Protein AF-0000000072579290 (afdb_homodimer)

pLDDT: mean 77.8, std 18.29, range [28.56, 98.0]

InterPro domains:
  IPR003959 ATPase, AAA-type, core [PF13304] (2-322)
  IPR027417 P-loop containing nucleoside triphosphate hydrolase [G3DSA:3.40.50.300] (199-332)
  IPR027417 P-loop containing nucleoside triphosphate hydrolase [SSF52540] (2-327)
  IPR051396 Bacterial Antiviral Defense Nuclease [PTHR43581] (2-392)

Structure (mmCIF, N/CA/C/O backbone):
data_AF-0000000072579290-model_v1
#
loop_
_entity.id
_entity.type
_entity.pdbx_description
1 polymer 'ATP-binding protein'
#
loop_
_atom_site.group_PDB
_atom_site.id
_atom_site.type_symbol
_atom_site.label_atom_id
_atom_site.label_alt_id
_atom_site.label_comp_id
_atom_site.label_asym_id
_atom_site.label_entity_id
_atom_site.label_seq_id
_atom_site.pdbx_PDB_ins_code
_atom_site.Cartn_x
_atom_site.Cartn_y
_atom_site.Cartn_z
_atom_site.occupancy
_atom_site.B_iso_or_equiv
_atom_site.auth_seq_id
_atom_site.auth_comp_id
_atom_site.auth_asym_id
_atom_site.auth_atom_id
_atom_site.pdbx_PDB_model_num
ATOM 1 N N . MET A 1 1 ? 4.832 -7.879 -15.5 1 94.94 1 MET A N 1
ATOM 2 C CA . MET A 1 1 ? 4.758 -6.855 -14.461 1 94.94 1 MET A CA 1
ATOM 3 C C . MET A 1 1 ? 4.617 -5.465 -15.078 1 94.94 1 MET A C 1
ATOM 5 O O . MET A 1 1 ? 5.371 -5.102 -15.984 1 94.94 1 MET A O 1
ATOM 9 N N . VAL A 1 2 ? 3.645 -4.816 -14.609 1 93.12 2 VAL A N 1
ATOM 10 C CA . VAL A 1 2 ? 3.342 -3.477 -15.102 1 93.12 2 VAL A CA 1
ATOM 11 C C . VAL A 1 2 ? 3.758 -2.439 -14.062 1 93.12 2 VAL A C 1
ATOM 13 O O . VAL A 1 2 ? 3.34 -2.508 -12.906 1 93.12 2 VAL A O 1
ATOM 16 N N . ALA A 1 3 ? 4.648 -1.594 -14.461 1 89.5 3 ALA A N 1
ATOM 17 C CA . ALA A 1 3 ? 5.07 -0.499 -13.586 1 89.5 3 ALA A CA 1
ATOM 18 C C . ALA A 1 3 ? 4.918 0.849 -14.289 1 89.5 3 ALA A C 1
ATOM 20 O O . ALA A 1 3 ? 4.805 0.909 -15.516 1 89.5 3 ALA A O 1
ATOM 21 N N . GLY A 1 4 ? 4.809 1.896 -13.492 1 82.69 4 GLY A N 1
ATOM 22 C CA . GLY A 1 4 ? 4.625 3.248 -13.992 1 82.69 4 GLY A CA 1
ATOM 23 C C . GLY A 1 4 ? 4.168 4.227 -12.93 1 82.69 4 GLY A C 1
ATOM 24 O O . GLY A 1 4 ? 3.879 3.828 -11.797 1 82.69 4 GLY A O 1
ATOM 25 N N . ARG A 1 5 ? 4.09 5.414 -13.336 1 83.12 5 ARG A N 1
ATOM 26 C CA . ARG A 1 5 ? 3.725 6.492 -12.43 1 83.12 5 ARG A CA 1
ATOM 27 C C . ARG A 1 5 ? 2.254 6.398 -12.031 1 83.12 5 ARG A C 1
ATOM 29 O O . ARG A 1 5 ? 1.493 5.633 -12.625 1 83.12 5 ARG A O 1
ATOM 36 N N . ASN A 1 6 ? 1.978 7.137 -10.984 1 84 6 ASN A N 1
ATOM 37 C CA . ASN A 1 6 ? 0.564 7.203 -10.625 1 84 6 ASN A CA 1
ATOM 38 C C . ASN A 1 6 ? -0.271 7.805 -11.75 1 84 6 ASN A C 1
ATOM 40 O O . ASN A 1 6 ? 0.139 8.781 -12.375 1 84 6 ASN A O 1
ATOM 44 N N . GLY A 1 7 ? -1.366 7.207 -12.008 1 83.31 7 GLY A N 1
ATOM 45 C CA . GLY A 1 7 ? -2.254 7.715 -13.039 1 83.31 7 GLY A CA 1
ATOM 46 C C . GLY A 1 7 ? -1.873 7.25 -14.43 1 83.31 7 GLY A C 1
ATOM 47 O O . GLY A 1 7 ? -2.494 7.648 -15.422 1 83.31 7 GLY A O 1
ATOM 48 N N . ALA A 1 8 ? -0.886 6.395 -14.539 1 85.12 8 ALA A N 1
ATOM 49 C CA . ALA A 1 8 ? -0.413 5.938 -15.844 1 85.12 8 ALA A CA 1
ATOM 50 C C . ALA A 1 8 ? -1.378 4.926 -16.453 1 85.12 8 ALA A C 1
ATOM 52 O O . ALA A 1 8 ? -1.303 4.629 -17.641 1 85.12 8 ALA A O 1
ATOM 53 N N . GLY A 1 9 ? -2.26 4.348 -15.617 1 88.06 9 GLY A N 1
ATOM 54 C CA . GLY A 1 9 ? -3.252 3.42 -16.141 1 88.06 9 GLY A CA 1
ATOM 55 C C . GLY A 1 9 ? -2.959 1.973 -15.789 1 88.06 9 GLY A C 1
ATOM 56 O O . GLY A 1 9 ? -3.422 1.057 -16.469 1 88.06 9 GLY A O 1
ATOM 57 N N . LYS A 1 10 ? -2.146 1.7 -14.773 1 92.44 10 LYS A N 1
ATOM 58 C CA . LYS A 1 10 ? -1.792 0.339 -14.383 1 92.44 10 LYS A CA 1
ATOM 59 C C . LYS A 1 10 ? -3.037 -0.478 -14.039 1 92.44 10 LYS A C 1
ATOM 61 O O . LYS A 1 10 ? -3.248 -1.556 -14.602 1 92.44 10 LYS A O 1
ATOM 66 N N . THR A 1 11 ? -3.885 0.073 -13.18 1 91.38 11 THR A N 1
ATOM 67 C CA . THR A 1 11 ? -5.109 -0.598 -12.758 1 91.38 11 THR A CA 1
ATOM 68 C C . THR A 1 11 ? -6.066 -0.767 -13.938 1 91.38 11 THR A C 1
ATOM 70 O O . THR A 1 11 ? -6.652 -1.835 -14.117 1 91.38 11 THR A O 1
ATOM 73 N N . SER A 1 12 ? -6.18 0.289 -14.773 1 88.69 12 SER A N 1
ATOM 74 C CA . SER A 1 12 ? -7.055 0.234 -15.938 1 88.69 12 SER A CA 1
ATOM 75 C C . SER A 1 12 ? -6.637 -0.886 -16.891 1 88.69 12 SER A C 1
ATOM 77 O O . SER A 1 12 ? -7.488 -1.59 -17.438 1 88.69 12 SER A O 1
ATOM 79 N N . LEU A 1 13 ? -5.379 -0.993 -17.078 1 91.31 13 LEU A N 1
ATOM 80 C CA . LEU A 1 13 ? -4.883 -2.049 -17.953 1 91.31 13 LEU A CA 1
ATOM 81 C C . LEU A 1 13 ? -5.246 -3.426 -17.406 1 91.31 13 LEU A C 1
ATOM 83 O O . LEU A 1 13 ? -5.715 -4.289 -18.141 1 91.31 13 LEU A O 1
ATOM 87 N N . LEU A 1 14 ? -5.02 -3.686 -16.125 1 94 14 LEU A N 1
ATOM 88 C CA . LEU A 1 14 ? -5.359 -4.969 -15.523 1 94 14 LEU A CA 1
ATOM 89 C C . LEU A 1 14 ? -6.855 -5.246 -15.633 1 94 14 LEU A C 1
ATOM 91 O O . LEU A 1 14 ? -7.262 -6.379 -15.898 1 94 14 LEU A O 1
ATOM 95 N N . ARG A 1 15 ? -7.645 -4.23 -15.461 1 90.44 15 ARG A N 1
ATOM 96 C CA . ARG A 1 15 ? -9.086 -4.391 -15.57 1 90.44 15 ARG A CA 1
ATOM 97 C C . ARG A 1 15 ? -9.492 -4.742 -17 1 90.44 15 ARG A C 1
ATOM 99 O O . ARG A 1 15 ? -10.391 -5.555 -17.219 1 90.44 15 ARG A O 1
ATOM 106 N N . CYS A 1 16 ? -8.875 -4.148 -18 1 88.94 16 CYS A N 1
ATOM 107 C CA . CYS A 1 16 ? -9.133 -4.496 -19.391 1 88.94 16 CYS A CA 1
ATOM 108 C C . CYS A 1 16 ? -8.773 -5.957 -19.656 1 88.94 16 CYS A C 1
ATOM 110 O O . CYS A 1 16 ? -9.531 -6.668 -20.328 1 88.94 16 CYS A O 1
ATOM 112 N N . ILE A 1 17 ? -7.656 -6.367 -19.141 1 91.25 17 ILE A N 1
ATOM 113 C CA . ILE A 1 17 ? -7.25 -7.758 -19.312 1 91.25 17 ILE A CA 1
ATOM 114 C C . ILE A 1 17 ? -8.273 -8.672 -18.641 1 91.25 17 ILE A C 1
ATOM 116 O O . ILE A 1 17 ? -8.648 -9.703 -19.203 1 91.25 17 ILE A O 1
ATOM 120 N N . ALA A 1 18 ? -8.703 -8.266 -17.469 1 90.88 18 ALA A N 1
ATOM 121 C CA . ALA A 1 18 ? -9.688 -9.055 -16.734 1 90.88 18 ALA A CA 1
ATOM 122 C C . ALA A 1 18 ? -10.977 -9.219 -17.547 1 90.88 18 ALA A C 1
ATOM 124 O O . ALA A 1 18 ? -11.57 -10.297 -17.562 1 90.88 18 ALA A O 1
ATOM 125 N N . LEU A 1 19 ? -11.367 -8.219 -18.203 1 85.12 19 LEU A N 1
ATOM 126 C CA . LEU A 1 19 ? -12.578 -8.273 -19.016 1 85.12 19 LEU A CA 1
ATOM 127 C C . LEU A 1 19 ? -12.414 -9.25 -20.188 1 85.12 19 LEU A C 1
ATOM 129 O O . LEU A 1 19 ? -13.344 -9.984 -20.516 1 85.12 19 LEU A O 1
ATOM 133 N N . ALA A 1 20 ? -11.273 -9.211 -20.734 1 84.12 20 ALA A N 1
ATOM 134 C CA . ALA A 1 20 ? -11 -10.141 -21.828 1 84.12 20 ALA A CA 1
ATOM 135 C C . ALA A 1 20 ? -10.961 -11.586 -21.328 1 84.12 20 ALA A C 1
ATOM 137 O O . ALA A 1 20 ? -11.406 -12.5 -22.016 1 84.12 20 ALA A O 1
ATOM 138 N N . LEU A 1 21 ? -10.445 -11.742 -20.172 1 84.38 21 LEU A N 1
ATOM 139 C CA . LEU A 1 21 ? -10.312 -13.078 -19.594 1 84.38 21 LEU A CA 1
ATOM 140 C C . LEU A 1 21 ? -11.664 -13.602 -19.109 1 84.38 21 LEU A C 1
ATOM 142 O O . LEU A 1 21 ? -11.938 -14.797 -19.188 1 84.38 21 LEU A O 1
ATOM 146 N N . ALA A 1 22 ? -12.453 -12.758 -18.516 1 77.12 22 ALA A N 1
ATOM 147 C CA . ALA A 1 22 ? -13.766 -13.148 -18.016 1 77.12 22 ALA A CA 1
ATOM 148 C C . ALA A 1 22 ? -14.688 -13.555 -19.156 1 77.12 22 ALA A C 1
ATOM 150 O O . ALA A 1 22 ? -15.586 -14.383 -18.984 1 77.12 22 ALA A O 1
ATOM 151 N N . ALA A 1 23 ? -14.391 -13.195 -20.344 1 63.19 23 ALA A N 1
ATOM 152 C CA . ALA A 1 23 ? -14.891 -13.578 -21.656 1 63.19 23 ALA A CA 1
ATOM 153 C C . ALA A 1 23 ? -16.391 -13.844 -21.625 1 63.19 23 ALA A C 1
ATOM 155 O O . ALA A 1 23 ? -16.875 -14.828 -22.203 1 63.19 23 ALA A O 1
ATOM 156 N N . ASN A 1 24 ? -17.156 -13.297 -20.812 1 66.38 24 ASN A N 1
ATOM 157 C CA . ASN A 1 24 ? -18.609 -13.375 -20.797 1 66.38 24 ASN A CA 1
ATOM 158 C C . ASN A 1 24 ? -19.25 -12 -20.625 1 66.38 24 ASN A C 1
ATOM 160 O O . ASN A 1 24 ? -18.906 -11.258 -19.703 1 66.38 24 ASN A O 1
ATOM 164 N N . PRO A 1 25 ? -20.125 -11.719 -21.594 1 64.81 25 PRO A N 1
ATOM 165 C CA . PRO A 1 25 ? -20.75 -10.398 -21.547 1 64.81 25 PRO A CA 1
ATOM 166 C C . PRO A 1 25 ? -21.516 -10.156 -20.25 1 64.81 25 PRO A C 1
ATOM 168 O O . PRO A 1 25 ? -21.516 -9.039 -19.719 1 64.81 25 PRO A O 1
ATOM 171 N N . GLU A 1 26 ? -22.094 -11.188 -19.797 1 67.56 26 GLU A N 1
ATOM 172 C CA . GLU A 1 26 ? -22.859 -11.023 -18.562 1 67.56 26 GLU A CA 1
ATOM 173 C C . GLU A 1 26 ? -21.938 -10.688 -17.391 1 67.56 26 GLU A C 1
ATOM 175 O O . GLU A 1 26 ? -22.234 -9.789 -16.594 1 67.56 26 GLU A O 1
ATOM 180 N N . THR A 1 27 ? -20.859 -11.344 -17.375 1 72.44 27 THR A N 1
ATOM 181 C CA . THR A 1 27 ? -19.891 -11.109 -16.312 1 72.44 27 THR A CA 1
ATOM 182 C C . THR A 1 27 ? -19.219 -9.742 -16.484 1 72.44 27 THR A C 1
ATOM 184 O O . THR A 1 27 ? -19.031 -9.023 -15.5 1 72.44 27 THR A O 1
ATOM 187 N N . GLY A 1 28 ? -18.953 -9.445 -17.688 1 70.94 28 GLY A N 1
ATOM 188 C CA . GLY A 1 28 ? -18.344 -8.148 -17.938 1 70.94 28 GLY A CA 1
ATOM 189 C C . GLY A 1 28 ? -19.219 -6.984 -17.516 1 70.94 28 GLY A C 1
ATOM 190 O O . GLY A 1 28 ? -18.734 -6.035 -16.891 1 70.94 28 GLY A O 1
ATOM 191 N N . ARG A 1 29 ? -20.484 -7.145 -17.734 1 67.44 29 ARG A N 1
ATOM 192 C CA . ARG A 1 29 ? -21.422 -6.09 -17.375 1 67.44 29 ARG A CA 1
ATOM 193 C C . ARG A 1 29 ? -21.594 -6 -15.859 1 67.44 29 ARG A C 1
ATOM 195 O O . ARG A 1 29 ? -21.797 -4.91 -15.312 1 67.44 29 ARG A O 1
ATOM 202 N N . ALA A 1 30 ? -21.422 -7.121 -15.336 1 69.56 30 ALA A N 1
ATOM 203 C CA . ALA A 1 30 ? -21.578 -7.164 -13.883 1 69.56 30 ALA A CA 1
ATOM 204 C C . ALA A 1 30 ? -20.359 -6.555 -13.188 1 69.56 30 ALA A C 1
ATOM 206 O O . ALA A 1 30 ? -20.484 -5.93 -12.133 1 69.56 30 ALA A O 1
ATOM 207 N N . LEU A 1 31 ? -19.281 -6.723 -13.828 1 74.12 31 LEU A N 1
ATOM 208 C CA . LEU A 1 31 ? -18.047 -6.211 -13.258 1 74.12 31 LEU A CA 1
ATOM 209 C C . LEU A 1 31 ? -17.938 -4.703 -13.461 1 74.12 31 LEU A C 1
ATOM 211 O O . LEU A 1 31 ? -17.453 -3.986 -12.586 1 74.12 31 LEU A O 1
ATOM 215 N N . VAL A 1 32 ? -18.297 -4.301 -14.609 1 67 32 VAL A N 1
ATOM 216 C CA . VAL A 1 32 ? -18.219 -2.877 -14.93 1 67 32 VAL A CA 1
ATOM 217 C C . VAL A 1 32 ? -19.609 -2.363 -15.328 1 67 32 VAL A C 1
ATOM 219 O O . VAL A 1 32 ? -19.953 -2.344 -16.516 1 67 32 VAL A O 1
ATOM 222 N N . PRO A 1 33 ? -20.312 -1.944 -14.281 1 55.06 33 PRO A N 1
ATOM 223 C CA . PRO A 1 33 ? -21.672 -1.536 -14.633 1 55.06 33 PRO A CA 1
ATOM 224 C C . PRO A 1 33 ? -21.703 -0.37 -15.625 1 55.06 33 PRO A C 1
ATOM 226 O O . PRO A 1 33 ? -22.609 -0.287 -16.453 1 55.06 33 PRO A O 1
ATOM 229 N N . SER A 1 34 ? -20.844 0.607 -15.398 1 55.88 34 SER A N 1
ATOM 230 C CA . SER A 1 34 ? -20.828 1.736 -16.312 1 55.88 34 SER A CA 1
ATOM 231 C C . SER A 1 34 ? -19.438 1.956 -16.906 1 55.88 34 SER A C 1
ATOM 233 O O . SER A 1 34 ? -18.484 2.266 -16.172 1 55.88 34 SER A O 1
ATOM 235 N N . TYR A 1 35 ? -19.422 1.561 -18.156 1 54.06 35 TYR A N 1
ATOM 236 C CA . TYR A 1 35 ? -18.156 1.712 -18.859 1 54.06 35 TYR A CA 1
ATOM 237 C C . TYR A 1 35 ? -17.922 3.166 -19.25 1 54.06 35 TYR A C 1
ATOM 239 O O . TYR A 1 35 ? -16.859 3.502 -19.812 1 54.06 35 TYR A O 1
ATOM 247 N N . VAL A 1 36 ? -18.922 3.943 -18.969 1 49.25 36 VAL A N 1
ATOM 248 C CA . VAL A 1 36 ? -18.828 5.348 -19.359 1 49.25 36 VAL A CA 1
ATOM 249 C C . VAL A 1 36 ? -17.531 5.949 -18.828 1 49.25 36 VAL A C 1
ATOM 251 O O . VAL A 1 36 ? -16.906 6.77 -19.484 1 49.25 36 VAL A O 1
ATOM 254 N N . MET A 1 37 ? -17.141 5.359 -17.812 1 53.34 37 MET A N 1
ATOM 255 C CA . MET A 1 37 ? -16.031 6.055 -17.172 1 53.34 37 MET A CA 1
ATOM 256 C C . MET A 1 37 ? -14.688 5.629 -17.781 1 53.34 37 MET A C 1
ATOM 258 O O . MET A 1 37 ? -13.664 6.266 -17.531 1 53.34 37 MET A O 1
ATOM 262 N N . TRP A 1 38 ? -14.758 4.562 -18.547 1 62.41 38 TRP A N 1
ATOM 263 C CA . TRP A 1 38 ? -13.5 4.117 -19.156 1 62.41 38 TRP A CA 1
ATOM 264 C C . TRP A 1 38 ? -13.188 4.918 -20.422 1 62.41 38 TRP A C 1
ATOM 266 O O . TRP A 1 38 ? -12.047 4.953 -20.875 1 62.41 38 TRP A O 1
ATOM 276 N N . ARG A 1 39 ? -14.297 5.496 -20.812 1 60.47 39 ARG A N 1
ATOM 277 C CA . ARG A 1 39 ? -14.148 6.332 -22 1 60.47 39 ARG A CA 1
ATOM 278 C C . ARG A 1 39 ? -14.023 7.805 -21.625 1 60.47 39 ARG A C 1
ATOM 280 O O . ARG A 1 39 ? -14.633 8.258 -20.656 1 60.47 39 ARG A O 1
ATOM 287 N N . SER A 1 40 ? -13.031 8.328 -22.188 1 56.75 40 SER A N 1
ATOM 288 C CA . SER A 1 40 ? -13.016 9.766 -21.984 1 56.75 40 SER A CA 1
ATOM 289 C C . SER A 1 40 ? -14.391 10.383 -22.234 1 56.75 40 SER A C 1
ATOM 291 O O . SER A 1 40 ? -15.047 10.07 -23.234 1 56.75 40 SER A O 1
ATOM 293 N N . PRO A 1 41 ? -15.133 10.711 -21.109 1 51.06 41 PRO A N 1
ATOM 294 C CA . PRO A 1 41 ? -16.469 11.273 -21.25 1 51.06 41 PRO A CA 1
ATOM 295 C C . PRO A 1 41 ? -16.609 12.164 -22.484 1 51.06 41 PRO A C 1
ATOM 297 O O . PRO A 1 41 ? -17.719 12.383 -22.969 1 51.06 41 PRO A O 1
ATOM 300 N N . PHE A 1 42 ? -15.422 12.602 -23.016 1 50.94 42 PHE A N 1
ATOM 301 C CA . PHE A 1 42 ? -15.492 13.633 -24.047 1 50.94 42 PHE A CA 1
ATOM 302 C C . PHE A 1 42 ? -15.477 13.008 -25.438 1 50.94 42 PHE A C 1
ATOM 304 O O . PHE A 1 42 ? -15.727 13.695 -26.422 1 50.94 42 PHE A O 1
ATOM 311 N N . ASP A 1 43 ? -15.141 11.695 -25.375 1 56.28 43 ASP A N 1
ATOM 312 C CA . ASP A 1 43 ? -15.078 11.141 -26.734 1 56.28 43 ASP A CA 1
ATOM 313 C C . ASP A 1 43 ? -16.297 10.266 -27.016 1 56.28 43 ASP A C 1
ATOM 315 O O . ASP A 1 43 ? -16.328 9.086 -26.656 1 56.28 43 ASP A O 1
ATOM 319 N N . THR A 1 44 ? -17.406 10.93 -27.406 1 58.91 44 THR A N 1
ATOM 320 C CA . THR A 1 44 ? -18.641 10.234 -27.703 1 58.91 44 THR A CA 1
ATOM 321 C C . THR A 1 44 ? -18.547 9.461 -29.016 1 58.91 44 THR A C 1
ATOM 323 O O . THR A 1 44 ? -19.453 8.719 -29.391 1 58.91 44 THR A O 1
ATOM 326 N N . ARG A 1 45 ? -17.484 9.633 -29.641 1 63.41 45 ARG A N 1
ATOM 327 C CA . ARG A 1 45 ? -17.438 9.039 -30.984 1 63.41 45 ARG A CA 1
ATOM 328 C C . ARG A 1 45 ? -16.438 7.887 -31.047 1 63.41 45 ARG A C 1
ATOM 330 O O . ARG A 1 45 ? -16.469 7.082 -31.969 1 63.41 45 ARG A O 1
ATOM 337 N N . THR A 1 46 ? -15.648 7.809 -30.016 1 71.31 46 THR A N 1
ATOM 338 C CA . THR A 1 46 ? -14.562 6.848 -30.156 1 71.31 46 THR A CA 1
ATOM 339 C C . THR A 1 46 ? -14.992 5.465 -29.688 1 71.31 46 THR A C 1
ATOM 341 O O . THR A 1 46 ? -15.656 5.336 -28.656 1 71.31 46 THR A O 1
ATOM 344 N N . VAL A 1 47 ? -14.828 4.539 -30.656 1 74.88 47 VAL A N 1
ATOM 345 C CA . VAL A 1 47 ? -15.078 3.141 -30.328 1 74.88 47 VAL A CA 1
ATOM 346 C C . VAL A 1 47 ? -13.859 2.539 -29.641 1 74.88 47 VAL A C 1
ATOM 348 O O . VAL A 1 47 ? -12.727 2.691 -30.125 1 74.88 47 VAL A O 1
ATOM 351 N N . GLY A 1 48 ? -14.117 1.988 -28.406 1 78.44 48 GLY A N 1
ATOM 352 C CA . GLY A 1 48 ? -13.047 1.273 -27.719 1 78.44 48 GLY A CA 1
ATOM 353 C C . GLY A 1 48 ? -12.977 -0.194 -28.109 1 78.44 48 GLY A C 1
ATOM 354 O O . GLY A 1 48 ? -14.008 -0.836 -28.328 1 78.44 48 GLY A O 1
ATOM 355 N N . LYS A 1 49 ? -11.734 -0.717 -28.234 1 81.88 49 LYS A N 1
ATOM 356 C CA . LYS A 1 49 ? -11.555 -2.127 -28.562 1 81.88 49 LYS A CA 1
ATOM 357 C C . LYS A 1 49 ? -10.547 -2.789 -27.625 1 81.88 49 LYS A C 1
ATOM 359 O O . LYS A 1 49 ? -9.531 -2.188 -27.281 1 81.88 49 LYS A O 1
ATOM 364 N N . ILE A 1 50 ? -10.938 -3.947 -27.172 1 84.56 50 ILE A N 1
ATOM 365 C CA . ILE A 1 50 ? -10.047 -4.816 -26.406 1 84.56 50 ILE A CA 1
ATOM 366 C C . ILE A 1 50 ? -9.898 -6.156 -27.125 1 84.56 50 ILE A C 1
ATOM 368 O O . ILE A 1 50 ? -10.891 -6.773 -27.516 1 84.56 50 ILE A O 1
ATOM 372 N N . SER A 1 51 ? -8.648 -6.527 -27.359 1 85.94 51 SER A N 1
ATOM 373 C CA . SER A 1 51 ? -8.398 -7.828 -27.969 1 85.94 51 SER A CA 1
ATOM 374 C C . SER A 1 51 ? -7.328 -8.602 -27.203 1 85.94 51 SER A C 1
ATOM 376 O O . SER A 1 51 ? -6.371 -8.016 -26.703 1 85.94 51 SER A O 1
ATOM 378 N N . ALA A 1 52 ? -7.523 -9.867 -27.109 1 85.44 52 ALA A N 1
ATOM 379 C CA . ALA A 1 52 ? -6.559 -10.742 -26.438 1 85.44 52 ALA A CA 1
ATOM 380 C C . ALA A 1 52 ? -6.465 -12.086 -27.156 1 85.44 52 ALA A C 1
ATOM 382 O O . ALA A 1 52 ? -7.473 -12.625 -27.609 1 85.44 52 ALA A O 1
ATOM 383 N N . ASP A 1 53 ? -5.215 -12.555 -27.266 1 84.44 53 ASP A N 1
ATOM 384 C CA . ASP A 1 53 ? -4.945 -13.906 -27.734 1 84.44 53 ASP A CA 1
ATOM 385 C C . ASP A 1 53 ? -4.555 -14.82 -26.578 1 84.44 53 ASP A C 1
ATOM 387 O O . ASP A 1 53 ? -3.578 -14.555 -25.875 1 84.44 53 ASP A O 1
ATOM 391 N N . LEU A 1 54 ? -5.34 -15.828 -26.406 1 79.06 54 LEU A N 1
ATOM 392 C CA . LEU A 1 54 ? -5.125 -16.766 -25.312 1 79.06 54 LEU A CA 1
ATOM 393 C C . LEU A 1 54 ? -4.605 -18.109 -25.828 1 79.06 54 LEU A C 1
ATOM 395 O O . LEU A 1 54 ? -5.152 -18.656 -26.797 1 79.06 54 LEU A O 1
ATOM 399 N N . PHE A 1 55 ? -3.469 -18.469 -25.281 1 78.25 55 PHE A N 1
ATOM 400 C CA . PHE A 1 55 ? -2.855 -19.734 -25.688 1 78.25 55 PHE A CA 1
ATOM 401 C C . PHE A 1 55 ? -2.799 -20.703 -24.516 1 78.25 55 PHE A C 1
ATOM 403 O O . PHE A 1 55 ? -2.459 -20.312 -23.391 1 78.25 55 PHE A O 1
ATOM 410 N N . LEU A 1 56 ? -3.354 -21.906 -24.734 1 69.75 56 LEU A N 1
ATOM 411 C CA . LEU A 1 56 ? -3.221 -22.969 -23.766 1 69.75 56 LEU A CA 1
ATOM 412 C C . LEU A 1 56 ? -2.205 -24.016 -24.219 1 69.75 56 LEU A C 1
ATOM 414 O O . LEU A 1 56 ? -2.264 -24.484 -25.359 1 69.75 56 LEU A O 1
ATOM 418 N N . ASP A 1 57 ? -1.19 -24.141 -23.359 1 64.69 57 ASP A N 1
ATOM 419 C CA . ASP A 1 57 ? -0.234 -25.188 -23.688 1 64.69 57 ASP A CA 1
ATOM 420 C C . ASP A 1 57 ? -0.855 -26.578 -23.516 1 64.69 57 ASP A C 1
ATOM 422 O O . ASP A 1 57 ? -1.516 -26.844 -22.5 1 64.69 57 ASP A O 1
ATOM 426 N N . SER A 1 58 ? -0.915 -27.312 -24.562 1 57.31 58 SER A N 1
ATOM 427 C CA . SER A 1 58 ? -1.481 -28.656 -24.578 1 57.31 58 SER A CA 1
ATOM 428 C C . SER A 1 58 ? -0.998 -29.484 -23.391 1 57.31 58 SER A C 1
ATOM 430 O O . SER A 1 58 ? -1.725 -30.344 -22.891 1 57.31 58 SER A O 1
ATOM 432 N N . GLY A 1 59 ? 0.194 -29.312 -22.969 1 56.59 59 GLY A N 1
ATOM 433 C CA . GLY A 1 59 ? 0.724 -30.062 -21.844 1 56.59 59 GLY A CA 1
ATOM 434 C C . GLY A 1 59 ? 0.074 -29.703 -20.531 1 56.59 59 GLY A C 1
ATOM 435 O O . GLY A 1 59 ? 0.191 -30.438 -19.547 1 56.59 59 GLY A O 1
ATOM 436 N N . ASP A 1 60 ? -0.584 -28.641 -20.609 1 57.5 60 ASP A N 1
ATOM 437 C CA . ASP A 1 60 ? -1.123 -28.125 -19.359 1 57.5 60 ASP A CA 1
ATOM 438 C C . ASP A 1 60 ? -2.387 -28.875 -18.953 1 57.5 60 ASP A C 1
ATOM 440 O O . ASP A 1 60 ? -2.678 -29.016 -17.766 1 57.5 60 ASP A O 1
ATOM 444 N N . LEU A 1 61 ? -3.143 -29.375 -19.984 1 54.59 61 LEU A N 1
ATOM 445 C CA . LEU A 1 61 ? -4.441 -29.969 -19.688 1 54.59 61 LEU A CA 1
ATOM 446 C C . LEU A 1 61 ? -4.367 -31.484 -19.719 1 54.59 61 LEU A C 1
ATOM 448 O O . LEU A 1 61 ? -5.316 -32.156 -19.328 1 54.59 61 LEU A O 1
ATOM 452 N N . SER A 1 62 ? -3.295 -31.984 -20.328 1 51.62 62 SER A N 1
ATOM 453 C CA . SER A 1 62 ? -3.281 -33.438 -20.516 1 51.62 62 SER A CA 1
ATOM 454 C C . SER A 1 62 ? -3.551 -34.156 -19.203 1 51.62 62 SER A C 1
ATOM 456 O O . SER A 1 62 ? -4.188 -35.219 -19.203 1 51.62 62 SER A O 1
ATOM 458 N N . ASP A 1 63 ? -3.023 -33.562 -18.234 1 51.03 63 ASP A N 1
ATOM 459 C CA . ASP A 1 63 ? -3.146 -34.312 -17 1 51.03 63 ASP A CA 1
ATOM 460 C C . ASP A 1 63 ? -4.414 -33.938 -16.234 1 51.03 63 ASP A C 1
ATOM 462 O O . ASP A 1 63 ? -4.668 -34.438 -15.141 1 51.03 63 ASP A O 1
ATOM 466 N N . LEU A 1 64 ? -5.094 -33 -16.875 1 51.16 64 LEU A N 1
ATOM 467 C CA . LEU A 1 64 ? -6.285 -32.562 -16.156 1 51.16 64 LEU A CA 1
ATOM 468 C C . LEU A 1 64 ? -7.508 -33.375 -16.594 1 51.16 64 LEU A C 1
ATOM 470 O O . LEU A 1 64 ? -7.824 -33.406 -17.781 1 51.16 64 LEU A O 1
ATOM 474 N N . ASN A 1 65 ? -7.676 -34.562 -16.203 1 46.16 65 ASN A N 1
ATOM 475 C CA . ASN A 1 65 ? -8.891 -35.344 -16.469 1 46.16 65 ASN A CA 1
ATOM 476 C C . ASN A 1 65 ? -10.133 -34.594 -15.961 1 46.16 65 ASN A C 1
ATOM 478 O O . ASN A 1 65 ? -10.625 -34.875 -14.867 1 46.16 65 ASN A O 1
ATOM 482 N N . LEU A 1 66 ? -10.289 -33.406 -16.375 1 47.16 66 LEU A N 1
ATOM 483 C CA 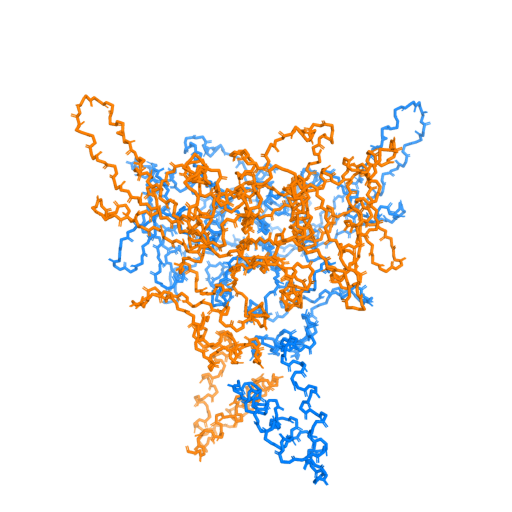. LEU A 1 66 ? -11.477 -32.75 -15.875 1 47.16 66 LEU A CA 1
ATOM 484 C C . LEU A 1 66 ? -12.742 -33.375 -16.453 1 47.16 66 LEU A C 1
ATOM 486 O O . LEU A 1 66 ? -12.867 -33.531 -17.656 1 47.16 66 LEU A O 1
ATOM 490 N N . GLU A 1 67 ? -13.414 -34 -15.672 1 44.31 67 GLU A N 1
ATOM 491 C CA . GLU A 1 67 ? -14.719 -34.531 -16.062 1 44.31 67 GLU A CA 1
ATOM 492 C C . GLU A 1 67 ? -15.609 -33.406 -16.625 1 44.31 67 GLU A C 1
ATOM 494 O O . GLU A 1 67 ? -15.75 -32.375 -16 1 44.31 67 GLU A O 1
ATOM 499 N N . GLY A 1 68 ? -16.094 -33.562 -17.891 1 45.03 68 GLY A N 1
ATOM 500 C CA . GLY A 1 68 ? -17.016 -32.656 -18.562 1 45.03 68 GLY A CA 1
ATOM 501 C C . GLY A 1 68 ? -16.312 -31.641 -19.422 1 45.03 68 GLY A C 1
ATOM 502 O O . GLY A 1 68 ? -16.953 -30.766 -20.016 1 45.03 68 GLY A O 1
ATOM 503 N N . LEU A 1 69 ? -15.102 -31.406 -19.062 1 47.34 69 LEU A N 1
ATOM 504 C CA . LEU A 1 69 ? -14.375 -30.516 -19.953 1 47.34 69 LEU A CA 1
ATOM 505 C C . LEU A 1 69 ? -14.141 -31.188 -21.312 1 47.34 69 LEU A C 1
ATOM 507 O O . LEU A 1 69 ? -14.016 -32.406 -21.391 1 47.34 69 LEU A O 1
ATOM 511 N N . PRO A 1 70 ? -14.438 -30.406 -22.281 1 46.06 70 PRO A N 1
ATOM 512 C CA . PRO A 1 70 ? -14.219 -31.016 -23.594 1 46.06 70 PRO A CA 1
ATOM 513 C C . PRO A 1 70 ? -12.836 -31.641 -23.734 1 46.06 70 PRO A C 1
ATOM 515 O O . PRO A 1 70 ? -11.898 -31.25 -23.031 1 46.06 70 PRO A O 1
ATOM 518 N N . GLU A 1 71 ? -12.75 -32.812 -24.266 1 47.47 71 GLU A N 1
ATOM 519 C CA . GLU A 1 71 ? -11.617 -33.688 -24.5 1 47.47 71 GLU A CA 1
ATOM 520 C C . GLU A 1 71 ? -10.383 -32.906 -24.938 1 47.47 71 GLU A C 1
ATOM 522 O O . GLU A 1 71 ? -9.258 -33.25 -24.562 1 47.47 71 GLU A O 1
ATOM 527 N N . LYS A 1 72 ? -10.484 -31.938 -25.984 1 48.75 72 LYS A N 1
ATOM 528 C CA . LYS A 1 72 ? -9.305 -31.234 -26.484 1 48.75 72 LYS A CA 1
ATOM 529 C C . LYS A 1 72 ? -9.469 -29.734 -26.375 1 48.75 72 LYS A C 1
ATOM 531 O O . LYS A 1 72 ? -10.07 -29.109 -27.25 1 48.75 72 LYS A O 1
ATOM 536 N N . PRO A 1 73 ? -9.477 -29.219 -25.219 1 50.81 73 PRO A N 1
ATOM 537 C CA . PRO A 1 73 ? -9.688 -27.766 -25.203 1 50.81 73 PRO A CA 1
ATOM 538 C C . PRO A 1 73 ? -8.82 -27.031 -26.234 1 50.81 73 PRO A C 1
ATOM 540 O O . PRO A 1 73 ? -7.73 -27.5 -26.562 1 50.81 73 PRO A O 1
ATOM 543 N N . GLY A 1 74 ? -9.5 -26.312 -27.141 1 56.09 74 GLY A N 1
ATOM 544 C CA . GLY A 1 74 ? -8.734 -25.484 -28.062 1 56.09 74 GLY A CA 1
ATOM 545 C C . GLY A 1 74 ? -7.574 -24.781 -27.391 1 56.09 74 GLY A C 1
ATOM 546 O O . GLY A 1 74 ? -7.617 -24.5 -26.188 1 56.09 74 GLY A O 1
ATOM 547 N N . THR A 1 75 ? -6.309 -24.891 -28.062 1 63.91 75 THR A N 1
ATOM 548 C CA . THR A 1 75 ? -5.031 -24.406 -27.547 1 63.91 75 THR A CA 1
ATOM 549 C C . THR A 1 75 ? -4.898 -22.906 -27.75 1 63.91 75 THR A C 1
ATOM 551 O O . THR A 1 75 ? -4.004 -22.266 -27.188 1 63.91 75 THR A O 1
ATOM 554 N N . HIS A 1 76 ? -5.973 -22.422 -28.641 1 72.25 76 HIS A N 1
ATOM 555 C CA . HIS A 1 76 ? -5.852 -21 -28.922 1 72.25 76 HIS A CA 1
ATOM 556 C C . HIS A 1 76 ? -7.223 -20.344 -29.016 1 72.25 76 HIS A C 1
ATOM 558 O O . HIS A 1 76 ? -8.156 -20.906 -29.578 1 72.25 76 HIS A O 1
ATOM 564 N N . ALA A 1 77 ? -7.414 -19.234 -28.281 1 74.06 77 ALA A N 1
ATOM 565 C CA . ALA A 1 77 ? -8.648 -18.453 -28.375 1 74.06 77 ALA A CA 1
ATOM 566 C C . ALA A 1 77 ? -8.344 -16.969 -28.531 1 74.06 77 ALA A C 1
ATOM 568 O O . ALA A 1 77 ? -7.418 -16.438 -27.891 1 74.06 77 ALA A O 1
ATOM 569 N N . ARG A 1 78 ? -9.102 -16.391 -29.5 1 78.81 78 ARG A N 1
ATOM 570 C CA . ARG A 1 78 ? -9.039 -14.938 -29.656 1 78.81 78 ARG A CA 1
ATOM 571 C C . ARG A 1 78 ? -10.32 -14.281 -29.141 1 78.81 78 ARG A C 1
ATOM 573 O O . ARG A 1 78 ? -11.422 -14.688 -29.516 1 78.81 78 ARG A O 1
ATOM 580 N N . VAL A 1 79 ? -10.062 -13.352 -28.203 1 78.38 79 VAL A N 1
ATOM 581 C CA . VAL A 1 79 ? -11.188 -12.617 -27.641 1 78.38 79 VAL A CA 1
ATOM 582 C C . VAL A 1 79 ? -11.133 -11.156 -28.109 1 78.38 79 VAL A C 1
ATOM 584 O O . VAL A 1 79 ? -10.07 -10.539 -28.094 1 78.38 79 VAL A O 1
ATOM 587 N N . GLY A 1 80 ? -12.258 -10.688 -28.625 1 78.44 80 GLY A N 1
ATOM 588 C CA . GLY A 1 80 ? -12.414 -9.289 -28.984 1 78.44 80 GLY A CA 1
ATOM 589 C C . GLY A 1 80 ? -13.633 -8.641 -28.359 1 78.44 80 GLY A C 1
ATOM 590 O O . GLY A 1 80 ? -14.719 -9.219 -28.375 1 78.44 80 GLY A O 1
ATOM 591 N N . ILE A 1 81 ? -13.383 -7.527 -27.688 1 78.31 81 ILE A N 1
ATOM 592 C CA . ILE A 1 81 ? -14.461 -6.754 -27.078 1 78.31 81 ILE A CA 1
ATOM 593 C C . ILE A 1 81 ? -14.508 -5.363 -27.703 1 78.31 81 ILE A C 1
ATOM 595 O O . ILE A 1 81 ? -13.484 -4.68 -27.797 1 78.31 81 ILE A O 1
ATOM 599 N N . THR A 1 82 ? -15.664 -5.039 -28.203 1 78.12 82 THR A N 1
ATOM 600 C CA . THR A 1 82 ? -15.883 -3.699 -28.75 1 78.12 82 THR A CA 1
ATOM 601 C C . THR A 1 82 ? -16.844 -2.906 -27.859 1 78.12 82 THR A C 1
ATOM 603 O O . THR A 1 82 ? -17.922 -3.391 -27.516 1 78.12 82 THR A O 1
ATOM 606 N N . LEU A 1 83 ? -16.344 -1.749 -27.422 1 74.19 83 LEU A N 1
ATOM 607 C CA . LEU A 1 83 ? -17.141 -0.83 -26.609 1 74.19 83 LEU A CA 1
ATOM 608 C C . LEU A 1 83 ? -17.641 0.332 -27.469 1 74.19 83 LEU A C 1
ATOM 610 O O . LEU A 1 83 ? -16.875 1.229 -27.812 1 74.19 83 LEU A O 1
ATOM 614 N N . THR A 1 84 ? -18.906 0.274 -27.844 1 71.69 84 THR A N 1
ATOM 615 C CA . THR A 1 84 ? -19.5 1.308 -28.688 1 71.69 84 THR A CA 1
ATOM 616 C C . THR A 1 84 ? -20.25 2.334 -27.828 1 71.69 84 THR A C 1
ATOM 618 O O . THR A 1 84 ? -20.906 1.976 -26.859 1 71.69 84 THR A O 1
ATOM 621 N N . PRO A 1 85 ? -20.016 3.598 -28.156 1 67.19 85 PRO A N 1
ATOM 622 C CA . PRO A 1 85 ? -20.766 4.617 -27.422 1 67.19 85 PRO A CA 1
ATOM 623 C C . PRO A 1 85 ? -22.281 4.41 -27.5 1 67.19 85 PRO A C 1
ATOM 625 O O . PRO A 1 85 ? -22.781 3.85 -28.469 1 67.19 85 PRO A O 1
ATOM 628 N N . PRO A 1 86 ? -22.922 4.719 -26.328 1 58.59 86 PRO A N 1
ATOM 629 C CA . PRO A 1 86 ? -24.391 4.578 -26.375 1 58.59 86 PRO A CA 1
ATOM 630 C C . PRO A 1 86 ? -25.016 5.461 -27.453 1 58.59 86 PRO A C 1
ATOM 632 O O . PRO A 1 86 ? -24.531 6.562 -27.719 1 58.59 86 PRO A O 1
ATOM 635 N N . GLU A 1 87 ? -25.641 4.789 -28.344 1 54.28 87 GLU A N 1
ATOM 636 C CA . GLU A 1 87 ? -26.406 5.586 -29.297 1 54.28 87 GLU A CA 1
ATOM 637 C C . GLU A 1 87 ? -27.328 6.559 -28.578 1 54.28 87 GLU A C 1
ATOM 639 O O . GLU A 1 87 ? -27.891 6.227 -27.531 1 54.28 87 GLU A O 1
ATOM 644 N N . GLU A 1 88 ? -26.969 7.77 -28.734 1 47.53 88 GLU A N 1
ATOM 645 C CA . GLU A 1 88 ? -27.922 8.742 -28.219 1 47.53 88 GLU A CA 1
ATOM 646 C C . GLU A 1 88 ? -29.359 8.312 -28.516 1 47.53 88 GLU A C 1
ATOM 648 O O . GLU A 1 88 ? -29.688 7.98 -29.656 1 47.53 88 GLU A O 1
ATOM 653 N N . ILE A 1 89 ? -30 7.684 -27.594 1 44 89 ILE A N 1
ATOM 654 C CA . ILE A 1 89 ? -31.438 7.59 -27.859 1 44 89 ILE A CA 1
ATOM 655 C C . ILE A 1 89 ? -32 8.984 -28.094 1 44 89 ILE A C 1
ATOM 657 O O . ILE A 1 89 ? -31.734 9.906 -27.312 1 44 89 ILE A O 1
ATOM 661 N N . PRO A 1 90 ? -32.594 9.227 -29.234 1 41.19 90 PRO A N 1
ATOM 662 C CA . PRO A 1 90 ? -33.281 10.5 -29.469 1 41.19 90 PRO A CA 1
ATOM 663 C C . PRO A 1 90 ? -34.156 10.922 -28.266 1 41.19 90 PRO A C 1
ATOM 665 O O . PRO A 1 90 ? -34.656 10.07 -27.547 1 41.19 90 PRO A O 1
ATOM 668 N N . LYS A 1 91 ? -33.906 12.234 -27.922 1 41.41 91 LYS A N 1
ATOM 669 C CA . LYS A 1 91 ? -34.688 12.977 -26.953 1 41.41 91 LYS A CA 1
ATOM 670 C C . LYS A 1 91 ? -36.188 12.719 -27.156 1 41.41 91 LYS A C 1
ATOM 672 O O . LYS A 1 91 ? -36.812 13.328 -28.016 1 41.41 91 LYS A O 1
ATOM 677 N N . THR A 1 92 ? -36.719 11.594 -27.062 1 35.75 92 THR A N 1
ATOM 678 C CA . THR A 1 92 ? -38.125 11.883 -26.922 1 35.75 92 THR A CA 1
ATOM 679 C C . THR A 1 92 ? -38.406 12.672 -25.641 1 35.75 92 THR A C 1
ATOM 681 O O . THR A 1 92 ? -38.625 13.883 -25.688 1 35.75 92 THR A O 1
ATOM 684 N N . GLY A 1 93 ? -39.594 12.391 -24.75 1 31.47 93 GLY A N 1
ATOM 685 C CA . GLY A 1 93 ? -40.094 13.141 -23.609 1 31.47 93 GLY A CA 1
ATOM 686 C C . GLY A 1 93 ? -39.031 13.383 -22.547 1 31.47 93 GLY A C 1
ATOM 687 O O . GLY A 1 93 ? -37.844 13.141 -22.781 1 31.47 93 GLY A O 1
ATOM 688 N N . ARG A 1 94 ? -39.531 13.844 -21.188 1 31.53 94 ARG A N 1
ATOM 689 C CA . ARG A 1 94 ? -38.875 14.383 -20 1 31.53 94 ARG A CA 1
ATOM 690 C C . ARG A 1 94 ? -37.75 13.445 -19.547 1 31.53 94 ARG A C 1
ATOM 692 O O . ARG A 1 94 ? -37.031 13.758 -18.594 1 31.53 94 ARG A O 1
ATOM 699 N N . LYS A 1 95 ? -37.969 12.18 -19.594 1 32.56 95 LYS A N 1
ATOM 700 C CA . LYS A 1 95 ? -37.062 11.297 -18.844 1 32.56 95 LYS A CA 1
ATOM 701 C C . LYS A 1 95 ? -35.844 10.922 -19.672 1 32.56 95 LYS A C 1
ATOM 703 O O . LYS A 1 95 ? -35.969 10.305 -20.734 1 32.56 95 LYS A O 1
ATOM 708 N N . ARG A 1 96 ? -34.906 11.805 -19.875 1 34.53 96 ARG A N 1
ATOM 709 C CA . ARG A 1 96 ? -33.625 11.445 -20.469 1 34.53 96 ARG A CA 1
ATOM 710 C C . ARG A 1 96 ? -33.094 10.164 -19.844 1 34.53 96 ARG A C 1
ATOM 712 O O . ARG A 1 96 ? -32.781 10.125 -18.656 1 34.53 96 ARG A O 1
ATOM 719 N N . SER A 1 97 ? -33.688 9.055 -20.219 1 32.81 97 SER A N 1
ATOM 720 C CA . SER A 1 97 ? -32.969 7.863 -19.75 1 32.81 97 SER A CA 1
ATOM 721 C C . SER A 1 97 ? -31.562 7.793 -20.328 1 32.81 97 SER A C 1
ATOM 723 O O . SER A 1 97 ? -31.375 7.891 -21.547 1 32.81 97 SER A O 1
ATOM 725 N N . LEU A 1 98 ? -30.672 8.523 -19.938 1 34.84 98 LEU A N 1
ATOM 726 C CA . LEU A 1 98 ? -29.281 8.312 -20.297 1 34.84 98 LEU A CA 1
ATOM 727 C C . LEU A 1 98 ? -28.922 6.832 -20.234 1 34.84 98 LEU A C 1
ATOM 729 O O . LEU A 1 98 ? -29 6.219 -19.172 1 34.84 98 LEU A O 1
ATOM 733 N N . ASN A 1 99 ? -29.328 6.125 -21.266 1 38.91 99 ASN A N 1
ATOM 734 C CA . ASN A 1 99 ? -28.719 4.805 -21.328 1 38.91 99 ASN A CA 1
ATOM 735 C C . ASN A 1 99 ? -27.188 4.898 -21.328 1 38.91 99 ASN A C 1
ATOM 737 O O . ASN A 1 99 ? -26.594 5.34 -22.312 1 38.91 99 ASN A O 1
ATOM 741 N N . LEU A 1 100 ? -26.609 5.223 -20.422 1 42.31 100 LEU A N 1
ATOM 742 C CA . LEU A 1 100 ? -25.172 5.387 -20.141 1 42.31 100 LEU A CA 1
ATOM 743 C C . LEU A 1 100 ? -24.406 4.109 -20.469 1 42.31 100 LEU A C 1
ATOM 745 O O . LEU A 1 100 ? -23.219 4.016 -20.203 1 42.31 100 LEU A O 1
ATOM 749 N N . GLY A 1 101 ? -25.094 2.984 -21.047 1 49 101 GLY A N 1
ATOM 750 C CA . GLY A 1 101 ? -24.297 1.769 -21.109 1 49 101 GLY A CA 1
ATOM 751 C C . GLY A 1 101 ? -23.734 1.498 -22.484 1 49 101 GLY A C 1
ATOM 752 O O . GLY A 1 101 ? -24.297 1.931 -23.5 1 49 101 GLY A O 1
ATOM 753 N N . SER A 1 102 ? -22.422 1.407 -22.812 1 54.22 102 SER A N 1
ATOM 754 C CA . SER A 1 102 ? -21.734 0.918 -24 1 54.22 102 SER A CA 1
ATOM 755 C C . SER A 1 102 ? -22.203 -0.483 -24.375 1 54.22 102 SER A C 1
ATOM 757 O O . SER A 1 102 ? -22.641 -1.245 -23.516 1 54.22 102 SER A O 1
ATOM 759 N N . GLU A 1 103 ? -22.625 -0.662 -25.703 1 59.97 103 GLU A N 1
ATOM 760 C CA . GLU A 1 103 ? -22.891 -2.014 -26.188 1 59.97 103 GLU A CA 1
ATOM 761 C C . GLU A 1 103 ? -21.609 -2.85 -26.203 1 59.97 103 GLU A C 1
ATOM 763 O O . GLU A 1 103 ? -20.562 -2.385 -26.656 1 59.97 103 GLU A O 1
ATOM 768 N N . TRP A 1 104 ? -21.562 -3.93 -25.438 1 64.5 104 TRP A N 1
ATOM 769 C CA . TRP A 1 104 ? -20.5 -4.91 -25.328 1 64.5 104 TRP A CA 1
ATOM 770 C C . TRP A 1 104 ? -20.703 -6.066 -26.297 1 64.5 104 TRP A C 1
ATOM 772 O O . TRP A 1 104 ? -21.75 -6.711 -26.281 1 64.5 104 TRP A O 1
ATOM 782 N N . THR A 1 105 ? -19.828 -6.074 -27.406 1 64.81 105 THR A N 1
ATOM 783 C CA . THR A 1 105 ? -19.812 -7.242 -28.281 1 64.81 105 THR A CA 1
ATOM 784 C C . THR A 1 105 ? -18.531 -8.047 -28.109 1 64.81 105 THR A C 1
ATOM 786 O O . THR A 1 105 ? -17.453 -7.477 -27.953 1 64.81 105 THR A O 1
ATOM 789 N N . GLN A 1 106 ? -18.672 -9.312 -27.891 1 65.94 106 GLN A N 1
ATOM 790 C CA . GLN A 1 106 ? -17.531 -10.203 -27.719 1 65.94 106 GLN A CA 1
ATOM 791 C C . GLN A 1 106 ? -17.5 -11.289 -28.781 1 65.94 106 GLN A C 1
ATOM 793 O O . GLN A 1 106 ? -18.531 -11.867 -29.109 1 65.94 106 GLN A O 1
ATOM 798 N N . VAL A 1 107 ? -16.359 -11.312 -29.453 1 66.56 107 VAL A N 1
ATOM 799 C CA . VAL A 1 107 ? -16.125 -12.367 -30.438 1 66.56 107 VAL A CA 1
ATOM 800 C C . VAL A 1 107 ? -15 -13.281 -29.953 1 66.56 107 VAL A C 1
ATOM 802 O O . VAL A 1 107 ? -13.922 -12.805 -29.578 1 66.56 107 VAL A O 1
ATOM 805 N N . ILE A 1 108 ? -15.289 -14.562 -29.859 1 66.06 108 ILE A N 1
ATOM 806 C CA . ILE A 1 108 ? -14.289 -15.555 -29.484 1 66.06 108 ILE A CA 1
ATOM 807 C C . ILE A 1 108 ? -14.062 -16.531 -30.641 1 66.06 108 ILE A C 1
ATOM 809 O O . ILE A 1 108 ? -15.008 -17.156 -31.125 1 66.06 108 ILE A O 1
ATOM 813 N N . GLU A 1 109 ? -12.828 -16.406 -31.234 1 66.81 109 GLU A N 1
ATOM 814 C CA . GLU A 1 109 ? -12.438 -17.328 -32.312 1 66.81 109 GLU A CA 1
ATOM 815 C C . GLU A 1 109 ? -11.508 -18.406 -31.766 1 66.81 109 GLU A C 1
ATOM 817 O O . GLU A 1 109 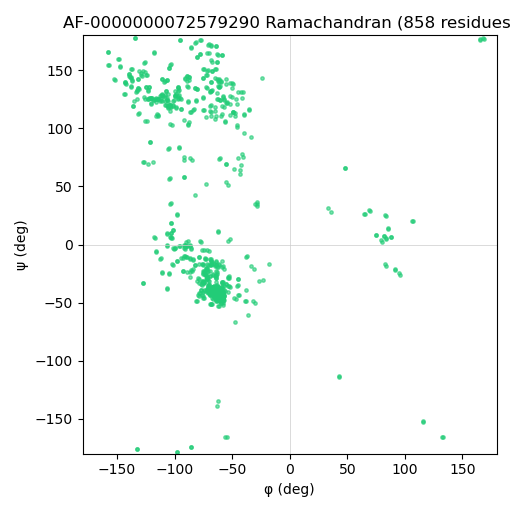? -10.516 -18.109 -31.109 1 66.81 109 GLU A O 1
ATOM 822 N N . CYS A 1 110 ? -11.961 -19.688 -31.891 1 61.97 110 CYS A N 1
ATOM 823 C CA . CYS A 1 110 ? -11.133 -20.797 -31.438 1 61.97 110 CYS A CA 1
ATOM 824 C C . CYS A 1 110 ? -10.648 -21.641 -32.625 1 61.97 110 CYS A C 1
ATOM 826 O O . CYS A 1 110 ? -11.328 -21.734 -33.625 1 61.97 110 CYS A O 1
ATOM 828 N N . ASP A 1 111 ? -9.25 -21.922 -32.844 1 58.62 111 ASP A N 1
ATOM 829 C CA . ASP A 1 111 ? -8.672 -22.672 -33.938 1 58.62 111 ASP A CA 1
ATOM 830 C C . ASP A 1 111 ? -9.234 -24.094 -33.969 1 58.62 111 ASP A C 1
ATOM 832 O O . ASP A 1 111 ? -8.805 -24.922 -34.781 1 58.62 111 ASP A O 1
ATOM 836 N N . ASP A 1 112 ? -9.828 -24.625 -33.125 1 51.34 112 ASP A N 1
ATOM 837 C CA . ASP A 1 112 ? -10.203 -26.016 -33.344 1 51.34 112 ASP A CA 1
ATOM 838 C C . ASP A 1 112 ? -11.25 -26.141 -34.438 1 51.34 112 ASP A C 1
ATOM 840 O O . ASP A 1 112 ? -12.117 -25.281 -34.594 1 51.34 112 ASP A O 1
ATOM 844 N N . ASP A 1 113 ? -10.758 -26.844 -35.625 1 44.72 113 ASP A N 1
ATOM 845 C CA . ASP A 1 113 ? -11.516 -27.188 -36.844 1 44.72 113 ASP A CA 1
ATOM 846 C C . ASP A 1 113 ? -12.938 -27.609 -36.5 1 44.72 113 ASP A C 1
ATOM 848 O O . ASP A 1 113 ? -13.766 -27.844 -37.375 1 44.72 113 ASP A O 1
ATOM 852 N N . ASP A 1 114 ? -13.094 -28.531 -35.5 1 41.91 114 ASP A N 1
ATOM 853 C CA . ASP A 1 114 ? -14.43 -29.094 -35.438 1 41.91 114 ASP A CA 1
ATOM 854 C C . ASP A 1 114 ? -15.469 -28.016 -35.094 1 41.91 114 ASP A C 1
ATOM 856 O O . ASP A 1 114 ? -15.242 -27.172 -34.219 1 41.91 114 ASP A O 1
ATOM 860 N N . GLU A 1 115 ? -16.25 -27.734 -36.094 1 42.19 115 GLU A N 1
ATOM 861 C CA . GLU A 1 115 ? -17.375 -26.812 -36.125 1 42.19 115 GLU A CA 1
ATOM 862 C C . GLU A 1 115 ? -18.062 -26.703 -34.781 1 42.19 115 GLU A C 1
ATOM 864 O O . GLU A 1 115 ? -18.688 -25.688 -34.469 1 42.19 115 GLU A O 1
ATOM 869 N N . GLU A 1 116 ? -18.359 -27.922 -34.25 1 36.28 116 GLU A N 1
ATOM 870 C CA . GLU A 1 116 ? -19.219 -27.984 -33.062 1 36.28 116 GLU A CA 1
ATOM 871 C C . GLU A 1 116 ? -18.531 -27.406 -31.844 1 36.28 116 GLU A C 1
ATOM 873 O O . GLU A 1 116 ? -18.984 -27.594 -30.719 1 36.28 116 GLU A O 1
ATOM 878 N N . VAL A 1 117 ? -17.344 -27.25 -31.953 1 39.47 117 VAL A N 1
ATOM 879 C CA . VAL A 1 117 ? -16.75 -26.656 -30.766 1 39.47 117 VAL A CA 1
ATOM 880 C C . VAL A 1 117 ? -17.578 -25.438 -30.344 1 39.47 117 VAL A C 1
ATOM 882 O O . VAL A 1 117 ? -17.609 -24.422 -31.047 1 39.47 117 VAL A O 1
ATOM 885 N N . ASP A 1 118 ? -18.734 -25.703 -29.969 1 35.25 118 ASP A N 1
ATOM 886 C CA . ASP A 1 118 ? -19.812 -24.922 -29.359 1 35.25 118 ASP A CA 1
ATOM 887 C C . ASP A 1 118 ? -19.281 -23.703 -28.625 1 35.25 118 ASP A C 1
ATOM 889 O O . ASP A 1 118 ? -18.125 -23.688 -28.203 1 35.25 118 ASP A O 1
ATOM 893 N N . GLN A 1 119 ? -20.062 -22.594 -28.719 1 39.81 119 GLN A N 1
ATOM 894 C CA . GLN A 1 119 ? -20.266 -21.375 -27.938 1 39.81 119 GLN A CA 1
ATOM 895 C C . GLN A 1 119 ? -19.734 -21.531 -26.516 1 39.81 119 GLN A C 1
ATOM 897 O O . GLN A 1 119 ? -19.656 -20.562 -25.766 1 39.81 119 GLN A O 1
ATOM 902 N N . ALA A 1 120 ? -19.531 -22.828 -26.156 1 39.81 120 ALA A N 1
ATOM 903 C CA . ALA A 1 120 ? -19.359 -23.125 -24.734 1 39.81 120 ALA A CA 1
ATOM 904 C C . ALA A 1 120 ? -17.906 -22.906 -24.312 1 39.81 120 ALA A C 1
ATOM 906 O O . ALA A 1 120 ? -17.547 -23.109 -23.141 1 39.81 120 ALA A O 1
ATOM 907 N N . ILE A 1 121 ? -16.969 -22.922 -25.203 1 42.16 121 ILE A N 1
ATOM 908 C CA . ILE A 1 121 ? -15.578 -22.766 -24.75 1 42.16 121 ILE A CA 1
ATOM 909 C C . ILE A 1 121 ? -15.328 -21.328 -24.328 1 42.16 121 ILE A C 1
ATOM 911 O O . ILE A 1 121 ? -14.945 -20.484 -25.141 1 42.16 121 ILE A O 1
ATOM 915 N N . PHE A 1 122 ? -16.094 -20.906 -23.562 1 48.81 122 PHE A N 1
ATOM 916 C CA . PHE A 1 122 ? -15.766 -19.625 -22.938 1 48.81 122 PHE A CA 1
ATOM 917 C C . PHE A 1 122 ? -14.453 -19.734 -22.172 1 48.81 122 PHE A C 1
ATOM 919 O O . PHE A 1 122 ? -14.219 -20.703 -21.438 1 48.81 122 PHE A O 1
ATOM 926 N N . PRO A 1 123 ? -13.367 -19.031 -22.703 1 48.06 123 PRO A N 1
ATOM 927 C CA . PRO A 1 123 ? -12.117 -19.016 -21.938 1 48.06 123 PRO A CA 1
ATOM 928 C C . PRO A 1 123 ? -12.336 -19.281 -20.453 1 48.06 123 PRO A C 1
ATOM 930 O O . PRO A 1 123 ? -11.5 -19.906 -19.797 1 48.06 123 PRO A O 1
ATOM 933 N N . THR A 1 124 ? -13.523 -18.844 -20 1 51.81 124 THR A N 1
ATOM 934 C CA . THR A 1 124 ? -13.766 -19.016 -18.562 1 51.81 124 THR A CA 1
ATOM 935 C C . THR A 1 124 ? -14.086 -20.469 -18.234 1 51.81 124 THR A C 1
ATOM 937 O O . THR A 1 124 ? -13.992 -20.875 -17.078 1 51.81 124 THR A O 1
ATOM 940 N N . ARG A 1 125 ? -14.438 -21.234 -19.297 1 55.72 125 ARG A N 1
ATOM 941 C CA . ARG A 1 125 ? -14.789 -22.609 -18.969 1 55.72 125 ARG A CA 1
ATOM 942 C C . ARG A 1 125 ? -13.555 -23.5 -18.938 1 55.72 125 ARG A C 1
ATOM 944 O O . ARG A 1 125 ? -13.508 -24.484 -18.203 1 55.72 125 ARG A O 1
ATOM 951 N N . ASN A 1 126 ? -12.617 -22.938 -19.688 1 60.72 126 ASN A N 1
ATOM 952 C CA . ASN A 1 126 ? -11.516 -23.891 -19.844 1 60.72 126 ASN A CA 1
ATOM 953 C C . ASN A 1 126 ? -10.234 -23.359 -19.203 1 60.72 126 ASN A C 1
ATOM 955 O O . ASN A 1 126 ? -9.25 -24.094 -19.078 1 60.72 126 ASN A O 1
ATOM 959 N N . TRP A 1 127 ? -10.461 -22.109 -18.781 1 73.38 127 TRP A N 1
ATOM 960 C CA . TRP A 1 127 ? -9.227 -21.547 -18.25 1 73.38 127 TRP A CA 1
ATOM 961 C C . TRP A 1 127 ? -9.477 -20.859 -16.906 1 73.38 127 TRP A C 1
ATOM 963 O O . TRP A 1 127 ? -10.438 -20.109 -16.766 1 73.38 127 TRP A O 1
ATOM 973 N N . PHE A 1 128 ? -8.578 -21.281 -16.062 1 86.81 128 PHE A N 1
ATOM 974 C CA . PHE A 1 128 ? -8.688 -20.609 -14.773 1 86.81 128 PHE A CA 1
ATOM 975 C C . PHE A 1 128 ? -8.141 -19.188 -14.859 1 86.81 128 PHE A C 1
ATOM 977 O O . PHE A 1 128 ? -7.039 -18.969 -15.359 1 86.81 128 PHE A O 1
ATOM 984 N N . THR A 1 129 ? -8.914 -18.234 -14.477 1 90.94 129 THR A N 1
ATOM 985 C CA . THR A 1 129 ? -8.477 -16.844 -14.383 1 90.94 129 THR A CA 1
ATOM 986 C C . THR A 1 129 ? -9 -16.188 -13.102 1 90.94 129 THR A C 1
ATOM 988 O O . THR A 1 129 ? -10.086 -16.531 -12.625 1 90.94 129 THR A O 1
ATOM 991 N N . ALA A 1 130 ? -8.188 -15.391 -12.508 1 93.88 130 ALA A N 1
ATOM 992 C CA . ALA A 1 130 ? -8.578 -14.633 -11.312 1 93.88 130 ALA A CA 1
ATOM 993 C C . ALA A 1 130 ? -7.875 -13.281 -11.273 1 93.88 130 ALA A C 1
ATOM 995 O O . ALA A 1 130 ? -6.859 -13.078 -11.945 1 93.88 130 ALA A O 1
ATOM 996 N N . GLY A 1 131 ? -8.492 -12.367 -10.633 1 95.81 131 GLY A N 1
ATOM 997 C CA . GLY A 1 131 ? -7.938 -11.031 -10.469 1 95.81 131 GLY A CA 1
ATOM 998 C C . GLY A 1 131 ? -8.125 -10.469 -9.078 1 95.81 131 GLY A C 1
ATOM 999 O O . GLY A 1 131 ? -9.203 -10.594 -8.492 1 95.81 131 GLY A O 1
ATOM 1000 N N . TYR A 1 132 ? -7.094 -9.875 -8.547 1 96.25 132 TYR A N 1
ATOM 1001 C CA . TYR A 1 132 ? -7.109 -9.336 -7.188 1 96.25 132 TYR A CA 1
ATOM 1002 C C . TYR A 1 132 ? -6.734 -7.859 -7.188 1 96.25 132 TYR A C 1
ATOM 1004 O O . TYR A 1 132 ? -5.762 -7.457 -7.828 1 96.25 132 TYR A O 1
ATOM 1012 N N . GLY A 1 133 ? -7.484 -7.055 -6.426 1 93.88 133 GLY A N 1
ATOM 1013 C CA . GLY A 1 133 ? -7.277 -5.617 -6.359 1 93.88 133 GLY A CA 1
ATOM 1014 C C . GLY A 1 133 ? -6.402 -5.191 -5.199 1 93.88 133 GLY A C 1
ATOM 1015 O O . GLY A 1 133 ? -5.992 -6.023 -4.383 1 93.88 133 GLY A O 1
ATOM 1016 N N . PRO A 1 134 ? -6.125 -3.896 -5.152 1 90.06 134 PRO A N 1
ATOM 1017 C CA . PRO A 1 134 ? -5.172 -3.379 -4.164 1 90.06 134 PRO A CA 1
ATOM 1018 C C . PRO A 1 134 ? -5.758 -3.324 -2.754 1 90.06 134 PRO A C 1
ATOM 1020 O O . PRO A 1 134 ? -5.008 -3.281 -1.774 1 90.06 134 PRO A O 1
ATOM 1023 N N . PHE A 1 135 ? -7.031 -3.271 -2.59 1 83.44 135 PHE A N 1
ATOM 1024 C CA . PHE A 1 135 ? -7.645 -3.111 -1.275 1 83.44 135 PHE A CA 1
ATOM 1025 C C . PHE A 1 135 ? -8.086 -4.457 -0.718 1 83.44 135 PHE A C 1
ATOM 1027 O O . PHE A 1 135 ? -9.055 -4.531 0.045 1 83.44 135 PHE A O 1
ATOM 1034 N N . ARG A 1 136 ? -7.402 -5.41 -1.178 1 80.44 136 ARG A N 1
ATOM 1035 C CA . ARG A 1 136 ? -7.703 -6.746 -0.67 1 80.44 136 ARG A CA 1
ATOM 1036 C C . ARG A 1 136 ? -7.426 -6.84 0.826 1 80.44 136 ARG A C 1
ATOM 1038 O O . ARG A 1 136 ? -6.43 -6.301 1.312 1 80.44 136 ARG A O 1
ATOM 1045 N N . ARG A 1 137 ? -8.398 -7.242 1.553 1 79.88 137 ARG A N 1
ATOM 1046 C CA . ARG A 1 137 ? -8.266 -7.363 3.002 1 79.88 137 ARG A CA 1
ATOM 1047 C C . ARG A 1 137 ? -8.914 -8.648 3.5 1 79.88 137 ARG A C 1
ATOM 1049 O O . ARG A 1 137 ? -9.781 -9.219 2.828 1 79.88 137 ARG A O 1
ATOM 1056 N N . LEU A 1 138 ? -8.297 -9.055 4.602 1 75.69 138 LEU A N 1
ATOM 1057 C CA . LEU A 1 138 ? -8.914 -10.195 5.273 1 75.69 138 LEU A CA 1
ATOM 1058 C C . LEU A 1 138 ? -10.18 -9.766 6.012 1 75.69 138 LEU A C 1
ATOM 1060 O O . LEU A 1 138 ? -10.172 -8.773 6.742 1 75.69 138 LEU A O 1
ATOM 1064 N N . SER A 1 139 ? -11.266 -10.273 5.582 1 68.44 139 SER A N 1
ATOM 1065 C CA . SER A 1 139 ? -12.492 -9.945 6.305 1 68.44 139 SER A CA 1
ATOM 1066 C C . SER A 1 139 ? -12.406 -10.391 7.762 1 68.44 139 SER A C 1
ATOM 1068 O O . SER A 1 139 ? -11.797 -11.414 8.07 1 68.44 139 SER A O 1
ATOM 1070 N N . SER A 1 140 ? -12.906 -9.57 8.586 1 62.41 140 SER A N 1
ATOM 1071 C CA . SER A 1 140 ? -12.906 -9.883 10.016 1 62.41 140 SER A CA 1
ATOM 1072 C C . SER A 1 140 ? -13.938 -10.961 10.344 1 62.41 140 SER A C 1
ATOM 1074 O O . SER A 1 140 ? -13.812 -11.664 11.344 1 62.41 140 SER A O 1
ATOM 1076 N N . GLU A 1 141 ? -14.867 -11.047 9.516 1 64.69 141 GLU A N 1
ATOM 1077 C CA . GLU A 1 141 ? -15.953 -11.961 9.836 1 64.69 141 GLU A CA 1
ATOM 1078 C C . GLU A 1 141 ? -15.812 -13.273 9.07 1 64.69 141 GLU A C 1
ATOM 1080 O O . GLU A 1 141 ? -15.492 -13.273 7.883 1 64.69 141 GLU A O 1
ATOM 1085 N N . ILE A 1 142 ? -15.781 -14.305 9.914 1 63.84 142 ILE A N 1
ATOM 1086 C CA . ILE A 1 142 ? -15.812 -15.633 9.32 1 63.84 142 ILE A CA 1
ATOM 1087 C C . ILE A 1 142 ? -17.266 -16.047 9.07 1 63.84 142 ILE A C 1
ATOM 1089 O O . ILE A 1 142 ? -18.078 -16.062 9.984 1 63.84 142 ILE A O 1
ATOM 1093 N N . ALA A 1 143 ? -17.531 -16.156 7.824 1 62.72 143 ALA A N 1
ATOM 1094 C CA . ALA A 1 143 ? -18.891 -16.578 7.465 1 62.72 143 ALA A CA 1
ATOM 1095 C C . ALA A 1 143 ? -19.156 -18 7.945 1 62.72 143 ALA A C 1
ATOM 1097 O O . ALA A 1 143 ? -18.219 -18.766 8.211 1 62.72 143 ALA A O 1
ATOM 1098 N N . ASP A 1 144 ? -20.406 -18.219 8.211 1 60.25 144 ASP A N 1
ATOM 1099 C CA . ASP A 1 144 ? -20.828 -19.562 8.602 1 60.25 144 ASP A CA 1
ATOM 1100 C C . ASP A 1 144 ? -20.297 -20.609 7.629 1 60.25 144 ASP A C 1
ATOM 1102 O O . ASP A 1 144 ? -20.578 -20.562 6.434 1 60.25 144 ASP A O 1
ATOM 1106 N N . PRO A 1 145 ? -19.453 -21.391 8.195 1 56.69 145 PRO A N 1
ATOM 1107 C CA . PRO A 1 145 ? -18.844 -22.422 7.332 1 56.69 145 PRO A CA 1
ATOM 1108 C C . PRO A 1 145 ? -19.875 -23.25 6.582 1 56.69 145 PRO A C 1
ATOM 1110 O O . PRO A 1 145 ? -19.547 -23.859 5.559 1 56.69 145 PRO A O 1
ATOM 1113 N N . ARG A 1 146 ? -21.125 -23.406 7.203 1 52.94 146 ARG A N 1
ATOM 1114 C CA . ARG A 1 146 ? -22.172 -24.219 6.582 1 52.94 146 ARG A CA 1
ATOM 1115 C C . ARG A 1 146 ? -22.75 -23.516 5.363 1 52.94 146 ARG A C 1
ATOM 1117 O O . ARG A 1 146 ? -23.406 -24.141 4.531 1 52.94 146 ARG A O 1
ATOM 1124 N N . SER A 1 147 ? -22.641 -22.25 5.445 1 51.31 147 SER A N 1
ATOM 1125 C CA . SER A 1 147 ? -23.25 -21.453 4.383 1 51.31 147 SER A CA 1
ATOM 1126 C C . SER A 1 147 ? -22.391 -21.484 3.121 1 51.31 147 SER A C 1
ATOM 1128 O O . SER A 1 147 ? -22.828 -21.047 2.055 1 51.31 147 SER A O 1
ATOM 1130 N N . THR A 1 148 ? -21.219 -21.438 3.428 1 47.78 148 THR A N 1
ATOM 1131 C CA . THR A 1 148 ? -20.344 -21.469 2.254 1 47.78 148 THR A CA 1
ATOM 1132 C C . THR A 1 148 ? -20.531 -22.781 1.488 1 47.78 148 THR A C 1
ATOM 1134 O O . THR A 1 148 ? -19.562 -23.5 1.262 1 47.78 148 THR A O 1
ATOM 1137 N N . ARG A 1 149 ? -21.688 -23.469 1.989 1 39.84 149 ARG A N 1
ATOM 1138 C CA . ARG A 1 149 ? -21.938 -24.672 1.218 1 39.84 149 ARG A CA 1
ATOM 1139 C C . ARG A 1 149 ? -21.688 -24.438 -0.268 1 39.84 149 ARG A C 1
ATOM 1141 O O . ARG A 1 149 ? -22.078 -23.406 -0.815 1 39.84 149 ARG A O 1
ATOM 1148 N N . SER A 1 150 ? -20.641 -25.125 -0.643 1 41.81 150 SER A N 1
ATOM 1149 C CA . SER A 1 150 ? -20.266 -25.391 -2.031 1 41.81 150 SER A CA 1
ATOM 1150 C C . SER A 1 150 ? -21.5 -25.422 -2.93 1 41.81 150 SER A C 1
ATOM 1152 O O . SER A 1 150 ? -22.156 -26.469 -3.053 1 41.81 150 SER A O 1
ATOM 1154 N N . GLN A 1 151 ? -22.406 -24.672 -2.623 1 39.91 151 GLN A N 1
ATOM 1155 C CA . GLN A 1 151 ? -23.297 -24.891 -3.756 1 39.91 151 GLN A CA 1
ATOM 1156 C C . GLN A 1 151 ? -22.5 -25.125 -5.043 1 39.91 151 GLN A C 1
ATOM 1158 O O . GLN A 1 151 ? -21.453 -24.516 -5.238 1 39.91 151 GLN A O 1
ATOM 1163 N N . LEU A 1 152 ? -22.625 -26.219 -5.586 1 41.69 152 LEU A N 1
ATOM 1164 C CA . LEU A 1 152 ? -22.141 -26.625 -6.902 1 41.69 152 LEU A CA 1
ATOM 1165 C C . LEU A 1 152 ? -22.109 -25.422 -7.852 1 41.69 152 LEU A C 1
ATOM 1167 O O . LEU A 1 152 ? -23.031 -25.219 -8.641 1 41.69 152 LEU A O 1
ATOM 1171 N N . VAL A 1 153 ? -21.797 -24.328 -7.285 1 48 153 VAL A N 1
ATOM 1172 C CA . VAL A 1 153 ? -21.656 -23.297 -8.312 1 48 153 VAL A CA 1
ATOM 1173 C C . VAL A 1 153 ? -20.625 -23.75 -9.352 1 48 153 VAL A C 1
ATOM 1175 O O . VAL A 1 153 ? -19.5 -24.125 -9.008 1 48 153 VAL A O 1
ATOM 1178 N N . THR A 1 154 ? -21.125 -24.094 -10.422 1 56.69 154 THR A N 1
ATOM 1179 C CA . THR A 1 154 ? -20.281 -24.422 -11.562 1 56.69 154 THR A CA 1
ATOM 1180 C C . THR A 1 154 ? -19.234 -23.344 -11.797 1 56.69 154 THR A C 1
ATOM 1182 O O . THR A 1 154 ? -19.531 -22.156 -11.75 1 56.69 154 THR A O 1
ATOM 1185 N N . PRO A 1 155 ? -18.062 -23.719 -11.602 1 54.72 155 PRO A N 1
ATOM 1186 C CA . PRO A 1 155 ? -16.953 -22.781 -11.805 1 54.72 155 PRO A CA 1
ATOM 1187 C C . PRO A 1 155 ? -17.172 -21.859 -13.008 1 54.72 155 PRO A C 1
ATOM 1189 O O . PRO A 1 155 ? -16.562 -20.797 -13.094 1 54.72 155 PRO A O 1
ATOM 1192 N N . ILE A 1 156 ? -18.234 -22.297 -13.727 1 60.12 156 ILE A N 1
ATOM 1193 C CA . ILE A 1 156 ? -18.453 -21.578 -14.977 1 60.12 156 ILE A CA 1
ATOM 1194 C C . ILE A 1 156 ? -19.578 -20.562 -14.812 1 60.12 156 ILE A C 1
ATOM 1196 O O . ILE A 1 156 ? -19.797 -19.703 -15.664 1 60.12 156 ILE A O 1
ATOM 1200 N N . ASP A 1 157 ? -20.094 -20.672 -13.633 1 69.31 157 ASP A N 1
ATOM 1201 C CA . ASP A 1 157 ? -21.203 -19.734 -13.398 1 69.31 157 ASP A CA 1
ATOM 1202 C C . ASP A 1 157 ? -20.688 -18.297 -13.312 1 69.31 157 ASP A C 1
ATOM 1204 O O . ASP A 1 157 ? -19.625 -18.047 -12.75 1 69.31 157 ASP A O 1
ATOM 1208 N N . PRO A 1 158 ? -21.375 -17.453 -14.047 1 69.31 158 PRO A N 1
ATOM 1209 C CA . PRO A 1 158 ? -21 -16.031 -14.016 1 69.31 158 PRO A CA 1
ATOM 1210 C C . PRO A 1 158 ? -20.75 -15.516 -12.602 1 69.31 158 PRO A C 1
ATOM 1212 O O . PRO A 1 158 ? -19.875 -14.68 -12.398 1 69.31 158 PRO A O 1
ATOM 1215 N N . SER A 1 159 ? -21.422 -16.094 -11.695 1 73.06 159 SER A N 1
ATOM 1216 C CA . SER A 1 159 ? -21.25 -15.656 -10.312 1 73.06 159 SER A CA 1
ATOM 1217 C C . SER A 1 159 ? -19.875 -16.047 -9.773 1 73.06 159 SER A C 1
ATOM 1219 O O . SER A 1 159 ? -19.266 -15.297 -9.023 1 73.06 159 SER A O 1
ATOM 1221 N N . SER A 1 160 ? -19.438 -17.203 -10.258 1 76.88 160 SER A N 1
ATOM 1222 C CA . SER A 1 160 ? -18.125 -17.656 -9.828 1 76.88 160 SER A CA 1
ATOM 1223 C C . SER A 1 160 ? -17.016 -16.797 -10.43 1 76.88 160 SER A C 1
ATOM 1225 O O . SER A 1 160 ? -16.031 -16.469 -9.758 1 76.88 160 SER A O 1
ATOM 1227 N N . VAL A 1 161 ? -17.281 -16.484 -11.688 1 79.19 161 VAL A N 1
ATOM 1228 C CA . VAL A 1 161 ? -16.297 -15.656 -12.359 1 79.19 161 VAL A CA 1
ATOM 1229 C C . VAL A 1 161 ? -16.266 -14.266 -11.719 1 79.19 161 VAL A C 1
ATOM 1231 O O . VAL A 1 161 ? -15.18 -13.703 -11.5 1 79.19 161 VAL A O 1
ATOM 1234 N N . MET A 1 162 ? -17.359 -13.805 -11.336 1 81.81 162 MET A N 1
ATOM 1235 C CA . MET A 1 162 ? -17.453 -12.516 -10.664 1 81.81 162 MET A CA 1
ATOM 1236 C C . MET A 1 162 ? -16.703 -12.539 -9.328 1 81.81 162 MET A C 1
ATOM 1238 O O . MET A 1 162 ? -16.016 -11.578 -8.977 1 81.81 162 MET A O 1
ATOM 1242 N N . ASP A 1 163 ? -16.844 -13.562 -8.758 1 83.75 163 ASP A N 1
ATOM 1243 C CA . ASP A 1 163 ? -16.203 -13.703 -7.453 1 83.75 163 ASP A CA 1
ATOM 1244 C C . ASP A 1 163 ? -14.68 -13.68 -7.586 1 83.75 163 ASP A C 1
ATOM 1246 O O . ASP A 1 163 ? -13.984 -13.102 -6.75 1 83.75 163 ASP A O 1
ATOM 1250 N N . ARG A 1 164 ? -14.211 -14.258 -8.656 1 89.94 164 ARG A N 1
ATOM 1251 C CA . ARG A 1 164 ? -12.773 -14.367 -8.867 1 89.94 164 ARG A CA 1
ATOM 1252 C C . ARG A 1 164 ? -12.164 -13.016 -9.219 1 89.94 164 ARG A C 1
ATOM 1254 O O . ARG A 1 164 ? -10.961 -12.812 -9.062 1 89.94 164 ARG A O 1
ATOM 1261 N N . PHE A 1 165 ? -13.008 -12.086 -9.68 1 90.62 165 PHE A N 1
ATOM 1262 C CA . PHE A 1 165 ? -12.484 -10.797 -10.102 1 90.62 165 PHE A CA 1
ATOM 1263 C C . PHE A 1 165 ? -13.039 -9.672 -9.242 1 90.62 165 PHE A C 1
ATOM 1265 O O . PHE A 1 165 ? -12.75 -8.492 -9.477 1 90.62 165 PHE A O 1
ATOM 1272 N N . SER A 1 166 ? -13.766 -9.922 -8.234 1 87.94 166 SER A N 1
ATOM 1273 C CA . SER A 1 166 ? -14.531 -8.93 -7.488 1 87.94 166 SER A CA 1
ATOM 1274 C C . SER A 1 166 ? -13.625 -7.883 -6.863 1 87.94 166 SER A C 1
ATOM 1276 O O . SER A 1 166 ? -13.891 -6.684 -6.957 1 87.94 166 SER A O 1
ATOM 1278 N N . THR A 1 167 ? -12.516 -8.281 -6.277 1 89.81 167 THR A N 1
ATOM 1279 C CA . THR A 1 167 ? -11.656 -7.34 -5.559 1 89.81 167 THR A CA 1
ATOM 1280 C C . THR A 1 167 ? -10.938 -6.414 -6.535 1 89.81 167 THR A C 1
ATOM 1282 O O . THR A 1 167 ? -10.484 -5.332 -6.148 1 89.81 167 THR A O 1
ATOM 1285 N N . LEU A 1 168 ? -10.797 -6.844 -7.754 1 91.88 168 LEU A N 1
ATOM 1286 C CA . LEU A 1 168 ? -10.117 -6.023 -8.75 1 91.88 168 LEU A CA 1
ATOM 1287 C C . LEU A 1 168 ? -11 -4.855 -9.18 1 91.88 168 LEU A C 1
ATOM 1289 O O . LEU A 1 168 ? -10.5 -3.811 -9.594 1 91.88 168 LEU A O 1
ATOM 1293 N N . PHE A 1 169 ? -12.305 -5.035 -9.062 1 87.5 169 PHE A N 1
ATOM 1294 C CA . PHE A 1 169 ? -13.219 -4.031 -9.594 1 87.5 169 PHE A CA 1
ATOM 1295 C C . PHE A 1 169 ? -13.945 -3.307 -8.469 1 87.5 169 PHE A C 1
ATOM 1297 O O . PHE A 1 169 ? -14.438 -2.191 -8.656 1 87.5 169 PHE A O 1
ATOM 1304 N N . HIS A 1 170 ? -14.039 -3.971 -7.324 1 84.19 170 HIS A N 1
ATOM 1305 C CA . HIS A 1 170 ? -14.773 -3.4 -6.203 1 84.19 170 HIS A CA 1
ATOM 1306 C C . HIS A 1 170 ? -13.883 -3.232 -4.98 1 84.19 170 HIS A C 1
ATOM 1308 O O . HIS A 1 170 ? -13.484 -4.219 -4.355 1 84.19 170 HIS A O 1
ATOM 1314 N N . GLU A 1 171 ? -13.797 -2.039 -4.566 1 81.12 171 GLU A N 1
ATOM 1315 C CA . GLU A 1 171 ? -12.883 -1.716 -3.477 1 81.12 171 GLU A CA 1
ATOM 1316 C C . GLU A 1 171 ? -13.391 -2.25 -2.145 1 81.12 171 GLU A C 1
ATOM 1318 O O . GLU A 1 171 ? -12.617 -2.443 -1.205 1 81.12 171 GLU A O 1
ATOM 1323 N N . ASP A 1 172 ? -14.594 -2.494 -2.057 1 78.56 172 ASP A N 1
ATOM 1324 C CA . ASP A 1 172 ? -15.188 -2.938 -0.8 1 78.56 172 ASP A CA 1
ATOM 1325 C C . ASP A 1 172 ? -15.156 -4.457 -0.682 1 78.56 172 ASP A C 1
ATOM 1327 O O . ASP A 1 172 ? -15.438 -5.008 0.386 1 78.56 172 ASP A O 1
ATOM 1331 N N . ALA A 1 173 ? -14.812 -5.129 -1.809 1 82.31 173 ALA A N 1
ATOM 1332 C CA . ALA A 1 173 ? -14.734 -6.59 -1.774 1 82.31 173 ALA A CA 1
ATOM 1333 C C . ALA A 1 173 ? -13.57 -7.059 -0.905 1 82.31 173 ALA A C 1
ATOM 1335 O O . ALA A 1 173 ? -12.5 -6.453 -0.913 1 82.31 173 ALA A O 1
ATOM 1336 N N . THR A 1 174 ? -13.82 -8.148 -0.12 1 83.12 174 THR A N 1
ATOM 1337 C CA . THR A 1 174 ? -12.812 -8.695 0.781 1 83.12 174 THR A CA 1
ATOM 1338 C C . THR A 1 174 ? -12.461 -10.125 0.395 1 83.12 174 THR A C 1
ATOM 1340 O O . THR A 1 174 ? -13.125 -10.734 -0.446 1 83.12 174 THR A O 1
ATOM 1343 N N . LEU A 1 175 ? -11.344 -10.648 0.92 1 84.81 175 LEU A N 1
ATOM 1344 C CA . LEU A 1 175 ? -10.898 -12.016 0.715 1 84.81 175 LEU A CA 1
ATOM 1345 C C . LEU A 1 175 ? -11.188 -12.875 1.944 1 84.81 175 LEU A C 1
ATOM 1347 O O . LEU A 1 175 ? -10.375 -13.719 2.322 1 84.81 175 LEU A O 1
ATOM 1351 N N . GLY A 1 176 ? -12.258 -12.625 2.582 1 76.75 176 GLY A N 1
ATOM 1352 C CA . GLY A 1 176 ? -12.609 -13.359 3.787 1 76.75 176 GLY A CA 1
ATOM 1353 C C . GLY A 1 176 ? -13.086 -14.773 3.506 1 76.75 176 GLY A C 1
ATOM 1354 O O . GLY A 1 176 ? -13.062 -15.633 4.395 1 76.75 176 GLY A O 1
ATOM 1355 N N . GLU A 1 177 ? -13.352 -15.102 2.336 1 79.5 177 GLU A N 1
ATOM 1356 C CA . GLU A 1 177 ? -13.914 -16.391 1.955 1 79.5 177 GLU A CA 1
ATOM 1357 C C . GLU A 1 177 ? -12.875 -17.5 2.086 1 79.5 177 GLU A C 1
ATOM 1359 O O . GLU A 1 177 ? -13.219 -18.656 2.355 1 79.5 177 GLU A O 1
ATOM 1364 N N . GLY A 1 178 ? -11.633 -17.047 1.911 1 85.75 178 GLY A N 1
ATOM 1365 C CA . GLY A 1 178 ? -10.586 -18.047 2.012 1 85.75 178 GLY A CA 1
ATOM 1366 C C . GLY A 1 178 ? -10.484 -18.672 3.391 1 85.75 178 GLY A C 1
ATOM 1367 O O . GLY A 1 178 ? -10.453 -19.906 3.525 1 85.75 178 GLY A O 1
ATOM 1368 N N . VAL A 1 179 ? -10.57 -17.859 4.375 1 87.62 179 VAL A N 1
ATOM 1369 C CA . VAL A 1 179 ? -10.461 -18.359 5.746 1 87.62 179 VAL A CA 1
ATOM 1370 C C . VAL A 1 179 ? -11.711 -19.141 6.117 1 87.62 179 VAL A C 1
ATOM 1372 O O . VAL A 1 179 ? -11.617 -20.188 6.762 1 87.62 179 VAL A O 1
ATOM 1375 N N . SER A 1 180 ? -12.836 -18.688 5.676 1 87.62 180 SER A N 1
ATOM 1376 C CA . SER A 1 180 ? -14.078 -19.406 5.918 1 87.62 180 SER A CA 1
ATOM 1377 C C . SER A 1 180 ? -14.047 -20.781 5.273 1 87.62 180 SER A C 1
ATOM 1379 O O . SER A 1 180 ? -14.5 -21.766 5.871 1 87.62 180 SER A O 1
ATOM 1381 N N . TRP A 1 181 ? -13.609 -20.844 4.113 1 90.31 181 TRP A N 1
ATOM 1382 C CA . TRP A 1 181 ? -13.445 -22.094 3.395 1 90.31 181 TRP A CA 1
ATOM 1383 C C . TRP A 1 181 ? -12.531 -23.047 4.16 1 90.31 181 TRP A C 1
ATOM 1385 O O . TRP A 1 181 ? -12.82 -24.234 4.281 1 90.31 181 TRP A O 1
ATOM 1395 N N . LEU A 1 182 ? -11.461 -22.516 4.668 1 92 182 LEU A N 1
ATOM 1396 C CA . LEU A 1 182 ? -10.5 -23.312 5.426 1 92 182 LEU A CA 1
ATOM 1397 C C . LEU A 1 182 ? -11.133 -23.844 6.707 1 92 182 LEU A C 1
ATOM 1399 O O . LEU A 1 182 ? -10.914 -25 7.082 1 92 182 LEU A O 1
ATOM 1403 N N . VAL A 1 183 ? -11.859 -23.047 7.363 1 91.38 183 VAL A N 1
ATOM 1404 C CA . VAL A 1 183 ? -12.562 -23.453 8.578 1 91.38 183 VAL A CA 1
ATOM 1405 C C . VAL A 1 183 ? -13.578 -24.547 8.234 1 91.38 183 VAL A C 1
ATOM 1407 O O . VAL A 1 183 ? -13.727 -25.516 8.977 1 91.38 183 VAL A O 1
ATOM 1410 N N . GLY A 1 184 ? -14.273 -24.359 7.172 1 90.06 184 GLY A N 1
ATOM 1411 C CA . GLY A 1 184 ? -15.188 -25.391 6.703 1 90.06 184 GLY A CA 1
ATOM 1412 C C . GLY A 1 184 ? -14.508 -26.703 6.418 1 90.06 184 GLY A C 1
ATOM 1413 O O . GLY A 1 184 ? -15.031 -27.766 6.758 1 90.06 184 GLY A O 1
ATOM 1414 N N . LEU A 1 185 ? -13.422 -26.625 5.793 1 91.81 185 LEU A N 1
ATOM 1415 C CA . LEU A 1 185 ? -12.633 -27.812 5.516 1 91.81 185 LEU A CA 1
ATOM 1416 C C . LEU A 1 185 ? -12.203 -28.5 6.812 1 91.81 185 LEU A C 1
ATOM 1418 O O . LEU A 1 185 ? -12.188 -29.734 6.895 1 91.81 185 LEU A O 1
ATOM 1422 N N . HIS A 1 186 ? -11.828 -27.672 7.746 1 93.69 186 HIS A N 1
ATOM 1423 C CA . HIS A 1 186 ? -11.453 -28.203 9.055 1 93.69 186 HIS A CA 1
ATOM 1424 C C . HIS A 1 186 ? -12.617 -28.938 9.711 1 93.69 186 HIS A C 1
ATOM 1426 O O . HIS A 1 186 ? -12.438 -30.031 10.25 1 93.69 186 HIS A O 1
ATOM 1432 N N . LEU A 1 187 ? -13.734 -28.359 9.648 1 92 187 LEU A N 1
ATOM 1433 C CA . LEU A 1 187 ? -14.93 -28.984 10.211 1 92 187 LEU A CA 1
ATOM 1434 C C . LEU A 1 187 ? -15.219 -30.312 9.523 1 92 187 LEU A C 1
ATOM 1436 O O . LEU A 1 187 ? -15.484 -31.312 10.195 1 92 187 LEU A O 1
ATOM 1440 N N . ARG A 1 188 ? -15.148 -30.328 8.289 1 93 188 ARG A N 1
ATOM 1441 C CA . ARG A 1 188 ? -15.398 -31.547 7.527 1 93 188 ARG A CA 1
ATOM 1442 C C . ARG A 1 188 ? -14.359 -32.625 7.844 1 93 188 ARG A C 1
ATOM 1444 O O . ARG A 1 188 ? -14.672 -33.812 7.844 1 93 188 ARG A O 1
ATOM 1451 N N . SER A 1 189 ? -13.195 -32.156 8.016 1 93.75 189 SER A N 1
ATOM 1452 C CA . SER A 1 1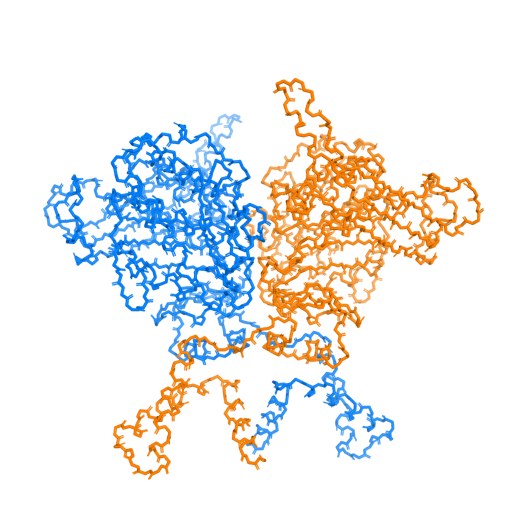89 ? -12.148 -33.094 8.406 1 93.75 189 SER A CA 1
ATOM 1453 C C . SER A 1 189 ? -12.445 -33.719 9.758 1 93.75 189 SER A C 1
ATOM 1455 O O . SER A 1 189 ? -12.242 -34.906 9.945 1 93.75 189 SER A O 1
ATOM 1457 N N . LEU A 1 190 ? -12.891 -32.938 10.703 1 93.25 190 LEU A N 1
ATOM 1458 C CA . LEU A 1 190 ? -13.258 -33.469 12.023 1 93.25 190 LEU A CA 1
ATOM 1459 C C . LEU A 1 190 ? -14.422 -34.438 11.93 1 93.25 190 LEU A C 1
ATOM 1461 O O . LEU A 1 190 ? -14.523 -35.375 12.742 1 93.25 190 LEU A O 1
ATOM 1465 N N . GLU A 1 191 ? -15.227 -34.25 10.883 1 93.56 191 GLU A N 1
ATOM 1466 C CA . GLU A 1 191 ? -16.359 -35.125 10.641 1 93.56 191 GLU A CA 1
ATOM 1467 C C . GLU A 1 191 ? -15.945 -36.344 9.828 1 93.56 191 GLU A C 1
ATOM 1469 O O . GLU A 1 191 ? -16.797 -37.156 9.445 1 93.56 191 GLU A O 1
ATOM 1474 N N . ASN A 1 192 ? -14.711 -36.438 9.453 1 92.62 192 ASN A N 1
ATOM 1475 C CA . ASN A 1 192 ? -14.102 -37.562 8.742 1 92.62 192 ASN A CA 1
ATOM 1476 C C . ASN A 1 192 ? -14.617 -37.688 7.316 1 92.62 192 ASN A C 1
ATOM 1478 O O . ASN A 1 192 ? -14.852 -38.781 6.82 1 92.62 192 ASN A O 1
ATOM 1482 N N . GLU A 1 193 ? -14.969 -36.594 6.793 1 91.81 193 GLU A N 1
ATOM 1483 C CA . GLU A 1 193 ? -15.312 -36.594 5.371 1 91.81 193 GLU A CA 1
ATOM 1484 C C . GLU A 1 193 ? -14.109 -37 4.52 1 91.81 193 GLU A C 1
ATOM 1486 O O . GLU A 1 193 ? -13 -36.5 4.738 1 91.81 193 GLU A O 1
ATOM 1491 N N . LYS A 1 194 ? -14.359 -37.812 3.6 1 90.75 194 LYS A N 1
ATOM 1492 C CA . LYS A 1 194 ? -13.281 -38.344 2.777 1 90.75 194 LYS A CA 1
ATOM 1493 C C . LYS A 1 194 ? -12.547 -37.219 2.037 1 90.75 194 LYS A C 1
ATOM 1495 O O . LYS A 1 194 ? -13.172 -36.375 1.388 1 90.75 194 LYS A O 1
ATOM 1500 N N . GLY A 1 195 ? -11.258 -37.125 2.205 1 92.44 195 GLY A N 1
ATOM 1501 C CA . GLY A 1 195 ? -10.422 -36.219 1.431 1 92.44 195 GLY A CA 1
ATOM 1502 C C . GLY A 1 195 ? -10.25 -34.875 2.076 1 92.44 195 GLY A C 1
ATOM 1503 O O . GLY A 1 195 ? -9.328 -34.125 1.729 1 92.44 195 GLY A O 1
ATOM 1504 N N . ALA A 1 196 ? -11.164 -34.5 2.971 1 92.31 196 ALA A N 1
ATOM 1505 C CA . ALA A 1 196 ? -11.133 -33.188 3.584 1 92.31 196 ALA A CA 1
ATOM 1506 C C . ALA A 1 196 ? -9.859 -32.969 4.387 1 92.31 196 ALA A C 1
ATOM 1508 O O . ALA A 1 196 ? -9.234 -31.906 4.316 1 92.31 196 ALA A O 1
ATOM 1509 N N . GLY A 1 197 ? -9.508 -33.938 5.094 1 94 197 GLY A N 1
ATOM 1510 C CA . GLY A 1 197 ? -8.297 -33.875 5.887 1 94 197 GLY A CA 1
ATOM 1511 C C . GLY A 1 197 ? -7.043 -33.719 5.043 1 94 197 GLY A C 1
ATOM 1512 O O . GLY A 1 197 ? -6.164 -32.906 5.363 1 94 197 GLY A O 1
ATOM 1513 N N . ARG A 1 198 ? -6.996 -34.5 4.047 1 94.31 198 ARG A N 1
ATOM 1514 C CA . ARG A 1 198 ? -5.848 -34.438 3.15 1 94.31 198 ARG A CA 1
ATOM 1515 C C . ARG A 1 198 ? -5.754 -33.094 2.465 1 94.31 198 ARG A C 1
ATOM 1517 O O . ARG A 1 198 ? -4.664 -32.531 2.318 1 94.31 198 ARG A O 1
ATOM 1524 N N . LEU A 1 199 ? -6.863 -32.594 1.979 1 94.94 199 LEU A N 1
ATOM 1525 C CA . LEU A 1 199 ? -6.895 -31.281 1.343 1 94.94 199 LEU A CA 1
ATOM 1526 C C . LEU A 1 199 ? -6.43 -30.203 2.311 1 94.94 199 LEU A C 1
ATOM 1528 O O . LEU A 1 199 ? -5.625 -29.344 1.943 1 94.94 199 LEU A O 1
ATOM 1532 N N . LEU A 1 200 ? -6.91 -30.234 3.465 1 95.44 200 LEU A N 1
ATOM 1533 C CA . LEU A 1 200 ? -6.52 -29.281 4.492 1 95.44 200 LEU A CA 1
ATOM 1534 C C . LEU A 1 200 ? -5.012 -29.328 4.73 1 95.44 200 LEU A C 1
ATOM 1536 O O . LEU A 1 200 ? -4.359 -28.281 4.809 1 95.44 200 LEU A O 1
ATOM 1540 N N . GLN A 1 201 ? -4.508 -30.484 4.82 1 94.88 201 GLN A N 1
ATOM 1541 C CA . GLN A 1 201 ? -3.074 -30.656 5.043 1 94.88 201 GLN A CA 1
ATOM 1542 C C . GLN A 1 201 ? -2.266 -30.125 3.871 1 94.88 201 GLN A C 1
ATOM 1544 O O . GLN A 1 201 ? -1.216 -29.5 4.066 1 94.88 201 GLN A O 1
ATOM 1549 N N . ASN A 1 202 ? -2.734 -30.391 2.703 1 95.44 202 ASN A N 1
ATOM 1550 C CA . ASN A 1 202 ? -2.066 -29.891 1.506 1 95.44 202 ASN A CA 1
ATOM 1551 C C . ASN A 1 202 ? -2.02 -28.375 1.49 1 95.44 202 ASN A C 1
ATOM 1553 O O . ASN A 1 202 ? -0.985 -27.781 1.173 1 95.44 202 ASN A O 1
ATOM 1557 N N . VAL A 1 203 ? -3.088 -27.766 1.837 1 96.31 203 VAL A N 1
ATOM 1558 C CA . VAL A 1 203 ? -3.18 -26.312 1.851 1 96.31 203 VAL A CA 1
ATOM 1559 C C . VAL A 1 203 ? -2.211 -25.734 2.887 1 96.31 203 VAL A C 1
ATOM 1561 O O . VAL A 1 203 ? -1.454 -24.812 2.592 1 96.31 203 VAL A O 1
ATOM 1564 N N . LEU A 1 204 ? -2.229 -26.297 4.051 1 95.94 204 LEU A N 1
ATOM 1565 C CA . LEU A 1 204 ? -1.352 -25.828 5.117 1 95.94 204 LEU A CA 1
ATOM 1566 C C . LEU A 1 204 ? 0.114 -26.031 4.742 1 95.94 204 LEU A C 1
ATOM 1568 O O . LEU A 1 204 ? 0.966 -25.219 5.098 1 95.94 204 LEU A O 1
ATOM 1572 N N . GLU A 1 205 ? 0.375 -27.062 4.066 1 95.88 205 GLU A N 1
ATOM 1573 C CA . GLU A 1 205 ? 1.739 -27.344 3.633 1 95.88 205 GLU A CA 1
ATOM 1574 C C . GLU A 1 205 ? 2.242 -26.281 2.664 1 95.88 205 GLU A C 1
ATOM 1576 O O . GLU A 1 205 ? 3.381 -25.812 2.773 1 95.88 205 GLU A O 1
ATOM 1581 N N . VAL A 1 206 ? 1.422 -25.891 1.762 1 96.56 206 VAL A N 1
ATOM 1582 C CA . VAL A 1 206 ? 1.795 -24.859 0.799 1 96.56 206 VAL A CA 1
ATOM 1583 C C . VAL A 1 206 ? 2.012 -23.531 1.521 1 96.56 206 VAL A C 1
ATOM 1585 O O . VAL A 1 206 ? 3.01 -22.844 1.287 1 96.56 206 VAL A O 1
ATOM 1588 N N . LEU A 1 207 ? 1.129 -23.203 2.393 1 96.44 207 LEU A N 1
ATOM 1589 C CA . LEU A 1 207 ? 1.207 -21.938 3.119 1 96.44 207 LEU A CA 1
ATOM 1590 C C . LEU A 1 207 ? 2.438 -21.906 4.02 1 96.44 207 LEU A C 1
ATOM 1592 O O . LEU A 1 207 ? 2.979 -20.828 4.301 1 96.44 207 LEU A O 1
ATOM 1596 N N . SER A 1 208 ? 2.873 -23.062 4.438 1 95.44 208 SER A N 1
ATOM 1597 C CA . SER A 1 208 ? 3.982 -23.141 5.383 1 95.44 208 SER A CA 1
ATOM 1598 C C . SER A 1 208 ? 5.32 -23.234 4.66 1 95.44 208 SER A C 1
ATOM 1600 O O . SER A 1 208 ? 6.375 -23.312 5.297 1 95.44 208 SER A O 1
ATOM 1602 N N . ASP A 1 209 ? 5.289 -23.266 3.422 1 96.06 209 ASP A N 1
ATOM 1603 C CA . ASP A 1 209 ? 6.508 -23.469 2.639 1 96.06 209 ASP A CA 1
ATOM 1604 C C . ASP A 1 209 ? 7.141 -22.125 2.266 1 96.06 209 ASP A C 1
ATOM 1606 O O . ASP A 1 209 ? 7.328 -21.828 1.083 1 96.06 209 ASP A O 1
ATOM 1610 N N . GLY A 1 210 ? 7.48 -21.297 3.25 1 94.69 210 GLY A N 1
ATOM 1611 C CA . GLY A 1 210 ? 8.289 -20.094 3.061 1 94.69 210 GLY A CA 1
ATOM 1612 C C . GLY A 1 210 ? 7.484 -18.891 2.65 1 94.69 210 GLY A C 1
ATOM 1613 O O . GLY A 1 210 ? 8.039 -17.891 2.164 1 94.69 210 GLY A O 1
ATOM 1614 N N . LEU A 1 211 ? 6.16 -18.938 2.779 1 96.06 211 LEU A N 1
ATOM 1615 C CA . LEU A 1 211 ? 5.32 -17.812 2.365 1 96.06 211 LEU A CA 1
ATOM 1616 C C . LEU A 1 211 ? 5.543 -16.609 3.266 1 96.06 211 LEU A C 1
ATOM 1618 O O . LEU A 1 211 ? 5.789 -15.5 2.779 1 96.06 211 LEU A O 1
ATOM 1622 N N . LEU A 1 212 ? 5.457 -16.828 4.578 1 95.44 212 LEU A N 1
ATOM 1623 C CA . LEU A 1 212 ? 5.555 -15.742 5.547 1 95.44 212 LEU A CA 1
ATOM 1624 C C . LEU A 1 212 ? 7.004 -15.508 5.957 1 95.44 212 LEU A C 1
ATOM 1626 O O . LEU A 1 212 ? 7.785 -16.453 6.074 1 95.44 212 LEU A O 1
ATOM 1630 N N . PRO A 1 213 ? 7.336 -14.25 6.191 1 91.75 213 PRO A N 1
ATOM 1631 C CA . PRO A 1 213 ? 8.719 -13.922 6.547 1 91.75 213 PRO A CA 1
ATOM 1632 C C . PRO A 1 213 ? 9.047 -14.234 8.008 1 91.75 213 PRO A C 1
ATOM 1634 O O . PRO A 1 213 ? 8.141 -14.531 8.789 1 91.75 213 PRO A O 1
ATOM 1637 N N . ASP A 1 214 ? 10.328 -14.281 8.281 1 88.56 214 ASP A N 1
ATOM 1638 C CA . ASP A 1 214 ? 10.898 -14.289 9.625 1 88.56 214 ASP A CA 1
ATOM 1639 C C . ASP A 1 214 ? 10.516 -15.562 10.375 1 88.56 214 ASP A C 1
ATOM 1641 O O . ASP A 1 214 ? 10.305 -15.531 11.586 1 88.56 214 ASP A O 1
ATOM 1645 N N . GLY A 1 215 ? 10.25 -16.609 9.656 1 89.38 215 GLY A N 1
ATOM 1646 C CA . GLY A 1 215 ? 10.047 -17.906 10.273 1 89.38 215 GLY A CA 1
ATOM 1647 C C . GLY A 1 215 ? 8.617 -18.156 10.695 1 89.38 215 GLY A C 1
ATOM 1648 O O . GLY A 1 215 ? 8.312 -19.172 11.336 1 89.38 215 GLY A O 1
ATOM 1649 N N . TYR A 1 216 ? 7.734 -17.266 10.344 1 92.75 216 TYR A N 1
ATOM 1650 C CA . TYR A 1 216 ? 6.32 -17.5 10.625 1 92.75 216 TYR A CA 1
ATOM 1651 C C . TYR A 1 216 ? 5.738 -18.531 9.664 1 92.75 216 TYR A C 1
ATOM 1653 O O . TYR A 1 216 ? 6.129 -18.594 8.492 1 92.75 216 TYR A O 1
ATOM 1661 N N . SER A 1 217 ? 4.863 -19.328 10.203 1 94.56 217 SER A N 1
ATOM 1662 C CA . SER A 1 217 ? 4.168 -20.312 9.375 1 94.56 217 SER A CA 1
ATOM 1663 C C . SER A 1 217 ? 2.795 -20.641 9.953 1 94.56 217 SER A C 1
ATOM 1665 O O . SER A 1 217 ? 2.609 -20.641 11.172 1 94.56 217 SER A O 1
ATOM 1667 N N . PRO A 1 218 ? 1.831 -20.812 9.07 1 94.44 218 PRO A N 1
ATOM 1668 C CA . PRO A 1 218 ? 0.554 -21.328 9.562 1 94.44 218 PRO A CA 1
ATOM 1669 C C . PRO A 1 218 ? 0.682 -22.719 10.195 1 94.44 218 PRO A C 1
ATOM 1671 O O . PRO A 1 218 ? 1.394 -23.578 9.664 1 94.44 218 PRO A O 1
ATOM 1674 N N . VAL A 1 219 ? -0.07 -22.953 11.289 1 91.12 219 VAL A N 1
ATOM 1675 C CA . VAL A 1 219 ? 0.166 -24.203 12 1 91.12 219 VAL A CA 1
ATOM 1676 C C . VAL A 1 219 ? -1.154 -24.953 12.195 1 91.12 219 VAL A C 1
ATOM 1678 O O . VAL A 1 219 ? -1.178 -26.172 12.242 1 91.12 219 VAL A O 1
ATOM 1681 N N . ARG A 1 220 ? -2.215 -24.234 12.359 1 92.19 220 ARG A N 1
ATOM 1682 C CA . ARG A 1 220 ? -3.475 -24.922 12.594 1 92.19 220 ARG A CA 1
ATOM 1683 C C . ARG A 1 220 ? -4.664 -24.047 12.227 1 92.19 220 ARG A C 1
ATOM 1685 O O . ARG A 1 220 ? -4.516 -22.844 12.039 1 92.19 220 ARG A O 1
ATOM 1692 N N . VAL A 1 221 ? -5.773 -24.75 12.148 1 93.88 221 VAL A N 1
ATOM 1693 C CA . VAL A 1 221 ? -7.051 -24.109 11.875 1 93.88 221 VAL A CA 1
ATOM 1694 C C . VAL A 1 221 ? -8.039 -24.422 13 1 93.88 221 VAL A C 1
ATOM 1696 O O . VAL A 1 221 ? -8.055 -25.531 13.531 1 93.88 221 VAL A O 1
ATOM 1699 N N . SER A 1 222 ? -8.742 -23.422 13.438 1 91.19 222 SER A N 1
ATOM 1700 C CA . SER A 1 222 ? -9.797 -23.578 14.422 1 91.19 222 SER A CA 1
ATOM 1701 C C . SER A 1 222 ? -11.07 -22.844 14 1 91.19 222 SER A C 1
ATOM 1703 O O . SER A 1 222 ? -11.156 -22.359 12.867 1 91.19 222 SER A O 1
ATOM 1705 N N . SER A 1 223 ? -12.039 -22.859 14.852 1 85.38 223 SER A N 1
ATOM 1706 C CA . SER A 1 223 ? -13.266 -22.125 14.57 1 85.38 223 SER A CA 1
ATOM 1707 C C . SER A 1 223 ? -13 -20.625 14.43 1 85.38 223 SER A C 1
ATOM 1709 O O . SER A 1 223 ? -13.789 -19.906 13.805 1 85.38 223 SER A O 1
ATOM 1711 N N . SER A 1 224 ? -11.836 -20.25 14.93 1 82.75 224 SER A N 1
ATOM 1712 C CA . SER A 1 224 ? -11.492 -18.828 14.883 1 82.75 224 SER A CA 1
ATOM 1713 C C . SER A 1 224 ? -10.633 -18.516 13.664 1 82.75 224 SER A C 1
ATOM 1715 O O . SER A 1 224 ? -10.219 -17.359 13.477 1 82.75 224 SER A O 1
ATOM 1717 N N . GLY A 1 225 ? -10.352 -19.516 12.945 1 89.56 225 GLY A N 1
ATOM 1718 C CA . GLY A 1 225 ? -9.633 -19.266 11.711 1 89.56 225 GLY A CA 1
ATOM 1719 C C . GLY A 1 225 ? -8.25 -19.891 11.68 1 89.56 225 GLY A C 1
ATOM 1720 O O . GLY A 1 225 ? -8.031 -20.953 12.258 1 89.56 225 GLY A O 1
ATOM 1721 N N . LEU A 1 226 ? -7.41 -19.266 10.93 1 93 226 LEU A N 1
ATOM 1722 C CA . LEU A 1 226 ? -6.055 -19.766 10.727 1 93 226 LEU A CA 1
ATOM 1723 C C . LEU A 1 226 ? -5.113 -19.219 11.797 1 93 226 LEU A C 1
ATOM 1725 O O . LEU A 1 226 ? -5.176 -18.047 12.141 1 93 226 LEU A O 1
ATOM 1729 N N . TRP A 1 227 ? -4.289 -20.094 12.312 1 93.44 227 TRP A N 1
ATOM 1730 C CA . TRP A 1 227 ? -3.324 -19.703 13.336 1 93.44 227 TRP A CA 1
ATOM 1731 C C . TRP A 1 227 ? -1.901 -19.766 12.789 1 93.44 227 TRP A C 1
ATOM 1733 O O . TRP A 1 227 ? -1.552 -20.688 12.047 1 93.44 227 TRP A O 1
ATOM 1743 N N . VAL A 1 228 ? -1.072 -18.797 13.211 1 94 228 VAL A N 1
ATOM 1744 C CA . VAL A 1 228 ? 0.311 -18.703 12.75 1 94 228 VAL A CA 1
ATOM 1745 C C . VAL A 1 228 ? 1.254 -18.703 13.953 1 94 228 VAL A C 1
ATOM 1747 O O . VAL A 1 228 ? 0.89 -18.25 15.039 1 94 228 VAL A O 1
ATOM 1750 N N . ARG A 1 229 ? 2.41 -19.312 13.711 1 92.19 229 ARG A N 1
ATOM 1751 C CA . ARG A 1 229 ? 3.424 -19.375 14.766 1 9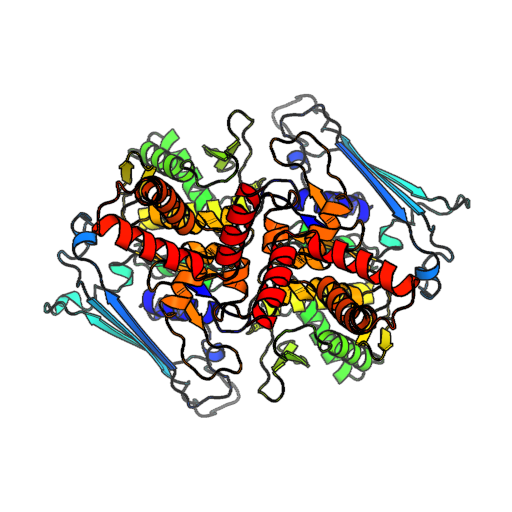2.19 229 ARG A CA 1
ATOM 1752 C C . ARG A 1 229 ? 4.816 -19.109 14.195 1 92.19 229 ARG A C 1
ATOM 1754 O O . ARG A 1 229 ? 5.098 -19.453 13.047 1 92.19 229 ARG A O 1
ATOM 1761 N N . ARG A 1 230 ? 5.543 -18.453 15.023 1 89.5 230 ARG A N 1
ATOM 1762 C CA . ARG A 1 230 ? 6.949 -18.281 14.664 1 89.5 230 ARG A CA 1
ATOM 1763 C C . ARG A 1 230 ? 7.812 -19.359 15.305 1 89.5 230 ARG A C 1
ATOM 1765 O O . ARG A 1 230 ? 8.016 -19.359 16.516 1 89.5 230 ARG A O 1
ATOM 1772 N N . GLN A 1 231 ? 8.398 -20.125 14.492 1 83.31 231 GLN A N 1
ATOM 1773 C CA . GLN A 1 231 ? 9.273 -21.172 14.984 1 83.31 231 GLN A CA 1
ATOM 1774 C C . GLN A 1 231 ? 8.656 -21.891 16.188 1 83.31 231 GLN A C 1
ATOM 1776 O O . GLN A 1 231 ? 7.562 -22.453 16.078 1 83.31 231 GLN A O 1
ATOM 1781 N N . THR A 1 232 ? 9.289 -21.734 17.375 1 74.75 232 THR A N 1
ATOM 1782 C CA . THR A 1 232 ? 8.805 -22.484 18.531 1 74.75 232 THR A CA 1
ATOM 1783 C C . THR A 1 232 ? 8 -21.578 19.453 1 74.75 232 THR A C 1
ATOM 1785 O O . THR A 1 232 ? 7.727 -21.938 20.609 1 74.75 232 THR A O 1
ATOM 1788 N N . GLY A 1 233 ? 7.594 -20.547 18.938 1 79.25 233 GLY A N 1
ATOM 1789 C CA . GLY A 1 233 ? 6.848 -19.625 19.781 1 79.25 233 GLY A CA 1
ATOM 1790 C C . GLY A 1 233 ? 5.367 -19.953 19.859 1 79.25 233 GLY A C 1
ATOM 1791 O O . GLY A 1 233 ? 4.941 -21.031 19.422 1 79.25 233 GLY A O 1
ATOM 1792 N N . LYS A 1 234 ? 4.664 -19.125 20.484 1 82.19 234 LYS A N 1
ATOM 1793 C CA . LYS A 1 234 ? 3.221 -19.297 20.625 1 82.19 234 LYS A CA 1
ATOM 1794 C C . LYS A 1 234 ? 2.494 -18.969 19.312 1 82.19 234 LYS A C 1
ATOM 1796 O O . LYS A 1 234 ? 2.963 -18.156 18.531 1 82.19 234 LYS A O 1
ATOM 1801 N N . ALA A 1 235 ? 1.37 -19.656 19.188 1 88.5 235 ALA A N 1
ATOM 1802 C CA . ALA A 1 235 ? 0.564 -19.438 18 1 88.5 235 ALA A CA 1
ATOM 1803 C C . ALA A 1 235 ? -0.406 -18.281 18.203 1 88.5 235 ALA A C 1
ATOM 1805 O O . ALA A 1 235 ? -0.948 -18.094 19.297 1 88.5 235 ALA A O 1
ATOM 1806 N N . PHE A 1 236 ? -0.636 -17.5 17.109 1 85 236 PHE A N 1
ATOM 1807 C CA . PHE A 1 236 ? -1.566 -16.391 17.094 1 85 236 PHE A CA 1
ATOM 1808 C C . PHE A 1 236 ? -2.523 -16.5 15.914 1 85 236 PHE A C 1
ATOM 1810 O O . PHE A 1 236 ? -2.162 -17.031 14.859 1 85 236 PHE A O 1
ATOM 1817 N N . PRO A 1 237 ? -3.777 -16.031 16.188 1 87.38 237 PRO A N 1
ATOM 1818 C CA . PRO A 1 237 ? -4.672 -15.984 15.023 1 87.38 237 PRO A CA 1
ATOM 1819 C C . PRO A 1 237 ? -4.168 -15.047 13.938 1 87.38 237 PRO A C 1
ATOM 1821 O O . PRO A 1 237 ? -3.637 -13.969 14.234 1 87.38 237 PRO A O 1
ATOM 1824 N N . LEU A 1 238 ? -4.305 -15.414 12.719 1 90.19 238 LEU A N 1
ATOM 1825 C CA . LEU A 1 238 ? -3.869 -14.617 11.578 1 90.19 238 LEU A CA 1
ATOM 1826 C C . LEU A 1 238 ? -4.492 -13.227 11.617 1 90.19 238 LEU A C 1
ATOM 1828 O O . LEU A 1 238 ? -3.857 -12.25 11.227 1 90.19 238 LEU A O 1
ATOM 1832 N N . LYS A 1 239 ? -5.703 -13.133 12.109 1 85.19 239 LYS A N 1
ATOM 1833 C CA . LYS A 1 239 ? -6.434 -11.867 12.133 1 85.19 239 LYS A CA 1
ATOM 1834 C C . LYS A 1 239 ? -5.734 -10.844 13.016 1 85.19 239 LYS A C 1
ATOM 1836 O O . LYS A 1 239 ? -6 -9.641 12.906 1 85.19 239 LYS A O 1
ATOM 1841 N N . GLU A 1 240 ? -4.797 -11.297 13.844 1 82.62 240 GLU A N 1
ATOM 1842 C CA . GLU A 1 240 ? -4.098 -10.406 14.766 1 82.62 240 GLU A CA 1
ATOM 1843 C C . GLU A 1 240 ? -2.73 -10.008 14.219 1 82.62 240 GLU A C 1
ATOM 1845 O O . GLU A 1 240 ? -2.027 -9.188 14.812 1 82.62 240 GLU A O 1
ATOM 1850 N N . MET A 1 241 ? -2.428 -10.539 13.141 1 88.81 241 MET A N 1
ATOM 1851 C CA . MET A 1 241 ? -1.12 -10.266 12.555 1 88.81 241 MET A CA 1
ATOM 1852 C C . MET A 1 241 ? -1.159 -8.984 11.719 1 88.81 241 MET A C 1
ATOM 1854 O O . MET A 1 241 ? -2.219 -8.375 11.562 1 88.81 241 MET A O 1
ATOM 1858 N N . SER A 1 242 ? 0.008 -8.5 11.305 1 89.5 242 SER A N 1
ATOM 1859 C CA . SER A 1 242 ? 0.12 -7.273 10.516 1 89.5 242 SER A CA 1
ATOM 1860 C C . SER A 1 242 ? -0.666 -7.379 9.211 1 89.5 242 SER A C 1
ATOM 1862 O O . SER A 1 242 ? -1.029 -8.477 8.789 1 89.5 242 SER A O 1
ATOM 1864 N N . ASP A 1 243 ? -0.927 -6.262 8.602 1 89.62 243 ASP A N 1
ATOM 1865 C CA . ASP A 1 243 ? -1.669 -6.199 7.348 1 89.62 243 ASP A CA 1
ATOM 1866 C C . ASP A 1 243 ? -0.976 -7.012 6.254 1 89.62 243 ASP A C 1
ATOM 1868 O O . ASP A 1 243 ? -1.637 -7.672 5.453 1 89.62 243 ASP A O 1
ATOM 1872 N N . GLY A 1 244 ? 0.325 -6.941 6.191 1 92.56 244 GLY A N 1
ATOM 1873 C CA . GLY A 1 244 ? 1.047 -7.738 5.215 1 92.56 244 GLY A CA 1
ATOM 1874 C C . GLY A 1 244 ? 0.793 -9.227 5.355 1 92.56 244 GLY A C 1
ATOM 1875 O O . GLY A 1 244 ? 0.519 -9.914 4.367 1 92.56 244 GLY A O 1
ATOM 1876 N N . PHE A 1 245 ? 0.828 -9.734 6.578 1 92.88 245 PHE A N 1
ATOM 1877 C CA . PHE A 1 245 ? 0.585 -11.141 6.844 1 92.88 245 PHE A CA 1
ATOM 1878 C C . PHE A 1 245 ? -0.829 -11.539 6.434 1 92.88 245 PHE A C 1
ATOM 1880 O O . PHE A 1 245 ? -1.027 -12.562 5.777 1 92.88 245 PHE A O 1
ATOM 1887 N N . ARG A 1 246 ? -1.688 -10.727 6.801 1 91.88 246 ARG A N 1
ATOM 1888 C CA . ARG A 1 246 ? -3.092 -11.016 6.531 1 91.88 246 ARG A CA 1
ATOM 1889 C C . ARG A 1 246 ? -3.381 -10.977 5.031 1 91.88 246 ARG A C 1
ATOM 1891 O O . ARG A 1 246 ? -4.004 -11.891 4.492 1 91.88 246 ARG A O 1
ATOM 1898 N N . THR A 1 247 ? -2.912 -9.992 4.383 1 91.62 247 THR A N 1
ATOM 1899 C CA . THR A 1 247 ? -3.236 -9.781 2.977 1 91.62 247 THR A CA 1
ATOM 1900 C C . THR A 1 247 ? -2.584 -10.844 2.102 1 91.62 247 THR A C 1
ATOM 1902 O O . THR A 1 247 ? -3.225 -11.398 1.205 1 91.62 247 THR A O 1
ATOM 1905 N N . VAL A 1 248 ? -1.364 -11.156 2.371 1 95.38 248 VAL A N 1
ATOM 1906 C CA . VAL A 1 248 ? -0.651 -12.133 1.559 1 95.38 248 VAL A CA 1
ATOM 1907 C C . VAL A 1 248 ? -1.247 -13.523 1.783 1 95.38 248 VAL A C 1
ATOM 1909 O O . VAL A 1 248 ? -1.478 -14.266 0.828 1 95.38 248 VAL A O 1
ATOM 1912 N N . THR A 1 249 ? -1.521 -13.844 3.027 1 95.06 249 THR A N 1
ATOM 1913 C CA . THR A 1 249 ? -2.109 -15.141 3.326 1 95.06 249 THR A CA 1
ATOM 1914 C C . THR A 1 249 ? -3.498 -15.266 2.705 1 95.06 249 THR A C 1
ATOM 1916 O O . THR A 1 249 ? -3.834 -16.297 2.115 1 95.06 249 THR A O 1
ATOM 1919 N N . ALA A 1 250 ? -4.258 -14.211 2.859 1 93.12 250 ALA A N 1
ATOM 1920 C CA . ALA A 1 250 ? -5.594 -14.211 2.27 1 93.12 250 ALA A CA 1
ATOM 1921 C C . ALA A 1 250 ? -5.527 -14.383 0.756 1 93.12 250 ALA A C 1
ATOM 1923 O O . ALA A 1 250 ? -6.328 -15.117 0.173 1 93.12 250 ALA A O 1
ATOM 1924 N N . LEU A 1 251 ? -4.609 -13.742 0.123 1 95.81 251 LEU A N 1
ATOM 1925 C CA . LEU A 1 251 ? -4.434 -13.812 -1.323 1 95.81 251 LEU A CA 1
ATOM 1926 C C . LEU A 1 251 ? -4.109 -15.242 -1.757 1 95.81 251 LEU A C 1
ATOM 1928 O O . LEU A 1 251 ? -4.793 -15.805 -2.617 1 95.81 251 LEU A O 1
ATOM 1932 N N . VAL A 1 252 ? -3.098 -15.812 -1.137 1 97.06 252 VAL A N 1
ATOM 1933 C CA . VAL A 1 252 ? -2.637 -17.141 -1.537 1 97.06 252 VAL A CA 1
ATOM 1934 C C . VAL A 1 252 ? -3.705 -18.188 -1.213 1 97.06 252 VAL A C 1
ATOM 1936 O O . VAL A 1 252 ? -3.959 -19.094 -2.008 1 97.06 252 VAL A O 1
ATOM 1939 N N . LEU A 1 253 ? -4.309 -18.016 -0.102 1 95.19 253 LEU A N 1
ATOM 1940 C CA . LEU A 1 253 ? -5.383 -18.922 0.271 1 95.19 253 LEU A CA 1
ATOM 1941 C C . LEU A 1 253 ? -6.52 -18.875 -0.745 1 95.19 253 LEU A C 1
ATOM 1943 O O . LEU A 1 253 ? -7.066 -19.906 -1.128 1 95.19 253 LEU A O 1
ATOM 1947 N N . ASP A 1 254 ? -6.883 -17.719 -1.134 1 94.88 254 ASP A N 1
ATOM 1948 C CA . ASP A 1 254 ? -7.957 -17.578 -2.115 1 94.88 254 ASP A CA 1
ATOM 1949 C C . ASP A 1 254 ? -7.559 -18.203 -3.455 1 94.88 254 ASP A C 1
ATOM 1951 O O . ASP A 1 254 ? -8.383 -18.812 -4.133 1 94.88 254 ASP A O 1
ATOM 1955 N N . ILE A 1 255 ? -6.344 -18.016 -3.855 1 96.44 255 ILE A N 1
ATOM 1956 C CA . ILE A 1 255 ? -5.855 -18.625 -5.086 1 96.44 255 ILE A CA 1
ATOM 1957 C C . ILE A 1 255 ? -6.02 -20.141 -5.008 1 96.44 255 ILE A C 1
ATOM 1959 O O . ILE A 1 255 ? -6.57 -20.766 -5.922 1 96.44 255 ILE A O 1
ATOM 1963 N N . ILE A 1 256 ? -5.605 -20.703 -3.902 1 96.5 256 ILE A N 1
ATOM 1964 C CA . ILE A 1 256 ? -5.668 -22.156 -3.73 1 96.5 256 ILE A CA 1
ATOM 1965 C C . ILE A 1 256 ? -7.125 -22.609 -3.74 1 96.5 256 ILE A C 1
ATOM 1967 O O . ILE A 1 256 ? -7.469 -23.594 -4.402 1 96.5 256 ILE A O 1
ATOM 1971 N N . ARG A 1 257 ? -7.941 -21.891 -3.037 1 93.62 257 ARG A N 1
ATOM 1972 C CA . ARG A 1 257 ? -9.367 -22.219 -2.977 1 93.62 257 ARG A CA 1
ATOM 1973 C C . ARG A 1 257 ? -9.992 -22.203 -4.367 1 93.62 257 ARG A C 1
ATOM 1975 O O . ARG A 1 257 ? -10.719 -23.125 -4.742 1 93.62 257 ARG A O 1
ATOM 1982 N N . GLN A 1 258 ? -9.688 -21.156 -5.078 1 92.19 258 GLN A N 1
ATOM 1983 C CA . GLN A 1 258 ? -10.273 -20.984 -6.406 1 92.19 258 GLN A CA 1
ATOM 1984 C C . GLN A 1 258 ? -9.758 -22.062 -7.371 1 92.19 258 GLN A C 1
ATOM 1986 O O . GLN A 1 258 ? -10.516 -22.562 -8.211 1 92.19 258 GLN A O 1
ATOM 1991 N N . LEU A 1 259 ? -8.531 -22.422 -7.262 1 91.75 259 LEU A N 1
ATOM 1992 C CA . LEU A 1 259 ? -7.969 -23.484 -8.094 1 91.75 259 LEU A CA 1
ATOM 1993 C C . LEU A 1 259 ? -8.633 -24.812 -7.789 1 91.75 259 LEU A C 1
ATOM 1995 O O . LEU A 1 259 ? -8.977 -25.562 -8.703 1 91.75 259 LEU A O 1
ATOM 1999 N N . HIS A 1 260 ? -8.797 -25.078 -6.547 1 91.06 260 HIS A N 1
ATOM 2000 C CA . HIS A 1 260 ? -9.453 -26.328 -6.148 1 91.06 260 HIS A CA 1
ATOM 2001 C C . HIS A 1 260 ? -10.891 -26.375 -6.652 1 91.06 260 HIS A C 1
ATOM 2003 O O . HIS A 1 260 ? -11.352 -27.406 -7.133 1 91.06 260 HIS A O 1
ATOM 2009 N N . THR A 1 261 ? -11.562 -25.266 -6.465 1 85.62 261 THR A N 1
ATOM 2010 C CA . THR A 1 261 ? -12.953 -25.188 -6.895 1 85.62 261 THR A CA 1
ATOM 2011 C C . THR A 1 261 ? -13.062 -25.359 -8.406 1 85.62 261 THR A C 1
ATOM 2013 O O . THR A 1 261 ? -13.953 -26.047 -8.891 1 85.62 261 THR A O 1
ATOM 2016 N N . PHE A 1 262 ? -12.195 -24.828 -9.164 1 85.56 262 PHE A N 1
ATOM 2017 C CA . PHE A 1 262 ? -12.258 -24.828 -10.625 1 85.56 262 PHE A CA 1
ATOM 2018 C C . PHE A 1 262 ? -11.883 -26.203 -11.172 1 85.56 262 PHE A C 1
ATOM 2020 O O . PHE A 1 262 ? -12.578 -26.734 -12.039 1 85.56 262 PHE A O 1
ATOM 2027 N N . TYR A 1 263 ? -10.82 -26.781 -10.617 1 84.38 263 TYR A N 1
ATOM 2028 C CA . TYR A 1 263 ? -10.289 -28.016 -11.188 1 84.38 263 TYR A CA 1
ATOM 2029 C C . TYR A 1 263 ? -10.805 -29.234 -10.43 1 84.38 263 TYR A C 1
ATOM 2031 O O . TYR A 1 263 ? -10.656 -30.375 -10.891 1 84.38 263 TYR A O 1
ATOM 2039 N N . GLY A 1 264 ? -11.367 -29 -9.281 1 82.81 264 GLY A N 1
ATOM 2040 C CA . GLY A 1 264 ? -11.906 -30.094 -8.484 1 82.81 264 GLY A CA 1
ATOM 2041 C C . GLY A 1 264 ? -10.852 -30.781 -7.645 1 82.81 264 GLY A C 1
ATOM 2042 O O . GLY A 1 264 ? -11.18 -31.5 -6.691 1 82.81 264 GLY A O 1
ATOM 2043 N N . THR A 1 265 ? -9.609 -30.609 -7.977 1 85.19 265 THR A N 1
ATOM 2044 C CA . THR A 1 265 ? -8.5 -31.203 -7.246 1 85.19 265 THR A CA 1
ATOM 2045 C C . THR A 1 265 ? -7.266 -30.297 -7.309 1 85.19 265 THR A C 1
ATOM 2047 O O . THR A 1 265 ? -7.191 -29.406 -8.156 1 85.19 265 THR A O 1
ATOM 2050 N N . LEU A 1 266 ? -6.371 -30.5 -6.375 1 89.25 266 LEU A N 1
ATOM 2051 C CA . LEU A 1 266 ? -5.086 -29.812 -6.387 1 89.25 266 LEU A CA 1
ATOM 2052 C C . LEU A 1 266 ? -3.965 -30.766 -6.801 1 89.25 266 LEU A C 1
ATOM 2054 O O . LEU A 1 266 ? -3.73 -31.781 -6.141 1 89.25 266 LEU A O 1
ATOM 2058 N N . ARG A 1 267 ? -3.32 -30.547 -7.82 1 88.62 267 ARG A N 1
ATOM 2059 C CA . ARG A 1 267 ? -2.174 -31.328 -8.266 1 88.62 267 ARG A CA 1
ATOM 2060 C C . ARG A 1 267 ? -0.878 -30.797 -7.668 1 88.62 267 ARG A C 1
ATOM 2062 O O . ARG A 1 267 ? -0.317 -29.812 -8.164 1 88.62 267 ARG A O 1
ATOM 2069 N N . MET A 1 268 ? -0.448 -31.5 -6.742 1 92.31 268 MET A N 1
ATOM 2070 C CA . MET A 1 268 ? 0.723 -31.016 -6.012 1 92.31 268 MET A CA 1
ATOM 2071 C C . MET A 1 268 ? 1.946 -31.875 -6.328 1 92.31 268 MET A C 1
ATOM 2073 O O . MET A 1 268 ? 1.83 -33.094 -6.52 1 92.31 268 MET A O 1
ATOM 2077 N N . ARG A 1 269 ? 3.029 -31.266 -6.469 1 91.81 269 ARG A N 1
ATOM 2078 C CA . ARG A 1 269 ? 4.32 -31.938 -6.605 1 91.81 269 ARG A CA 1
ATOM 2079 C C . ARG A 1 269 ? 5.297 -31.469 -5.535 1 91.81 269 ARG A C 1
ATOM 2081 O O . ARG A 1 269 ? 5.363 -30.266 -5.23 1 91.81 269 ARG A O 1
ATOM 2088 N N . ARG A 1 270 ? 5.926 -32.438 -4.949 1 92.75 270 ARG A N 1
ATOM 2089 C CA . ARG A 1 270 ? 6.914 -32.188 -3.912 1 92.75 270 ARG A CA 1
ATOM 2090 C C . ARG A 1 270 ? 8.328 -32.438 -4.414 1 92.75 270 ARG A C 1
ATOM 2092 O O . ARG A 1 270 ? 8.562 -33.438 -5.117 1 92.75 270 ARG A O 1
ATOM 2099 N N . SER A 1 271 ? 9.211 -31.5 -4.297 1 88.62 271 SER A N 1
ATOM 2100 C CA . SER A 1 271 ? 10.617 -31.641 -4.66 1 88.62 271 SER A CA 1
ATOM 2101 C C . SER A 1 271 ? 11.523 -31.078 -3.57 1 88.62 271 SER A C 1
ATOM 2103 O O . SER A 1 271 ? 11.047 -30.625 -2.523 1 88.62 271 SER A O 1
ATOM 2105 N N . LYS A 1 272 ? 12.836 -31.172 -3.746 1 85.62 272 LYS A N 1
ATOM 2106 C CA . LYS A 1 272 ? 13.812 -30.609 -2.822 1 85.62 272 LYS A CA 1
ATOM 2107 C C . LYS A 1 272 ? 13.688 -29.078 -2.752 1 85.62 272 LYS A C 1
ATOM 2109 O O . LYS A 1 272 ? 14.039 -28.469 -1.741 1 85.62 272 LYS A O 1
ATOM 2114 N N . LYS A 1 273 ? 13.07 -28.562 -3.766 1 83.88 273 LYS A N 1
ATOM 2115 C CA . LYS A 1 273 ? 12.969 -27.109 -3.85 1 83.88 273 LYS A CA 1
ATOM 2116 C C . LYS A 1 273 ? 11.688 -26.609 -3.184 1 83.88 273 LYS A C 1
ATOM 2118 O O . LYS A 1 273 ? 11.523 -25.422 -2.967 1 83.88 273 LYS A O 1
ATOM 2123 N N . GLY A 1 274 ? 10.898 -27.531 -2.887 1 90.06 274 GLY A N 1
ATOM 2124 C CA . GLY A 1 274 ? 9.672 -27.141 -2.209 1 90.06 274 GLY A CA 1
ATOM 2125 C C . GLY A 1 274 ? 8.43 -27.797 -2.801 1 90.06 274 GLY A C 1
ATOM 2126 O O . GLY A 1 274 ? 8.523 -28.828 -3.457 1 90.06 274 GLY A O 1
ATOM 2127 N N . ILE A 1 275 ? 7.273 -27.297 -2.469 1 95.19 275 ILE A N 1
ATOM 2128 C CA . ILE A 1 275 ? 5.992 -27.812 -2.926 1 95.19 275 ILE A CA 1
ATOM 2129 C C . ILE A 1 275 ? 5.391 -26.875 -3.963 1 95.19 275 ILE A C 1
ATOM 2131 O O . ILE A 1 275 ? 5.531 -25.641 -3.857 1 95.19 275 ILE A O 1
ATOM 2135 N N . ALA A 1 276 ? 4.77 -27.438 -4.977 1 95.44 276 ALA A N 1
ATOM 2136 C CA . ALA A 1 276 ? 4.176 -26.625 -6.035 1 95.44 276 ALA A CA 1
ATOM 2137 C C . ALA A 1 276 ? 2.822 -27.172 -6.461 1 95.44 276 ALA A C 1
ATOM 2139 O O . ALA A 1 276 ? 2.594 -28.391 -6.391 1 95.44 276 ALA A O 1
ATOM 2140 N N . ILE A 1 277 ? 1.901 -26.328 -6.797 1 94.81 277 ILE A N 1
ATOM 2141 C CA . ILE A 1 277 ? 0.609 -26.688 -7.371 1 94.81 277 ILE A CA 1
ATOM 2142 C C . ILE A 1 277 ? 0.65 -26.516 -8.891 1 94.81 277 ILE A C 1
ATOM 2144 O O . ILE A 1 277 ? 0.847 -25.406 -9.383 1 94.81 277 ILE A O 1
ATOM 2148 N N . TYR A 1 278 ? 0.468 -27.578 -9.57 1 89.81 278 TYR A N 1
ATOM 2149 C CA . TYR A 1 278 ? 0.539 -27.562 -11.031 1 89.81 278 TYR A CA 1
ATOM 2150 C C . TYR A 1 278 ? -0.85 -27.422 -11.641 1 89.81 278 TYR A C 1
ATOM 2152 O O . TYR A 1 278 ? -1.469 -28.422 -12.031 1 89.81 278 TYR A O 1
ATOM 2160 N N . ALA A 1 279 ? -1.318 -26.266 -11.75 1 87.56 279 ALA A N 1
ATOM 2161 C CA . ALA A 1 279 ? -2.604 -25.906 -12.336 1 87.56 279 ALA A CA 1
ATOM 2162 C C . ALA A 1 279 ? -2.463 -24.688 -13.25 1 87.56 279 ALA A C 1
ATOM 2164 O O . ALA A 1 279 ? -1.99 -23.625 -12.812 1 87.56 279 ALA A O 1
ATOM 2165 N N . PRO A 1 280 ? -2.775 -24.844 -14.523 1 87.81 280 PRO A N 1
ATOM 2166 C CA . PRO A 1 280 ? -2.613 -23.719 -15.453 1 87.81 280 PRO A CA 1
ATOM 2167 C C . PRO A 1 280 ? -3.65 -22.625 -15.234 1 87.81 280 PRO A C 1
ATOM 2169 O O . PRO A 1 280 ? -4.777 -22.906 -14.828 1 87.81 280 PRO A O 1
ATOM 2172 N N . GLY A 1 281 ? -3.285 -21.422 -15.508 1 90.31 281 GLY A N 1
ATOM 2173 C CA . GLY A 1 281 ? -4.195 -20.281 -15.414 1 90.31 281 GLY A CA 1
ATOM 2174 C C . GLY A 1 281 ? -3.492 -18.953 -15.508 1 90.31 281 GLY A C 1
ATOM 2175 O O . GLY A 1 281 ? -2.279 -18.891 -15.719 1 90.31 281 GLY A O 1
ATOM 2176 N N . VAL A 1 282 ? -4.305 -17.859 -15.5 1 93.75 282 VAL A N 1
ATOM 2177 C CA . VAL A 1 282 ? -3.803 -16.484 -15.484 1 93.75 282 VAL A CA 1
ATOM 2178 C C . VAL A 1 282 ? -4.336 -15.75 -14.258 1 93.75 282 VAL A C 1
ATOM 2180 O O . VAL A 1 282 ? -5.539 -15.766 -13.992 1 93.75 282 VAL A O 1
ATOM 2183 N N . ILE A 1 283 ? -3.471 -15.195 -13.516 1 97.12 283 ILE A N 1
ATOM 2184 C CA . ILE A 1 283 ? -3.871 -14.453 -12.328 1 97.12 283 ILE A CA 1
ATOM 2185 C C . ILE A 1 283 ? -3.354 -13.023 -12.406 1 97.12 283 ILE A C 1
ATOM 2187 O O . ILE A 1 283 ? -2.17 -12.797 -12.672 1 97.12 283 ILE A O 1
ATOM 2191 N N . LEU A 1 284 ? -4.258 -12.094 -12.266 1 97.75 284 LEU A N 1
ATOM 2192 C CA . LEU A 1 284 ? -3.936 -10.672 -12.188 1 97.75 284 LEU A CA 1
ATOM 2193 C C . LEU A 1 284 ? -3.865 -10.211 -10.742 1 97.75 284 LEU A C 1
ATOM 2195 O O . LEU A 1 284 ? -4.723 -10.57 -9.93 1 97.75 284 LEU A O 1
ATOM 2199 N N . ILE A 1 285 ? -2.822 -9.484 -10.359 1 97.94 285 ILE A N 1
ATOM 2200 C CA . ILE A 1 285 ? -2.721 -8.906 -9.023 1 97.94 285 ILE A CA 1
ATOM 2201 C C . ILE A 1 285 ? -2.348 -7.43 -9.125 1 97.94 285 ILE A C 1
ATOM 2203 O O . ILE A 1 285 ? -1.248 -7.094 -9.562 1 97.94 285 ILE A O 1
ATOM 2207 N N . ASP A 1 286 ? -3.266 -6.578 -8.734 1 96.94 286 ASP A N 1
ATOM 2208 C CA . ASP A 1 286 ? -2.973 -5.148 -8.688 1 96.94 286 ASP A CA 1
ATOM 2209 C C . ASP A 1 286 ? -2.209 -4.793 -7.41 1 96.94 286 ASP A C 1
ATOM 2211 O O . ASP A 1 286 ? -2.572 -5.234 -6.32 1 96.94 286 ASP A O 1
ATOM 2215 N N . GLU A 1 287 ? -1.19 -4.035 -7.543 1 95.69 287 GLU A N 1
ATOM 2216 C CA . GLU A 1 287 ? -0.34 -3.602 -6.438 1 95.69 287 GLU A CA 1
ATOM 2217 C C . GLU A 1 287 ? 0.058 -4.777 -5.551 1 95.69 287 GLU A C 1
ATOM 2219 O O . GLU A 1 287 ? -0.227 -4.781 -4.352 1 95.69 287 GLU A O 1
ATOM 2224 N N . VAL A 1 288 ? 0.829 -5.672 -6.109 1 96.81 288 VAL A N 1
ATOM 2225 C CA . VAL A 1 288 ? 1.249 -6.902 -5.449 1 96.81 288 VAL A CA 1
ATOM 2226 C C . VAL A 1 288 ? 2.117 -6.566 -4.238 1 96.81 288 VAL A C 1
ATOM 2228 O O . VAL A 1 288 ? 2.238 -7.375 -3.312 1 96.81 288 VAL A O 1
ATOM 2231 N N . ASP A 1 289 ? 2.639 -5.363 -4.18 1 95.19 289 ASP A N 1
ATOM 2232 C CA . ASP A 1 289 ? 3.559 -4.918 -3.135 1 95.19 289 ASP A CA 1
ATOM 2233 C C . ASP A 1 289 ? 2.799 -4.332 -1.947 1 95.19 289 ASP A C 1
ATOM 2235 O O . ASP A 1 289 ? 3.398 -4.004 -0.92 1 95.19 289 ASP A O 1
ATOM 2239 N N . ALA A 1 290 ? 1.534 -4.277 -2.002 1 92.38 290 ALA A N 1
ATOM 2240 C CA . ALA A 1 290 ? 0.767 -3.584 -0.971 1 92.38 290 ALA A CA 1
ATOM 2241 C C . ALA A 1 290 ? 1.062 -4.156 0.412 1 92.38 290 ALA A C 1
ATOM 2243 O O . ALA A 1 290 ? 1.055 -5.375 0.601 1 92.38 290 ALA A O 1
ATOM 2244 N N . HIS A 1 291 ? 1.476 -3.309 1.36 1 92.56 291 HIS A N 1
ATOM 2245 C CA . HIS A 1 291 ? 1.637 -3.564 2.787 1 92.56 291 HIS A CA 1
ATOM 2246 C C . HIS A 1 291 ? 2.879 -4.406 3.061 1 92.56 291 HIS A C 1
ATOM 2248 O O . HIS A 1 291 ? 3.08 -4.879 4.18 1 92.56 291 HIS A O 1
ATOM 2254 N N . LEU A 1 292 ? 3.697 -4.625 2.049 1 95.44 292 LEU A N 1
ATOM 2255 C CA . LEU A 1 292 ? 4.84 -5.512 2.242 1 95.44 292 LEU A CA 1
ATOM 2256 C C . LEU A 1 292 ? 6.102 -4.715 2.547 1 95.44 292 LEU A C 1
ATOM 2258 O O . LEU A 1 292 ? 6.344 -3.672 1.935 1 95.44 292 LEU A O 1
ATOM 2262 N N . HIS A 1 293 ? 6.781 -5.184 3.484 1 93.31 293 HIS A N 1
ATOM 2263 C CA . HIS A 1 293 ? 8.141 -4.691 3.697 1 93.31 293 HIS A CA 1
ATOM 2264 C C . HIS A 1 293 ? 9.031 -5 2.498 1 93.31 293 HIS A C 1
ATOM 2266 O O . HIS A 1 293 ? 8.781 -5.957 1.761 1 93.31 293 HIS A O 1
ATOM 2272 N N . VAL A 1 294 ? 10.086 -4.289 2.303 1 92.81 294 VAL A N 1
ATOM 2273 C CA . VAL A 1 294 ? 10.961 -4.352 1.137 1 92.81 294 VAL A CA 1
ATOM 2274 C C . VAL A 1 294 ? 11.531 -5.762 0.995 1 92.81 294 VAL A C 1
ATOM 2276 O O . VAL A 1 294 ? 11.641 -6.285 -0.116 1 92.81 294 VAL A O 1
ATOM 2279 N N . GLY A 1 295 ? 11.922 -6.344 2.08 1 91.75 295 GLY A N 1
ATOM 2280 C CA . GLY A 1 295 ? 12.43 -7.703 2.021 1 91.75 295 GLY A CA 1
ATOM 2281 C C . GLY A 1 295 ? 11.438 -8.695 1.456 1 91.75 295 GLY A C 1
ATOM 2282 O O . GLY A 1 295 ? 11.805 -9.586 0.682 1 91.75 295 GLY A O 1
ATOM 2283 N N . TRP A 1 296 ? 10.266 -8.578 1.85 1 94.5 296 TRP A N 1
ATOM 2284 C CA . TRP A 1 296 ? 9.195 -9.453 1.373 1 94.5 296 TRP A CA 1
ATOM 2285 C C . TRP A 1 296 ? 8.852 -9.141 -0.08 1 94.5 296 TRP A C 1
ATOM 2287 O O . TRP A 1 296 ? 8.547 -10.055 -0.855 1 94.5 296 TRP A O 1
ATOM 2297 N N . GLN A 1 297 ? 8.93 -7.863 -0.457 1 95.19 297 GLN A N 1
ATOM 2298 C CA . GLN A 1 297 ? 8.695 -7.457 -1.84 1 95.19 297 GLN A CA 1
ATOM 2299 C C . GLN A 1 297 ? 9.68 -8.148 -2.783 1 95.19 297 GLN A C 1
ATOM 2301 O O . GLN A 1 297 ? 9.305 -8.586 -3.869 1 95.19 297 GLN A O 1
ATOM 2306 N N . GLN A 1 298 ? 10.852 -8.312 -2.357 1 92.81 298 GLN A N 1
ATOM 2307 C CA . GLN A 1 298 ? 11.891 -8.922 -3.182 1 92.81 298 GLN A CA 1
ATOM 2308 C C . GLN A 1 298 ? 11.617 -10.406 -3.402 1 92.81 298 GLN A C 1
ATOM 2310 O O . GLN A 1 298 ? 11.984 -10.961 -4.438 1 92.81 298 GLN A O 1
ATOM 2315 N N . ARG A 1 299 ? 10.945 -10.992 -2.508 1 93.12 299 ARG A N 1
ATOM 2316 C CA . ARG A 1 299 ? 10.883 -12.453 -2.51 1 93.12 299 ARG A CA 1
ATOM 2317 C C . ARG A 1 299 ? 9.531 -12.945 -3.016 1 93.12 299 ARG A C 1
ATOM 2319 O O . ARG A 1 299 ? 9.422 -14.062 -3.527 1 93.12 299 ARG A O 1
ATOM 2326 N N . ILE A 1 300 ? 8.523 -12.18 -2.9 1 96.44 300 ILE A N 1
ATOM 2327 C CA . ILE A 1 300 ? 7.156 -12.641 -3.102 1 96.44 300 ILE A CA 1
ATOM 2328 C C . ILE A 1 300 ? 6.965 -13.086 -4.551 1 96.44 300 ILE A C 1
ATOM 2330 O O . ILE A 1 300 ? 6.262 -14.062 -4.824 1 96.44 300 ILE A O 1
ATOM 2334 N N . GLY A 1 301 ? 7.562 -12.375 -5.516 1 96.12 301 GLY A N 1
ATOM 2335 C CA . GLY A 1 301 ? 7.449 -12.773 -6.91 1 96.12 301 GLY A CA 1
ATOM 2336 C C . GLY A 1 301 ? 7.996 -14.156 -7.184 1 96.12 301 GLY A C 1
ATOM 2337 O O . GLY A 1 301 ? 7.332 -14.977 -7.82 1 96.12 301 GLY A O 1
ATOM 2338 N N . GLY A 1 302 ? 9.234 -14.391 -6.715 1 94.44 302 GLY A N 1
ATOM 2339 C CA . GLY A 1 302 ? 9.828 -15.711 -6.863 1 94.44 302 GLY A CA 1
ATOM 2340 C C . GLY A 1 302 ? 9.031 -16.812 -6.188 1 94.44 302 GLY A C 1
ATOM 2341 O O . GLY A 1 302 ? 8.891 -17.906 -6.727 1 94.44 302 GLY A O 1
ATOM 2342 N N . TRP A 1 303 ? 8.508 -16.5 -5.062 1 96.44 303 TRP A N 1
ATOM 2343 C CA . TRP A 1 303 ? 7.715 -17.484 -4.328 1 96.44 303 TRP A CA 1
ATOM 2344 C C . TRP A 1 303 ? 6.465 -17.875 -5.113 1 96.44 303 TRP A C 1
ATOM 2346 O O . TRP A 1 303 ? 6.16 -19.062 -5.254 1 96.44 303 TRP A O 1
ATOM 2356 N N . LEU A 1 304 ? 5.711 -16.906 -5.617 1 97.56 304 LEU A N 1
ATOM 2357 C CA . LEU A 1 304 ? 4.504 -17.172 -6.391 1 97.56 304 LEU A CA 1
ATOM 2358 C C . LEU A 1 304 ? 4.816 -18.031 -7.609 1 97.56 304 LEU A C 1
ATOM 2360 O O . LEU A 1 304 ? 4.109 -19 -7.883 1 97.56 304 LEU A O 1
ATOM 2364 N N . LYS A 1 305 ? 5.895 -17.75 -8.273 1 95.31 305 LYS A N 1
ATOM 2365 C CA . LYS A 1 305 ? 6.258 -18.484 -9.484 1 95.31 305 LYS A CA 1
ATOM 2366 C C . LYS A 1 305 ? 6.66 -19.922 -9.164 1 95.31 305 LYS A C 1
ATOM 2368 O O . LYS A 1 305 ? 6.344 -20.844 -9.922 1 95.31 305 LYS A O 1
ATOM 2373 N N . SER A 1 306 ? 7.328 -20.094 -8.078 1 95.31 306 SER A N 1
ATOM 2374 C CA . SER A 1 306 ? 7.809 -21.422 -7.715 1 95.31 306 SER A CA 1
ATOM 2375 C C . SER A 1 306 ? 6.672 -22.312 -7.223 1 95.31 306 SER A C 1
ATOM 2377 O O . SER A 1 306 ? 6.676 -23.531 -7.449 1 95.31 306 SER A O 1
ATOM 2379 N N . HIS A 1 307 ? 5.699 -21.766 -6.605 1 97.44 307 HIS A N 1
ATOM 2380 C CA . HIS A 1 307 ? 4.625 -22.547 -6.008 1 97.44 307 HIS A CA 1
ATOM 2381 C C . HIS A 1 307 ? 3.459 -22.719 -6.977 1 97.44 307 HIS A C 1
ATOM 2383 O O . HIS A 1 307 ? 2.633 -23.625 -6.809 1 97.44 307 HIS A O 1
ATOM 2389 N N . PHE A 1 308 ? 3.344 -21.844 -7.926 1 96.44 308 PHE A N 1
ATOM 2390 C CA . PHE A 1 308 ? 2.354 -21.938 -8.992 1 96.44 308 PHE A CA 1
ATOM 2391 C C . PHE A 1 308 ? 3.018 -21.828 -10.359 1 96.44 308 PHE A C 1
ATOM 2393 O O . PHE A 1 308 ? 2.732 -20.906 -11.125 1 96.44 308 PHE A O 1
ATOM 2400 N N . PRO A 1 309 ? 3.74 -22.828 -10.75 1 93.06 309 PRO A N 1
ATOM 2401 C CA . PRO A 1 309 ? 4.621 -22.719 -11.922 1 93.06 309 PRO A CA 1
ATOM 2402 C C . PRO A 1 309 ? 3.85 -22.656 -13.234 1 93.06 309 PRO A C 1
ATOM 2404 O O . PRO A 1 309 ? 4.395 -22.234 -14.258 1 93.06 309 PRO A O 1
ATOM 2407 N N . ARG A 1 310 ? 2.648 -23.031 -13.273 1 90.88 310 ARG A N 1
ATOM 2408 C CA . ARG A 1 310 ? 1.898 -23.062 -14.523 1 90.88 310 ARG A CA 1
ATOM 2409 C C . ARG A 1 310 ? 0.936 -21.875 -14.602 1 90.88 310 ARG A C 1
ATOM 2411 O O . ARG A 1 310 ? 0.109 -21.797 -15.516 1 90.88 310 ARG A O 1
ATOM 2418 N N . ILE A 1 311 ? 1.029 -21.016 -13.656 1 94 311 ILE A N 1
ATOM 2419 C CA . ILE A 1 311 ? 0.21 -19.812 -13.648 1 94 311 ILE A CA 1
ATOM 2420 C C . ILE A 1 311 ? 1.004 -18.641 -14.234 1 94 311 ILE A C 1
ATOM 2422 O O . ILE A 1 311 ? 2.178 -18.453 -13.906 1 94 311 ILE A O 1
ATOM 2426 N N . GLN A 1 312 ? 0.439 -17.953 -15.188 1 94.81 312 GLN A N 1
ATOM 2427 C CA . GLN A 1 312 ? 0.976 -16.672 -15.625 1 94.81 312 GLN A CA 1
ATOM 2428 C C . GLN A 1 312 ? 0.482 -15.539 -14.727 1 94.81 312 GLN A C 1
ATOM 2430 O O . GLN A 1 312 ? -0.718 -15.266 -14.664 1 94.81 312 GLN A O 1
ATOM 2435 N N . PHE A 1 313 ? 1.386 -14.938 -14.055 1 97.44 313 PHE A N 1
ATOM 2436 C CA . PHE A 1 313 ? 1.048 -13.805 -13.203 1 97.44 313 PHE A CA 1
ATOM 2437 C C . PHE A 1 313 ? 1.254 -12.492 -13.945 1 97.44 313 PHE A C 1
ATOM 2439 O O . PHE A 1 313 ? 2.316 -12.258 -14.523 1 97.44 313 PHE A O 1
ATOM 2446 N N . ILE A 1 314 ? 0.261 -11.68 -14 1 97.31 314 ILE A N 1
ATOM 2447 C CA . ILE A 1 314 ? 0.345 -10.305 -14.469 1 97.31 314 ILE A CA 1
ATOM 2448 C C . ILE A 1 314 ? 0.062 -9.344 -13.32 1 97.31 314 ILE A C 1
ATOM 2450 O O . ILE A 1 314 ? -1.07 -9.266 -12.836 1 97.31 314 ILE A O 1
ATOM 2454 N N . VAL A 1 315 ? 1.076 -8.641 -12.891 1 97.88 315 VAL A N 1
ATOM 2455 C CA . VAL A 1 315 ? 0.94 -7.855 -11.664 1 97.88 315 VAL A CA 1
ATOM 2456 C C . VAL A 1 315 ? 1.322 -6.402 -11.93 1 97.88 315 VAL A C 1
ATOM 2458 O O . VAL A 1 315 ? 2.096 -6.117 -12.844 1 97.88 315 VAL A O 1
ATOM 2461 N N . SER A 1 316 ? 0.697 -5.496 -11.219 1 96.75 316 SER A N 1
ATOM 2462 C CA . SER A 1 316 ? 1.169 -4.113 -11.164 1 96.75 316 SER A CA 1
ATOM 2463 C C . SER A 1 316 ? 1.889 -3.828 -9.852 1 96.75 316 SER A C 1
ATOM 2465 O O . SER A 1 316 ? 1.674 -4.52 -8.859 1 96.75 316 SER A O 1
ATOM 2467 N N . THR A 1 317 ? 2.766 -2.854 -9.867 1 95.69 317 THR A N 1
ATOM 2468 C CA . THR A 1 317 ? 3.523 -2.541 -8.664 1 95.69 317 THR A CA 1
ATOM 2469 C C . THR A 1 317 ? 4.047 -1.109 -8.711 1 95.69 317 THR A C 1
ATOM 2471 O O . THR A 1 317 ? 4.203 -0.534 -9.789 1 95.69 317 THR A O 1
ATOM 2474 N N . HIS A 1 318 ? 4.262 -0.558 -7.562 1 92.75 318 HIS A N 1
ATOM 2475 C CA . HIS A 1 318 ? 4.9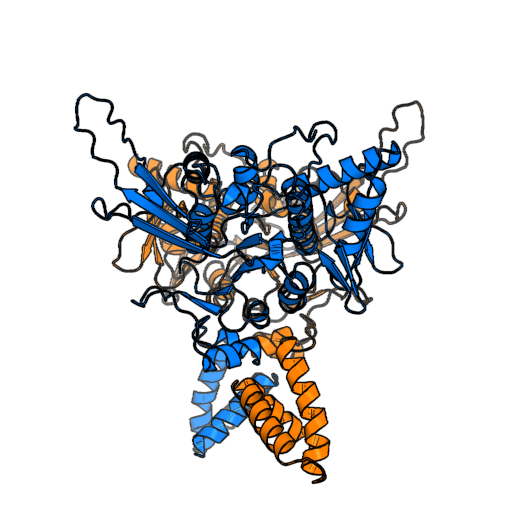77 0.704 -7.395 1 92.75 318 HIS A CA 1
ATOM 2476 C C . HIS A 1 318 ? 6.367 0.478 -6.816 1 92.75 318 HIS A C 1
ATOM 2478 O O . HIS A 1 318 ? 7.086 1.437 -6.527 1 92.75 318 HIS A O 1
ATOM 2484 N N . SER A 1 319 ? 6.766 -0.728 -6.758 1 93.38 319 SER A N 1
ATOM 2485 C CA . SER A 1 319 ? 8.008 -1.039 -6.066 1 93.38 319 SER A CA 1
ATOM 2486 C C . SER A 1 319 ? 9.086 -1.514 -7.039 1 93.38 319 SER A C 1
ATOM 2488 O O . SER A 1 319 ? 8.891 -2.5 -7.754 1 93.38 319 SER A O 1
ATOM 2490 N N . PRO A 1 320 ? 10.211 -0.905 -6.965 1 93 320 PRO A N 1
ATOM 2491 C CA . PRO A 1 320 ? 11.32 -1.38 -7.793 1 93 320 PRO A CA 1
ATOM 2492 C C . PRO A 1 320 ? 11.812 -2.77 -7.383 1 93 320 PRO A C 1
ATOM 2494 O O . PRO A 1 320 ? 12.328 -3.514 -8.219 1 93 320 PRO A O 1
ATOM 2497 N N . TYR A 1 321 ? 11.633 -3.135 -6.195 1 92.94 321 TYR A N 1
ATOM 2498 C CA . TYR A 1 321 ? 12.172 -4.391 -5.684 1 92.94 321 TYR A CA 1
ATOM 2499 C C . TYR A 1 321 ? 11.367 -5.578 -6.191 1 92.94 321 TYR A C 1
ATOM 2501 O O . TYR A 1 321 ? 11.922 -6.656 -6.426 1 92.94 321 TYR A O 1
ATOM 2509 N N . ILE A 1 322 ? 10.133 -5.402 -6.379 1 94.62 322 ILE A N 1
ATOM 2510 C CA . ILE A 1 322 ? 9.281 -6.461 -6.914 1 94.62 322 ILE A CA 1
ATOM 2511 C C . ILE A 1 322 ? 9.703 -6.785 -8.344 1 94.62 322 ILE A C 1
ATOM 2513 O O . ILE A 1 322 ? 9.664 -7.945 -8.758 1 94.62 322 ILE A O 1
ATOM 2517 N N . CYS A 1 323 ? 10.086 -5.816 -9.062 1 94.44 323 CYS A N 1
ATOM 2518 C CA . CYS A 1 323 ? 10.391 -5.953 -10.484 1 94.44 323 CYS A CA 1
ATOM 2519 C C . CYS A 1 323 ? 11.633 -6.812 -10.695 1 94.44 323 CYS A C 1
ATOM 2521 O O . CYS A 1 323 ? 11.867 -7.312 -11.797 1 94.44 323 CYS A O 1
ATOM 2523 N N . GLN A 1 324 ? 12.367 -6.984 -9.68 1 91.62 324 GLN A N 1
ATOM 2524 C CA . GLN A 1 324 ? 13.609 -7.75 -9.781 1 91.62 324 GLN A CA 1
ATOM 2525 C C . GLN A 1 324 ? 13.32 -9.227 -10.031 1 91.62 324 GLN A C 1
ATOM 2527 O O . GLN A 1 324 ? 14.219 -9.984 -10.398 1 91.62 324 GLN A O 1
ATOM 2532 N N . SER A 1 325 ? 12.07 -9.617 -9.859 1 91.94 325 SER A N 1
ATOM 2533 C CA . SER A 1 325 ? 11.695 -11.016 -10.062 1 91.94 325 SER A CA 1
ATOM 2534 C C . SER A 1 325 ? 11.023 -11.219 -11.422 1 91.94 325 SER A C 1
ATOM 2536 O O . SER A 1 325 ? 10.5 -12.297 -11.703 1 91.94 325 SER A O 1
ATOM 2538 N N . ALA A 1 326 ? 11.094 -10.273 -12.242 1 93.81 326 ALA A N 1
ATOM 2539 C CA . ALA A 1 326 ? 10.398 -10.328 -13.523 1 93.81 326 ALA A CA 1
ATOM 2540 C C . ALA A 1 326 ? 11.078 -11.312 -14.469 1 93.81 326 ALA A C 1
ATOM 2542 O O . ALA A 1 326 ? 12.297 -11.461 -14.453 1 93.81 326 ALA A O 1
ATOM 2543 N N . ASP A 1 327 ? 10.297 -11.984 -15.305 1 93.25 327 ASP A N 1
ATOM 2544 C CA . ASP A 1 327 ? 10.805 -12.836 -16.375 1 93.25 327 ASP A CA 1
ATOM 2545 C C . ASP A 1 327 ? 11.211 -12 -17.594 1 93.25 327 ASP A C 1
ATOM 2547 O O . ASP A 1 327 ? 10.805 -10.844 -17.719 1 93.25 327 ASP A O 1
ATOM 2551 N N . ILE A 1 328 ? 12.008 -12.656 -18.391 1 90.62 328 ILE A N 1
ATOM 2552 C CA . ILE A 1 328 ? 12.344 -12.008 -19.656 1 90.62 328 ILE A CA 1
ATOM 2553 C C . ILE A 1 328 ? 11.062 -11.703 -20.438 1 90.62 328 ILE A C 1
ATOM 2555 O O . ILE A 1 328 ? 10.188 -12.562 -20.562 1 90.62 328 ILE A O 1
ATOM 2559 N N . GLY A 1 329 ? 10.953 -10.508 -20.812 1 91.81 329 GLY A N 1
ATOM 2560 C CA . GLY A 1 329 ? 9.758 -10.086 -21.516 1 91.81 329 GLY A CA 1
ATOM 2561 C C . GLY A 1 329 ? 8.594 -9.781 -20.578 1 91.81 329 GLY A C 1
ATOM 2562 O O . GLY A 1 329 ? 7.488 -9.484 -21.031 1 91.81 329 GLY A O 1
ATOM 2563 N N . GLY A 1 330 ? 8.883 -9.789 -19.312 1 93.88 330 GLY A N 1
ATOM 2564 C CA . GLY A 1 330 ? 7.797 -9.688 -18.344 1 93.88 330 GLY A CA 1
ATOM 2565 C C . GLY A 1 330 ? 7.672 -8.305 -17.734 1 93.88 330 GLY A C 1
ATOM 2566 O O . GLY A 1 330 ? 6.867 -8.094 -16.828 1 93.88 330 GLY A O 1
ATOM 2567 N N . LEU A 1 331 ? 8.438 -7.34 -18.219 1 94.62 331 LEU A N 1
ATOM 2568 C CA . LEU A 1 331 ? 8.352 -5.965 -17.734 1 94.62 331 LEU A CA 1
ATOM 2569 C C . LEU A 1 331 ? 7.703 -5.066 -18.781 1 94.62 331 LEU A C 1
ATOM 2571 O O . LEU A 1 331 ? 8.203 -4.949 -19.906 1 94.62 331 LEU A O 1
ATOM 2575 N N . ILE A 1 332 ? 6.613 -4.48 -18.391 1 94.38 332 ILE A N 1
ATOM 2576 C CA . ILE A 1 332 ? 5.863 -3.613 -19.297 1 94.38 332 ILE A CA 1
ATOM 2577 C C . ILE A 1 332 ? 5.895 -2.178 -18.781 1 94.38 332 ILE A C 1
ATOM 2579 O O . ILE A 1 332 ? 5.508 -1.914 -17.641 1 94.38 332 ILE A O 1
ATOM 2583 N N . ARG A 1 333 ? 6.332 -1.33 -19.625 1 90.75 333 ARG A N 1
ATOM 2584 C CA . ARG A 1 333 ? 6.371 0.093 -19.297 1 90.75 333 ARG A CA 1
ATOM 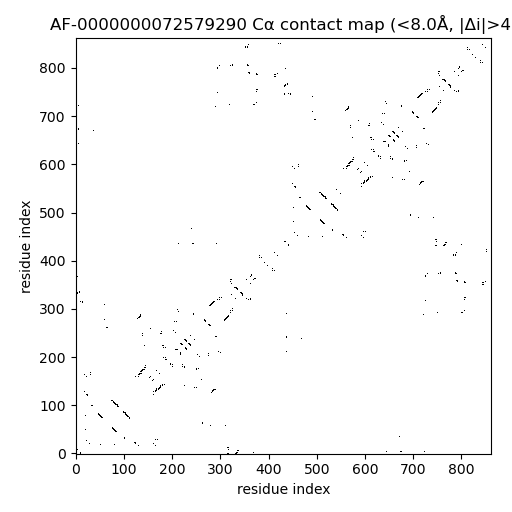2585 C C . ARG A 1 333 ? 5.152 0.815 -19.859 1 90.75 333 ARG A C 1
ATOM 2587 O O . ARG A 1 333 ? 4.84 0.68 -21.047 1 90.75 333 ARG A O 1
ATOM 2594 N N . LEU A 1 334 ? 4.477 1.478 -19.031 1 89.75 334 LEU A N 1
ATOM 2595 C CA . LEU A 1 334 ? 3.383 2.338 -19.469 1 89.75 334 LEU A CA 1
ATOM 2596 C C . LEU A 1 334 ? 3.881 3.752 -19.75 1 89.75 334 LEU A C 1
ATOM 2598 O O . LEU A 1 334 ? 4.777 4.246 -19.062 1 89.75 334 LEU A O 1
ATOM 2602 N N . PRO A 1 335 ? 3.334 4.305 -20.75 1 81.25 335 PRO A N 1
ATOM 2603 C CA . PRO A 1 335 ? 3.781 5.66 -21.078 1 81.25 335 PRO A CA 1
ATOM 2604 C C . PRO A 1 335 ? 3.465 6.668 -19.969 1 81.25 335 PRO A C 1
ATOM 2606 O O . PRO A 1 335 ? 2.455 6.531 -19.281 1 81.25 335 PRO A O 1
ATOM 2609 N N . GLY A 1 336 ? 4.473 7.559 -19.859 1 73.06 336 GLY A N 1
ATOM 2610 C CA . GLY A 1 336 ? 4.168 8.68 -18.984 1 73.06 336 GLY A CA 1
ATOM 2611 C C . GLY A 1 336 ? 3.033 9.539 -19.5 1 73.06 336 GLY A C 1
ATOM 2612 O O . GLY A 1 336 ? 2.553 9.352 -20.609 1 73.06 336 GLY A O 1
ATOM 2613 N N . LEU A 1 337 ? 2.557 10.445 -18.734 1 69.56 337 LEU A N 1
ATOM 2614 C CA . LEU A 1 337 ? 1.407 11.289 -19.047 1 69.56 337 LEU A CA 1
ATOM 2615 C C . LEU A 1 337 ? 1.699 12.18 -20.25 1 69.56 337 LEU A C 1
ATOM 2617 O O . LEU A 1 337 ? 0.785 12.547 -21 1 69.56 337 LEU A O 1
ATOM 2621 N N . ASN A 1 338 ? 2.986 12.477 -20.391 1 71.19 338 ASN A N 1
ATOM 2622 C CA . ASN A 1 338 ? 3.35 13.352 -21.5 1 71.19 338 ASN A CA 1
ATOM 2623 C C . ASN A 1 338 ? 3.975 12.578 -22.656 1 71.19 338 ASN A C 1
ATOM 2625 O O . ASN A 1 338 ? 4.516 13.172 -23.594 1 71.19 338 ASN A O 1
ATOM 2629 N N . GLU A 1 339 ? 3.873 11.297 -22.516 1 75.38 339 GLU A N 1
ATOM 2630 C CA . GLU A 1 339 ? 4.488 10.461 -23.547 1 75.38 339 GLU A CA 1
ATOM 2631 C C . GLU A 1 339 ? 3.43 9.812 -24.438 1 75.38 339 GLU A C 1
ATOM 2633 O O . GLU A 1 339 ? 2.367 9.414 -23.953 1 75.38 339 GLU A O 1
ATOM 2638 N N . ASN A 1 340 ? 3.707 9.953 -25.703 1 77.75 340 ASN A N 1
ATOM 2639 C CA . ASN A 1 340 ? 2.75 9.43 -26.672 1 77.75 340 ASN A CA 1
ATOM 2640 C C . ASN A 1 340 ? 3.24 8.125 -27.297 1 77.75 340 ASN A C 1
ATOM 2642 O O . ASN A 1 340 ? 3.479 8.062 -28.5 1 77.75 340 ASN A O 1
ATOM 2646 N N . TYR A 1 341 ? 3.518 7.133 -26.547 1 79.19 341 TYR A N 1
ATOM 2647 C CA . TYR A 1 341 ? 3.816 5.805 -27.078 1 79.19 341 TYR A CA 1
ATOM 2648 C C . TYR A 1 341 ? 3 4.742 -26.344 1 79.19 341 TYR A C 1
ATOM 2650 O O . TYR A 1 341 ? 2.559 4.953 -25.219 1 79.19 341 TYR A O 1
ATOM 2658 N N . PRO A 1 342 ? 2.684 3.727 -27.031 1 83.88 342 PRO A N 1
ATOM 2659 C CA . PRO A 1 342 ? 1.917 2.646 -26.406 1 83.88 342 PRO A CA 1
ATOM 2660 C C . PRO A 1 342 ? 2.723 1.884 -25.359 1 83.88 342 PRO A C 1
ATOM 2662 O O . PRO A 1 342 ? 3.951 1.989 -25.328 1 83.88 342 PRO A O 1
ATOM 2665 N N . PRO A 1 343 ? 2 1.259 -24.516 1 87.44 343 PRO A N 1
ATOM 2666 C CA . PRO A 1 343 ? 2.717 0.368 -23.594 1 87.44 343 PRO A CA 1
ATOM 2667 C C . PRO A 1 343 ? 3.645 -0.604 -24.328 1 87.44 343 PRO A C 1
ATOM 2669 O O . PRO A 1 343 ? 3.301 -1.104 -25.391 1 87.44 343 PRO A O 1
ATOM 2672 N N . GLN A 1 344 ? 4.828 -0.77 -23.734 1 88.75 344 GLN A N 1
ATOM 2673 C CA . GLN A 1 344 ? 5.805 -1.605 -24.406 1 88.75 344 GLN A CA 1
ATOM 2674 C C . GLN A 1 344 ? 6.562 -2.49 -23.422 1 88.75 344 GLN A C 1
ATOM 2676 O O . GLN A 1 344 ? 6.824 -2.082 -22.297 1 88.75 344 GLN A O 1
ATOM 2681 N N . VAL A 1 345 ? 6.875 -3.635 -23.953 1 92.75 345 VAL A N 1
ATOM 2682 C CA . VAL A 1 345 ? 7.816 -4.48 -23.219 1 92.75 345 VAL A CA 1
ATOM 2683 C C . VAL A 1 345 ? 9.203 -3.836 -23.219 1 92.75 345 VAL A C 1
ATOM 2685 O O . VAL A 1 345 ? 9.672 -3.371 -24.266 1 92.75 345 VAL A O 1
ATOM 2688 N N . VAL A 1 346 ? 9.781 -3.793 -22.078 1 91.06 346 VAL A N 1
ATOM 2689 C CA . VAL A 1 346 ? 11.055 -3.1 -21.953 1 91.06 346 VAL A CA 1
ATOM 2690 C C . VAL A 1 346 ? 12.133 -3.861 -22.734 1 91.06 346 VAL A C 1
ATOM 2692 O O . VAL A 1 346 ? 12.055 -5.086 -22.859 1 91.06 346 VAL A O 1
ATOM 2695 N N . GLY A 1 347 ? 13.117 -3.1 -23.25 1 88.5 347 GLY A N 1
ATOM 2696 C CA . GLY A 1 347 ? 14.219 -3.713 -23.969 1 88.5 347 GLY A CA 1
ATOM 2697 C C . GLY A 1 347 ? 15.133 -4.535 -23.062 1 88.5 347 GLY A C 1
ATOM 2698 O O . GLY A 1 347 ? 15 -4.5 -21.844 1 88.5 347 GLY A O 1
ATOM 2699 N N . GLU A 1 348 ? 16 -5.227 -23.703 1 87.31 348 GLU A N 1
ATOM 2700 C CA . GLU A 1 348 ? 16.891 -6.148 -23 1 87.31 348 GLU A CA 1
ATOM 2701 C C . GLU A 1 348 ? 17.781 -5.41 -22.016 1 87.31 348 GLU A C 1
ATOM 2703 O O . GLU A 1 348 ? 17.984 -5.867 -20.875 1 87.31 348 GLU A O 1
ATOM 2708 N N . GLN A 1 349 ? 18.297 -4.336 -22.406 1 83.19 349 GLN A N 1
ATOM 2709 C CA . GLN A 1 349 ? 19.219 -3.584 -21.562 1 83.19 349 GLN A CA 1
ATOM 2710 C C . GLN A 1 349 ? 18.516 -3.076 -20.297 1 83.19 349 GLN A C 1
ATOM 2712 O O . GLN A 1 349 ? 19.062 -3.18 -19.188 1 83.19 349 GLN A O 1
ATOM 2717 N N . LEU A 1 350 ? 17.391 -2.529 -20.547 1 86.06 350 LEU A N 1
ATOM 2718 C CA . LEU A 1 350 ? 16.641 -2.029 -19.406 1 86.06 350 LEU A CA 1
ATOM 2719 C C . LEU A 1 350 ? 16.188 -3.178 -18.516 1 86.06 350 LEU A C 1
ATOM 2721 O O . LEU A 1 350 ? 16.188 -3.049 -17.281 1 86.06 350 LEU A O 1
ATOM 2725 N N . TYR A 1 351 ? 15.836 -4.273 -19.125 1 90.19 351 TYR A N 1
ATOM 2726 C CA . TYR A 1 351 ? 15.477 -5.461 -18.359 1 90.19 351 TYR A CA 1
ATOM 2727 C C . TYR A 1 351 ? 16.625 -5.887 -17.453 1 90.19 351 TYR A C 1
ATOM 2729 O O . TYR A 1 351 ? 16.406 -6.129 -16.25 1 90.19 351 TYR A O 1
ATOM 2737 N N . LYS A 1 352 ? 17.781 -5.961 -17.984 1 87.06 352 LYS A N 1
ATOM 2738 C CA . LYS A 1 352 ? 18.953 -6.387 -17.219 1 87.06 352 LYS A CA 1
ATOM 2739 C C . LYS A 1 352 ? 19.25 -5.414 -16.078 1 87.06 352 LYS A C 1
ATOM 2741 O O . LYS A 1 352 ? 19.594 -5.832 -14.977 1 87.06 352 LYS A O 1
ATOM 2746 N N . ARG A 1 353 ? 19.078 -4.164 -16.344 1 84.38 353 ARG A N 1
ATOM 2747 C CA . ARG A 1 353 ? 19.312 -3.135 -15.336 1 84.38 353 ARG A CA 1
ATOM 2748 C C . ARG A 1 353 ? 18.375 -3.295 -14.141 1 84.38 353 ARG A C 1
ATOM 2750 O O . ARG A 1 353 ? 18.766 -3.057 -13 1 84.38 353 ARG A O 1
ATOM 2757 N N . ILE A 1 354 ? 17.219 -3.668 -14.469 1 88.38 354 ILE A N 1
ATOM 2758 C CA . ILE A 1 354 ? 16.188 -3.754 -13.438 1 88.38 354 ILE A CA 1
ATOM 2759 C C . ILE A 1 354 ? 16.328 -5.066 -12.672 1 88.38 354 ILE A C 1
ATOM 2761 O O . ILE A 1 354 ? 16.391 -5.074 -11.438 1 88.38 354 ILE A O 1
ATOM 2765 N N . VAL A 1 355 ? 16.453 -6.172 -13.359 1 89.5 355 VAL A N 1
ATOM 2766 C CA . VAL A 1 355 ? 16.438 -7.496 -12.742 1 89.5 355 VAL A CA 1
ATOM 2767 C C . VAL A 1 355 ? 17.781 -7.77 -12.07 1 89.5 355 VAL A C 1
ATOM 2769 O O . VAL A 1 355 ? 17.828 -8.383 -11 1 89.5 355 VAL A O 1
ATOM 2772 N N . TYR A 1 356 ? 18.828 -7.281 -12.641 1 87 356 TYR A N 1
ATOM 2773 C CA . TYR A 1 356 ? 20.141 -7.602 -12.102 1 87 356 TYR A CA 1
ATOM 2774 C C . TYR A 1 356 ? 20.75 -6.398 -11.383 1 87 356 TYR A C 1
ATOM 2776 O O . TYR A 1 356 ? 21.828 -6.492 -10.812 1 87 356 TYR A O 1
ATOM 2784 N N . GLY A 1 357 ? 20.031 -5.289 -11.375 1 84.62 357 GLY A N 1
ATOM 2785 C CA . GLY A 1 357 ? 20.469 -4.098 -10.672 1 84.62 357 GLY A CA 1
ATOM 2786 C C . GLY A 1 357 ? 19.844 -3.945 -9.297 1 84.62 357 GLY A C 1
ATOM 2787 O O . GLY A 1 357 ? 19.109 -4.828 -8.844 1 84.62 357 GLY A O 1
ATOM 2788 N N . SER A 1 358 ? 20.219 -2.82 -8.625 1 87.12 358 SER A N 1
ATOM 2789 C CA . SER A 1 358 ? 19.688 -2.531 -7.293 1 87.12 358 SER A CA 1
ATOM 2790 C C . SER A 1 358 ? 18.297 -1.893 -7.371 1 87.12 358 SER A C 1
ATOM 2792 O O . SER A 1 358 ? 17.766 -1.682 -8.469 1 87.12 358 SER A O 1
ATOM 2794 N N . GLY A 1 359 ? 17.75 -1.738 -6.191 1 88.38 359 GLY A N 1
ATOM 2795 C CA . GLY A 1 359 ? 16.484 -1.036 -6.137 1 88.38 359 GLY A CA 1
ATOM 2796 C C . GLY A 1 359 ? 16.547 0.362 -6.723 1 88.38 359 GLY A C 1
ATOM 2797 O O . GLY A 1 359 ? 15.648 0.776 -7.457 1 88.38 359 GLY A O 1
ATOM 2798 N N . ASP A 1 360 ? 17.562 1.09 -6.395 1 88.31 360 ASP A N 1
ATOM 2799 C CA . ASP A 1 360 ? 17.75 2.438 -6.926 1 88.31 360 ASP A CA 1
ATOM 2800 C C . ASP A 1 360 ? 17.938 2.414 -8.438 1 88.31 360 ASP A C 1
ATOM 2802 O O . ASP A 1 360 ? 17.453 3.307 -9.141 1 88.31 360 ASP A O 1
ATOM 2806 N N . ASP A 1 361 ? 18.609 1.375 -8.953 1 86.44 361 ASP A N 1
ATOM 2807 C CA . ASP A 1 361 ? 18.766 1.235 -10.398 1 86.44 361 ASP A CA 1
ATOM 2808 C C . ASP A 1 361 ? 17.406 1.135 -11.086 1 86.44 361 ASP A C 1
ATOM 2810 O O . ASP A 1 361 ? 17.188 1.771 -12.117 1 86.44 361 ASP A O 1
ATOM 2814 N N . ALA A 1 362 ? 16.672 0.359 -10.492 1 89.06 362 ALA A N 1
ATOM 2815 C CA . ALA A 1 362 ? 15.328 0.193 -11.039 1 89.06 362 ALA A CA 1
ATOM 2816 C C . ALA A 1 362 ? 14.523 1.485 -10.922 1 89.06 362 ALA A C 1
ATOM 2818 O O . ALA A 1 362 ? 13.875 1.913 -11.883 1 89.06 362 ALA A O 1
ATOM 2819 N N . ALA A 1 363 ? 14.586 2.133 -9.789 1 89.94 363 ALA A N 1
ATOM 2820 C CA . ALA A 1 363 ? 13.82 3.35 -9.523 1 89.94 363 ALA A CA 1
ATOM 2821 C C . ALA A 1 363 ? 14.219 4.465 -10.492 1 89.94 363 ALA A C 1
ATOM 2823 O O . ALA A 1 363 ? 13.367 5.238 -10.938 1 89.94 363 ALA A O 1
ATOM 2824 N N . LEU A 1 364 ? 15.422 4.539 -10.82 1 87.62 364 LEU A N 1
ATOM 2825 C CA . LEU A 1 364 ? 15.969 5.609 -11.648 1 87.62 364 LEU A CA 1
ATOM 2826 C C . LEU A 1 364 ? 15.766 5.305 -13.133 1 87.62 364 LEU A C 1
ATOM 2828 O O . LEU A 1 364 ? 15.977 6.172 -13.977 1 87.62 364 LEU A O 1
ATOM 2832 N N . SER A 1 365 ? 15.414 4.066 -13.398 1 84.88 365 SER A N 1
ATOM 2833 C CA . SER A 1 365 ? 15.219 3.676 -14.797 1 84.88 365 SER A CA 1
ATOM 2834 C C . SER A 1 365 ? 13.969 4.32 -15.383 1 84.88 365 SER A C 1
ATOM 2836 O O . SER A 1 365 ? 13.164 4.902 -14.648 1 84.88 365 SER A O 1
ATOM 2838 N N . ASP A 1 366 ? 13.805 4.156 -16.656 1 82.38 366 ASP A N 1
ATOM 2839 C CA . ASP A 1 366 ? 12.656 4.711 -17.359 1 82.38 366 ASP A CA 1
ATOM 2840 C C . ASP A 1 366 ? 11.367 4 -16.953 1 82.38 366 ASP A C 1
ATOM 2842 O O . ASP A 1 366 ? 10.273 4.504 -17.203 1 82.38 366 ASP A O 1
ATOM 2846 N N . LEU A 1 367 ? 11.555 2.889 -16.391 1 87 367 LEU A N 1
ATOM 2847 C CA . LEU A 1 367 ? 10.367 2.162 -15.953 1 87 367 LEU A CA 1
ATOM 2848 C C . LEU A 1 367 ? 9.641 2.914 -14.844 1 87 367 LEU A C 1
ATOM 2850 O O . LEU A 1 367 ? 8.414 3.006 -14.844 1 87 367 LEU A O 1
ATOM 2854 N N . PHE A 1 368 ? 10.391 3.498 -13.93 1 88.62 368 PHE A N 1
ATOM 2855 C CA . PHE A 1 368 ? 9.781 4.199 -12.805 1 88.62 368 PHE A CA 1
ATOM 2856 C C . PHE A 1 368 ? 9.914 5.707 -12.969 1 88.62 368 PHE A C 1
ATOM 2858 O O . PHE A 1 368 ? 9.062 6.469 -12.508 1 88.62 368 PHE A O 1
ATOM 2865 N N . GLY A 1 369 ? 11 6.117 -13.469 1 82.81 369 GLY A N 1
ATOM 2866 C CA . GLY A 1 369 ? 11.148 7.52 -13.828 1 82.81 369 GLY A CA 1
ATOM 2867 C C . GLY A 1 369 ? 11.539 8.398 -12.656 1 82.81 369 GLY A C 1
ATOM 2868 O O . GLY A 1 369 ? 11.242 9.594 -12.641 1 82.81 369 GLY A O 1
ATOM 2869 N N . LEU A 1 370 ? 12.148 7.906 -11.656 1 87.25 370 LEU A N 1
ATOM 2870 C CA . LEU A 1 370 ? 12.656 8.719 -10.555 1 87.25 370 LEU A CA 1
ATOM 2871 C C . LEU A 1 370 ? 13.875 9.523 -10.992 1 87.25 370 LEU A C 1
ATOM 2873 O O . LEU A 1 370 ? 14.766 8.992 -11.664 1 87.25 370 LEU A O 1
ATOM 2877 N N . ASP A 1 371 ? 13.914 10.766 -10.641 1 82.56 371 ASP A N 1
ATOM 2878 C CA . ASP A 1 371 ? 15 11.641 -11.086 1 82.56 371 ASP A CA 1
ATOM 2879 C C . ASP A 1 371 ? 16.266 11.414 -10.258 1 82.56 371 ASP A C 1
ATOM 2881 O O . ASP A 1 371 ? 17.375 11.398 -10.789 1 82.56 371 ASP A O 1
ATOM 2885 N N . THR A 1 372 ? 16.062 11.312 -8.953 1 85.06 372 THR A N 1
ATOM 2886 C CA . THR A 1 372 ? 17.172 11.141 -8.023 1 85.06 372 THR A CA 1
ATOM 2887 C C . THR A 1 372 ? 16.781 10.203 -6.879 1 85.06 372 THR A C 1
ATOM 2889 O O . THR A 1 372 ? 15.633 10.203 -6.441 1 85.06 372 THR A O 1
ATOM 2892 N N . PRO A 1 373 ? 17.703 9.398 -6.539 1 86 373 PRO A N 1
ATOM 2893 C CA . PRO A 1 373 ? 17.391 8.516 -5.41 1 86 373 PRO A CA 1
ATOM 2894 C C . PRO A 1 373 ? 17.5 9.227 -4.062 1 86 373 PRO A C 1
ATOM 2896 O O . PRO A 1 373 ? 17.297 8.602 -3.016 1 86 373 PRO A O 1
ATOM 2899 N N . TYR A 1 374 ? 17.797 10.562 -4.094 1 85.12 374 TYR A N 1
ATOM 2900 C CA . TYR A 1 374 ? 18.016 11.305 -2.861 1 85.12 374 TYR A CA 1
ATOM 2901 C C . TYR A 1 374 ? 16.828 12.195 -2.535 1 85.12 374 TYR A C 1
ATOM 2903 O O . TYR A 1 374 ? 16.109 12.633 -3.436 1 85.12 374 TYR A O 1
ATOM 2911 N N . GLY A 1 375 ? 16.688 12.406 -1.232 1 83.94 375 GLY A N 1
ATOM 2912 C CA . GLY A 1 375 ? 15.617 13.281 -0.771 1 83.94 375 GLY A CA 1
ATOM 2913 C C . GLY A 1 375 ? 15.938 14.758 -0.944 1 83.94 375 GLY A C 1
ATOM 2914 O O . GLY A 1 375 ? 17.031 15.117 -1.377 1 83.94 375 GLY A O 1
ATOM 2915 N N . SER A 1 376 ? 14.977 15.539 -0.612 1 86.44 376 SER A N 1
ATOM 2916 C CA . SER A 1 376 ? 15.102 16.984 -0.789 1 86.44 376 SER A CA 1
ATOM 2917 C C . SER A 1 376 ? 16.219 17.562 0.076 1 86.44 376 SER A C 1
ATOM 2919 O O . SER A 1 376 ? 16.953 18.438 -0.359 1 86.44 376 SER A O 1
ATOM 2921 N N . GLU A 1 377 ? 16.328 17.094 1.267 1 84.25 377 GLU A N 1
ATOM 2922 C CA . GLU A 1 377 ? 17.359 17.594 2.17 1 84.25 377 GLU A CA 1
ATOM 2923 C C . GLU A 1 377 ? 18.75 17.312 1.619 1 84.25 377 GLU A C 1
ATOM 2925 O O . GLU A 1 377 ? 19.641 18.156 1.711 1 84.25 377 GLU A O 1
ATOM 2930 N N . ALA A 1 378 ? 18.906 16.156 1.151 1 83.44 378 ALA A N 1
ATOM 2931 C CA . ALA A 1 378 ? 20.188 15.789 0.546 1 83.44 378 ALA A CA 1
ATOM 2932 C C . ALA A 1 378 ? 20.484 16.656 -0.669 1 83.44 378 ALA A C 1
ATOM 2934 O O . ALA A 1 378 ? 21.625 17.094 -0.854 1 83.44 378 ALA A O 1
ATOM 2935 N N . GLU A 1 379 ? 19.484 16.859 -1.438 1 81.62 379 GLU A N 1
ATOM 2936 C CA . GLU A 1 379 ? 19.656 17.672 -2.643 1 81.62 379 GLU A CA 1
ATOM 2937 C C . GLU A 1 379 ? 20.016 19.109 -2.295 1 81.62 379 GLU A C 1
ATOM 2939 O O . GLU A 1 379 ? 20.844 19.734 -2.969 1 81.62 379 GLU A O 1
ATOM 2944 N N . LYS A 1 380 ? 19.391 19.625 -1.32 1 84.62 380 LYS A N 1
ATOM 2945 C CA . LYS A 1 380 ? 19.719 20.969 -0.854 1 84.62 380 LYS A CA 1
ATOM 2946 C C . LYS A 1 380 ? 21.156 21.047 -0.374 1 84.62 380 LYS A C 1
ATOM 2948 O O . LYS A 1 380 ? 21.875 21.984 -0.715 1 84.62 380 LYS A O 1
ATOM 2953 N N . LEU A 1 381 ? 21.5 20.125 0.423 1 83.19 381 LEU A N 1
ATOM 2954 C CA . LEU A 1 381 ? 22.859 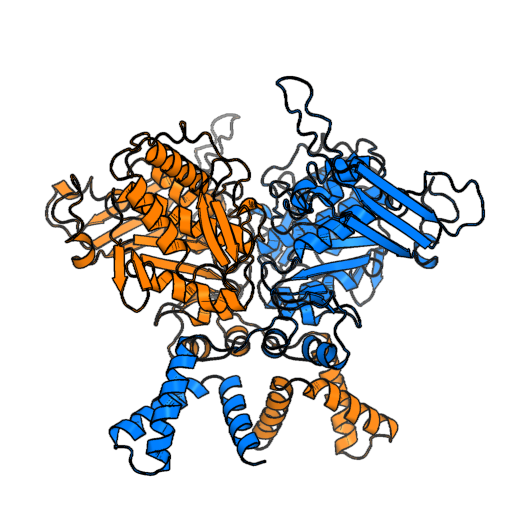20.094 0.944 1 83.19 381 LEU A CA 1
ATOM 2955 C C . LEU A 1 381 ? 23.875 19.969 -0.188 1 83.19 381 LEU A C 1
ATOM 2957 O O . LEU A 1 381 ? 24.938 20.594 -0.154 1 83.19 381 LEU A O 1
ATOM 2961 N N . ARG A 1 382 ? 23.531 19.188 -1.12 1 78.44 382 ARG A N 1
ATOM 2962 C CA . ARG A 1 382 ? 24.422 19 -2.264 1 78.44 382 ARG A CA 1
ATOM 2963 C C . ARG A 1 382 ? 24.562 20.281 -3.064 1 78.44 382 ARG A C 1
ATOM 2965 O O . ARG A 1 382 ? 25.656 20.609 -3.527 1 78.44 382 ARG A O 1
ATOM 2972 N N . SER A 1 383 ? 23.547 20.922 -3.295 1 81.25 383 SER A N 1
ATOM 2973 C CA . SER A 1 383 ? 23.578 22.188 -4.004 1 81.25 383 SER A CA 1
ATOM 2974 C C . SER A 1 383 ? 24.438 23.203 -3.271 1 81.25 383 SER A C 1
ATOM 2976 O O . SER A 1 383 ? 25.234 23.922 -3.895 1 81.25 383 SER A O 1
ATOM 2978 N N . LYS A 1 384 ? 24.281 23.25 -1.997 1 84.44 384 LYS A N 1
ATOM 2979 C CA . LYS A 1 384 ? 25.094 24.156 -1.183 1 84.44 384 LYS A CA 1
ATOM 2980 C C . LYS A 1 384 ? 26.578 23.766 -1.26 1 84.44 384 LYS A C 1
ATOM 2982 O O . LYS A 1 384 ? 27.453 24.641 -1.3 1 84.44 384 LYS A O 1
ATOM 2987 N N . LEU A 1 385 ? 26.781 22.531 -1.258 1 80.75 385 LEU A N 1
ATOM 2988 C CA . LEU A 1 385 ? 28.156 22.031 -1.332 1 80.75 385 LEU A CA 1
ATOM 2989 C C . LEU A 1 385 ? 28.812 22.422 -2.648 1 80.75 385 LEU A C 1
ATOM 2991 O O . LEU A 1 385 ? 29.969 22.828 -2.67 1 80.75 385 LEU A O 1
ATOM 2995 N N . ILE A 1 386 ? 28.047 22.312 -3.691 1 74.94 386 ILE A N 1
ATOM 2996 C CA . ILE A 1 386 ? 28.547 22.656 -5.016 1 74.94 386 ILE A CA 1
ATOM 2997 C C . ILE A 1 386 ? 28.875 24.141 -5.082 1 74.94 386 ILE A C 1
ATOM 2999 O O . ILE A 1 386 ? 29.875 24.547 -5.676 1 74.94 386 ILE A O 1
ATOM 3003 N N . GLU A 1 387 ? 28.078 24.875 -4.422 1 81.12 387 GLU A N 1
ATOM 3004 C CA . GLU A 1 387 ? 28.297 26.312 -4.387 1 81.12 387 GLU A CA 1
ATOM 3005 C C . GLU A 1 387 ? 29.594 26.656 -3.662 1 81.12 387 GLU A C 1
ATOM 3007 O O . GLU A 1 387 ? 30.359 27.531 -4.102 1 81.12 387 GLU A O 1
ATOM 3012 N N . ILE A 1 388 ? 29.844 25.969 -2.564 1 85.69 388 ILE A N 1
ATOM 3013 C CA . ILE A 1 388 ? 31 26.266 -1.732 1 85.69 388 ILE A CA 1
ATOM 3014 C C . ILE A 1 388 ? 32.25 25.625 -2.352 1 85.69 388 ILE A C 1
ATOM 3016 O O . ILE A 1 388 ? 33.344 26.156 -2.209 1 85.69 388 ILE A O 1
ATOM 3020 N N . GLU A 1 389 ? 31.984 24.484 -3.021 1 81.19 389 GLU A N 1
ATOM 3021 C CA . GLU A 1 389 ? 33.094 23.734 -3.611 1 81.19 389 GLU A CA 1
ATOM 3022 C C . GLU A 1 389 ? 33.875 24.578 -4.609 1 81.19 389 GLU A C 1
ATOM 3024 O O . GLU A 1 389 ? 35.094 24.516 -4.66 1 81.19 389 GLU A O 1
ATOM 3029 N N . GLY A 1 390 ? 33.125 25.328 -5.406 1 76.19 390 GLY A N 1
ATOM 3030 C CA . GLY A 1 390 ? 33.812 26.219 -6.332 1 76.19 390 GLY A CA 1
ATOM 3031 C C . GLY A 1 390 ? 34.75 27.188 -5.645 1 76.19 390 GLY A C 1
ATOM 3032 O O . GLY A 1 390 ? 35.906 27.344 -6.074 1 76.19 390 GLY A O 1
ATOM 3033 N N . ARG A 1 391 ? 34.312 27.688 -4.508 1 84.69 391 ARG A N 1
ATOM 3034 C CA . ARG A 1 391 ? 35.156 28.641 -3.762 1 84.69 391 ARG A CA 1
ATOM 3035 C C . ARG A 1 391 ? 36.312 27.938 -3.064 1 84.69 391 ARG A C 1
ATOM 3037 O O . ARG A 1 391 ? 37.406 28.5 -2.943 1 84.69 391 ARG A O 1
ATOM 3044 N N . VAL A 1 392 ? 36.094 26.797 -2.664 1 84.62 392 VAL A N 1
ATOM 3045 C CA . VAL A 1 392 ? 37.156 26.016 -1.985 1 84.62 392 VAL A CA 1
ATOM 3046 C C . VAL A 1 392 ? 38.219 25.609 -2.984 1 84.62 392 VAL A C 1
ATOM 3048 O O . VAL A 1 392 ? 39.406 25.688 -2.682 1 84.62 392 VAL A O 1
ATOM 3051 N N . LEU A 1 393 ? 37.781 25.203 -4.164 1 83 393 LEU A N 1
ATOM 3052 C CA . LEU A 1 393 ? 38.719 24.75 -5.184 1 83 393 LEU A CA 1
ATOM 3053 C C . LEU A 1 393 ? 39.531 25.922 -5.734 1 83 393 LEU A C 1
ATOM 3055 O O . LEU A 1 393 ? 40.688 25.766 -6.066 1 83 393 LEU A O 1
ATOM 3059 N N . ASP A 1 394 ? 38.938 27.078 -5.762 1 83.62 394 ASP A N 1
ATOM 3060 C CA . ASP A 1 394 ? 39.625 28.25 -6.277 1 83.62 394 ASP A CA 1
ATOM 3061 C C . ASP A 1 394 ? 40.469 28.922 -5.184 1 83.62 394 ASP A C 1
ATOM 3063 O O . ASP A 1 394 ? 41.188 29.859 -5.449 1 83.62 394 ASP A O 1
ATOM 3067 N N . GLY A 1 395 ? 40.375 28.375 -3.953 1 83.19 395 GLY A N 1
ATOM 3068 C CA . GLY A 1 395 ? 41.156 28.891 -2.848 1 83.19 395 GLY A CA 1
ATOM 3069 C C . GLY A 1 395 ? 40.562 30.156 -2.238 1 83.19 395 GLY A C 1
ATOM 3070 O O . GLY A 1 395 ? 41.188 30.797 -1.389 1 83.19 395 GLY A O 1
ATOM 3071 N N . SER A 1 396 ? 39.438 30.578 -2.684 1 88.25 396 SER A N 1
ATOM 3072 C CA . SER A 1 396 ? 38.812 31.828 -2.221 1 88.25 396 SER A CA 1
ATOM 3073 C C . SER A 1 396 ? 37.906 31.594 -1.021 1 88.25 396 SER A C 1
ATOM 3075 O O . SER A 1 396 ? 37.375 32.531 -0.447 1 88.25 396 SER A O 1
ATOM 3077 N N . ALA A 1 397 ? 37.812 30.375 -0.516 1 86.5 397 ALA A N 1
ATOM 3078 C CA . ALA A 1 397 ? 36.875 30.062 0.571 1 86.5 397 ALA A CA 1
ATOM 3079 C C . ALA A 1 397 ? 37.469 30.438 1.924 1 86.5 397 ALA A C 1
ATOM 3081 O O . ALA A 1 397 ? 38.688 30.328 2.127 1 86.5 397 ALA A O 1
ATOM 3082 N N . SER A 1 398 ? 36.688 31.078 2.75 1 91.25 398 SER A N 1
ATOM 3083 C CA . SER A 1 398 ? 37.094 31.344 4.125 1 91.25 398 SER A CA 1
ATOM 3084 C C . SER A 1 398 ? 37.312 30.062 4.898 1 91.25 398 SER A C 1
ATOM 3086 O O . SER A 1 398 ? 36.969 28.969 4.434 1 91.25 398 SER A O 1
ATOM 3088 N N . LYS A 1 399 ? 38.031 30.156 6.062 1 89.12 399 LYS A N 1
ATOM 3089 C CA . LYS A 1 399 ? 38.281 28.984 6.914 1 89.12 399 LYS A CA 1
ATOM 3090 C C . LYS A 1 399 ? 36.969 28.359 7.363 1 89.12 399 LYS A C 1
ATOM 3092 O O . LYS A 1 399 ? 36.844 27.141 7.457 1 89.12 399 LYS A O 1
ATOM 3097 N N . ALA A 1 400 ? 36.031 29.25 7.523 1 90.19 400 ALA A N 1
ATOM 3098 C CA . ALA A 1 400 ? 34.719 28.781 7.953 1 90.19 400 ALA A CA 1
ATOM 3099 C C . ALA A 1 400 ? 34.031 28 6.84 1 90.19 400 ALA A C 1
ATOM 3101 O O . ALA A 1 400 ? 33.375 26.969 7.098 1 90.19 400 ALA A O 1
ATOM 3102 N N . GLU A 1 401 ? 34.219 28.422 5.648 1 88.56 401 GLU A N 1
ATOM 3103 C CA . GLU A 1 401 ? 33.625 27.766 4.496 1 88.56 401 GLU A CA 1
ATOM 3104 C C . GLU A 1 401 ? 34.25 26.422 4.223 1 88.56 401 GLU A C 1
ATOM 3106 O O . GLU A 1 401 ? 33.594 25.469 3.818 1 88.56 401 GLU A O 1
ATOM 3111 N N . VAL A 1 402 ? 35.531 26.406 4.449 1 87.69 402 VAL A N 1
ATOM 3112 C CA . VAL A 1 402 ? 36.25 25.156 4.246 1 87.69 402 VAL A CA 1
ATOM 3113 C C . VAL A 1 402 ? 35.781 24.125 5.27 1 87.69 402 VAL A C 1
ATOM 3115 O O . VAL A 1 402 ? 35.594 22.953 4.934 1 87.69 402 VAL A O 1
ATOM 3118 N N . ARG A 1 403 ? 35.594 24.578 6.488 1 88 403 ARG A N 1
ATOM 3119 C CA . ARG A 1 403 ? 35.062 23.688 7.52 1 88 403 ARG A CA 1
ATOM 3120 C C . ARG A 1 403 ? 33.656 23.203 7.176 1 88 403 ARG A C 1
ATOM 3122 O O . ARG A 1 403 ? 33.344 22.031 7.348 1 88 403 ARG A O 1
ATOM 3129 N N . GLN A 1 404 ? 32.906 24.109 6.711 1 87.06 404 GLN A N 1
ATOM 3130 C CA . GLN A 1 404 ? 31.547 23.781 6.316 1 87.06 404 GLN A CA 1
ATOM 3131 C C . GLN A 1 404 ? 31.531 22.781 5.164 1 87.06 404 GLN A C 1
ATOM 3133 O O . GLN A 1 404 ? 30.719 21.859 5.141 1 87.06 404 GLN A O 1
ATOM 3138 N N . TYR A 1 405 ? 32.406 23 4.281 1 83.94 405 TYR A N 1
ATOM 3139 C CA . TYR A 1 405 ? 32.531 22.109 3.131 1 83.94 405 TYR A CA 1
ATOM 3140 C C . TYR A 1 405 ? 32.906 20.703 3.568 1 83.94 405 TYR A C 1
ATOM 3142 O O . TYR A 1 405 ? 32.344 19.719 3.082 1 83.94 405 TYR A O 1
ATOM 3150 N N . ARG A 1 406 ? 33.781 20.594 4.465 1 81.94 406 ARG A N 1
ATOM 3151 C CA . ARG A 1 406 ? 34.188 19.297 4.957 1 81.94 406 ARG A CA 1
ATOM 3152 C C . ARG A 1 406 ? 33.062 18.594 5.691 1 81.94 406 ARG A C 1
ATOM 3154 O O . ARG A 1 406 ? 32.844 17.391 5.508 1 81.94 406 ARG A O 1
ATOM 3161 N N . GLU A 1 407 ? 32.312 19.344 6.441 1 82.75 407 GLU A N 1
ATOM 3162 C CA . GLU A 1 407 ? 31.219 18.781 7.207 1 82.75 407 GLU A CA 1
ATOM 3163 C C . GLU A 1 407 ? 30.094 18.312 6.289 1 82.75 407 GLU A C 1
ATOM 3165 O O . GLU A 1 407 ? 29.531 17.234 6.492 1 82.75 407 GLU A O 1
ATOM 3170 N N . MET A 1 408 ? 29.875 19.109 5.332 1 80.44 408 MET A N 1
ATOM 3171 C CA . MET A 1 408 ? 28.812 18.781 4.387 1 80.44 408 MET A CA 1
ATOM 3172 C C . MET A 1 408 ? 29.188 17.562 3.543 1 80.44 408 MET A C 1
ATOM 3174 O O . MET A 1 408 ? 28.359 16.703 3.271 1 80.44 408 MET A O 1
ATOM 3178 N N . SER A 1 409 ? 30.422 17.547 3.211 1 77.31 409 SER A N 1
ATOM 3179 C CA . SER A 1 409 ? 30.922 16.422 2.426 1 77.31 409 SER A CA 1
ATOM 3180 C C . SER A 1 409 ? 30.875 15.125 3.225 1 77.31 409 SER A C 1
ATOM 3182 O O . SER A 1 409 ? 30.5 14.07 2.689 1 77.31 409 SER A O 1
ATOM 3184 N N . GLU A 1 410 ? 31.172 15.234 4.453 1 78.06 410 GLU A N 1
ATOM 3185 C CA . GLU A 1 410 ? 31.125 14.062 5.324 1 78.06 410 GLU A CA 1
ATOM 3186 C C . GLU A 1 410 ? 29.688 13.57 5.512 1 78.06 410 GLU A C 1
ATOM 3188 O O . GLU A 1 410 ? 29.438 12.367 5.551 1 78.06 410 GLU A O 1
ATOM 3193 N N . THR A 1 411 ? 28.875 14.461 5.613 1 77.5 411 THR A N 1
ATOM 3194 C CA . THR A 1 411 ? 27.469 14.125 5.797 1 77.5 411 THR A CA 1
ATOM 3195 C C . THR A 1 411 ? 26.906 13.414 4.562 1 77.5 411 THR A C 1
ATOM 3197 O O . THR A 1 411 ? 26.203 12.414 4.684 1 77.5 411 THR A O 1
ATOM 3200 N N . LEU A 1 412 ? 27.25 13.883 3.447 1 74.81 412 LEU A N 1
ATOM 3201 C CA . LEU A 1 412 ? 26.734 13.336 2.201 1 74.81 412 LEU A CA 1
ATOM 3202 C C . LEU A 1 412 ? 27.391 12 1.873 1 74.81 412 LEU A C 1
ATOM 3204 O O . LEU A 1 412 ? 26.812 11.188 1.149 1 74.81 412 LEU A O 1
ATOM 3208 N N . THR A 1 413 ? 28.562 11.766 2.359 1 62.72 413 THR A N 1
ATOM 3209 C CA . THR A 1 413 ? 29.297 10.539 2.053 1 62.72 413 THR A CA 1
ATOM 3210 C C . THR A 1 413 ? 29 9.469 3.094 1 62.72 413 THR A C 1
ATOM 3212 O O . THR A 1 413 ? 29.609 8.391 3.064 1 62.72 413 THR A O 1
ATOM 3215 N N . SER A 1 414 ? 28.297 9.812 3.986 1 57.75 414 SER A N 1
ATOM 3216 C CA . SER A 1 414 ? 27.984 8.812 4.996 1 57.75 414 SER A CA 1
ATOM 3217 C C . SER A 1 414 ? 27.297 7.598 4.367 1 57.75 414 SER A C 1
ATOM 3219 O O . SER A 1 414 ? 27.234 6.531 4.984 1 57.75 414 SER A O 1
ATOM 3221 N N . SER A 1 415 ? 26.75 7.715 3.223 1 54.56 415 SER A N 1
ATOM 3222 C CA . SER A 1 415 ? 26.094 6.582 2.574 1 54.56 415 SER A CA 1
ATOM 3223 C C . SER A 1 415 ? 27 5.941 1.533 1 54.56 415 SER A C 1
ATOM 3225 O O . SER A 1 415 ? 27.828 6.617 0.921 1 54.56 415 SER A O 1
ATOM 3227 N N . LEU A 1 416 ? 27.203 4.668 1.593 1 49.75 416 LEU A N 1
ATOM 3228 C CA . LEU A 1 416 ? 28.016 3.93 0.629 1 49.75 416 LEU A CA 1
ATOM 3229 C C . LEU A 1 416 ? 27.688 4.367 -0.796 1 49.75 416 LEU A C 1
ATOM 3231 O O . LEU A 1 416 ? 28.594 4.547 -1.612 1 49.75 416 LEU A O 1
ATOM 3235 N N . SER A 1 417 ? 26.453 4.531 -1.116 1 49.81 417 SER A N 1
ATOM 3236 C CA . SER A 1 417 ? 26.016 4.902 -2.459 1 49.81 417 SER A CA 1
ATOM 3237 C C . SER A 1 417 ? 26.469 6.309 -2.822 1 49.81 417 SER A C 1
ATOM 3239 O O . SER A 1 417 ? 26.859 6.566 -3.963 1 49.81 417 SER A O 1
ATOM 3241 N N . ALA A 1 418 ? 26.406 7.223 -1.821 1 49 418 ALA A N 1
ATOM 3242 C CA . ALA A 1 418 ? 26.922 8.57 -2.055 1 49 418 ALA A CA 1
ATOM 3243 C C . ALA A 1 418 ? 28.422 8.539 -2.359 1 49 418 ALA A C 1
ATOM 3245 O O . ALA A 1 418 ? 28.906 9.289 -3.213 1 49 418 ALA A O 1
ATOM 3246 N N . ARG A 1 419 ? 29.031 7.762 -1.609 1 48.19 419 ARG A N 1
ATOM 3247 C CA . ARG A 1 419 ? 30.469 7.637 -1.858 1 48.19 419 ARG A CA 1
ATOM 3248 C C . ARG A 1 419 ? 30.734 7.156 -3.281 1 48.19 419 ARG A C 1
ATOM 3250 O O . ARG A 1 419 ? 31.656 7.629 -3.936 1 48.19 419 ARG A O 1
ATOM 3257 N N . VAL A 1 420 ? 29.812 6.395 -3.678 1 46.28 420 VAL A N 1
ATOM 3258 C CA . VAL A 1 420 ? 29.984 5.832 -5.012 1 46.28 420 VAL A CA 1
ATOM 3259 C C . VAL A 1 420 ? 29.688 6.898 -6.066 1 46.28 420 VAL A C 1
ATOM 3261 O O . VAL A 1 420 ? 30.422 7.035 -7.043 1 46.28 420 VAL A O 1
ATOM 3264 N N . ASP A 1 421 ? 28.656 7.621 -5.934 1 45.25 421 ASP A N 1
ATOM 3265 C CA . ASP A 1 421 ? 28.344 8.711 -6.855 1 45.25 421 ASP A CA 1
ATOM 3266 C C . ASP A 1 421 ? 29.484 9.734 -6.906 1 45.25 421 ASP A C 1
ATOM 3268 O O . ASP A 1 421 ? 29.812 10.242 -7.977 1 45.25 421 ASP A O 1
ATOM 3272 N N . GLU A 1 422 ? 29.938 10.078 -5.84 1 44 422 GLU A N 1
ATOM 3273 C CA . GLU A 1 422 ? 31.094 10.977 -5.82 1 44 422 GLU A CA 1
ATOM 3274 C C . GLU A 1 422 ? 32.281 10.383 -6.582 1 44 422 GLU A C 1
ATOM 3276 O O . GLU A 1 422 ? 32.938 11.078 -7.352 1 44 422 GLU A O 1
ATOM 3281 N N . VAL A 1 423 ? 32.406 9.195 -6.312 1 38.5 423 VAL A N 1
ATOM 3282 C CA . VAL A 1 423 ? 33.531 8.555 -7.004 1 38.5 423 VAL A CA 1
ATOM 3283 C C . VAL A 1 423 ? 33.219 8.477 -8.5 1 38.5 423 VAL A C 1
ATOM 3285 O O . VAL A 1 423 ? 34.094 8.742 -9.328 1 38.5 423 VAL A O 1
ATOM 3288 N N . SER A 1 424 ? 32.031 8.203 -8.852 1 40.97 424 SER A N 1
ATOM 3289 C CA . SER A 1 424 ? 31.688 8.164 -10.266 1 40.97 424 SER A CA 1
ATOM 3290 C C . SER A 1 424 ? 31.734 9.562 -10.883 1 40.97 424 SER A C 1
ATOM 3292 O O . SER A 1 424 ? 32.125 9.719 -12.039 1 40.97 424 SER A O 1
ATOM 3294 N N . GLY A 1 425 ? 31.094 10.484 -10.281 1 39.12 425 GLY A N 1
ATOM 3295 C CA . GLY A 1 425 ? 31.281 11.852 -10.758 1 39.12 425 GLY A CA 1
ATOM 3296 C C . GLY A 1 425 ? 32.75 12.211 -10.945 1 39.12 425 GLY A C 1
ATOM 3297 O O . GLY A 1 425 ? 33.094 12.875 -11.914 1 39.12 425 GLY A O 1
ATOM 3298 N N . ARG A 1 426 ? 33.5 11.906 -10.047 1 36.72 426 ARG A N 1
ATOM 3299 C CA . ARG A 1 426 ? 34.906 12.164 -10.211 1 36.72 426 ARG A CA 1
ATOM 3300 C C . ARG A 1 426 ? 35.5 11.352 -11.367 1 36.72 426 ARG A C 1
ATOM 3302 O O . ARG A 1 426 ? 36.375 11.828 -12.094 1 36.72 426 ARG A O 1
ATOM 3309 N N . LEU A 1 427 ? 35.031 10.234 -11.469 1 35.03 427 LEU A N 1
ATOM 3310 C CA . LEU A 1 427 ? 35.531 9.438 -12.586 1 35.03 427 LEU A CA 1
ATOM 3311 C C . LEU A 1 427 ? 35 9.945 -13.914 1 35.03 427 LEU A C 1
ATOM 3313 O O . LEU A 1 427 ? 35.656 9.836 -14.945 1 35.03 427 LEU A O 1
ATOM 3317 N N . GLY A 1 428 ? 33.781 10.336 -14.062 1 33.91 428 GLY A N 1
ATOM 3318 C CA . GLY A 1 428 ? 33.312 10.984 -15.273 1 33.91 428 GLY A CA 1
ATOM 3319 C C . GLY A 1 428 ? 34 12.297 -15.555 1 33.91 428 GLY A C 1
ATOM 3320 O O . GLY A 1 428 ? 33.969 12.805 -16.688 1 33.91 428 GLY A O 1
ATOM 3321 N N . ARG A 1 429 ? 34.344 13.156 -14.672 1 33.59 429 ARG A N 1
ATOM 3322 C CA . ARG A 1 429 ? 35.125 14.328 -15.031 1 33.59 429 ARG A CA 1
ATOM 3323 C C . ARG A 1 429 ? 36.5 13.922 -15.539 1 33.59 429 ARG A C 1
ATOM 3325 O O . ARG A 1 429 ? 37.219 14.75 -16.078 1 33.59 429 ARG A O 1
ATOM 3332 N N . ARG A 1 430 ? 36.938 12.859 -15.219 1 31.34 430 ARG A N 1
ATOM 3333 C CA . ARG A 1 430 ? 38.25 12.562 -15.758 1 31.34 430 ARG A CA 1
ATOM 3334 C C . ARG A 1 430 ? 38.156 11.953 -17.156 1 31.34 430 ARG A C 1
ATOM 3336 O O . ARG A 1 430 ? 39.156 11.695 -17.797 1 31.34 430 ARG A O 1
ATOM 3343 N N . ASN A 1 431 ? 37 11.336 -17.562 1 28.8 431 ASN A N 1
ATOM 3344 C CA . ASN A 1 431 ? 37.062 11.133 -19 1 28.8 431 ASN A CA 1
ATOM 3345 C C . ASN A 1 431 ? 36.531 12.352 -19.75 1 28.8 431 ASN A C 1
ATOM 3347 O O . ASN A 1 431 ? 35.5 12.922 -19.391 1 28.8 431 ASN A O 1
ATOM 3351 N N . MET B 1 1 ? 8.781 9.125 12.375 1 94.94 1 MET B N 1
ATOM 3352 C CA . MET B 1 1 ? 8.523 8.062 11.406 1 94.94 1 MET B CA 1
ATOM 3353 C C . MET B 1 1 ? 8.953 6.707 11.961 1 94.94 1 MET B C 1
ATOM 3355 O O . MET B 1 1 ? 10.07 6.566 12.469 1 94.94 1 MET B O 1
ATOM 3359 N N . VAL B 1 2 ? 8.055 5.836 11.891 1 93.25 2 VAL B N 1
ATOM 3360 C CA . VAL B 1 2 ? 8.281 4.488 12.398 1 93.25 2 VAL B CA 1
ATOM 3361 C C . VAL B 1 2 ? 8.469 3.521 11.227 1 93.25 2 VAL B C 1
ATOM 3363 O O . VAL B 1 2 ? 7.621 3.439 10.336 1 93.25 2 VAL B O 1
ATOM 3366 N N . ALA B 1 3 ? 9.602 2.902 11.203 1 89.62 3 ALA B N 1
ATOM 3367 C CA . ALA B 1 3 ? 9.875 1.893 10.18 1 89.62 3 ALA B CA 1
ATOM 3368 C C . ALA B 1 3 ? 10.328 0.58 10.812 1 89.62 3 ALA B C 1
ATOM 3370 O O . ALA B 1 3 ? 10.742 0.556 11.969 1 89.62 3 ALA B O 1
ATOM 3371 N N . GLY B 1 4 ? 10.141 -0.497 10.078 1 82.88 4 GLY B N 1
ATOM 3372 C CA . GLY B 1 4 ? 10.484 -1.83 10.539 1 82.88 4 GLY B CA 1
ATOM 3373 C C . GLY B 1 4 ? 9.867 -2.934 9.703 1 82.88 4 GLY B C 1
ATOM 3374 O O . GLY B 1 4 ? 9.07 -2.666 8.805 1 82.88 4 GLY B O 1
ATOM 3375 N N . ARG B 1 5 ? 10.219 -4.098 10.062 1 83.44 5 ARG B N 1
ATOM 3376 C CA . ARG B 1 5 ? 9.766 -5.273 9.32 1 83.44 5 ARG B CA 1
ATOM 3377 C C . ARG B 1 5 ? 8.281 -5.531 9.562 1 83.44 5 ARG B C 1
ATOM 3379 O O . ARG B 1 5 ? 7.68 -4.926 10.445 1 83.44 5 ARG B O 1
ATOM 3386 N N . ASN B 1 6 ? 7.785 -6.352 8.68 1 84.31 6 ASN B N 1
ATOM 3387 C CA . ASN B 1 6 ? 6.402 -6.746 8.914 1 84.31 6 ASN B CA 1
ATOM 3388 C C . ASN B 1 6 ? 6.25 -7.469 10.25 1 84.31 6 ASN B C 1
ATOM 3390 O O . ASN B 1 6 ? 7.086 -8.297 10.617 1 84.31 6 ASN B O 1
ATOM 3394 N N . GLY B 1 7 ? 5.25 -7.125 10.961 1 83.56 7 GLY B N 1
ATOM 3395 C CA . GLY B 1 7 ? 4.988 -7.766 12.242 1 83.56 7 GLY B CA 1
ATOM 3396 C C . GLY B 1 7 ? 5.785 -7.164 13.383 1 83.56 7 GLY B C 1
ATOM 3397 O O . GLY B 1 7 ? 5.719 -7.648 14.516 1 83.56 7 GLY B O 1
ATOM 3398 N N . ALA B 1 8 ? 6.508 -6.105 13.125 1 85.38 8 ALA B N 1
ATOM 3399 C CA . ALA B 1 8 ? 7.352 -5.492 14.148 1 85.38 8 ALA B CA 1
ATOM 3400 C C . ALA B 1 8 ? 6.516 -4.691 15.141 1 85.38 8 ALA B C 1
ATOM 3402 O O . ALA B 1 8 ? 6.996 -4.324 16.219 1 85.38 8 ALA B O 1
ATOM 3403 N N . GLY B 1 9 ? 5.266 -4.371 14.758 1 88.19 9 GLY B N 1
ATOM 3404 C CA . GLY B 1 9 ? 4.387 -3.664 15.68 1 88.19 9 GLY B CA 1
ATOM 3405 C C . GLY B 1 9 ? 4.188 -2.207 15.312 1 88.19 9 GLY B C 1
ATOM 3406 O O . GLY B 1 9 ? 3.848 -1.387 16.172 1 88.19 9 GLY B O 1
ATOM 3407 N N . LYS B 1 10 ? 4.434 -1.812 14.07 1 92.56 10 LYS B N 1
ATOM 3408 C CA . LYS B 1 10 ? 4.285 -0.426 13.633 1 92.56 10 LYS B CA 1
ATOM 3409 C C . LYS B 1 10 ? 2.863 0.073 13.867 1 92.56 10 LYS B C 1
ATOM 3411 O O . LYS B 1 10 ? 2.656 1.1 14.516 1 92.56 10 LYS B O 1
ATOM 3416 N N . THR B 1 11 ? 1.886 -0.691 13.383 1 91.56 11 THR B N 1
ATOM 3417 C CA . THR B 1 11 ? 0.479 -0.335 13.523 1 91.56 11 THR B CA 1
ATOM 3418 C C . THR B 1 11 ? 0.067 -0.333 14.992 1 91.56 11 THR B C 1
ATOM 3420 O O . THR B 1 11 ? -0.626 0.579 15.453 1 91.56 11 THR B O 1
ATOM 3423 N N . SER B 1 12 ? 0.541 -1.34 15.758 1 88.75 12 SER B N 1
ATOM 3424 C CA . SER B 1 12 ? 0.224 -1.431 17.188 1 88.75 12 SER B CA 1
ATOM 3425 C C . SER B 1 12 ? 0.72 -0.203 17.938 1 88.75 12 SER B C 1
ATOM 3427 O O . SER B 1 12 ? 0.026 0.313 18.812 1 88.75 12 SER B O 1
ATOM 3429 N N . LEU B 1 13 ? 1.886 0.194 17.594 1 91.38 13 LEU B N 1
ATOM 3430 C CA . LEU B 1 13 ? 2.439 1.376 18.25 1 91.38 13 LEU B CA 1
ATOM 3431 C C . LEU B 1 13 ? 1.586 2.605 17.969 1 91.38 13 LEU B C 1
ATOM 3433 O O . LEU B 1 13 ? 1.272 3.375 18.875 1 91.38 13 LEU B O 1
ATOM 3437 N N . LEU B 1 14 ? 1.219 2.846 16.734 1 94.06 14 LEU B N 1
ATOM 3438 C CA . LEU B 1 14 ? 0.386 3.988 16.375 1 94.06 14 LEU B CA 1
ATOM 3439 C C . LEU B 1 14 ? -0.958 3.928 17.094 1 94.06 14 LEU B C 1
ATOM 3441 O O . LEU B 1 14 ? -1.47 4.953 17.547 1 94.06 14 LEU B O 1
ATOM 3445 N N . ARG B 1 15 ? -1.501 2.758 17.203 1 90.5 15 ARG B N 1
ATOM 3446 C CA . ARG B 1 15 ? -2.775 2.596 17.891 1 90.5 15 ARG B CA 1
ATOM 3447 C C . ARG B 1 15 ? -2.635 2.914 19.375 1 90.5 15 ARG B C 1
ATOM 3449 O O . ARG B 1 15 ? -3.529 3.514 19.969 1 90.5 15 ARG B O 1
ATOM 3456 N N . CYS B 1 16 ? -1.56 2.521 20 1 88.94 16 CYS B N 1
ATOM 3457 C CA . CYS B 1 16 ? -1.303 2.869 21.406 1 88.94 16 CYS B CA 1
ATOM 3458 C C . CYS B 1 16 ? -1.206 4.379 21.578 1 88.94 16 CYS B C 1
ATOM 3460 O O . CYS B 1 16 ? -1.771 4.934 22.516 1 88.94 16 CYS B O 1
ATOM 3462 N N . ILE B 1 17 ? -0.507 5 20.672 1 91.19 17 ILE B N 1
ATOM 3463 C CA . ILE B 1 17 ? -0.393 6.453 20.719 1 91.19 17 ILE B CA 1
ATOM 3464 C C . ILE B 1 17 ? -1.774 7.086 20.578 1 91.19 17 ILE B C 1
ATOM 3466 O O . ILE B 1 17 ? -2.113 8.031 21.297 1 91.19 17 ILE B O 1
ATOM 3470 N N . ALA B 1 18 ? -2.533 6.535 19.656 1 90.75 18 ALA B N 1
ATOM 3471 C CA . ALA B 1 18 ? -3.881 7.047 19.422 1 90.75 18 ALA B CA 1
ATOM 3472 C C . ALA B 1 18 ? -4.73 6.957 20.688 1 90.75 18 ALA B C 1
ATOM 3474 O O . ALA B 1 18 ? -5.496 7.875 20.984 1 90.75 18 ALA B O 1
ATOM 3475 N N . LEU B 1 19 ? -4.594 5.93 21.406 1 85.38 19 LEU B N 1
ATOM 3476 C CA . LEU B 1 19 ? -5.352 5.746 22.641 1 85.38 19 LEU B CA 1
ATOM 3477 C C . LEU B 1 19 ? -4.949 6.785 23.688 1 85.38 19 LEU B C 1
ATOM 3479 O O . LEU B 1 19 ? -5.801 7.305 24.406 1 85.38 19 LEU B O 1
ATOM 3483 N N . ALA B 1 20 ? -3.715 7.039 23.719 1 84.25 20 ALA B N 1
ATOM 3484 C CA . ALA B 1 20 ? -3.236 8.055 24.656 1 84.25 20 ALA B CA 1
ATOM 3485 C C . ALA B 1 20 ? -3.73 9.445 24.25 1 84.25 20 ALA B C 1
ATOM 3487 O O . ALA B 1 20 ? -4.051 10.266 25.125 1 84.25 20 ALA B O 1
ATOM 3488 N N . LEU B 1 21 ? -3.777 9.664 23 1 84.25 21 LEU B N 1
ATOM 3489 C CA . LEU B 1 21 ? -4.188 10.969 22.484 1 84.25 21 LEU B CA 1
ATOM 3490 C C . LEU B 1 21 ? -5.695 11.148 22.609 1 84.25 21 LEU B C 1
ATOM 3492 O O . LEU B 1 21 ? -6.176 12.25 22.859 1 84.25 21 LEU B O 1
ATOM 3496 N N . ALA B 1 22 ? -6.449 10.117 22.328 1 76.88 22 ALA B N 1
ATOM 3497 C CA . ALA B 1 22 ? -7.906 10.18 22.406 1 76.88 22 ALA B CA 1
ATOM 3498 C C . ALA B 1 22 ? -8.359 10.398 23.859 1 76.88 22 ALA B C 1
ATOM 3500 O O . ALA B 1 22 ? -9.43 10.969 24.094 1 76.88 22 ALA B O 1
ATOM 3501 N N . ALA B 1 23 ? -7.539 10.172 24.797 1 63.38 23 ALA B N 1
ATOM 3502 C CA . ALA B 1 23 ? -7.551 10.445 26.234 1 63.38 23 ALA B CA 1
ATOM 3503 C C . ALA B 1 23 ? -8.969 10.359 26.797 1 63.38 23 ALA B C 1
ATOM 3505 O O . ALA B 1 23 ? -9.391 11.227 27.578 1 63.38 23 ALA B O 1
ATOM 3506 N N . ASN B 1 24 ? -9.828 9.594 26.344 1 66.38 24 ASN B N 1
ATOM 3507 C CA . ASN B 1 24 ? -11.156 9.352 26.906 1 66.38 24 ASN B CA 1
ATOM 3508 C C . ASN B 1 24 ? -11.484 7.859 26.922 1 66.38 24 ASN B C 1
ATOM 3510 O O . ASN B 1 24 ? -11.391 7.18 25.906 1 66.38 24 ASN B O 1
ATOM 3514 N N . PRO B 1 25 ? -11.781 7.434 28.156 1 64.69 25 PRO B N 1
ATOM 3515 C CA . PRO B 1 25 ? -12.07 6.004 28.281 1 64.69 25 PRO B CA 1
ATOM 3516 C C . PRO B 1 25 ? -13.211 5.547 27.391 1 64.69 25 PRO B C 1
ATOM 3518 O O . PRO B 1 25 ? -13.18 4.438 26.844 1 64.69 25 PRO B O 1
ATOM 3521 N N . GLU B 1 26 ? -14.156 6.402 27.25 1 67 26 GLU B N 1
ATOM 3522 C CA . GLU B 1 26 ? -15.289 6.023 26.422 1 67 26 GLU B CA 1
ATOM 3523 C C . GLU B 1 26 ? -14.875 5.859 24.953 1 67 26 GLU B C 1
ATOM 3525 O O . GLU B 1 26 ? -15.258 4.887 24.297 1 67 26 GLU B O 1
ATOM 3530 N N . THR B 1 27 ? -14.047 6.742 24.562 1 72.25 27 THR B N 1
ATOM 3531 C CA . THR B 1 27 ? -13.555 6.68 23.188 1 72.25 27 THR B CA 1
ATOM 3532 C C . THR B 1 27 ? -12.609 5.496 23.016 1 72.25 27 THR B C 1
ATOM 3534 O O . THR B 1 27 ? -12.672 4.801 21.984 1 72.25 27 THR B O 1
ATOM 3537 N N . GLY B 1 28 ? -11.828 5.305 23.984 1 71 28 GLY B N 1
ATOM 3538 C CA . GLY B 1 28 ? -10.906 4.184 23.906 1 71 28 GLY B CA 1
ATOM 3539 C C . GLY B 1 28 ? -11.609 2.844 23.797 1 71 28 GLY B C 1
ATOM 3540 O O . GLY B 1 28 ? -11.219 1.999 22.984 1 71 28 GLY B O 1
ATOM 3541 N N . ARG B 1 29 ? -12.68 2.744 24.516 1 67.12 29 ARG B N 1
ATOM 3542 C CA . ARG B 1 29 ? -13.445 1.501 24.5 1 67.12 29 ARG B CA 1
ATOM 3543 C C . ARG B 1 29 ? -14.172 1.321 23.172 1 67.12 29 ARG B C 1
ATOM 3545 O O . ARG B 1 29 ? -14.344 0.196 22.703 1 67.12 29 ARG B O 1
ATOM 3552 N N . ALA B 1 30 ? -14.461 2.43 22.672 1 69.62 30 ALA B N 1
ATOM 3553 C CA . ALA B 1 30 ? -15.172 2.381 21.406 1 69.62 30 ALA B CA 1
ATOM 3554 C C . ALA B 1 30 ? -14.219 2.029 20.266 1 69.62 30 ALA B C 1
ATOM 3556 O O . ALA B 1 30 ? -14.609 1.344 19.312 1 69.62 30 ALA B O 1
ATOM 3557 N N . LEU B 1 31 ? -13.055 2.451 20.453 1 74.12 31 LEU B N 1
ATOM 3558 C CA . LEU B 1 31 ? -12.062 2.207 19.406 1 74.12 31 LEU B CA 1
ATOM 3559 C C . LEU B 1 31 ? -11.539 0.774 19.484 1 74.12 31 LEU B C 1
ATOM 3561 O O . LEU B 1 31 ? -11.297 0.146 18.453 1 74.12 31 LEU B O 1
ATOM 3565 N N . VAL B 1 32 ? -11.312 0.364 20.656 1 66.62 32 VAL B N 1
ATOM 3566 C CA . VAL B 1 32 ? -10.797 -0.986 20.859 1 66.62 32 VAL B CA 1
ATOM 3567 C C . VAL B 1 32 ? -11.75 -1.787 21.734 1 66.62 32 VAL B C 1
ATOM 3569 O O . VAL B 1 32 ? -11.617 -1.808 22.953 1 66.62 32 VAL B O 1
ATOM 3572 N N . PRO B 1 33 ? -12.695 -2.396 21.031 1 54.62 33 PRO B N 1
ATOM 3573 C CA . PRO B 1 33 ? -13.672 -3.098 21.875 1 54.62 33 PRO B CA 1
ATOM 3574 C C . PRO B 1 33 ? -13.047 -4.191 22.734 1 54.62 33 PRO B C 1
ATOM 3576 O O . PRO B 1 33 ? -13.516 -4.461 23.828 1 54.62 33 PRO B O 1
ATOM 3579 N N . SER B 1 34 ? -12.133 -4.922 22.156 1 55.34 34 SER B N 1
ATOM 3580 C CA . SER B 1 34 ? -11.5 -5.969 22.953 1 55.34 34 SER B CA 1
ATOM 3581 C C . SER B 1 34 ? -9.977 -5.836 22.938 1 55.34 34 SER B C 1
ATOM 3583 O O . SER B 1 34 ? -9.359 -5.938 21.875 1 55.34 34 SER B O 1
ATOM 3585 N N . TYR B 1 35 ? -9.578 -5.375 24.125 1 53.62 35 TYR B N 1
ATOM 3586 C CA . TYR B 1 35 ? -8.133 -5.215 24.281 1 53.62 35 TYR B CA 1
ATOM 3587 C C . TYR B 1 35 ? -7.449 -6.562 24.453 1 53.62 35 TYR B C 1
ATOM 3589 O O . TYR B 1 35 ? -6.223 -6.641 24.531 1 53.62 35 TYR B O 1
ATOM 3597 N N . VAL B 1 36 ? -8.281 -7.547 24.516 1 48.94 36 VAL B N 1
ATOM 3598 C CA . VAL B 1 36 ? -7.746 -8.883 24.766 1 48.94 36 VAL B CA 1
ATOM 3599 C C . VAL B 1 36 ? -6.66 -9.203 23.75 1 48.94 36 VAL B C 1
ATOM 3601 O O . VAL B 1 36 ? -5.652 -9.828 24.078 1 48.94 36 VAL B O 1
ATOM 3604 N N . MET B 1 37 ? -6.836 -8.602 22.688 1 53.47 37 MET B N 1
ATOM 3605 C CA . MET B 1 37 ? -5.941 -9.055 21.641 1 53.47 37 MET B CA 1
ATOM 3606 C C . MET B 1 37 ? -4.617 -8.305 21.688 1 53.47 37 MET B C 1
ATOM 3608 O O . MET B 1 37 ? -3.652 -8.703 21.016 1 53.47 37 MET B O 1
ATOM 3612 N N . TRP B 1 38 ? -4.621 -7.254 22.469 1 62.16 38 TRP B N 1
ATOM 3613 C CA . TRP B 1 38 ? -3.369 -6.508 22.547 1 62.16 38 TRP B CA 1
ATOM 3614 C C . TRP B 1 38 ? -2.41 -7.152 23.547 1 62.16 38 TRP B C 1
ATOM 3616 O O . TRP B 1 38 ? -1.205 -6.891 23.516 1 62.16 38 TRP B O 1
ATOM 3626 N N . ARG B 1 39 ? -3.117 -7.969 24.328 1 60.16 39 ARG B N 1
ATOM 3627 C CA . ARG B 1 39 ? -2.32 -8.688 25.312 1 60.16 39 ARG B CA 1
ATOM 3628 C C . ARG B 1 39 ? -2.029 -10.109 24.844 1 60.16 39 ARG B C 1
ATOM 3630 O O . ARG B 1 39 ? -2.857 -10.734 24.188 1 60.16 39 ARG B O 1
ATOM 3637 N N . SER B 1 40 ? -0.788 -10.359 24.922 1 56.22 40 SER B N 1
ATOM 3638 C CA . SER B 1 40 ? -0.529 -11.766 24.656 1 56.22 40 SER B CA 1
ATOM 3639 C C . SER B 1 40 ? -1.507 -12.656 25.406 1 56.22 40 SER B C 1
ATOM 3641 O O . SER B 1 40 ? -1.752 -12.453 26.609 1 56.22 40 SER B O 1
ATOM 3643 N N . PRO B 1 41 ? -2.568 -13.172 24.688 1 50.59 41 PRO B N 1
ATOM 3644 C CA . PRO B 1 41 ? -3.57 -14.008 25.344 1 50.59 41 PRO B CA 1
ATOM 3645 C C . PRO B 1 41 ? -2.996 -14.812 26.5 1 50.59 41 PRO B C 1
ATOM 3647 O O . PRO B 1 41 ? -3.734 -15.219 27.406 1 50.59 41 PRO B O 1
ATOM 3650 N N . PHE B 1 42 ? -1.66 -15 26.484 1 50 42 PHE B N 1
ATOM 3651 C CA . PHE B 1 42 ? -1.088 -15.961 27.422 1 50 42 PHE B CA 1
ATOM 3652 C C . PHE B 1 42 ? -0.65 -15.281 28.703 1 50 42 PHE B C 1
ATOM 3654 O O . PHE B 1 42 ? -0.319 -15.945 29.688 1 5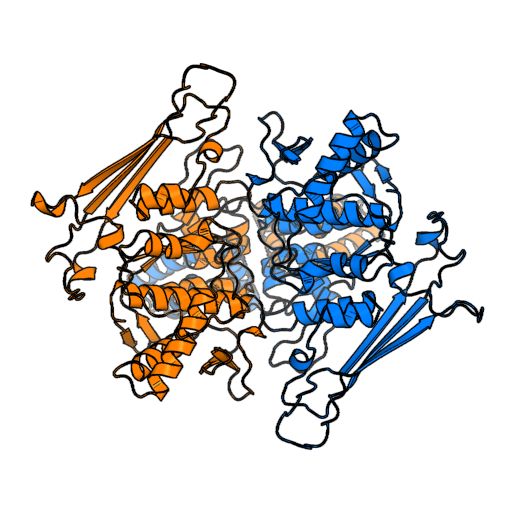0 42 PHE B O 1
ATOM 3661 N N . ASP B 1 43 ? -0.668 -13.922 28.562 1 55.72 43 ASP B N 1
ATOM 3662 C CA . ASP B 1 43 ? -0.186 -13.32 29.797 1 55.72 43 ASP B CA 1
ATOM 3663 C C . ASP B 1 43 ? -1.337 -12.711 30.594 1 55.72 43 ASP B C 1
ATOM 3665 O O . ASP B 1 43 ? -1.742 -11.57 30.344 1 55.72 43 ASP B O 1
ATOM 3669 N N . THR B 1 44 ? -2.035 -13.586 31.344 1 58.28 44 THR B N 1
ATOM 3670 C CA . THR B 1 44 ? -3.172 -13.164 32.156 1 58.28 44 THR B CA 1
ATOM 3671 C C . THR B 1 44 ? -2.707 -12.328 33.344 1 58.28 44 THR B C 1
ATOM 3673 O O . THR B 1 44 ? -3.527 -11.789 34.094 1 58.28 44 THR B O 1
ATOM 3676 N N . ARG B 1 45 ? -1.468 -12.234 33.5 1 62.91 45 ARG B N 1
ATOM 3677 C CA . ARG B 1 45 ? -1.018 -11.586 34.719 1 62.91 45 ARG B CA 1
ATOM 3678 C C . ARG B 1 45 ? -0.352 -10.25 34.438 1 62.91 45 ARG B C 1
ATOM 3680 O O . ARG B 1 45 ? -0.158 -9.43 35.312 1 62.91 45 ARG B O 1
ATOM 3687 N N . THR B 1 46 ? -0.092 -10.055 33.156 1 70.94 46 THR B N 1
ATOM 3688 C CA . THR B 1 46 ? 0.729 -8.883 32.875 1 70.94 46 THR B CA 1
ATOM 3689 C C . THR B 1 46 ? -0.143 -7.645 32.688 1 70.94 46 THR B C 1
ATOM 3691 O O . THR B 1 46 ? -1.186 -7.703 32.031 1 70.94 46 THR B O 1
ATOM 3694 N N . VAL B 1 47 ? 0.205 -6.66 33.562 1 74.75 47 VAL B N 1
ATOM 3695 C CA . VAL B 1 47 ? -0.443 -5.355 33.438 1 74.75 47 VAL B CA 1
ATOM 3696 C C . VAL B 1 47 ? 0.227 -4.539 32.344 1 74.75 47 VAL B C 1
ATOM 3698 O O . VAL B 1 47 ? 1.455 -4.438 32.281 1 74.75 47 VAL B O 1
ATOM 3701 N N . GLY B 1 48 ? -0.647 -4.098 31.359 1 78.38 48 GLY B N 1
ATOM 3702 C CA . GLY B 1 48 ? -0.141 -3.199 30.344 1 78.38 48 GLY B CA 1
ATOM 3703 C C . GLY B 1 48 ? -0.251 -1.735 30.719 1 78.38 48 GLY B C 1
ATOM 3704 O O . GLY B 1 48 ? -1.222 -1.326 31.359 1 78.38 48 GLY B O 1
ATOM 3705 N N . LYS B 1 49 ? 0.796 -0.93 30.375 1 81.75 49 LYS B N 1
ATOM 3706 C CA . LYS B 1 49 ? 0.777 0.5 30.672 1 81.75 49 LYS B CA 1
ATOM 3707 C C . LYS B 1 49 ? 1.143 1.319 29.438 1 81.75 49 LYS B C 1
ATOM 3709 O O . LYS B 1 49 ? 2.039 0.942 28.688 1 81.75 49 LYS B O 1
ATOM 3714 N N . ILE B 1 50 ? 0.334 2.328 29.234 1 84.75 50 ILE B N 1
ATOM 3715 C CA . ILE B 1 50 ? 0.62 3.334 28.203 1 84.75 50 ILE B CA 1
ATOM 3716 C C . ILE B 1 50 ? 0.743 4.707 28.859 1 84.75 50 ILE B C 1
ATOM 3718 O O . ILE B 1 50 ? -0.12 5.109 29.641 1 84.75 50 ILE B O 1
ATOM 3722 N N . SER B 1 51 ? 1.854 5.363 28.594 1 85.75 51 SER B N 1
ATOM 3723 C CA . SER B 1 51 ? 2.025 6.719 29.109 1 85.75 51 SER B CA 1
ATOM 3724 C C . SER B 1 51 ? 2.504 7.672 28.016 1 85.75 51 SER B C 1
ATOM 3726 O O . SER B 1 51 ? 3.285 7.281 27.156 1 85.75 51 SER B O 1
ATOM 3728 N N . ALA B 1 52 ? 2.002 8.852 28.062 1 85.31 52 ALA B N 1
ATOM 3729 C CA . ALA B 1 52 ? 2.396 9.891 27.109 1 85.31 52 ALA B CA 1
ATOM 3730 C C . ALA B 1 52 ? 2.482 11.25 27.781 1 85.31 52 ALA B C 1
ATOM 3732 O O . ALA B 1 52 ? 1.656 11.578 28.641 1 85.31 52 ALA B O 1
ATOM 3733 N N . ASP B 1 53 ? 3.533 11.977 27.406 1 84.69 53 ASP B N 1
ATOM 3734 C CA . ASP B 1 53 ? 3.672 13.375 27.781 1 84.69 53 ASP B CA 1
ATOM 3735 C C . ASP B 1 53 ? 3.342 14.305 26.625 1 84.69 53 ASP B C 1
ATOM 3737 O O . ASP B 1 53 ? 3.977 14.234 25.562 1 84.69 53 ASP B O 1
ATOM 3741 N N . LEU B 1 54 ? 2.35 15.094 26.844 1 79 54 LEU B N 1
ATOM 3742 C CA . LEU B 1 54 ? 1.888 16.016 25.812 1 79 54 LEU B CA 1
ATOM 3743 C C . LEU B 1 54 ? 2.275 17.453 26.141 1 79 54 LEU B C 1
ATOM 3745 O O . LEU B 1 54 ? 2.074 17.906 27.266 1 79 54 LEU B O 1
ATOM 3749 N N . PHE B 1 55 ? 2.965 18.031 25.203 1 78.38 55 PHE B N 1
ATOM 3750 C CA . PHE B 1 55 ? 3.396 19.406 25.375 1 78.38 55 PHE B CA 1
ATOM 3751 C C . PHE B 1 55 ? 2.746 20.328 24.344 1 78.38 55 PHE B C 1
ATOM 3753 O O . PHE B 1 55 ? 2.68 19.969 23.156 1 78.38 55 PHE B O 1
ATOM 3760 N N . LEU B 1 56 ? 2.08 21.375 24.828 1 69.44 56 LEU B N 1
ATOM 3761 C CA . LEU B 1 56 ? 1.551 22.391 23.938 1 69.44 56 LEU B CA 1
ATOM 3762 C C . LEU B 1 56 ? 2.416 23.641 23.984 1 69.44 56 LEU B C 1
ATOM 3764 O O . LEU B 1 56 ? 2.734 24.156 25.062 1 69.44 56 LEU B O 1
ATOM 3768 N N . ASP B 1 57 ? 2.938 23.953 22.781 1 64.19 57 ASP B N 1
ATOM 3769 C CA . ASP B 1 57 ? 3.695 25.203 22.734 1 64.19 57 ASP B CA 1
ATOM 3770 C C . ASP B 1 57 ? 2.777 26.406 22.906 1 64.19 57 ASP B C 1
ATOM 3772 O O . ASP B 1 57 ? 1.716 26.469 22.281 1 64.19 57 ASP B O 1
ATOM 3776 N N . SER B 1 58 ? 3.004 27.156 23.891 1 57.41 58 SER B N 1
ATOM 3777 C CA . SER B 1 58 ? 2.229 28.344 24.219 1 57.41 58 SER B CA 1
ATOM 3778 C C . SER B 1 58 ? 1.985 29.203 22.969 1 57.41 58 SER B C 1
ATOM 3780 O O . SER B 1 58 ? 0.953 29.875 22.875 1 57.41 58 SER B O 1
ATOM 3782 N N . GLY B 1 59 ? 2.896 29.297 22.062 1 56.47 59 GLY B N 1
ATOM 3783 C CA . GLY B 1 59 ? 2.736 30.078 20.859 1 56.47 59 GLY B CA 1
ATOM 3784 C C . GLY B 1 59 ? 1.69 29.531 19.906 1 56.47 59 GLY B C 1
ATOM 3785 O O . GLY B 1 59 ? 1.22 30.234 19.016 1 56.47 59 GLY B O 1
ATOM 3786 N N . ASP B 1 60 ? 1.38 28.359 20.188 1 57.59 60 ASP B N 1
ATOM 3787 C CA . ASP B 1 60 ? 0.494 27.688 19.25 1 57.59 60 ASP B CA 1
ATOM 3788 C C . ASP B 1 60 ? -0.956 28.109 19.453 1 57.59 60 ASP B C 1
ATOM 3790 O O . ASP B 1 60 ? -1.737 28.141 18.5 1 57.59 60 ASP B O 1
ATOM 3794 N N . LEU B 1 61 ? -1.289 28.484 20.734 1 54.28 61 LEU B N 1
ATOM 3795 C CA . LEU B 1 61 ? -2.689 28.766 21.031 1 54.28 61 LEU B CA 1
ATOM 3796 C C . LEU B 1 61 ? -2.947 30.266 21.078 1 54.28 61 LEU B C 1
ATOM 3798 O O . LEU B 1 61 ? -4.098 30.703 21.125 1 54.28 61 LEU B O 1
ATOM 3802 N N . SER B 1 62 ? -1.859 31.016 21.219 1 51.5 62 SER B N 1
ATOM 3803 C CA . SER B 1 62 ? -2.09 32.438 21.438 1 51.5 62 SER B CA 1
ATOM 3804 C C . SER B 1 62 ? -3.01 33.031 20.359 1 51.5 62 SER B C 1
ATOM 3806 O O . SER B 1 62 ? -3.814 33.906 20.656 1 51.5 62 SER B O 1
ATOM 3808 N N . ASP B 1 63 ? -2.791 32.5 19.234 1 50.97 63 ASP B N 1
ATOM 3809 C CA . ASP B 1 63 ? -3.562 33.156 18.172 1 50.97 63 ASP B CA 1
ATOM 3810 C C . ASP B 1 63 ? -4.91 32.438 17.984 1 50.97 63 ASP B C 1
ATOM 3812 O O . ASP B 1 63 ? -5.691 32.844 17.109 1 50.97 63 ASP B O 1
ATOM 3816 N N . LEU B 1 64 ? -5.047 31.422 18.797 1 50.75 64 LEU B N 1
ATOM 3817 C CA . LEU B 1 64 ? -6.305 30.703 18.609 1 50.75 64 LEU B CA 1
ATOM 3818 C C . LEU B 1 64 ? -7.387 31.266 19.531 1 50.75 64 LEU B C 1
ATOM 3820 O O . LEU B 1 64 ? -7.207 31.312 20.75 1 50.75 64 LEU B O 1
ATOM 3824 N N . ASN B 1 65 ? -7.902 32.375 19.297 1 45.91 65 ASN B N 1
ATOM 3825 C CA . ASN B 1 65 ? -9.039 32.906 20.047 1 45.91 65 ASN B CA 1
ATOM 3826 C C . ASN B 1 65 ? -10.195 31.906 20.062 1 45.91 65 ASN B C 1
ATOM 3828 O O . ASN B 1 65 ? -11.148 32.031 19.297 1 45.91 65 ASN B O 1
ATOM 3832 N N . LEU B 1 66 ? -9.914 30.703 20.422 1 46.75 66 LEU B N 1
ATOM 3833 C CA . LEU B 1 66 ? -11.047 29.781 20.438 1 46.75 66 LEU B CA 1
ATOM 3834 C C . LEU B 1 66 ? -12.07 30.188 21.484 1 46.75 66 LEU B C 1
ATOM 3836 O O . LEU B 1 66 ? -11.727 30.391 22.656 1 46.75 66 LEU B O 1
ATOM 3840 N N . GLU B 1 67 ? -13.086 30.641 21.078 1 43.59 67 GLU B N 1
ATOM 3841 C CA . GLU B 1 67 ? -14.203 30.922 21.969 1 43.59 67 GLU B CA 1
ATOM 3842 C C . GLU B 1 67 ? -14.547 29.688 22.812 1 43.59 67 GLU B C 1
ATOM 3844 O O . GLU B 1 67 ? -14.727 28.594 22.266 1 43.59 67 GLU B O 1
ATOM 3849 N N . GLY B 1 68 ? -14.477 29.812 24.172 1 44.19 68 GLY B N 1
ATOM 3850 C CA . GLY B 1 68 ? -14.844 28.781 25.141 1 44.19 68 GLY B CA 1
ATOM 3851 C C . GLY B 1 68 ? -13.664 27.969 25.609 1 44.19 68 GLY B C 1
ATOM 3852 O O . GLY B 1 68 ? -13.828 27.016 26.375 1 44.19 68 GLY B O 1
ATOM 3853 N N . LEU B 1 69 ? -12.688 27.906 24.766 1 46.66 69 LEU B N 1
ATOM 3854 C CA . LEU B 1 69 ? -11.5 27.234 25.281 1 46.66 69 LEU B CA 1
ATOM 3855 C C . LEU B 1 69 ? -10.906 27.984 26.453 1 46.66 69 LEU B C 1
ATOM 3857 O O . LEU B 1 69 ? -11 29.219 26.516 1 46.66 69 LEU B O 1
ATOM 3861 N N . PRO B 1 70 ? -10.672 27.25 27.453 1 45.94 70 PRO B N 1
ATOM 3862 C CA . PRO B 1 70 ? -10.109 27.953 28.609 1 45.94 70 PRO B CA 1
ATOM 3863 C C . PRO B 1 70 ? -8.922 28.828 28.234 1 45.94 70 PRO B C 1
ATOM 3865 O O . PRO B 1 70 ? -8.273 28.609 27.203 1 45.94 70 PRO B O 1
ATOM 3868 N N . GLU B 1 71 ? -8.836 30.016 28.781 1 47.81 71 GLU B N 1
ATOM 3869 C CA . GLU B 1 71 ? -7.871 31.109 28.609 1 47.81 71 GLU B CA 1
ATOM 3870 C C . GLU B 1 71 ? -6.461 30.562 28.406 1 47.81 71 GLU B C 1
ATOM 3872 O O . GLU B 1 71 ? -5.699 31.094 27.594 1 47.81 71 GLU B O 1
ATOM 3877 N N . LYS B 1 72 ? -5.828 29.766 29.391 1 49.09 72 LYS B N 1
ATOM 3878 C CA . LYS B 1 72 ? -4.43 29.359 29.281 1 49.09 72 LYS B CA 1
ATOM 3879 C C . LYS B 1 72 ? -4.305 27.828 29.234 1 49.09 72 LYS B C 1
ATOM 3881 O O . LYS B 1 72 ? -4.34 27.172 30.281 1 49.09 72 LYS B O 1
ATOM 3886 N N . PRO B 1 73 ? -4.695 27.219 28.188 1 50.84 73 PRO B N 1
ATOM 3887 C CA . PRO B 1 73 ? -4.559 25.766 28.25 1 50.84 73 PRO B CA 1
ATOM 3888 C C . PRO B 1 73 ? -3.197 25.312 28.781 1 50.84 73 PRO B C 1
ATOM 3890 O O . PRO B 1 73 ? -2.207 26.031 28.641 1 50.84 73 PRO B O 1
ATOM 3893 N N . GLY B 1 74 ? -3.26 24.469 29.844 1 56.34 74 GLY B N 1
ATOM 3894 C CA . GLY B 1 74 ? -2.01 23.875 30.297 1 56.34 74 GLY B CA 1
ATOM 3895 C C . GLY B 1 74 ? -1.126 23.406 29.172 1 56.34 74 GLY B C 1
ATOM 3896 O O . GLY B 1 74 ? -1.62 23.078 28.078 1 56.34 74 GLY B O 1
ATOM 3897 N N . THR B 1 75 ? 0.269 23.812 29.234 1 64.19 75 THR B N 1
ATOM 3898 C CA . THR B 1 75 ? 1.276 23.578 28.203 1 64.19 75 THR B CA 1
ATOM 3899 C C . THR B 1 75 ? 1.786 22.141 28.266 1 64.19 75 THR B C 1
ATOM 3901 O O . THR B 1 75 ? 2.475 21.688 27.344 1 64.19 75 THR B O 1
ATOM 3904 N N . HIS B 1 76 ? 1.317 21.484 29.484 1 72.56 76 HIS B N 1
ATOM 3905 C CA . HIS B 1 76 ? 1.847 20.125 29.625 1 72.56 76 HIS B CA 1
ATOM 3906 C C . HIS B 1 76 ? 0.815 19.188 30.234 1 72.56 76 HIS B C 1
ATOM 3908 O O . HIS B 1 76 ? 0.104 19.578 31.172 1 72.56 76 HIS B O 1
ATOM 3914 N N . ALA B 1 77 ? 0.582 18.031 29.594 1 74.31 77 ALA B N 1
ATOM 3915 C CA . ALA B 1 77 ? -0.308 17.016 30.125 1 74.31 77 ALA B CA 1
ATOM 3916 C C . ALA B 1 77 ? 0.339 15.633 30.062 1 74.31 77 ALA B C 1
ATOM 3918 O O . ALA B 1 77 ? 1.014 15.305 29.078 1 74.31 77 ALA B O 1
ATOM 3919 N N . ARG B 1 78 ? 0.215 14.953 31.234 1 79.06 78 ARG B N 1
ATOM 3920 C CA . ARG B 1 78 ? 0.645 13.562 31.266 1 79.06 78 ARG B CA 1
ATOM 3921 C C . ARG B 1 78 ? -0.554 12.617 31.281 1 79.06 78 ARG B C 1
ATOM 3923 O O . ARG B 1 78 ? -1.461 12.773 32.094 1 79.06 78 ARG B O 1
ATOM 3930 N N . VAL B 1 79 ? -0.536 11.742 30.281 1 78.38 79 VAL B N 1
ATOM 3931 C CA . VAL B 1 79 ? -1.605 10.758 30.188 1 78.38 79 VAL B CA 1
ATOM 3932 C C . VAL B 1 79 ? -1.057 9.367 30.5 1 78.38 79 VAL B C 1
ATOM 3934 O O . VAL B 1 79 ? 0.011 8.984 30.016 1 78.38 79 VAL B O 1
ATOM 3937 N N . GLY B 1 80 ? -1.704 8.688 31.422 1 79.5 80 GLY B N 1
ATOM 3938 C CA . GLY B 1 80 ? -1.388 7.305 31.75 1 79.5 80 GLY B CA 1
ATOM 3939 C C . GLY B 1 80 ? -2.586 6.379 31.656 1 79.5 80 GLY B C 1
ATOM 3940 O O . GLY B 1 80 ? -3.666 6.695 32.156 1 79.5 80 GLY B O 1
ATOM 3941 N N . ILE B 1 81 ? -2.4 5.328 30.859 1 79.12 81 ILE B N 1
ATOM 3942 C CA . ILE B 1 81 ? -3.438 4.312 30.719 1 79.12 81 ILE B CA 1
ATOM 3943 C C . ILE B 1 81 ? -2.922 2.973 31.234 1 79.12 81 ILE B C 1
ATOM 3945 O O . ILE B 1 81 ? -1.818 2.547 30.891 1 79.12 81 ILE B O 1
ATOM 3949 N N . THR B 1 82 ? -3.652 2.426 32.125 1 78.69 82 THR B N 1
ATOM 3950 C CA . THR B 1 82 ? -3.328 1.101 32.656 1 78.69 82 THR B CA 1
ATOM 3951 C C . THR B 1 82 ? -4.371 0.077 32.219 1 78.69 82 THR B C 1
ATOM 3953 O O . THR B 1 82 ? -5.574 0.307 32.375 1 78.69 82 THR B O 1
ATOM 3956 N N . LEU B 1 83 ? -3.861 -0.996 31.562 1 75.19 83 LEU B N 1
ATOM 3957 C CA . LEU B 1 83 ? -4.703 -2.104 31.125 1 75.19 83 LEU B CA 1
ATOM 3958 C C . LEU B 1 83 ? -4.527 -3.312 32.031 1 75.19 83 LEU B C 1
ATOM 3960 O O . LEU B 1 83 ? -3.496 -3.986 31.984 1 75.19 83 LEU B O 1
ATOM 3964 N N . THR B 1 84 ? -5.512 -3.549 32.906 1 72.25 84 THR B N 1
ATOM 3965 C CA . THR B 1 84 ? -5.445 -4.648 33.875 1 72.25 84 THR B CA 1
ATOM 3966 C C . THR B 1 84 ? -6.258 -5.844 33.375 1 72.25 84 THR B C 1
ATOM 3968 O O . THR B 1 84 ? -7.348 -5.676 32.812 1 72.25 84 THR B O 1
ATOM 3971 N N . PRO B 1 85 ? -5.633 -6.996 33.438 1 66.5 85 PRO B N 1
ATOM 3972 C CA . PRO B 1 85 ? -6.398 -8.188 33.031 1 66.5 85 PRO B CA 1
ATOM 3973 C C . PRO B 1 85 ? -7.707 -8.32 33.812 1 66.5 85 PRO B C 1
ATOM 3975 O O . PRO B 1 85 ? -7.797 -7.891 34.969 1 66.5 85 PRO B O 1
ATOM 3978 N N . PRO B 1 86 ? -8.75 -8.695 33.031 1 57.59 86 PRO B N 1
ATOM 3979 C CA . PRO B 1 86 ? -10.016 -8.852 33.75 1 57.59 86 PRO B CA 1
ATOM 3980 C C . PRO B 1 86 ? -9.93 -9.852 34.906 1 57.59 86 PRO B C 1
ATOM 3982 O O . PRO B 1 86 ? -9.18 -10.828 34.812 1 57.59 86 PRO B O 1
ATOM 3985 N N . GLU B 1 87 ? -10.164 -9.312 36.031 1 54.09 87 GLU B N 1
ATOM 3986 C CA . GLU B 1 87 ? -10.273 -10.242 37.156 1 54.09 87 GLU B CA 1
ATOM 3987 C C . GLU B 1 87 ? -11.195 -11.414 36.812 1 54.09 87 GLU B C 1
ATOM 3989 O O . GLU B 1 87 ? -12.188 -11.242 36.094 1 54.09 87 GLU B O 1
ATOM 3994 N N . GLU B 1 88 ? -10.578 -12.516 36.688 1 47.28 88 GLU B N 1
ATOM 3995 C CA . GLU B 1 88 ? -11.422 -13.695 36.562 1 47.28 88 GLU B CA 1
ATOM 3996 C C . GLU B 1 88 ? -12.711 -13.547 37.375 1 47.28 88 GLU B C 1
ATOM 3998 O O . GLU B 1 88 ? -12.664 -13.25 38.562 1 47.28 88 GLU B O 1
ATOM 4003 N N . ILE B 1 89 ? -13.766 -13.062 36.781 1 43.31 89 ILE B N 1
ATOM 4004 C CA . ILE B 1 89 ? -14.969 -13.25 37.594 1 43.31 89 ILE B CA 1
ATOM 4005 C C . ILE B 1 89 ? -15.133 -14.727 37.938 1 43.31 89 ILE B C 1
ATOM 4007 O O . ILE B 1 89 ? -15 -15.594 37.062 1 43.31 89 ILE B O 1
ATOM 4011 N N . PRO B 1 90 ? -15.18 -15.07 39.188 1 41.12 90 PRO B N 1
ATOM 4012 C CA . PRO B 1 90 ? -15.477 -16.453 39.594 1 41.12 90 PRO B CA 1
ATOM 4013 C C . PRO B 1 90 ? -16.609 -17.062 38.75 1 41.12 90 PRO B C 1
ATOM 4015 O O . PRO B 1 90 ? -17.516 -16.359 38.344 1 41.12 90 PRO B O 1
ATOM 4018 N N . LYS B 1 91 ? -16.219 -18.266 38.188 1 41.25 91 LYS B N 1
ATOM 4019 C CA . LYS B 1 91 ? -17.172 -19.156 37.531 1 41.25 91 LYS B CA 1
ATOM 4020 C C . LYS B 1 91 ? -18.469 -19.266 38.344 1 41.25 91 LYS B C 1
ATOM 4022 O O . LYS B 1 91 ? -18.547 -19.984 39.312 1 41.25 91 LYS B O 1
ATOM 4027 N N . THR B 1 92 ? -19.219 -18.281 38.531 1 35.59 92 THR B N 1
ATOM 4028 C CA . THR B 1 92 ? -20.469 -18.891 38.969 1 35.59 92 THR B CA 1
ATOM 4029 C C . THR B 1 92 ? -21.031 -19.781 37.875 1 35.59 92 THR B C 1
ATOM 4031 O O . THR B 1 92 ? -20.984 -21.016 37.969 1 35.59 92 THR B O 1
ATOM 4034 N N . GLY B 1 93 ? -22.516 -19.734 37.5 1 31.98 93 GLY B N 1
ATOM 4035 C CA . GLY B 1 93 ? -23.266 -20.625 36.594 1 31.98 93 GLY B CA 1
ATOM 4036 C C . GLY B 1 93 ? -22.688 -20.688 35.219 1 31.98 93 GLY B C 1
ATOM 4037 O O . GLY B 1 93 ? -21.594 -20.172 34.969 1 31.98 93 GLY B O 1
ATOM 4038 N N . ARG B 1 94 ? -23.594 -21.312 34.156 1 31.55 94 ARG B N 1
ATOM 4039 C CA . ARG B 1 94 ? -23.375 -21.734 32.781 1 31.55 94 ARG B CA 1
ATOM 4040 C C . ARG B 1 94 ? -22.781 -20.594 31.953 1 31.55 94 ARG B C 1
ATOM 4042 O O . ARG B 1 94 ? -22.5 -20.766 30.766 1 31.55 94 ARG B O 1
ATOM 4049 N N . LYS B 1 95 ? -23.172 -19.422 32.219 1 31.58 95 LYS B N 1
ATOM 4050 C CA . LYS B 1 95 ? -22.875 -18.375 31.234 1 31.58 95 LYS B CA 1
ATOM 4051 C C . LYS B 1 95 ? -21.469 -17.812 31.438 1 31.58 95 LYS B C 1
ATOM 4053 O O . LYS B 1 95 ? -21.172 -17.266 32.5 1 31.58 95 LYS B O 1
ATOM 4058 N N . ARG B 1 96 ? -20.422 -18.547 31.094 1 34.66 96 ARG B N 1
ATOM 4059 C CA . ARG B 1 96 ? -19.062 -18 31.047 1 34.66 96 ARG B CA 1
ATOM 4060 C C . ARG B 1 96 ? -19.062 -16.609 30.406 1 34.66 96 ARG B C 1
ATOM 4062 O O . ARG B 1 96 ? -19.281 -16.484 29.188 1 34.66 96 ARG B O 1
ATOM 4069 N N . SER B 1 97 ? -19.625 -15.641 31.078 1 32 97 SER B N 1
ATOM 4070 C CA . SER B 1 97 ? -19.422 -14.328 30.469 1 32 97 SER B CA 1
ATOM 4071 C C . SER B 1 97 ? -17.938 -13.984 30.391 1 32 97 SER B C 1
ATOM 4073 O O . SER B 1 97 ? -17.219 -14.07 31.391 1 32 97 SER B O 1
ATOM 4075 N N . LEU B 1 98 ? -17.188 -14.508 29.562 1 33.94 98 LEU B N 1
ATOM 4076 C CA . LEU B 1 98 ? -15.836 -14 29.312 1 33.94 98 LEU B CA 1
ATOM 4077 C C . LEU B 1 98 ? -15.828 -12.469 29.297 1 33.94 98 LEU B C 1
ATOM 4079 O O . LEU B 1 98 ? -16.469 -11.852 28.438 1 33.94 98 LEU B O 1
ATOM 4083 N N . ASN B 1 99 ? -15.922 -11.914 30.469 1 38.19 99 ASN B N 1
ATOM 4084 C CA . ASN B 1 99 ? -15.625 -10.484 30.469 1 38.19 99 ASN B CA 1
ATOM 4085 C C . ASN B 1 99 ? -14.25 -10.195 29.875 1 38.19 99 ASN B C 1
ATOM 4087 O O . ASN B 1 99 ? -13.227 -10.523 30.484 1 38.19 99 ASN B O 1
ATOM 4091 N N . LEU B 1 100 ? -14.039 -10.344 28.781 1 42.41 100 LEU B N 1
ATOM 4092 C CA . LEU B 1 100 ? -12.859 -10.086 27.953 1 42.41 100 LEU B CA 1
ATOM 4093 C C . LEU B 1 100 ? -12.367 -8.656 28.125 1 42.41 100 LEU B C 1
ATOM 4095 O O . LEU B 1 100 ? -11.453 -8.219 27.438 1 42.41 100 LEU B O 1
ATOM 4099 N N . GLY B 1 101 ? -12.961 -7.805 29.047 1 48.84 101 GLY B N 1
ATOM 4100 C CA . GLY B 1 101 ? -12.578 -6.406 28.906 1 48.84 101 GLY B CA 1
ATOM 4101 C C . GLY B 1 101 ? -11.586 -5.941 29.953 1 48.84 101 GLY B C 1
ATOM 4102 O O . GLY B 1 101 ? -11.539 -6.492 31.047 1 48.84 101 GLY B O 1
ATOM 4103 N N . SER B 1 102 ? -10.32 -5.555 29.688 1 54.28 102 SER B N 1
ATOM 4104 C CA . SER B 1 102 ? -9.328 -4.867 30.516 1 54.28 102 SER B CA 1
ATOM 4105 C C . SER B 1 102 ? -9.914 -3.617 31.172 1 54.28 102 SER B C 1
ATOM 4107 O O . SER B 1 102 ? -10.859 -3.025 30.641 1 54.28 102 SER B O 1
ATOM 4109 N N . GLU B 1 103 ? -9.781 -3.502 32.562 1 60.5 103 GLU B N 1
ATOM 4110 C CA . GLU B 1 103 ? -10.102 -2.23 33.188 1 60.5 103 GLU B CA 1
ATOM 4111 C C . GLU B 1 103 ? -9.156 -1.125 32.75 1 60.5 103 GLU B C 1
ATOM 4113 O O . GLU B 1 103 ? -7.938 -1.3 32.75 1 60.5 103 GLU B O 1
ATOM 4118 N N . TRP B 1 104 ? -9.711 -0.109 32.031 1 65.25 104 TRP B N 1
ATOM 4119 C CA . TRP B 1 104 ? -9.016 1.082 31.562 1 65.25 104 TRP B CA 1
ATOM 4120 C C . TRP B 1 104 ? -9.047 2.189 32.625 1 65.25 104 TRP B C 1
ATOM 4122 O O . TRP B 1 104 ? -10.117 2.611 33.062 1 65.25 104 TRP B O 1
ATOM 4132 N N . THR B 1 105 ? -7.855 2.391 33.281 1 65.94 105 THR B N 1
ATOM 4133 C CA . THR B 1 105 ? -7.742 3.568 34.125 1 65.94 105 THR B CA 1
ATOM 4134 C C . THR B 1 105 ? -6.871 4.633 33.469 1 65.94 105 THR B C 1
ATOM 4136 O O . THR B 1 105 ? -5.859 4.312 32.844 1 65.94 105 THR B O 1
ATOM 4139 N N . GLN B 1 106 ? -7.43 5.832 33.438 1 67.44 106 GLN B N 1
ATOM 4140 C CA . GLN B 1 106 ? -6.715 6.941 32.812 1 67.44 106 GLN B CA 1
ATOM 4141 C C . GLN B 1 106 ? -6.465 8.062 33.812 1 67.44 106 GLN B C 1
ATOM 4143 O O . GLN B 1 106 ? -7.34 8.398 34.625 1 67.44 106 GLN B O 1
ATOM 4148 N N . VAL B 1 107 ? -5.188 8.422 33.906 1 67.31 107 VAL B N 1
ATOM 4149 C CA . VAL B 1 107 ? -4.797 9.555 34.75 1 67.31 107 VAL B CA 1
ATOM 4150 C C . VAL B 1 107 ? -4.211 10.656 33.875 1 67.31 107 VAL B C 1
ATOM 4152 O O . VAL B 1 107 ? -3.344 10.398 33.031 1 67.31 107 VAL B O 1
ATOM 4155 N N . ILE B 1 108 ? -4.82 11.828 33.969 1 68.94 108 ILE B N 1
ATOM 4156 C CA . ILE B 1 108 ? -4.312 13 33.25 1 68.94 108 ILE B CA 1
ATOM 4157 C C . ILE B 1 108 ? -3.848 14.055 34.25 1 68.94 108 ILE B C 1
ATOM 4159 O O . ILE B 1 108 ? -4.617 14.484 35.125 1 68.94 108 ILE B O 1
ATOM 4163 N N . GLU B 1 109 ? -2.498 14.266 34.25 1 68.81 109 GLU B N 1
ATOM 4164 C CA . GLU B 1 109 ? -1.915 15.305 35.094 1 68.81 109 GLU B CA 1
ATOM 4165 C C . GLU B 1 109 ? -1.521 16.531 34.281 1 68.81 109 GLU B C 1
ATOM 4167 O O . GLU B 1 109 ? -0.807 16.422 33.281 1 68.81 109 GLU B O 1
ATOM 4172 N N . CYS B 1 110 ? -2.168 17.672 34.625 1 63.97 110 CYS B N 1
ATOM 4173 C CA . CYS B 1 110 ? -1.834 18.906 33.906 1 63.97 110 CYS B CA 1
ATOM 4174 C C . CYS B 1 110 ? -1.112 19.875 34.844 1 63.97 110 CYS B C 1
ATOM 4176 O O . CYS B 1 110 ? -1.325 19.859 36.062 1 63.97 110 CYS B O 1
ATOM 4178 N N . ASP B 1 111 ? 0.111 20.438 34.406 1 60.25 111 ASP B N 1
ATOM 4179 C CA . ASP B 1 111 ? 0.89 21.375 35.219 1 60.25 111 ASP B CA 1
ATOM 4180 C C . ASP B 1 111 ? 0.07 22.609 35.594 1 60.25 111 ASP B C 1
ATOM 4182 O O . ASP B 1 111 ? 0.562 23.516 36.25 1 60.25 111 ASP B O 1
ATOM 4186 N N . ASP B 1 112 ? -0.945 22.906 34.969 1 53.88 112 ASP B N 1
ATOM 4187 C CA . ASP B 1 112 ? -1.517 24.188 35.406 1 53.88 112 ASP B CA 1
ATOM 4188 C C . ASP B 1 112 ? -2.115 24.078 36.812 1 53.88 112 ASP B C 1
ATOM 4190 O O . ASP B 1 112 ? -2.686 23.047 37.156 1 53.88 112 ASP B O 1
ATOM 4194 N N . ASP B 1 113 ? -1.453 24.859 37.75 1 45.59 113 ASP B N 1
ATOM 4195 C CA . ASP B 1 113 ? -1.807 25.062 39.156 1 45.59 113 ASP B CA 1
ATOM 4196 C C . ASP B 1 113 ? -3.32 25.156 39.344 1 45.59 113 ASP B C 1
ATOM 4198 O O . ASP B 1 113 ? -3.814 25.234 40.469 1 45.59 113 ASP B O 1
ATOM 4202 N N . ASP B 1 114 ? -4.035 25.812 38.438 1 43.53 114 ASP B N 1
ATOM 4203 C CA . ASP B 1 114 ? -5.414 26.109 38.812 1 43.53 114 ASP B CA 1
ATOM 4204 C C . ASP B 1 114 ? -6.27 24.844 38.781 1 43.53 114 ASP B C 1
ATOM 4206 O O . ASP B 1 114 ? -6.211 24.078 37.812 1 43.53 114 ASP B O 1
ATOM 4210 N N . GLU B 1 115 ? -6.688 24.328 39.875 1 43.84 115 GLU B N 1
ATOM 4211 C CA . GLU B 1 115 ? -7.52 23.188 40.25 1 43.84 115 GLU B CA 1
ATOM 4212 C C . GLU B 1 115 ? -8.586 22.922 39.188 1 43.84 115 GLU B C 1
ATOM 4214 O O . GLU B 1 115 ? -9.008 21.781 39 1 43.84 115 GLU B O 1
ATOM 4219 N N . GLU B 1 116 ? -9.273 23.953 38.781 1 39.56 116 GLU B N 1
ATOM 4220 C CA . GLU B 1 116 ? -10.5 23.828 38 1 39.56 116 GLU B CA 1
ATOM 4221 C C . GLU B 1 116 ? -10.211 23.312 36.594 1 39.56 116 GLU B C 1
ATOM 4223 O O . GLU B 1 116 ? -11.133 23 35.844 1 39.56 116 GLU B O 1
ATOM 4228 N N . VAL B 1 117 ? -9.102 23.469 36.156 1 40.66 117 VAL B N 1
ATOM 4229 C CA . VAL B 1 117 ? -8.742 23.156 34.781 1 40.66 117 VAL B CA 1
ATOM 4230 C C . VAL B 1 117 ? -8.672 21.641 34.625 1 40.66 117 VAL B C 1
ATOM 4232 O O . VAL B 1 117 ? -8.32 21.141 33.531 1 40.66 117 VAL B O 1
ATOM 4235 N N . ASP B 1 118 ? -8.68 20.906 35.688 1 39.56 118 ASP B N 1
ATOM 4236 C CA . ASP B 1 118 ? -8.508 19.453 35.625 1 39.56 118 ASP B CA 1
ATOM 4237 C C . ASP B 1 118 ? -9.414 18.844 34.562 1 39.56 118 ASP B C 1
ATOM 4239 O O . ASP B 1 118 ? -9 17.938 33.812 1 39.56 118 ASP B O 1
ATOM 4243 N N . GLN B 1 119 ? -10.695 18.969 34.906 1 42.03 119 GLN B N 1
ATOM 4244 C CA . GLN B 1 119 ? -11.68 18.141 34.188 1 42.03 119 GLN B CA 1
ATOM 4245 C C . GLN B 1 119 ? -11.742 18.484 32.719 1 42.03 119 GLN B C 1
ATOM 4247 O O . GLN B 1 119 ? -12.117 17.656 31.891 1 42.03 119 GLN B O 1
ATOM 4252 N N . ALA B 1 120 ? -11.5 19.781 32.375 1 41.09 120 ALA B N 1
ATOM 4253 C CA . ALA B 1 120 ? -11.859 20.312 31.062 1 41.09 120 ALA B CA 1
ATOM 4254 C C . ALA B 1 120 ? -10.75 20.062 30.047 1 41.09 120 ALA B C 1
ATOM 4256 O O . ALA B 1 120 ? -10.922 20.312 28.844 1 41.09 120 ALA B O 1
ATOM 4257 N N . ILE B 1 121 ? -9.516 19.969 30.516 1 42.88 121 ILE B N 1
ATOM 4258 C CA . ILE B 1 121 ? -8.391 19.922 29.594 1 42.88 121 ILE B CA 1
ATOM 4259 C C . ILE B 1 121 ? -8.211 18.5 29.078 1 42.88 121 ILE B C 1
ATOM 4261 O O . ILE B 1 121 ? -7.426 17.719 29.641 1 42.88 121 ILE B O 1
ATOM 4265 N N . PHE B 1 122 ? -9.164 17.922 28.781 1 49 122 PHE B N 1
ATOM 4266 C CA . PHE B 1 122 ? -8.969 16.656 28.062 1 49 122 PHE B CA 1
ATOM 4267 C C . PHE B 1 122 ? -8.195 16.875 26.766 1 49 122 PHE B C 1
ATOM 4269 O O . PHE B 1 122 ? -8.492 17.812 26.016 1 49 122 PHE B O 1
ATOM 4276 N N . PRO B 1 123 ? -6.922 16.328 26.719 1 48.5 123 PRO B N 1
ATOM 4277 C CA . PRO B 1 123 ? -6.16 16.438 25.469 1 48.5 123 PRO B CA 1
ATOM 4278 C C . PRO B 1 123 ? -7.059 16.547 24.234 1 48.5 123 PRO B C 1
ATOM 4280 O O . PRO B 1 123 ? -6.723 17.266 23.281 1 48.5 123 PRO B O 1
ATOM 4283 N N . THR B 1 124 ? -8.234 15.891 24.359 1 51.78 124 THR B N 1
ATOM 4284 C CA . THR B 1 124 ? -9.102 15.906 23.188 1 51.78 124 THR B CA 1
ATOM 4285 C C . THR B 1 124 ? -9.836 17.234 23.078 1 51.78 124 THR B C 1
ATOM 4287 O O . THR B 1 124 ? -10.32 17.594 22 1 51.78 124 THR B O 1
ATOM 4290 N N . ARG B 1 125 ? -9.844 17.984 24.234 1 55.75 125 ARG B N 1
ATOM 4291 C CA . ARG B 1 125 ? -10.586 19.234 24.156 1 55.75 125 ARG B CA 1
ATOM 4292 C C . ARG B 1 125 ? -9.688 20.375 23.672 1 55.75 125 ARG B C 1
ATOM 4294 O O . ARG B 1 125 ? -10.164 21.297 23.016 1 55.75 125 ARG B O 1
ATOM 4301 N N . ASN B 1 126 ? -8.414 20.062 23.953 1 61 126 ASN B N 1
ATOM 4302 C CA . ASN B 1 126 ? -7.582 21.234 23.703 1 61 126 ASN B CA 1
ATOM 4303 C C . ASN B 1 126 ? -6.586 20.969 22.578 1 61 126 ASN B C 1
ATOM 4305 O O . ASN B 1 126 ? -5.926 21.906 22.109 1 61 126 ASN B O 1
ATOM 4309 N N . TRP B 1 127 ? -6.672 19.688 22.25 1 74 127 TRP B N 1
ATOM 4310 C CA . TRP B 1 127 ? -5.668 19.406 21.219 1 74 127 TRP B CA 1
ATOM 4311 C C . TRP B 1 127 ? -6.273 18.609 20.062 1 74 127 TRP B C 1
ATOM 4313 O O . TRP B 1 127 ? -7.004 17.641 20.297 1 74 127 TRP B O 1
ATOM 4323 N N . PHE B 1 128 ? -5.91 19.172 18.953 1 86.62 128 PHE B N 1
ATOM 4324 C CA . PHE B 1 128 ? -6.375 18.422 17.781 1 86.62 128 PHE B CA 1
ATOM 4325 C C . PHE B 1 128 ? -5.527 17.172 17.578 1 86.62 128 PHE B C 1
ATOM 4327 O O . PHE B 1 128 ? -4.297 17.234 17.578 1 86.62 128 PHE B O 1
ATOM 4334 N N . THR B 1 129 ? -6.156 16.047 17.484 1 90.94 129 THR B N 1
ATOM 4335 C CA . THR B 1 129 ? -5.496 14.789 17.156 1 90.94 129 THR B CA 1
ATOM 4336 C C . THR B 1 129 ? -6.328 13.984 16.156 1 90.94 129 THR B C 1
ATOM 4338 O O . THR B 1 129 ? -7.559 14.039 16.188 1 90.94 129 THR B O 1
ATOM 4341 N N . ALA B 1 130 ? -5.672 13.352 15.25 1 93.88 130 ALA B N 1
ATOM 4342 C CA . ALA B 1 130 ? -6.328 12.477 14.281 1 93.88 130 ALA B CA 1
ATOM 4343 C C . ALA B 1 130 ? -5.418 11.312 13.891 1 93.88 130 ALA B C 1
ATOM 4345 O O . ALA B 1 130 ? -4.199 11.375 14.078 1 93.88 130 ALA B O 1
ATOM 4346 N N . GLY B 1 131 ? -6.02 10.25 13.516 1 95.88 131 GLY B N 1
ATOM 4347 C CA . GLY B 1 131 ? -5.293 9.07 13.078 1 95.88 131 GLY B CA 1
ATOM 4348 C C . GLY B 1 131 ? -5.895 8.414 11.852 1 95.88 131 GLY B C 1
ATOM 4349 O O . GLY B 1 131 ? -7.117 8.266 11.758 1 95.88 131 GLY B O 1
ATOM 4350 N N . TYR B 1 132 ? -5.055 8.039 10.922 1 96.25 132 TYR B N 1
ATOM 4351 C CA . TYR B 1 132 ? -5.492 7.453 9.664 1 96.25 132 TYR B CA 1
ATOM 4352 C C . TYR B 1 132 ? -4.832 6.098 9.438 1 96.25 132 TYR B C 1
ATOM 4354 O O . TYR B 1 132 ? -3.623 5.949 9.625 1 96.25 132 TYR B O 1
ATOM 4362 N N . GLY B 1 133 ? -5.633 5.113 9 1 93.94 133 GLY B N 1
ATOM 4363 C CA . GLY B 1 133 ? -5.156 3.756 8.789 1 93.94 133 GLY B CA 1
ATOM 4364 C C . GLY B 1 133 ? -4.75 3.484 7.355 1 93.94 133 GLY B C 1
ATOM 4365 O O . GLY B 1 133 ? -4.898 4.348 6.484 1 93.94 133 GLY B O 1
ATOM 4366 N N . PRO B 1 134 ? -4.223 2.279 7.137 1 90.12 134 PRO B N 1
ATOM 4367 C CA . PRO B 1 134 ? -3.656 1.939 5.828 1 90.12 134 PRO B CA 1
ATOM 4368 C C . PRO B 1 134 ? -4.73 1.687 4.77 1 90.12 134 PRO B C 1
ATOM 4370 O O . PRO B 1 134 ? -4.449 1.76 3.572 1 90.12 134 PRO B O 1
ATOM 4373 N N . PHE B 1 135 ? -5.918 1.347 5.133 1 83.81 135 PHE B N 1
ATOM 4374 C CA . PHE B 1 135 ? -6.953 0.989 4.172 1 83.81 135 PHE B CA 1
ATOM 4375 C C . PHE B 1 135 ? -7.875 2.174 3.902 1 83.81 135 PHE B C 1
ATOM 4377 O O . PHE B 1 135 ? -9.047 1.991 3.578 1 83.81 135 PHE B O 1
ATOM 4384 N N . ARG B 1 136 ? -7.297 3.277 4.113 1 80.75 136 ARG B N 1
ATOM 4385 C CA . ARG B 1 136 ? -8.07 4.484 3.836 1 80.75 136 ARG B CA 1
ATOM 4386 C C . ARG B 1 136 ? -8.445 4.57 2.361 1 80.75 136 ARG B C 1
ATOM 4388 O O . ARG B 1 136 ? -7.637 4.234 1.491 1 80.75 136 ARG B O 1
ATOM 4395 N N . ARG B 1 137 ? -9.68 4.699 2.098 1 80.19 137 ARG B N 1
ATOM 4396 C CA . ARG B 1 137 ? -10.172 4.785 0.726 1 80.19 137 ARG B CA 1
ATOM 4397 C C . ARG B 1 137 ? -11.242 5.863 0.591 1 80.19 137 ARG B C 1
ATOM 4399 O O . ARG B 1 137 ? -11.875 6.242 1.579 1 80.19 137 ARG B O 1
ATOM 4406 N N . LEU B 1 138 ? -11.227 6.359 -0.637 1 76.25 138 LEU B N 1
ATOM 4407 C CA . LEU B 1 138 ? -12.305 7.293 -0.948 1 76.25 138 LEU B CA 1
ATOM 4408 C C . LEU B 1 138 ? -13.625 6.551 -1.145 1 76.25 138 LEU B C 1
ATOM 4410 O O . LEU B 1 138 ? -13.68 5.555 -1.87 1 76.25 138 LEU B O 1
ATOM 4414 N N . SER B 1 139 ? -14.531 6.82 -0.3 1 68.5 139 SER B N 1
ATOM 4415 C CA . SER B 1 139 ? -15.836 6.191 -0.491 1 68.5 139 SER B CA 1
ATOM 4416 C C . SER B 1 139 ? -16.438 6.574 -1.836 1 68.5 139 SER B C 1
ATOM 4418 O O . SER B 1 139 ? -16.25 7.695 -2.309 1 68.5 139 SER B O 1
ATOM 4420 N N . SER B 1 140 ? -17.047 5.617 -2.428 1 62.5 140 SER B N 1
ATOM 4421 C CA . SER B 1 140 ? -17.688 5.855 -3.713 1 62.5 140 SER B CA 1
ATOM 4422 C C . SER B 1 140 ? -18.969 6.656 -3.543 1 62.5 140 SER B C 1
ATOM 4424 O O . SER B 1 140 ? -19.438 7.316 -4.477 1 62.5 140 SER B O 1
ATOM 4426 N N . GLU B 1 141 ? -19.484 6.57 -2.404 1 64.62 141 GLU B N 1
ATOM 4427 C CA . GLU B 1 141 ? -20.781 7.207 -2.215 1 64.62 141 GLU B CA 1
ATOM 4428 C C . GLU B 1 141 ? -20.641 8.555 -1.509 1 64.62 141 GLU B C 1
ATOM 4430 O O . GLU B 1 141 ? -19.875 8.68 -0.557 1 64.62 141 GLU B O 1
ATOM 4435 N N . ILE B 1 142 ? -21.203 9.508 -2.242 1 63.84 142 ILE B N 1
ATOM 4436 C CA . ILE B 1 142 ? -21.281 10.828 -1.618 1 63.84 142 ILE B CA 1
ATOM 4437 C C . ILE B 1 142 ? -22.562 10.922 -0.786 1 63.84 142 ILE B C 1
ATOM 4439 O O . ILE B 1 142 ? -23.672 10.703 -1.298 1 63.84 142 ILE B O 1
ATOM 4443 N N . ALA B 1 143 ? -22.344 11.023 0.467 1 62.88 143 ALA B N 1
ATOM 4444 C CA . ALA B 1 143 ? -23.484 11.148 1.356 1 62.88 143 ALA B CA 1
ATOM 4445 C C . ALA B 1 143 ? -24.25 12.445 1.096 1 62.88 143 ALA B C 1
ATOM 4447 O O . ALA B 1 143 ? -23.703 13.383 0.506 1 62.88 143 ALA B O 1
ATOM 4448 N N . ASP B 1 144 ? -25.5 12.375 1.375 1 60.31 144 ASP B N 1
ATOM 4449 C CA . ASP B 1 144 ? -26.344 13.562 1.258 1 60.31 144 ASP B CA 1
ATOM 4450 C C . ASP B 1 144 ? -25.703 14.75 1.977 1 60.31 144 ASP B C 1
ATOM 4452 O O . ASP B 1 144 ? -25.469 14.695 3.184 1 60.31 144 ASP B O 1
ATOM 4456 N N . PRO B 1 145 ? -25.359 15.68 1.155 1 56.78 145 PRO B N 1
ATOM 4457 C CA . PRO B 1 145 ? -24.703 16.844 1.74 1 56.78 145 PRO B CA 1
ATOM 4458 C C . PRO B 1 145 ? -25.5 17.469 2.883 1 56.78 145 PRO B C 1
ATOM 4460 O O . PRO B 1 145 ? -24.938 18.188 3.717 1 56.78 145 PRO B O 1
ATOM 4463 N N . ARG B 1 146 ? -26.906 17.312 2.832 1 52.97 146 ARG B N 1
ATOM 4464 C CA . ARG B 1 146 ? -27.75 17.891 3.861 1 52.97 146 ARG B CA 1
ATOM 4465 C C . ARG B 1 146 ? -27.625 17.125 5.176 1 52.97 146 ARG B C 1
ATOM 4467 O O . ARG B 1 146 ? -28 17.625 6.234 1 52.97 146 ARG B O 1
ATOM 4474 N N . SER B 1 147 ? -27.281 15.914 4.996 1 51.44 147 SER B N 1
ATOM 4475 C CA . SER B 1 147 ? -27.203 15.055 6.168 1 51.44 147 SER B CA 1
ATOM 4476 C C . SER B 1 147 ? -25.938 15.328 6.973 1 51.44 147 SER B C 1
ATOM 4478 O O . SER B 1 147 ? -25.797 14.867 8.102 1 51.44 147 SER B O 1
ATOM 4480 N N . THR B 1 148 ? -25.016 15.523 6.203 1 47.84 148 THR B N 1
ATOM 4481 C CA . THR B 1 148 ? -23.781 15.797 6.918 1 47.84 148 THR B CA 1
ATOM 4482 C C . THR B 1 148 ? -23.906 17.062 7.758 1 47.84 148 THR B C 1
ATOM 4484 O O . THR B 1 148 ? -23.016 17.906 7.746 1 47.84 148 THR B O 1
ATOM 4487 N N . ARG B 1 149 ? -25.281 17.469 7.781 1 40.31 149 ARG B N 1
ATOM 4488 C CA . ARG B 1 149 ? -25.453 18.625 8.648 1 40.31 149 ARG B CA 1
ATOM 4489 C C . ARG B 1 149 ? -24.609 18.516 9.906 1 40.31 149 ARG B C 1
ATOM 4491 O O . ARG B 1 149 ? -24.531 17.438 10.516 1 40.31 149 ARG B O 1
ATOM 4498 N N . SER B 1 150 ? -23.656 19.406 9.883 1 41.91 150 SER B N 1
ATOM 4499 C CA . SER B 1 150 ? -22.828 19.797 11.023 1 41.91 150 SER B CA 1
ATOM 4500 C C . SER B 1 150 ? -23.594 19.609 12.336 1 41.91 150 SER B C 1
ATOM 4502 O O . SER B 1 150 ? -24.344 20.5 12.75 1 41.91 150 SER B O 1
ATOM 4504 N N . GLN B 1 151 ? -24.344 18.672 12.383 1 40.09 151 GLN B N 1
ATOM 4505 C CA . GLN B 1 151 ? -24.734 18.75 13.789 1 40.09 151 GLN B CA 1
ATOM 4506 C C . GLN B 1 151 ? -23.562 19.219 14.656 1 40.09 151 GLN B C 1
ATOM 4508 O O . GLN B 1 151 ? -22.406 18.875 14.375 1 40.09 151 GLN B O 1
ATOM 4513 N N . LEU B 1 152 ? -23.688 20.297 15.227 1 41.97 152 LEU B N 1
ATOM 4514 C CA . LEU B 1 152 ? -22.812 20.859 16.25 1 41.97 152 LEU B CA 1
ATOM 4515 C C . LEU B 1 152 ? -22.141 19.75 17.047 1 41.97 152 LEU B C 1
ATOM 4517 O O . LEU B 1 152 ? -22.609 19.391 18.125 1 41.97 152 LEU B O 1
ATOM 4521 N N . VAL B 1 153 ? -21.828 18.734 16.359 1 48.06 153 VAL B N 1
ATOM 4522 C CA . VAL B 1 153 ? -21.062 17.812 17.188 1 48.06 153 VAL B CA 1
ATOM 4523 C C . VAL B 1 153 ? -19.844 18.531 17.766 1 48.06 153 VAL B C 1
ATOM 4525 O O . VAL B 1 153 ? -19.078 19.141 17.031 1 48.06 153 VAL B O 1
ATOM 4528 N N . THR B 1 154 ? -19.953 18.812 18.953 1 56.84 154 THR B N 1
ATOM 4529 C CA . THR B 1 154 ? -18.828 19.375 19.703 1 56.84 154 THR B CA 1
ATOM 4530 C C . THR B 1 154 ? -17.562 18.578 19.453 1 56.84 154 THR B C 1
ATOM 4532 O O . THR B 1 154 ? -17.578 17.344 19.469 1 56.84 154 THR B O 1
ATOM 4535 N N . PRO B 1 155 ? -16.672 19.188 18.828 1 54.84 155 PRO B N 1
ATOM 4536 C CA . PRO B 1 155 ? -15.398 18.531 18.547 1 54.84 155 PRO B CA 1
ATOM 4537 C C . PRO B 1 155 ? -14.922 17.641 19.688 1 54.84 155 PRO B C 1
ATOM 4539 O O . PRO B 1 155 ? -14.109 16.734 19.469 1 54.84 155 PRO B O 1
ATOM 4542 N N . ILE B 1 156 ? -15.688 17.844 20.781 1 59.91 156 ILE B N 1
ATOM 4543 C CA . ILE B 1 156 ? -15.234 17.141 21.984 1 59.91 156 ILE B CA 1
ATOM 4544 C C . ILE B 1 156 ? -16.078 15.898 22.219 1 59.91 156 ILE B C 1
ATOM 4546 O O . ILE B 1 156 ? -15.742 15.047 23.047 1 59.91 156 ILE B O 1
ATOM 4550 N N . ASP B 1 157 ? -17.016 15.836 21.328 1 69.25 157 ASP B N 1
ATOM 4551 C CA . ASP B 1 157 ? -17.875 14.672 21.484 1 69.25 157 ASP B CA 1
ATOM 4552 C C . ASP B 1 157 ? -17.125 13.383 21.141 1 69.25 157 ASP B C 1
ATOM 4554 O O . ASP B 1 157 ? -16.359 13.344 20.188 1 69.25 157 ASP B O 1
ATOM 4558 N N . PRO B 1 158 ? -17.25 12.438 22.047 1 69.38 158 PRO B N 1
ATOM 4559 C CA . PRO B 1 158 ? -16.609 11.141 21.797 1 69.38 158 PRO B CA 1
ATOM 4560 C C . PRO B 1 158 ? -16.828 10.633 20.375 1 69.38 158 PRO B C 1
ATOM 4562 O O . PRO B 1 158 ? -15.938 10.008 19.797 1 69.38 158 PRO B O 1
ATOM 4565 N N . SER B 1 159 ? -17.906 11.008 19.844 1 73.25 159 SER B N 1
ATOM 4566 C CA . SER B 1 159 ? -18.219 10.562 18.484 1 73.25 159 SER B CA 1
ATOM 4567 C C . SER B 1 159 ? -17.297 11.227 17.469 1 73.25 159 SER B C 1
ATOM 4569 O O . SER B 1 159 ? -16.875 10.602 16.484 1 73.25 159 SER B O 1
ATOM 4571 N N . SER B 1 160 ? -16.969 12.469 17.781 1 77.12 160 SER B N 1
ATOM 4572 C CA . SER B 1 160 ? -16.078 13.188 16.891 1 77.12 160 SER B CA 1
ATOM 4573 C C . SER B 1 160 ? -14.664 12.633 16.969 1 77.12 160 SER B C 1
ATOM 4575 O O . SER B 1 160 ? -13.984 12.508 15.938 1 77.12 160 SER B O 1
ATOM 4577 N N . VAL B 1 161 ? -14.328 12.32 18.203 1 79.19 161 VAL B N 1
ATOM 4578 C CA . VAL B 1 161 ? -12.992 11.758 18.391 1 79.19 161 VAL B CA 1
ATOM 4579 C C . VAL B 1 161 ? -12.906 10.391 17.719 1 79.19 161 VAL B C 1
ATOM 4581 O O . VAL B 1 161 ? -11.914 10.078 17.062 1 79.19 161 VAL B O 1
ATOM 4584 N N . MET B 1 162 ? -13.938 9.688 17.781 1 81.75 162 MET B N 1
ATOM 4585 C CA . MET B 1 162 ? -13.992 8.375 17.141 1 81.75 162 MET B CA 1
ATOM 4586 C C . MET B 1 162 ? -13.875 8.508 15.625 1 81.75 162 MET B C 1
ATOM 4588 O O . MET B 1 162 ? -13.188 7.715 14.977 1 81.75 162 MET B O 1
ATOM 4592 N N . ASP B 1 163 ? -14.461 9.438 15.203 1 83.88 163 ASP B N 1
ATOM 4593 C CA . ASP B 1 163 ? -14.438 9.664 13.758 1 83.88 163 ASP B CA 1
ATOM 4594 C C . ASP B 1 163 ? -13.023 9.992 13.273 1 83.88 163 ASP B C 1
ATOM 4596 O O . ASP B 1 163 ? -12.609 9.539 12.203 1 83.88 163 ASP B O 1
ATOM 4600 N N . ARG B 1 164 ? -12.32 10.711 14.086 1 90 164 ARG B N 1
ATOM 4601 C CA . ARG B 1 164 ? -10.977 11.156 13.711 1 90 164 ARG B CA 1
ATOM 4602 C C . ARG B 1 164 ? -9.992 9.992 13.719 1 90 164 ARG B C 1
ATOM 4604 O O . ARG B 1 164 ? -8.945 10.055 13.086 1 90 164 ARG B O 1
ATOM 4611 N N . PHE B 1 165 ? -10.352 8.914 14.438 1 90.62 165 PHE B N 1
ATOM 4612 C CA . PHE B 1 165 ? -9.414 7.801 14.547 1 90.62 165 PHE B CA 1
ATOM 4613 C C . PHE B 1 165 ? -10.008 6.539 13.93 1 90.62 165 PHE B C 1
ATOM 4615 O O . PHE B 1 165 ? -9.391 5.473 13.977 1 90.62 165 PHE B O 1
ATOM 4622 N N . SER B 1 166 ? -11.117 6.578 13.312 1 88.06 166 SER B N 1
ATOM 4623 C CA . SER B 1 166 ? -11.875 5.402 12.891 1 88.06 166 SER B CA 1
ATOM 4624 C C . SER B 1 166 ? -11.078 4.559 11.898 1 88.06 166 SER B C 1
ATOM 4626 O O . SER B 1 166 ? -11.008 3.336 12.039 1 88.06 166 SER B O 1
ATOM 4628 N N . THR B 1 167 ? -10.422 5.168 10.945 1 90 167 THR B N 1
ATOM 4629 C CA . THR B 1 167 ? -9.742 4.418 9.898 1 90 167 THR B CA 1
ATOM 4630 C C . THR B 1 167 ? -8.5 3.721 10.453 1 90 167 THR B C 1
ATOM 4632 O O . THR B 1 167 ? -8.016 2.754 9.875 1 90 167 THR B O 1
ATOM 4635 N N . LEU B 1 168 ? -7.977 4.234 11.531 1 92 168 LEU B N 1
ATOM 4636 C CA . LEU B 1 168 ? -6.789 3.633 12.125 1 92 168 LEU B CA 1
ATOM 4637 C C . LEU B 1 168 ? -7.137 2.318 12.82 1 92 168 LEU B C 1
ATOM 4639 O O . LEU B 1 168 ? -6.289 1.432 12.938 1 92 168 LEU B O 1
ATOM 4643 N N . PHE B 1 169 ? -8.391 2.199 13.242 1 87.62 169 PHE B N 1
ATOM 4644 C CA . PHE B 1 169 ? -8.758 1.043 14.055 1 87.62 169 PHE B CA 1
ATOM 4645 C C . PHE B 1 169 ? -9.688 0.118 13.273 1 87.62 169 PHE B C 1
ATOM 4647 O O . PHE B 1 169 ? -9.789 -1.07 13.586 1 87.62 169 PHE B O 1
ATOM 4654 N N . HIS B 1 170 ? -10.375 0.687 12.312 1 84.38 170 HIS B N 1
ATOM 4655 C CA . HIS B 1 170 ? -11.352 -0.091 11.555 1 84.38 170 HIS B CA 1
ATOM 4656 C C . HIS B 1 170 ? -11.008 -0.112 10.07 1 84.38 170 HIS B C 1
ATOM 4658 O O . HIS B 1 170 ? -11.133 0.908 9.383 1 84.38 170 HIS B O 1
ATOM 4664 N N . GLU B 1 171 ? -10.836 -1.286 9.586 1 81.19 171 GLU B N 1
ATOM 4665 C CA . GLU B 1 171 ? -10.391 -1.452 8.211 1 81.19 171 GLU B CA 1
ATOM 4666 C C . GLU B 1 171 ? -11.508 -1.107 7.227 1 81.19 171 GLU B C 1
ATOM 4668 O O . GLU B 1 171 ? -11.242 -0.786 6.066 1 81.19 171 GLU B O 1
ATOM 4673 N N . ASP B 1 172 ? -12.664 -1.139 7.641 1 78.69 172 ASP B N 1
ATOM 4674 C CA . ASP B 1 172 ? -13.797 -0.902 6.758 1 78.69 172 ASP B CA 1
ATOM 4675 C C . ASP B 1 172 ? -14.156 0.582 6.711 1 78.69 172 ASP B C 1
ATOM 4677 O O . ASP B 1 172 ? -14.953 1.008 5.867 1 78.69 172 ASP B O 1
ATOM 4681 N N . ALA B 1 173 ? -13.547 1.372 7.633 1 82.44 173 ALA B N 1
ATOM 4682 C CA . ALA B 1 173 ? -13.82 2.807 7.645 1 82.44 173 ALA B CA 1
ATOM 4683 C C . ALA B 1 173 ? -13.242 3.484 6.406 1 82.44 173 ALA B C 1
ATOM 4685 O O . ALA B 1 173 ? -12.148 3.143 5.957 1 82.44 173 ALA B O 1
ATOM 4686 N N . THR B 1 174 ? -14.031 4.453 5.84 1 83.19 174 THR B N 1
ATOM 4687 C CA . THR B 1 174 ? -13.617 5.164 4.637 1 83.19 174 THR B CA 1
ATOM 4688 C C . THR B 1 174 ? -13.469 6.66 4.918 1 83.19 174 THR B C 1
ATOM 4690 O O . THR B 1 174 ? -13.852 7.137 5.988 1 83.19 174 THR B O 1
ATOM 4693 N N . LEU B 1 175 ? -12.82 7.395 4.004 1 84.88 175 LEU B N 1
ATOM 4694 C CA . LEU B 1 175 ? -12.648 8.844 4.082 1 84.88 175 LEU B CA 1
ATOM 4695 C C . LEU B 1 175 ? -13.594 9.555 3.121 1 84.88 175 LEU B C 1
ATOM 4697 O O . LEU B 1 175 ? -13.227 10.562 2.514 1 84.88 175 LEU B O 1
ATOM 4701 N N . GLY B 1 176 ? -14.742 9.023 2.947 1 76.69 176 GLY B N 1
ATOM 4702 C CA . GLY B 1 176 ? -15.703 9.609 2.023 1 76.69 176 GLY B CA 1
ATOM 4703 C C . GLY B 1 176 ? -16.328 10.891 2.545 1 76.69 176 GLY B C 1
ATOM 4704 O O . GLY B 1 176 ? -16.859 11.688 1.771 1 76.69 176 GLY B O 1
ATOM 4705 N N . GLU B 1 177 ? -16.172 11.203 3.754 1 79.56 177 GLU B N 1
ATOM 4706 C CA . GLU B 1 177 ? -16.812 12.352 4.395 1 79.56 177 GLU B CA 1
ATOM 4707 C C . GLU B 1 177 ? -16.188 13.656 3.912 1 79.56 177 GLU B C 1
ATOM 4709 O O . GLU B 1 177 ? -16.859 14.688 3.863 1 79.56 177 GLU B O 1
ATOM 4714 N N . GLY B 1 178 ? -14.922 13.508 3.551 1 85.94 178 GLY B N 1
ATOM 4715 C CA . GLY B 1 178 ? -14.25 14.711 3.086 1 85.94 178 GLY B CA 1
ATOM 4716 C C . GLY B 1 178 ? -14.852 15.273 1.815 1 85.94 178 GLY B C 1
ATOM 4717 O O . GLY B 1 178 ? -15.148 16.469 1.742 1 85.94 178 GLY B O 1
ATOM 4718 N N . VAL B 1 179 ? -15.156 14.422 0.912 1 87.81 179 VAL B N 1
ATOM 4719 C CA . VAL B 1 179 ? -15.719 14.859 -0.363 1 87.81 179 VAL B CA 1
ATOM 4720 C C . VAL B 1 179 ? -17.156 15.328 -0.164 1 87.81 179 VAL B C 1
ATOM 4722 O O . VAL B 1 179 ? -17.562 16.344 -0.735 1 87.81 179 VAL B O 1
ATOM 4725 N N . SER B 1 180 ? -17.859 14.648 0.676 1 87.75 180 SER B N 1
ATOM 4726 C CA . SER B 1 180 ? -19.234 15.062 0.989 1 87.75 180 SER B CA 1
ATOM 4727 C C . SER B 1 180 ? -19.25 16.438 1.632 1 87.75 180 SER B C 1
ATOM 4729 O O . SER B 1 180 ? -20.109 17.266 1.317 1 87.75 180 SER B O 1
ATOM 4731 N N . TRP B 1 181 ? -18.406 16.656 2.52 1 90.25 181 TRP B N 1
ATOM 4732 C CA . TRP B 1 181 ? -18.266 17.953 3.172 1 90.25 181 TRP B CA 1
ATOM 4733 C C . TRP B 1 181 ? -17.969 19.047 2.15 1 90.25 181 TRP B C 1
ATOM 4735 O O . TRP B 1 181 ? -18.547 20.125 2.215 1 90.25 181 TRP B O 1
ATOM 4745 N N . LEU B 1 182 ? -17.094 18.734 1.228 1 92 182 LEU B N 1
ATOM 4746 C CA . LEU B 1 182 ? -16.734 19.688 0.192 1 92 182 LEU B CA 1
ATOM 4747 C C . LEU B 1 182 ? -17.922 20.016 -0.702 1 92 182 LEU B C 1
ATOM 4749 O O . LEU B 1 182 ? -18.141 21.172 -1.083 1 92 182 LEU B O 1
ATOM 4753 N N . VAL B 1 183 ? -18.656 19.031 -1.049 1 91.38 183 VAL B N 1
ATOM 4754 C CA . VAL B 1 183 ? -19.859 19.234 -1.859 1 91.38 183 VAL B CA 1
ATOM 4755 C C . VAL B 1 183 ? -20.875 20.078 -1.089 1 91.38 183 VAL B C 1
ATOM 4757 O O . VAL B 1 183 ? -21.516 20.953 -1.658 1 91.38 183 VAL B O 1
ATOM 4760 N N . GLY B 1 184 ? -21.016 19.781 0.162 1 90 184 GLY B N 1
ATOM 4761 C CA . GLY B 1 184 ? -21.875 20.594 1.007 1 90 184 GLY B CA 1
ATOM 4762 C C . GLY B 1 184 ? -21.453 22.047 1.054 1 90 184 GLY B C 1
ATOM 4763 O O . GLY B 1 184 ? -22.281 22.953 1.003 1 90 184 GLY B O 1
ATOM 4764 N N . LEU B 1 185 ? -20.219 22.234 1.185 1 91.75 185 LEU B N 1
ATOM 4765 C CA . LEU B 1 185 ? -19.672 23.594 1.177 1 91.75 185 LEU B CA 1
ATOM 4766 C C . LEU B 1 185 ? -19.969 24.281 -0.148 1 91.75 185 LEU B C 1
ATOM 4768 O O . LEU B 1 185 ? -20.25 25.484 -0.173 1 91.75 185 LEU B O 1
ATOM 4772 N N . HIS B 1 186 ? -19.812 23.531 -1.19 1 93.62 186 HIS B N 1
ATOM 4773 C CA . HIS B 1 186 ? -20.125 24.062 -2.514 1 93.62 186 HIS B CA 1
ATOM 4774 C C . HIS B 1 186 ? -21.594 24.484 -2.611 1 93.62 186 HIS B C 1
ATOM 4776 O O . HIS B 1 186 ? -21.891 25.562 -3.127 1 93.62 186 HIS B O 1
ATOM 4782 N N . LEU B 1 187 ? -22.422 23.672 -2.131 1 92 187 LEU B N 1
ATOM 4783 C CA . LEU B 1 187 ? -23.859 23.984 -2.133 1 92 187 LEU B CA 1
ATOM 4784 C C . LEU B 1 187 ? -24.141 25.234 -1.327 1 92 187 LEU B C 1
ATOM 4786 O O . LEU B 1 187 ? -24.875 26.125 -1.786 1 92 187 LEU B O 1
ATOM 4790 N N . ARG B 1 188 ? -23.578 25.344 -0.234 1 92.94 188 ARG B N 1
ATOM 4791 C CA . ARG B 1 188 ? -23.766 26.5 0.622 1 92.94 188 ARG B CA 1
ATOM 4792 C C . ARG B 1 188 ? -23.219 27.766 -0.035 1 92.94 188 ARG B C 1
ATOM 4794 O O . ARG B 1 188 ? -23.75 28.859 0.146 1 92.94 188 ARG B O 1
ATOM 4801 N N . SER B 1 189 ? -22.156 27.562 -0.685 1 93.62 189 SER B N 1
ATOM 4802 C CA . SER B 1 189 ? -21.578 28.688 -1.42 1 93.62 189 SER B CA 1
ATOM 4803 C C . SER B 1 189 ? -22.531 29.172 -2.508 1 93.62 189 SER B C 1
ATOM 4805 O O . SER B 1 189 ? -22.703 30.375 -2.705 1 93.62 189 SER B O 1
ATOM 4807 N N . LEU B 1 190 ? -23.141 28.281 -3.221 1 93.12 190 LEU B N 1
ATOM 4808 C CA . LEU B 1 190 ? -24.109 28.641 -4.258 1 93.12 190 LEU B CA 1
ATOM 4809 C C . LEU B 1 190 ? -25.312 29.328 -3.658 1 93.12 190 LEU B C 1
ATOM 4811 O O . LEU B 1 190 ? -25.938 30.172 -4.312 1 93.12 190 LEU B O 1
ATOM 4815 N N . GLU B 1 191 ? -25.562 29 -2.383 1 93.5 191 GLU B N 1
ATOM 4816 C CA . GLU B 1 191 ? -26.672 29.625 -1.666 1 93.5 191 GLU B CA 1
ATOM 4817 C C . GLU B 1 191 ? -26.266 30.938 -1.031 1 93.5 191 GLU B C 1
ATOM 4819 O O . GLU B 1 191 ? -27.047 31.562 -0.306 1 93.5 191 GLU B O 1
ATOM 4824 N N . ASN B 1 192 ? -25.031 31.328 -1.178 1 92.56 192 ASN B N 1
ATOM 4825 C CA . ASN B 1 192 ? -24.453 32.594 -0.725 1 92.56 192 ASN B CA 1
ATOM 4826 C C . ASN B 1 192 ? -24.359 32.656 0.797 1 92.56 192 ASN B C 1
ATOM 4828 O O . ASN B 1 192 ? -24.625 33.688 1.396 1 92.56 192 ASN B O 1
ATOM 4832 N N . GLU B 1 193 ? -24.219 31.531 1.375 1 91.75 193 GLU B N 1
ATOM 4833 C CA . GLU B 1 193 ? -23.953 31.531 2.811 1 91.75 193 GLU B CA 1
ATOM 4834 C C . GLU B 1 193 ? -22.641 32.25 3.125 1 91.75 193 GLU B C 1
ATOM 4836 O O . GLU B 1 193 ? -21.625 32 2.457 1 91.75 193 GLU B O 1
ATOM 4841 N N . LYS B 1 194 ? -22.672 33.031 4.09 1 90.75 194 LYS B N 1
ATOM 4842 C CA . LYS B 1 194 ? -21.5 33.844 4.43 1 90.75 194 LYS B CA 1
ATOM 4843 C C . LYS B 1 194 ? -20.312 32.938 4.758 1 90.75 194 LYS B C 1
ATOM 4845 O O . LYS B 1 194 ? -20.406 32.031 5.57 1 90.75 194 LYS B O 1
ATOM 4850 N N . GLY B 1 195 ? -19.203 33.125 4.066 1 92.38 195 GLY B N 1
ATOM 4851 C CA . GLY B 1 195 ? -17.938 32.469 4.395 1 92.38 195 GLY B CA 1
ATOM 4852 C C . GLY B 1 195 ? -17.75 31.156 3.674 1 92.38 195 GLY B C 1
ATOM 4853 O O . GLY B 1 195 ? -16.625 30.656 3.592 1 92.38 195 GLY B O 1
ATOM 4854 N N . ALA B 1 196 ? -18.828 30.547 3.213 1 92.25 196 ALA B N 1
ATOM 4855 C CA . ALA B 1 196 ? -18.75 29.234 2.582 1 92.25 196 ALA B CA 1
ATOM 4856 C C . ALA B 1 196 ? -17.891 29.281 1.322 1 92.25 196 ALA B C 1
ATOM 4858 O O . ALA B 1 196 ? -17.078 28.391 1.09 1 92.25 196 ALA B O 1
ATOM 4859 N N . GLY B 1 197 ? -18.094 30.281 0.581 1 93.94 197 GLY B N 1
ATOM 4860 C CA . GLY B 1 197 ? -17.312 30.422 -0.637 1 93.94 197 GLY B CA 1
ATOM 4861 C C . GLY B 1 197 ? -15.828 30.609 -0.378 1 93.94 197 GLY B C 1
ATOM 4862 O O . GLY B 1 197 ? -15 30 -1.061 1 93.94 197 GLY B O 1
ATOM 4863 N N . ARG B 1 198 ? -15.562 31.438 0.552 1 94.31 198 ARG B N 1
ATOM 4864 C CA . ARG B 1 198 ? -14.172 31.688 0.907 1 94.31 198 ARG B CA 1
ATOM 4865 C C . ARG B 1 198 ? -13.508 30.406 1.434 1 94.31 198 ARG B C 1
ATOM 4867 O O . ARG B 1 198 ? -12.352 30.125 1.104 1 94.31 198 ARG B O 1
ATOM 4874 N N . LEU B 1 199 ? -14.188 29.703 2.299 1 94.88 199 LEU B N 1
ATOM 4875 C CA . LEU B 1 199 ? -13.664 28.453 2.83 1 94.88 199 LEU B CA 1
ATOM 4876 C C . LEU B 1 199 ? -13.398 27.453 1.707 1 94.88 199 LEU B C 1
ATOM 4878 O O . LEU B 1 199 ? -12.344 26.812 1.679 1 94.88 199 LEU B O 1
ATOM 4882 N N . LEU B 1 200 ? -14.297 27.328 0.852 1 95.38 200 LEU B N 1
ATOM 4883 C CA . LEU B 1 200 ? -14.148 26.438 -0.291 1 95.38 200 LEU B CA 1
ATOM 4884 C C . LEU B 1 200 ? -12.922 26.797 -1.114 1 95.38 200 LEU B C 1
ATOM 4886 O O . LEU B 1 200 ? -12.141 25.922 -1.5 1 95.38 200 LEU B O 1
ATOM 4890 N N . GLN B 1 201 ? -12.773 28.047 -1.354 1 94.88 201 GLN B N 1
ATOM 4891 C CA . GLN B 1 201 ? -11.633 28.516 -2.127 1 94.88 201 GLN B CA 1
ATOM 4892 C C . GLN B 1 201 ? -10.312 28.234 -1.408 1 94.88 201 GLN B C 1
ATOM 4894 O O . GLN B 1 201 ? -9.328 27.859 -2.039 1 94.88 201 GLN B O 1
ATOM 4899 N N . ASN B 1 202 ? -10.328 28.453 -0.143 1 95.38 202 ASN B N 1
ATOM 4900 C CA . ASN B 1 202 ? -9.141 28.172 0.657 1 95.38 202 ASN B CA 1
ATOM 4901 C C . ASN B 1 202 ? -8.75 26.703 0.582 1 95.38 202 ASN B C 1
ATOM 4903 O O . ASN B 1 202 ? -7.57 26.375 0.43 1 95.38 202 ASN B O 1
ATOM 4907 N N . VAL B 1 203 ? -9.703 25.859 0.669 1 96.25 203 VAL B N 1
ATOM 4908 C CA . VAL B 1 203 ? -9.461 24.422 0.627 1 96.25 203 VAL B CA 1
ATOM 4909 C C . VAL B 1 203 ? -8.891 24.031 -0.735 1 96.25 203 VAL B C 1
ATOM 4911 O O . VAL B 1 203 ? -7.891 23.312 -0.814 1 96.25 203 VAL B O 1
ATOM 4914 N N . LEU B 1 204 ? -9.5 24.516 -1.766 1 95.88 204 LEU B N 1
ATOM 4915 C CA . LEU B 1 204 ? -9.047 24.203 -3.115 1 95.88 204 LEU B CA 1
ATOM 4916 C C . LEU B 1 204 ? -7.641 24.75 -3.354 1 95.88 204 LEU B C 1
ATOM 4918 O O . LEU B 1 204 ? -6.84 24.125 -4.059 1 95.88 204 LEU B O 1
ATOM 4922 N N . GLU B 1 205 ? -7.367 25.844 -2.801 1 95.81 205 GLU B N 1
ATOM 4923 C CA . GLU B 1 205 ? -6.047 26.438 -2.939 1 95.81 205 GLU B CA 1
ATOM 4924 C C . GLU B 1 205 ? -4.969 25.562 -2.305 1 95.81 205 GLU B C 1
ATOM 4926 O O . GLU B 1 205 ? -3.9 25.375 -2.885 1 95.81 205 GLU B O 1
ATOM 4931 N N . VAL B 1 206 ? -5.242 25.062 -1.168 1 96.5 206 VAL B N 1
ATOM 4932 C CA . VAL B 1 206 ? -4.293 24.188 -0.486 1 96.5 206 VAL B CA 1
ATOM 4933 C C . VAL B 1 206 ? -4.094 22.906 -1.296 1 96.5 206 VAL B C 1
ATOM 4935 O O . VAL B 1 206 ? -2.957 22.469 -1.515 1 96.5 206 VAL B O 1
ATOM 4938 N N . LEU B 1 207 ? -5.156 22.328 -1.751 1 96.38 207 LEU B N 1
ATOM 4939 C CA . LEU B 1 207 ? -5.094 21.094 -2.508 1 96.38 207 LEU B CA 1
ATOM 4940 C C . LEU B 1 207 ? -4.355 21.281 -3.828 1 96.38 207 LEU B C 1
ATOM 4942 O O . LEU B 1 207 ? -3.748 20.359 -4.352 1 96.38 207 LEU B O 1
ATOM 4946 N N . SER B 1 208 ? -4.398 22.484 -4.328 1 95.38 208 SER B N 1
ATOM 4947 C CA . SER B 1 208 ? -3.812 22.766 -5.637 1 95.38 208 SER B CA 1
ATOM 4948 C C . SER B 1 208 ? -2.355 23.203 -5.508 1 95.38 208 SER B C 1
ATOM 4950 O O . SER B 1 208 ? -1.691 23.469 -6.508 1 95.38 208 SER B O 1
ATOM 4952 N N . ASP B 1 209 ? -1.889 23.281 -4.363 1 96 209 ASP B N 1
ATOM 4953 C CA . ASP B 1 209 ? -0.538 23.781 -4.129 1 96 209 ASP B CA 1
ATOM 4954 C C . ASP B 1 209 ? 0.475 22.641 -4.102 1 96 209 ASP B C 1
ATOM 4956 O O . ASP B 1 209 ? 1.179 22.453 -3.109 1 96 209 ASP B O 1
ATOM 4960 N N . GLY B 1 210 ? 0.57 21.875 -5.176 1 94.56 210 GLY B N 1
ATOM 4961 C CA . GLY B 1 210 ? 1.635 20.906 -5.383 1 94.56 210 GLY B CA 1
ATOM 4962 C C . GLY B 1 210 ? 1.352 19.562 -4.746 1 94.56 210 GLY B C 1
ATOM 4963 O O . GLY B 1 210 ? 2.26 18.734 -4.578 1 94.56 210 GLY B O 1
ATOM 4964 N N . LEU B 1 211 ? 0.121 19.297 -4.328 1 96.06 211 LEU B N 1
ATOM 4965 C CA . LEU B 1 211 ? -0.206 18.031 -3.668 1 96.06 211 LEU B CA 1
ATOM 4966 C C . LEU B 1 211 ? -0.104 16.875 -4.645 1 96.06 211 LEU B C 1
ATOM 4968 O O . LEU B 1 211 ? 0.558 15.867 -4.355 1 96.06 211 LEU B O 1
ATOM 4972 N N . LEU B 1 212 ? -0.769 17.016 -5.793 1 95.44 212 LEU B N 1
ATOM 4973 C CA . LEU B 1 212 ? -0.835 15.938 -6.77 1 95.44 212 LEU B CA 1
ATOM 4974 C C . LEU B 1 212 ? 0.339 16.016 -7.742 1 95.44 212 LEU B C 1
ATOM 4976 O O . LEU B 1 212 ? 0.772 17.109 -8.117 1 95.44 212 LEU B O 1
ATOM 4980 N N . PRO B 1 213 ? 0.822 14.852 -8.156 1 91.69 213 PRO B N 1
ATOM 4981 C CA . PRO B 1 213 ? 1.979 14.82 -9.047 1 91.69 213 PRO B CA 1
ATOM 4982 C C . PRO B 1 213 ? 1.611 15.133 -10.5 1 91.69 213 PRO B C 1
ATOM 4984 O O . PRO B 1 213 ? 0.428 15.18 -10.844 1 91.69 213 PRO B O 1
ATOM 4987 N N . ASP B 1 214 ? 2.631 15.438 -11.266 1 88.38 214 ASP B N 1
ATOM 4988 C CA . ASP B 1 214 ? 2.598 15.508 -12.719 1 88.38 214 ASP B CA 1
ATOM 4989 C C . ASP B 1 214 ? 1.669 16.625 -13.195 1 88.38 214 ASP B C 1
ATOM 4991 O O . ASP B 1 214 ? 0.998 16.484 -14.219 1 88.38 214 ASP B O 1
ATOM 4995 N N . GLY B 1 215 ? 1.479 17.625 -12.375 1 89.31 215 GLY B N 1
ATOM 4996 C CA . GLY B 1 215 ? 0.763 18.812 -12.797 1 89.31 215 GLY B CA 1
ATOM 4997 C C . GLY B 1 215 ? -0.737 18.719 -12.594 1 89.31 215 GLY B C 1
ATOM 4998 O O . GLY B 1 215 ? -1.485 19.609 -13.008 1 89.31 215 GLY B O 1
ATOM 4999 N N . TYR B 1 216 ? -1.174 17.672 -11.953 1 92.62 216 TYR B N 1
ATOM 5000 C CA . TYR B 1 216 ? -2.594 17.562 -11.633 1 92.62 216 TYR B CA 1
ATOM 5001 C C . TYR B 1 216 ? -2.957 18.484 -10.469 1 92.62 216 TYR B C 1
ATOM 5003 O O . TYR B 1 216 ? -2.15 18.688 -9.562 1 92.62 216 TYR B O 1
ATOM 5011 N N . SER B 1 217 ? -4.129 19.031 -10.578 1 94.5 217 SER B N 1
ATOM 5012 C CA . SER B 1 217 ? -4.633 19.859 -9.492 1 94.5 217 SER B CA 1
ATOM 5013 C C . SER B 1 217 ? -6.156 19.859 -9.453 1 94.5 217 SER B C 1
ATOM 5015 O O . SER B 1 217 ? -6.809 19.75 -10.492 1 94.5 217 SER B O 1
ATOM 5017 N N . PRO B 1 218 ? -6.695 19.859 -8.242 1 94.31 218 PRO B N 1
ATOM 5018 C CA . PRO B 1 218 ? -8.148 20.047 -8.164 1 94.31 218 PRO B CA 1
ATOM 5019 C C . PRO B 1 218 ? -8.594 21.406 -8.727 1 94.31 218 PRO B C 1
ATOM 5021 O O . PRO B 1 218 ? -7.945 22.422 -8.492 1 94.31 218 PRO B O 1
ATOM 5024 N N . VAL B 1 219 ? -9.75 21.406 -9.414 1 90.75 219 VAL B N 1
ATOM 5025 C CA . VAL B 1 219 ? -10.109 22.641 -10.102 1 90.75 219 VAL B CA 1
ATOM 5026 C C . VAL B 1 219 ? -11.523 23.047 -9.711 1 90.75 219 VAL B C 1
ATOM 5028 O O . VAL B 1 219 ? -11.844 24.234 -9.695 1 90.75 219 VAL B O 1
ATOM 5031 N N . ARG B 1 220 ? -12.375 22.109 -9.461 1 92.06 220 ARG B N 1
ATOM 5032 C CA . ARG B 1 220 ? -13.742 22.5 -9.141 1 92.06 220 ARG B CA 1
ATOM 5033 C C . ARG B 1 220 ? -14.453 21.391 -8.367 1 92.06 220 ARG B C 1
ATOM 5035 O O . ARG B 1 220 ? -13.969 20.25 -8.305 1 92.06 220 ARG B O 1
ATOM 5042 N N . VAL B 1 221 ? -15.562 21.828 -7.805 1 93.81 221 VAL B N 1
ATOM 5043 C CA . VAL B 1 221 ? -16.438 20.922 -7.07 1 93.81 221 VAL B CA 1
ATOM 5044 C C . VAL B 1 221 ? -17.844 20.953 -7.688 1 93.81 221 VAL B C 1
ATOM 5046 O O . VAL B 1 221 ? -18.312 22 -8.109 1 93.81 221 VAL B O 1
ATOM 5049 N N . SER B 1 222 ? -18.422 19.812 -7.855 1 91.12 222 SER B N 1
ATOM 5050 C CA . SER B 1 222 ? -19.797 19.672 -8.32 1 91.12 222 SER B CA 1
ATOM 5051 C C . SER B 1 222 ? -20.578 18.688 -7.453 1 91.12 222 SER B C 1
ATOM 5053 O O . SER B 1 222 ? -20.094 18.25 -6.41 1 91.12 222 SER B O 1
ATOM 5055 N N . SER B 1 223 ? -21.781 18.438 -7.848 1 85.12 223 SER B N 1
ATOM 5056 C CA . SER B 1 223 ? -22.594 17.453 -7.133 1 85.12 223 SER B CA 1
ATOM 5057 C C . SER B 1 223 ? -21.969 16.078 -7.18 1 85.12 223 SER B C 1
ATOM 5059 O O . SER B 1 223 ? -22.234 15.227 -6.328 1 85.12 223 SER B O 1
ATOM 5061 N N . SER B 1 224 ? -21.047 15.953 -8.133 1 82.62 224 SER B N 1
ATOM 5062 C CA . SER B 1 224 ? -20.391 14.656 -8.297 1 82.62 224 SER B CA 1
ATOM 5063 C C . SER B 1 224 ? -19.062 14.594 -7.547 1 82.62 224 SER B C 1
ATOM 5065 O O . SER B 1 224 ? -18.359 13.586 -7.605 1 82.62 224 SER B O 1
ATOM 5067 N N . GLY B 1 225 ? -18.766 15.672 -6.953 1 89.5 225 GLY B N 1
ATOM 5068 C CA . GLY B 1 225 ? -17.562 15.648 -6.121 1 89.5 225 GLY B CA 1
ATOM 5069 C C . GLY B 1 225 ? -16.469 16.562 -6.621 1 89.5 225 GLY B C 1
ATOM 5070 O O . GLY B 1 225 ? -16.75 17.625 -7.188 1 89.5 225 GLY B O 1
ATOM 5071 N N . LEU B 1 226 ? -15.289 16.188 -6.297 1 92.94 226 LEU B N 1
ATOM 5072 C CA . LEU B 1 226 ? -14.117 16.984 -6.637 1 92.94 226 LEU B CA 1
ATOM 5073 C C . LEU B 1 226 ? -13.586 16.609 -8.016 1 92.94 226 LEU B C 1
ATOM 5075 O O . LEU B 1 226 ? -13.516 15.438 -8.367 1 92.94 226 LEU B O 1
ATOM 5079 N N . TRP B 1 227 ? -13.258 17.625 -8.781 1 93.25 227 TRP B N 1
ATOM 5080 C CA . TRP B 1 227 ? -12.727 17.406 -10.125 1 93.25 227 TRP B CA 1
ATOM 5081 C C . TRP B 1 227 ? -11.258 17.812 -10.195 1 93.25 227 TRP B C 1
ATOM 5083 O O . TRP B 1 227 ? -10.852 18.828 -9.617 1 93.25 227 TRP B O 1
ATOM 5093 N N . VAL B 1 228 ? -10.477 17.031 -10.961 1 93.94 228 VAL B N 1
ATOM 5094 C CA . VAL B 1 228 ? -9.047 17.281 -11.102 1 93.94 228 VAL B CA 1
ATOM 5095 C C . VAL B 1 228 ? -8.695 17.422 -12.578 1 93.94 228 VAL B C 1
ATOM 5097 O O . VAL B 1 228 ? -9.352 16.844 -13.445 1 93.94 228 VAL B O 1
ATOM 5100 N N . ARG B 1 229 ? -7.707 18.297 -12.797 1 92.12 229 ARG B N 1
ATOM 5101 C CA . ARG B 1 229 ? -7.246 18.531 -14.156 1 92.12 229 ARG B CA 1
ATOM 5102 C C . ARG B 1 229 ? -5.727 18.625 -14.219 1 92.12 229 ARG B C 1
ATOM 5104 O O . ARG B 1 229 ? -5.09 19.078 -13.258 1 92.12 229 ARG B O 1
ATOM 5111 N N . ARG B 1 230 ? -5.27 18.094 -15.305 1 89.31 230 ARG B N 1
ATOM 5112 C CA . ARG B 1 230 ? -3.84 18.266 -15.555 1 89.31 230 ARG B CA 1
ATOM 5113 C C . ARG B 1 230 ? -3.582 19.484 -16.438 1 89.31 230 ARG B C 1
ATOM 5115 O O . ARG B 1 230 ? -3.883 19.469 -17.625 1 89.31 230 ARG B O 1
ATOM 5122 N N . GLN B 1 231 ? -2.912 20.406 -15.891 1 82.88 231 GLN B N 1
ATOM 5123 C CA . GLN B 1 231 ? -2.578 21.609 -16.641 1 82.88 231 GLN B CA 1
ATOM 5124 C C . GLN B 1 231 ? -3.775 22.109 -17.453 1 82.88 231 GLN B C 1
ATOM 5126 O O . GLN B 1 231 ? -4.828 22.406 -16.891 1 82.88 231 GLN B O 1
ATOM 5131 N N . THR B 1 232 ? -3.662 22.031 -18.812 1 74 232 THR B N 1
ATOM 5132 C CA . THR B 1 232 ? -4.727 22.578 -19.641 1 74 232 THR B CA 1
ATOM 5133 C C . THR B 1 232 ? -5.605 21.469 -20.203 1 74 232 THR B C 1
ATOM 5135 O O . THR B 1 232 ? -6.402 21.703 -21.125 1 74 232 THR B O 1
ATOM 5138 N N . GLY B 1 233 ? -5.516 20.406 -19.609 1 78.94 233 GLY B N 1
ATOM 5139 C CA . GLY B 1 233 ? -6.312 19.312 -20.125 1 78.94 233 GLY B CA 1
ATOM 5140 C C . GLY B 1 233 ? -7.727 19.297 -19.578 1 78.94 233 GLY B C 1
ATOM 5141 O O . GLY B 1 233 ? -8.172 20.266 -18.953 1 78.94 233 GLY B O 1
ATOM 5142 N N . LYS B 1 234 ? -8.414 18.297 -19.906 1 81.94 234 LYS B N 1
ATOM 5143 C CA . LYS B 1 234 ? -9.789 18.141 -19.438 1 81.94 234 LYS B CA 1
ATOM 5144 C C . LYS B 1 234 ? -9.836 17.719 -17.969 1 81.94 234 LYS B C 1
ATOM 5146 O O . LYS B 1 234 ? -8.914 17.078 -17.469 1 81.94 234 LYS B O 1
ATOM 5151 N N . ALA B 1 235 ? -10.938 18.141 -17.359 1 88.38 235 ALA B N 1
ATOM 5152 C CA . ALA B 1 235 ? -11.117 17.797 -15.961 1 88.38 235 ALA B CA 1
ATOM 5153 C C . ALA B 1 235 ? -11.805 16.438 -15.805 1 88.38 235 ALA B C 1
ATOM 5155 O O . ALA B 1 235 ? -12.688 16.094 -16.594 1 88.38 235 ALA B O 1
ATOM 5156 N N . PHE B 1 236 ? -11.391 15.695 -14.766 1 84.69 236 PHE B N 1
ATOM 5157 C CA . PHE B 1 236 ? -11.953 14.398 -14.422 1 84.69 236 PHE B CA 1
ATOM 5158 C C . PHE B 1 236 ? -12.352 14.352 -12.953 1 84.69 236 PHE B C 1
ATOM 5160 O O . PHE B 1 236 ? -11.719 15 -12.117 1 84.69 236 PHE B O 1
ATOM 5167 N N . PRO B 1 237 ? -13.469 13.602 -12.719 1 87.19 237 PRO B N 1
ATOM 5168 C CA . PRO B 1 237 ? -13.781 13.406 -11.305 1 87.19 237 PRO B CA 1
ATOM 5169 C C . PRO B 1 237 ? -12.68 12.656 -10.555 1 87.19 237 PRO B C 1
ATOM 5171 O O . PRO B 1 237 ? -12.094 11.719 -11.094 1 87.19 237 PRO B O 1
ATOM 5174 N N . LEU B 1 238 ? -12.398 13.047 -9.375 1 90.19 238 LEU B N 1
ATOM 5175 C CA . LEU B 1 238 ? -11.375 12.422 -8.539 1 90.19 238 LEU B CA 1
ATOM 5176 C C . LEU B 1 238 ? -11.633 10.93 -8.391 1 90.19 238 LEU B C 1
ATOM 5178 O O . LEU B 1 238 ? -10.688 10.141 -8.336 1 90.19 238 LEU B O 1
ATOM 5182 N N . LYS B 1 239 ? -12.883 10.539 -8.352 1 85.06 239 LYS B N 1
ATOM 5183 C CA . LYS B 1 239 ? -13.25 9.148 -8.125 1 85.06 239 LYS B CA 1
ATOM 5184 C C . LYS B 1 239 ? -12.758 8.258 -9.266 1 85.06 239 LYS B C 1
ATOM 5186 O O . LYS B 1 239 ? -12.672 7.039 -9.109 1 85.06 239 LYS B O 1
ATOM 5191 N N . GLU B 1 240 ? -12.367 8.867 -10.383 1 82.31 240 GLU B N 1
ATOM 5192 C CA . GLU B 1 240 ? -11.922 8.109 -11.547 1 82.31 240 GLU B CA 1
ATOM 5193 C C . GLU B 1 240 ? -10.398 8.062 -11.617 1 82.31 240 GLU B C 1
ATOM 5195 O O . GLU B 1 240 ? -9.828 7.395 -12.484 1 82.31 240 GLU B O 1
ATOM 5200 N N . MET B 1 241 ? -9.82 8.703 -10.734 1 88.81 241 MET B N 1
ATOM 5201 C CA . MET B 1 241 ? -8.359 8.75 -10.742 1 88.81 241 MET B CA 1
ATOM 5202 C C . MET B 1 241 ? -7.773 7.543 -10.023 1 88.81 241 MET B C 1
ATOM 5204 O O . MET B 1 241 ? -8.508 6.719 -9.484 1 88.81 241 MET B O 1
ATOM 5208 N N . SER B 1 242 ? -6.449 7.359 -10.141 1 89.5 242 SER B N 1
ATOM 5209 C CA . SER B 1 242 ? -5.758 6.23 -9.531 1 89.5 242 SER B CA 1
ATOM 5210 C C . SER B 1 242 ? -5.953 6.219 -8.016 1 89.5 242 SER B C 1
ATOM 5212 O O . SER B 1 242 ? -6.352 7.227 -7.426 1 89.5 242 SER B O 1
ATOM 5214 N N . ASP B 1 243 ? -5.688 5.098 -7.406 1 89.75 243 ASP B N 1
ATOM 5215 C CA . ASP B 1 243 ? -5.824 4.93 -5.965 1 89.75 243 ASP B CA 1
ATOM 5216 C C . ASP B 1 243 ? -4.949 5.93 -5.211 1 89.75 243 ASP B C 1
ATOM 5218 O O . ASP B 1 243 ? -5.359 6.465 -4.176 1 89.75 243 ASP B O 1
ATOM 5222 N N . GLY B 1 244 ? -3.752 6.156 -5.676 1 92.56 244 GLY B N 1
ATOM 5223 C CA . GLY B 1 244 ? -2.896 7.145 -5.035 1 92.56 244 GLY B CA 1
ATOM 5224 C C . GLY B 1 244 ? -3.514 8.531 -4.988 1 92.56 244 GLY B C 1
ATOM 5225 O O . GLY B 1 244 ? -3.51 9.18 -3.943 1 92.56 244 GLY B O 1
ATOM 5226 N N . PHE B 1 245 ? -4.098 8.969 -6.098 1 92.81 245 PHE B N 1
ATOM 5227 C CA . PHE B 1 245 ? -4.738 10.281 -6.18 1 92.81 245 PHE B CA 1
ATOM 5228 C C . PHE B 1 245 ? -5.914 10.359 -5.215 1 92.81 245 PHE B C 1
ATOM 5230 O O . PHE B 1 245 ? -6.059 11.344 -4.484 1 92.81 245 PHE B O 1
ATOM 5237 N N . ARG B 1 246 ? -6.637 9.359 -5.242 1 91.88 246 ARG B N 1
ATOM 5238 C CA . ARG B 1 246 ? -7.836 9.336 -4.414 1 91.88 246 ARG B CA 1
ATOM 5239 C C . ARG B 1 246 ? -7.48 9.312 -2.934 1 91.88 246 ARG B C 1
ATOM 5241 O O . ARG B 1 246 ? -8.023 10.086 -2.143 1 91.88 246 ARG B O 1
ATOM 5248 N N . THR B 1 247 ? -6.582 8.484 -2.572 1 91.69 247 THR B N 1
ATOM 5249 C CA . THR B 1 247 ? -6.254 8.273 -1.167 1 91.69 247 THR B CA 1
ATOM 5250 C C . THR B 1 247 ? -5.559 9.5 -0.58 1 91.69 247 THR B C 1
ATOM 5252 O O . THR B 1 247 ? -5.887 9.938 0.526 1 91.69 247 THR B O 1
ATOM 5255 N N . VAL B 1 248 ? -4.66 10.062 -1.305 1 95.38 248 VAL B N 1
ATOM 5256 C CA . VAL B 1 248 ? -3.92 11.219 -0.803 1 95.38 248 VAL B CA 1
ATOM 5257 C C . VAL B 1 248 ? -4.848 12.422 -0.701 1 95.38 248 VAL B C 1
ATOM 5259 O O . VAL B 1 248 ? -4.836 13.141 0.301 1 95.38 248 VAL B O 1
ATOM 5262 N N . THR B 1 249 ? -5.664 12.617 -1.714 1 95.06 249 THR B N 1
ATOM 5263 C CA . THR B 1 249 ? -6.598 13.742 -1.687 1 95.06 249 THR B CA 1
ATOM 5264 C C . THR B 1 249 ? -7.605 13.578 -0.553 1 95.06 249 THR B C 1
ATOM 5266 O O . THR B 1 249 ? -7.898 14.531 0.169 1 95.06 249 THR B O 1
ATOM 5269 N N . ALA B 1 250 ? -8.102 12.375 -0.436 1 93.19 250 ALA B N 1
ATOM 5270 C CA . ALA B 1 250 ? -9.047 12.094 0.639 1 93.19 250 ALA B CA 1
ATOM 5271 C C . ALA B 1 250 ? -8.422 12.352 2.006 1 93.19 250 ALA B C 1
ATOM 5273 O O . ALA B 1 250 ? -9.062 12.906 2.898 1 93.19 250 ALA B O 1
ATOM 5274 N N . LEU B 1 251 ? -7.203 11.953 2.182 1 95.81 251 LEU B N 1
ATOM 5275 C CA . LEU B 1 251 ? -6.48 12.133 3.436 1 95.81 251 LEU B CA 1
ATOM 5276 C C . LEU B 1 251 ? -6.34 13.617 3.773 1 95.81 251 LEU B C 1
ATOM 5278 O O . LEU B 1 251 ? -6.727 14.047 4.863 1 95.81 251 LEU B O 1
ATOM 5282 N N . VAL B 1 252 ? -5.832 14.375 2.828 1 97.06 252 VAL B N 1
ATOM 5283 C CA . VAL B 1 252 ? -5.559 15.789 3.072 1 97.06 252 VAL B CA 1
ATOM 5284 C C . VAL B 1 252 ? -6.871 16.547 3.258 1 97.06 252 VAL B C 1
ATOM 5286 O O . VAL B 1 252 ? -6.98 17.406 4.133 1 97.06 252 VAL B O 1
ATOM 5289 N N . LEU B 1 253 ? -7.809 16.203 2.479 1 95.19 253 LEU B N 1
ATOM 5290 C CA . LEU B 1 253 ? -9.117 16.828 2.615 1 95.19 253 LEU B CA 1
ATOM 5291 C C . LEU B 1 253 ? -9.703 16.562 3.998 1 95.19 253 LEU B C 1
ATOM 5293 O O . LEU B 1 253 ? -10.273 17.469 4.617 1 95.19 253 LEU B O 1
ATOM 5297 N N . ASP B 1 254 ? -9.609 15.375 4.449 1 94.88 254 ASP B N 1
ATOM 5298 C CA . ASP B 1 254 ? -10.141 15.047 5.77 1 94.88 254 ASP B CA 1
ATOM 5299 C C . ASP B 1 254 ? -9.383 15.797 6.863 1 94.88 254 ASP B C 1
ATOM 5301 O O . ASP B 1 254 ? -9.977 16.234 7.852 1 94.88 254 ASP B O 1
ATOM 5305 N N . ILE B 1 255 ? -8.102 15.914 6.723 1 96.44 255 ILE B N 1
ATOM 5306 C CA . ILE B 1 255 ? -7.312 16.672 7.68 1 96.44 255 ILE B CA 1
ATOM 5307 C C . ILE B 1 255 ? -7.828 18.109 7.746 1 96.44 255 ILE B C 1
ATOM 5309 O O . ILE B 1 255 ? -8.094 18.641 8.836 1 96.44 255 ILE B O 1
ATOM 5313 N N . ILE B 1 256 ? -8.047 18.703 6.602 1 96.44 256 ILE B N 1
ATOM 5314 C CA . ILE B 1 256 ? -8.492 20.094 6.539 1 96.44 256 ILE B CA 1
ATOM 5315 C C . ILE B 1 256 ? -9.883 20.203 7.156 1 96.44 256 ILE B C 1
ATOM 5317 O O . ILE B 1 256 ? -10.148 21.125 7.949 1 96.44 256 ILE B O 1
ATOM 5321 N N . ARG B 1 257 ? -10.727 19.297 6.809 1 93.56 257 ARG B N 1
ATOM 5322 C CA . ARG B 1 257 ? -12.086 19.281 7.344 1 93.56 257 ARG B CA 1
ATOM 5323 C C . ARG B 1 257 ? -12.078 19.188 8.867 1 93.56 257 ARG B C 1
ATOM 5325 O O . ARG B 1 257 ? -12.773 19.938 9.547 1 93.56 257 ARG B O 1
ATOM 5332 N N . GLN B 1 258 ? -11.289 18.281 9.352 1 92.19 258 GLN B N 1
ATOM 5333 C CA . GLN B 1 258 ? -11.234 18.047 10.789 1 92.19 258 GLN B CA 1
ATOM 5334 C C . GLN B 1 258 ? -10.633 19.25 11.516 1 92.19 258 GLN B C 1
ATOM 5336 O O . GLN B 1 258 ? -11.078 19.609 12.609 1 92.19 258 GLN B O 1
ATOM 5341 N N . LEU B 1 259 ? -9.672 19.875 10.938 1 91.69 259 LEU B N 1
ATOM 5342 C CA . LEU B 1 259 ? -9.078 21.062 11.523 1 91.69 259 LEU B CA 1
ATOM 5343 C C . LEU B 1 259 ? -10.094 22.203 11.578 1 91.69 259 LEU B C 1
ATOM 5345 O O . LEU B 1 259 ? -10.195 22.906 12.586 1 91.69 259 LEU B O 1
ATOM 5349 N N . HIS B 1 260 ? -10.797 22.375 10.516 1 91 260 HIS B N 1
ATOM 5350 C CA . HIS B 1 260 ? -11.82 23.406 10.477 1 91 260 HIS B CA 1
ATOM 5351 C C . HIS B 1 260 ? -12.906 23.156 11.516 1 91 260 HIS B C 1
ATOM 5353 O O . HIS B 1 260 ? -13.359 24.094 12.188 1 91 260 HIS B O 1
ATOM 5359 N N . THR B 1 261 ? -13.32 21.922 11.562 1 85.62 261 THR B N 1
ATOM 5360 C CA . THR B 1 261 ? -14.367 21.547 12.508 1 85.62 261 THR B CA 1
ATOM 5361 C C . THR B 1 261 ? -13.891 21.766 13.945 1 85.62 261 THR B C 1
ATOM 5363 O O . THR B 1 261 ? -14.641 22.266 14.789 1 85.62 261 THR B O 1
ATOM 5366 N N . PHE B 1 262 ? -12.695 21.484 14.258 1 85.5 262 PHE B N 1
ATOM 5367 C CA . PHE B 1 262 ? -12.164 21.547 15.609 1 85.5 262 PHE B CA 1
ATOM 5368 C C . PHE B 1 262 ? -11.906 22.984 16.031 1 85.5 262 PHE B C 1
ATOM 5370 O O . PHE B 1 262 ? -12.297 23.391 17.125 1 85.5 262 PHE B O 1
ATOM 5377 N N . TYR B 1 263 ? -11.32 23.766 15.125 1 84.5 263 TYR B N 1
ATOM 5378 C CA . TYR B 1 263 ? -10.898 25.109 15.492 1 84.5 263 TYR B CA 1
ATOM 5379 C C . TYR B 1 263 ? -11.938 26.141 15.07 1 84.5 263 TYR B C 1
ATOM 5381 O O . TYR B 1 263 ? -11.875 27.297 15.477 1 84.5 263 TYR B O 1
ATOM 5389 N N . GLY B 1 264 ? -12.844 25.734 14.242 1 82.94 264 GLY B N 1
ATOM 5390 C CA . GLY B 1 264 ? -13.891 26.625 13.781 1 82.94 264 GLY B CA 1
ATOM 5391 C C . GLY B 1 264 ? -13.453 27.5 12.625 1 82.94 264 GLY B C 1
ATOM 5392 O O . GLY B 1 264 ? -14.297 28.078 11.922 1 82.94 264 GLY B O 1
ATOM 5393 N N . THR B 1 265 ? -12.172 27.609 12.414 1 85.38 265 THR B N 1
ATOM 5394 C CA . THR B 1 265 ? -11.617 28.406 11.32 1 85.38 265 THR B CA 1
ATOM 5395 C C . THR B 1 265 ? -10.297 27.812 10.836 1 85.38 265 THR B C 1
ATOM 5397 O O . THR B 1 265 ? -9.688 27 11.531 1 85.38 265 THR B O 1
ATOM 5400 N N . LEU B 1 266 ? -9.93 28.172 9.633 1 89.19 266 LEU B N 1
ATOM 5401 C CA . LEU B 1 266 ? -8.625 27.797 9.094 1 89.19 266 LEU B CA 1
ATOM 5402 C C . LEU B 1 266 ? -7.68 28.984 9.07 1 89.19 266 LEU B C 1
ATOM 5404 O O . LEU B 1 266 ? -7.965 30 8.43 1 89.19 266 LEU B O 1
ATOM 5408 N N . ARG B 1 267 ? -6.641 28.953 9.734 1 88.56 267 ARG B N 1
ATOM 5409 C CA . ARG B 1 267 ? -5.621 30 9.719 1 88.56 267 ARG B CA 1
ATOM 5410 C C . ARG B 1 267 ? -4.59 29.75 8.625 1 88.56 267 ARG B C 1
ATOM 5412 O O . ARG B 1 267 ? -3.666 28.953 8.805 1 88.56 267 ARG B O 1
ATOM 5419 N N . MET B 1 268 ? -4.75 30.469 7.637 1 92.25 268 MET B N 1
ATOM 5420 C CA . MET B 1 268 ? -3.898 30.234 6.477 1 92.25 268 MET B CA 1
ATOM 5421 C C . MET B 1 268 ? -2.879 31.359 6.316 1 92.25 268 MET B C 1
ATOM 5423 O O . MET B 1 268 ? -3.18 32.531 6.598 1 92.25 268 MET B O 1
ATOM 5427 N N . ARG B 1 269 ? -1.725 31.047 5.973 1 91.75 269 ARG B N 1
ATOM 5428 C CA . ARG B 1 269 ? -0.677 31.984 5.609 1 91.75 269 ARG B CA 1
ATOM 5429 C C . ARG B 1 269 ? -0.133 31.703 4.215 1 91.75 269 ARG B C 1
ATOM 5431 O O . ARG B 1 269 ? 0.073 30.531 3.855 1 91.75 269 ARG B O 1
ATOM 5438 N N . ARG B 1 270 ? -0.04 32.75 3.473 1 92.69 270 ARG B N 1
ATOM 5439 C CA . ARG B 1 270 ? 0.481 32.656 2.113 1 92.69 270 ARG B CA 1
ATOM 5440 C C . ARG B 1 270 ? 1.874 33.281 2.016 1 92.69 270 ARG B C 1
ATOM 5442 O O . ARG B 1 270 ? 2.145 34.312 2.619 1 92.69 270 ARG B O 1
ATOM 5449 N N . SER B 1 271 ? 2.822 32.562 1.51 1 88.44 271 SER B N 1
ATOM 5450 C CA . SER B 1 271 ? 4.184 33.031 1.282 1 88.44 271 SER B CA 1
ATOM 5451 C C . SER B 1 271 ? 4.68 32.625 -0.105 1 88.44 271 SER B C 1
ATOM 5453 O O . SER B 1 271 ? 3.939 32.031 -0.891 1 88.44 271 SER B O 1
ATOM 5455 N N . LYS B 1 272 ? 5.902 33.031 -0.468 1 85.31 272 LYS B N 1
ATOM 5456 C CA . LYS B 1 272 ? 6.527 32.656 -1.734 1 85.31 272 LYS B CA 1
ATOM 5457 C C . LYS B 1 272 ? 6.734 31.156 -1.817 1 85.31 272 LYS B C 1
ATOM 5459 O O . LYS B 1 272 ? 6.777 30.578 -2.912 1 85.31 272 LYS B O 1
ATOM 5464 N N . LYS B 1 273 ? 6.703 30.562 -0.671 1 83.56 273 LYS B N 1
ATOM 5465 C CA . LYS B 1 273 ? 6.973 29.125 -0.618 1 83.56 273 LYS B CA 1
ATOM 5466 C C . LYS B 1 273 ? 5.684 28.312 -0.734 1 83.56 273 LYS B C 1
ATOM 5468 O O . LYS B 1 273 ? 5.723 27.094 -0.913 1 83.56 273 LYS B O 1
ATOM 5473 N N . GLY B 1 274 ? 4.664 29.016 -0.652 1 89.69 274 GLY B N 1
ATOM 5474 C CA . GLY B 1 274 ? 3.391 28.328 -0.792 1 89.69 274 GLY B CA 1
ATOM 5475 C C . GLY B 1 274 ? 2.385 28.703 0.277 1 89.69 274 GLY B C 1
ATOM 5476 O O . GLY B 1 274 ? 2.494 29.766 0.891 1 89.69 274 GLY B O 1
ATOM 5477 N N . ILE B 1 275 ? 1.334 27.938 0.417 1 95 275 ILE B N 1
ATOM 5478 C CA . ILE B 1 275 ? 0.26 28.172 1.374 1 95 275 ILE B CA 1
ATOM 5479 C C . ILE B 1 275 ? 0.354 27.172 2.52 1 95 275 ILE B C 1
ATOM 5481 O O . ILE B 1 275 ? 0.715 26.016 2.307 1 95 275 ILE B O 1
ATOM 5485 N N . ALA B 1 276 ? 0.083 27.625 3.729 1 95.31 276 ALA B N 1
ATOM 5486 C CA . ALA B 1 276 ? 0.164 26.75 4.895 1 95.31 276 ALA B CA 1
ATOM 5487 C C . ALA B 1 276 ? -0.991 27.016 5.859 1 95.31 276 ALA B C 1
ATOM 5489 O O . ALA B 1 276 ? -1.495 28.141 5.941 1 95.31 276 ALA B O 1
ATOM 5490 N N . ILE B 1 277 ? -1.48 26 6.492 1 94.75 277 ILE B N 1
ATOM 5491 C CA . ILE B 1 277 ? -2.475 26.078 7.559 1 94.75 277 ILE B CA 1
ATOM 5492 C C . ILE B 1 277 ? -1.787 25.984 8.914 1 94.75 277 ILE B C 1
ATOM 5494 O O . ILE B 1 277 ? -1.16 24.969 9.234 1 94.75 277 ILE B O 1
ATOM 5498 N N . TYR B 1 278 ? -1.923 27.016 9.672 1 89.75 278 TYR B N 1
ATOM 5499 C CA . TYR B 1 278 ? -1.267 27.094 10.977 1 89.75 278 TYR B CA 1
ATOM 5500 C C . TYR B 1 278 ? -2.219 26.672 12.086 1 89.75 278 TYR B C 1
ATOM 5502 O O . TYR B 1 278 ? -2.826 27.516 12.742 1 89.75 278 TYR B O 1
ATOM 5510 N N . ALA B 1 279 ? -2.334 25.438 12.312 1 87.56 279 ALA B N 1
ATOM 5511 C CA . ALA B 1 279 ? -3.152 24.828 13.352 1 87.56 279 ALA B CA 1
ATOM 5512 C C . ALA B 1 279 ? -2.385 23.719 14.062 1 87.56 279 ALA B C 1
ATOM 5514 O O . ALA B 1 279 ? -1.903 22.766 13.43 1 87.56 279 ALA B O 1
ATOM 5515 N N . PRO B 1 280 ? -2.188 23.875 15.359 1 87.81 280 PRO B N 1
ATOM 5516 C CA . PRO B 1 280 ? -1.414 22.859 16.094 1 87.81 280 PRO B CA 1
ATOM 5517 C C . PRO B 1 280 ? -2.174 21.547 16.25 1 87.81 280 PRO B C 1
ATOM 5519 O O . PRO B 1 280 ? -3.404 21.547 16.344 1 87.81 280 PRO B O 1
ATOM 5522 N N . GLY B 1 281 ? -1.466 20.469 16.312 1 90.25 281 GLY B N 1
ATOM 5523 C CA . GLY B 1 281 ? -2.055 19.156 16.547 1 90.25 281 GLY B CA 1
ATOM 5524 C C . GLY B 1 281 ? -1.092 18.016 16.281 1 90.25 281 GLY B C 1
ATOM 5525 O O . GLY B 1 281 ? 0.081 18.234 15.977 1 90.25 281 GLY B O 1
ATOM 5526 N N . VAL B 1 282 ? -1.568 16.781 16.531 1 93.88 282 VAL B N 1
ATOM 5527 C CA . VAL B 1 282 ? -0.819 15.555 16.266 1 93.88 282 VAL B CA 1
ATOM 5528 C C . VAL B 1 282 ? -1.621 14.664 15.32 1 93.88 282 VAL B C 1
ATOM 5530 O O . VAL B 1 282 ? -2.799 14.391 15.562 1 93.88 282 VAL B O 1
ATOM 5533 N N . ILE B 1 283 ? -1.032 14.273 14.258 1 97.12 283 ILE B N 1
ATOM 5534 C CA . ILE B 1 283 ? -1.701 13.406 13.297 1 97.12 283 ILE B CA 1
ATOM 5535 C C . ILE B 1 283 ? -0.887 12.133 13.094 1 97.12 283 ILE B C 1
ATOM 5537 O O . ILE B 1 283 ? 0.319 12.188 12.844 1 97.12 283 ILE B O 1
ATOM 5541 N N . LEU B 1 284 ? -1.54 11.016 13.289 1 97.75 284 LEU B N 1
ATOM 5542 C CA . LEU B 1 284 ? -0.967 9.703 13.023 1 97.75 284 LEU B CA 1
ATOM 5543 C C . LEU B 1 284 ? -1.385 9.203 11.641 1 97.75 284 LEU B C 1
ATOM 5545 O O . LEU B 1 284 ? -2.551 9.32 11.266 1 97.75 284 LEU B O 1
ATOM 5549 N N . ILE B 1 285 ? -0.453 8.703 10.844 1 98 285 ILE B N 1
ATOM 5550 C CA . ILE B 1 285 ? -0.772 8.109 9.547 1 98 285 ILE B CA 1
ATOM 5551 C C . ILE B 1 285 ? -0.068 6.758 9.422 1 98 285 ILE B C 1
ATOM 5553 O O . ILE B 1 285 ? 1.163 6.695 9.367 1 98 285 ILE B O 1
ATOM 5557 N N . ASP B 1 286 ? -0.838 5.703 9.398 1 96.94 286 ASP B N 1
ATOM 5558 C CA . ASP B 1 286 ? -0.28 4.379 9.164 1 96.94 286 ASP B CA 1
ATOM 5559 C C . ASP B 1 286 ? -0.036 4.141 7.672 1 96.94 286 ASP B C 1
ATOM 5561 O O . ASP B 1 286 ? -0.898 4.434 6.84 1 96.94 286 ASP B O 1
ATOM 5565 N N . GLU B 1 287 ? 1.09 3.631 7.34 1 95.75 287 GLU B N 1
ATOM 5566 C CA . GLU B 1 287 ? 1.494 3.346 5.965 1 95.75 287 GLU B CA 1
ATOM 5567 C C . GLU B 1 287 ? 1.225 4.539 5.051 1 95.75 287 GLU B C 1
ATOM 5569 O O . GLU B 1 287 ? 0.491 4.422 4.07 1 95.75 287 GLU B O 1
ATOM 5574 N N . VAL B 1 288 ? 1.935 5.621 5.305 1 96.81 288 VAL B N 1
ATOM 5575 C CA . VAL B 1 288 ? 1.762 6.883 4.59 1 96.81 288 VAL B CA 1
ATOM 5576 C C . VAL B 1 288 ? 2.119 6.691 3.117 1 96.81 288 VAL B C 1
ATOM 5578 O O . VAL B 1 288 ? 1.673 7.457 2.26 1 96.81 288 VAL B O 1
ATOM 5581 N N . ASP B 1 289 ? 2.828 5.629 2.797 1 95.19 289 ASP B N 1
ATOM 5582 C CA . ASP B 1 289 ? 3.32 5.355 1.449 1 95.19 289 ASP B CA 1
ATOM 5583 C C . ASP B 1 289 ? 2.297 4.555 0.645 1 95.19 289 ASP B C 1
ATOM 5585 O O . ASP B 1 289 ? 2.482 4.328 -0.553 1 95.19 289 ASP B O 1
ATOM 5589 N N . ALA B 1 290 ? 1.212 4.219 1.205 1 92.44 290 ALA B N 1
ATOM 5590 C CA . ALA B 1 290 ? 0.271 3.322 0.54 1 92.44 290 ALA B CA 1
ATOM 5591 C C . ALA B 1 290 ? -0.152 3.881 -0.816 1 92.44 290 ALA B C 1
ATOM 5593 O O . ALA B 1 290 ? -0.514 5.055 -0.927 1 92.44 290 ALA B O 1
ATOM 5594 N N . HIS B 1 291 ? 0.019 3.105 -1.894 1 92.5 291 HIS B N 1
ATOM 5595 C CA . HIS B 1 291 ? -0.471 3.322 -3.25 1 92.5 291 HIS B CA 1
ATOM 5596 C C . HIS B 1 291 ? 0.335 4.402 -3.961 1 92.5 291 HIS B C 1
ATOM 5598 O O . HIS B 1 291 ? -0.044 4.852 -5.047 1 92.5 291 HIS B O 1
ATOM 5604 N N . LEU B 1 292 ? 1.419 4.852 -3.357 1 95.5 292 LEU B N 1
ATOM 5605 C CA . LEU B 1 292 ? 2.154 5.961 -3.953 1 95.5 292 LEU B CA 1
ATOM 5606 C C . LEU B 1 292 ? 3.33 5.449 -4.781 1 95.5 292 LEU B C 1
ATOM 5608 O O . LEU B 1 292 ? 4.027 4.52 -4.367 1 95.5 292 LEU B O 1
ATOM 5612 N N . HIS B 1 293 ? 3.449 6.02 -5.891 1 93.31 293 HIS B N 1
ATOM 5613 C CA . HIS B 1 293 ? 4.68 5.836 -6.656 1 93.31 293 HIS B CA 1
ATOM 5614 C C . HIS B 1 293 ? 5.883 6.395 -5.902 1 93.31 293 HIS B C 1
ATOM 5616 O O . HIS B 1 293 ? 5.742 7.309 -5.086 1 93.31 293 HIS B O 1
ATOM 5622 N N . VAL B 1 294 ? 7.07 5.945 -6.188 1 92.88 294 VAL B N 1
ATOM 5623 C CA . VAL B 1 294 ? 8.297 6.262 -5.469 1 92.88 294 VAL B CA 1
ATOM 5624 C C . VAL B 1 294 ? 8.547 7.766 -5.504 1 92.88 294 VAL B C 1
ATOM 5626 O O . VAL B 1 294 ? 8.977 8.359 -4.512 1 92.88 294 VAL B O 1
ATOM 5629 N N . GLY B 1 295 ? 8.312 8.375 -6.625 1 91.75 295 GLY B N 1
ATOM 5630 C CA . GLY B 1 295 ? 8.484 9.812 -6.719 1 91.75 295 GLY B CA 1
ATOM 5631 C C . GLY B 1 295 ? 7.609 10.586 -5.75 1 91.75 295 GLY B C 1
ATOM 5632 O O . GLY B 1 295 ? 8.055 11.562 -5.148 1 91.75 295 GLY B O 1
ATOM 5633 N N . TRP B 1 296 ? 6.445 10.188 -5.641 1 94.5 296 TRP B N 1
ATOM 5634 C CA . TRP B 1 296 ? 5.496 10.82 -4.73 1 94.5 296 TRP B CA 1
ATOM 5635 C C . TRP B 1 296 ? 5.844 10.516 -3.277 1 94.5 296 TRP B C 1
ATOM 5637 O O . TRP B 1 296 ? 5.68 11.367 -2.4 1 94.5 296 TRP B O 1
ATOM 5647 N N . GLN B 1 297 ? 6.352 9.297 -3.027 1 95.25 297 GLN B N 1
ATOM 5648 C CA . GLN B 1 297 ? 6.797 8.922 -1.69 1 95.25 297 GLN B CA 1
ATOM 5649 C C . GLN B 1 297 ? 7.895 9.859 -1.192 1 95.25 297 GLN B C 1
ATOM 5651 O O . GLN B 1 297 ? 7.898 10.25 -0.024 1 95.25 297 GLN B O 1
ATOM 5656 N N . GLN B 1 298 ? 8.719 10.266 -2.041 1 92.81 298 GLN B N 1
ATOM 5657 C CA . GLN B 1 298 ? 9.836 11.133 -1.676 1 92.81 298 GLN B CA 1
ATOM 5658 C C . GLN B 1 298 ? 9.352 12.531 -1.289 1 92.81 298 GLN B C 1
ATOM 5660 O O . GLN B 1 298 ? 9.977 13.203 -0.47 1 92.81 298 GLN B O 1
ATOM 5665 N N . ARG B 1 299 ? 8.258 12.906 -1.816 1 93.12 299 ARG B N 1
ATOM 5666 C CA . ARG B 1 299 ? 7.879 14.312 -1.72 1 93.12 299 ARG B CA 1
ATOM 5667 C C . ARG B 1 299 ? 6.773 14.516 -0.689 1 93.12 299 ARG B C 1
ATOM 5669 O O . ARG B 1 299 ? 6.633 15.602 -0.123 1 93.12 299 ARG B O 1
ATOM 5676 N N . ILE B 1 300 ? 6.008 13.531 -0.42 1 96.44 300 ILE B N 1
ATOM 5677 C CA . ILE B 1 300 ? 4.77 13.688 0.337 1 96.44 300 ILE B CA 1
ATOM 5678 C C . ILE B 1 300 ? 5.09 14.141 1.76 1 96.44 300 ILE B C 1
ATOM 5680 O O . ILE B 1 300 ? 4.355 14.945 2.34 1 96.44 300 ILE B O 1
ATOM 5684 N N . GLY B 1 301 ? 6.172 13.633 2.373 1 96.12 301 GLY B N 1
ATOM 5685 C CA . GLY B 1 301 ? 6.547 14.055 3.713 1 96.12 301 GLY B CA 1
ATOM 5686 C C . GLY B 1 301 ? 6.832 15.539 3.811 1 96.12 301 GLY B C 1
ATOM 5687 O O . GLY B 1 301 ? 6.312 16.219 4.699 1 96.12 301 GLY B O 1
ATOM 5688 N N . GLY B 1 302 ? 7.676 16.031 2.896 1 94.44 302 GLY B N 1
ATOM 5689 C CA . GLY B 1 302 ? 7.965 17.453 2.857 1 94.44 302 GLY B CA 1
ATOM 5690 C C . GLY B 1 302 ? 6.734 18.312 2.613 1 94.44 302 GLY B C 1
ATOM 5691 O O . GLY B 1 302 ? 6.582 19.375 3.215 1 94.44 302 GLY B O 1
ATOM 5692 N N . TRP B 1 303 ? 5.891 17.828 1.777 1 96.38 303 TRP B N 1
ATOM 5693 C CA . TRP B 1 303 ? 4.672 18.562 1.473 1 96.38 303 TRP B CA 1
ATOM 5694 C C . TRP B 1 303 ? 3.791 18.703 2.711 1 96.38 303 TRP B C 1
ATOM 5696 O O . TRP B 1 303 ? 3.307 19.797 3.02 1 96.38 303 TRP B O 1
ATOM 5706 N N . LEU B 1 304 ? 3.553 17.625 3.43 1 97.5 304 LEU B N 1
ATOM 5707 C CA . LEU B 1 304 ? 2.73 17.656 4.633 1 97.5 304 LEU B CA 1
ATOM 5708 C C . LEU B 1 304 ? 3.307 18.625 5.664 1 97.5 304 LEU B C 1
ATOM 5710 O O . LEU B 1 304 ? 2.572 19.422 6.246 1 97.5 304 LEU B O 1
ATOM 5714 N N . LYS B 1 305 ? 4.59 18.625 5.82 1 95.25 305 LYS B N 1
ATOM 5715 C CA . LYS B 1 305 ? 5.238 19.469 6.816 1 95.25 305 LYS B CA 1
ATOM 5716 C C . LYS B 1 305 ? 5.141 20.938 6.43 1 95.25 305 LYS B C 1
ATOM 5718 O O . LYS B 1 305 ? 4.953 21.797 7.293 1 95.25 305 LYS B O 1
ATOM 5723 N N . SER B 1 306 ? 5.254 21.219 5.176 1 95.25 306 SER B N 1
ATOM 5724 C CA . SER B 1 306 ? 5.234 22.594 4.723 1 95.25 306 SER B CA 1
ATOM 5725 C C . SER B 1 306 ? 3.826 23.172 4.773 1 95.25 306 SER B C 1
ATOM 5727 O O . SER B 1 306 ? 3.648 24.375 5.039 1 95.25 306 SER B O 1
ATOM 5729 N N . HIS B 1 307 ? 2.838 22.391 4.57 1 97.38 307 HIS B N 1
ATOM 5730 C CA . HIS B 1 307 ? 1.468 22.891 4.496 1 97.38 307 HIS B CA 1
ATOM 5731 C C . HIS B 1 307 ? 0.787 22.844 5.859 1 97.38 307 HIS B C 1
ATOM 5733 O O . HIS B 1 307 ? -0.214 23.516 6.082 1 97.38 307 HIS B O 1
ATOM 5739 N N . PHE B 1 308 ? 1.268 22 6.727 1 96.38 308 PHE B N 1
ATOM 5740 C CA . PHE B 1 308 ? 0.799 21.922 8.109 1 96.38 308 PHE B CA 1
ATOM 5741 C C . PHE B 1 308 ? 1.964 22.031 9.086 1 96.38 308 PHE B C 1
ATOM 5743 O O . PHE B 1 308 ? 2.227 21.109 9.852 1 96.38 308 PHE B O 1
ATOM 5750 N N . PRO B 1 309 ? 2.537 23.188 9.195 1 93 309 PRO B N 1
ATOM 5751 C CA . PRO B 1 309 ? 3.811 23.328 9.898 1 93 309 PRO B CA 1
ATOM 5752 C C . PRO B 1 309 ? 3.67 23.172 11.414 1 93 309 PRO B C 1
ATOM 5754 O O . PRO B 1 309 ? 4.66 22.906 12.102 1 93 309 PRO B O 1
ATOM 5757 N N . ARG B 1 310 ? 2.533 23.266 11.938 1 90.81 310 ARG B N 1
ATOM 5758 C CA . ARG B 1 310 ? 2.367 23.188 13.391 1 90.81 310 ARG B CA 1
ATOM 5759 C C . ARG B 1 310 ? 1.81 21.828 13.789 1 90.81 310 ARG B C 1
ATOM 5761 O O . ARG B 1 310 ? 1.462 21.609 14.953 1 90.81 310 ARG B O 1
ATOM 5768 N N . ILE B 1 311 ? 1.71 20.969 12.852 1 94 311 ILE B N 1
ATOM 5769 C CA . ILE B 1 311 ? 1.253 19.609 13.117 1 94 311 ILE B CA 1
ATOM 5770 C C . ILE B 1 311 ? 2.455 18.672 13.281 1 94 311 ILE B C 1
ATOM 5772 O O . ILE B 1 311 ? 3.406 18.75 12.5 1 94 311 ILE B O 1
ATOM 5776 N N . GLN B 1 312 ? 2.494 17.938 14.344 1 94.81 312 GLN B N 1
ATOM 5777 C CA . GLN B 1 312 ? 3.432 16.828 14.461 1 94.81 312 GLN B CA 1
ATOM 5778 C C . GLN B 1 312 ? 2.887 15.57 13.781 1 94.81 312 GLN B C 1
ATOM 5780 O O . GLN B 1 312 ? 1.858 15.031 14.203 1 94.81 312 GLN B O 1
ATOM 5785 N N . PHE B 1 313 ? 3.559 15.148 12.789 1 97.44 313 PHE B N 1
ATOM 5786 C CA . PHE B 1 313 ? 3.168 13.93 12.094 1 97.44 313 PHE B CA 1
ATOM 5787 C C . PHE B 1 313 ? 3.943 12.734 12.625 1 97.44 313 PHE B C 1
ATOM 5789 O O . PHE B 1 313 ? 5.172 12.773 12.727 1 97.44 313 PHE B O 1
ATOM 5796 N N . ILE B 1 314 ? 3.268 11.727 13.031 1 97.31 314 ILE B N 1
ATOM 5797 C CA . ILE B 1 314 ? 3.84 10.422 13.359 1 97.31 314 ILE B CA 1
ATOM 5798 C C . ILE B 1 314 ? 3.338 9.375 12.367 1 97.31 314 ILE B C 1
ATOM 5800 O O . ILE B 1 314 ? 2.156 9.023 12.375 1 97.31 314 ILE B O 1
ATOM 5804 N N . VAL B 1 315 ? 4.223 8.883 11.547 1 97.88 315 VAL B N 1
ATOM 5805 C CA . VAL B 1 315 ? 3.787 8.031 10.445 1 97.88 315 VAL B CA 1
ATOM 5806 C C . VAL B 1 315 ? 4.562 6.719 10.469 1 97.88 315 VAL B C 1
ATOM 5808 O O . VAL B 1 315 ? 5.68 6.66 10.977 1 97.88 315 VAL B O 1
ATOM 5811 N N . SER B 1 316 ? 3.924 5.66 10.016 1 96.75 316 SER B N 1
ATOM 5812 C CA . SER B 1 316 ? 4.633 4.422 9.711 1 96.75 316 SER B CA 1
ATOM 5813 C C . SER B 1 316 ? 4.801 4.238 8.203 1 96.75 316 SER B C 1
ATOM 5815 O O . SER B 1 316 ? 4.051 4.816 7.418 1 96.75 316 SER B O 1
ATOM 5817 N N . THR B 1 317 ? 5.809 3.494 7.828 1 95.69 317 THR B N 1
ATOM 5818 C CA . THR B 1 317 ? 6.062 3.307 6.402 1 95.69 317 THR B CA 1
ATOM 5819 C C . THR B 1 317 ? 6.867 2.031 6.16 1 95.69 317 THR B C 1
ATOM 5821 O O . THR B 1 317 ? 7.57 1.555 7.055 1 95.69 317 THR B O 1
ATOM 5824 N N . HIS B 1 318 ? 6.715 1.485 4.992 1 92.75 318 HIS B N 1
ATOM 5825 C CA . HIS B 1 318 ? 7.555 0.407 4.488 1 92.75 318 HIS B CA 1
ATOM 5826 C C . HIS B 1 318 ? 8.508 0.912 3.41 1 92.75 318 HIS B C 1
ATOM 5828 O O . HIS B 1 318 ? 9.25 0.126 2.814 1 92.75 318 HIS B O 1
ATOM 5834 N N . SER B 1 319 ? 8.562 2.172 3.256 1 93.38 319 SER B N 1
ATOM 5835 C CA . SER B 1 319 ? 9.32 2.719 2.133 1 93.38 319 SER B CA 1
ATOM 5836 C C . SER B 1 319 ? 10.555 3.469 2.613 1 93.38 319 SER B C 1
ATOM 5838 O O . SER B 1 319 ? 10.453 4.422 3.389 1 93.38 319 SER B O 1
ATOM 5840 N N . PRO B 1 320 ? 11.664 3.129 2.062 1 93 320 PRO B N 1
ATOM 5841 C CA . PRO B 1 320 ? 12.875 3.879 2.395 1 93 320 PRO B CA 1
ATOM 5842 C C . PRO B 1 320 ? 12.836 5.32 1.895 1 93 320 PRO B C 1
ATOM 5844 O O . PRO B 1 320 ? 13.469 6.203 2.484 1 93 320 PRO B O 1
ATOM 5847 N N . TYR B 1 321 ? 12.109 5.582 0.896 1 92.94 321 TYR B N 1
ATOM 5848 C CA . TYR B 1 321 ? 12.102 6.902 0.271 1 92.94 321 TYR B CA 1
ATOM 5849 C C . TYR B 1 321 ? 11.328 7.902 1.12 1 92.94 321 TYR B C 1
ATOM 5851 O O . TYR B 1 321 ? 11.672 9.086 1.154 1 92.94 321 TYR B O 1
ATOM 5859 N N . ILE B 1 322 ? 10.352 7.465 1.787 1 94.62 322 ILE B N 1
ATOM 5860 C CA . ILE B 1 322 ? 9.578 8.328 2.67 1 94.62 322 ILE B CA 1
ATOM 5861 C C . ILE B 1 322 ? 10.453 8.805 3.824 1 94.62 322 ILE B C 1
ATOM 5863 O O . ILE B 1 322 ? 10.328 9.953 4.273 1 94.62 322 ILE B O 1
ATOM 5867 N N . CYS B 1 323 ? 11.312 7.984 4.27 1 94.44 323 CYS B N 1
ATOM 5868 C CA . CYS B 1 323 ? 12.125 8.25 5.453 1 94.44 323 CYS B CA 1
ATOM 5869 C C . CYS B 1 323 ? 13.117 9.375 5.188 1 94.44 323 CYS B C 1
ATOM 5871 O O . CYS B 1 323 ? 13.656 9.969 6.125 1 94.44 323 CYS B O 1
ATOM 5873 N N . GLN B 1 324 ? 13.32 9.664 3.977 1 91.56 324 GLN B N 1
ATOM 5874 C CA . GLN B 1 324 ? 14.289 10.688 3.604 1 91.56 324 GLN B CA 1
ATOM 5875 C C . GLN B 1 324 ? 13.805 12.078 4.016 1 91.56 324 GLN B C 1
ATOM 5877 O O . GLN B 1 324 ? 14.586 13.031 4.023 1 91.56 324 GLN B O 1
ATOM 5882 N N . SER B 1 325 ? 12.539 12.172 4.387 1 91.94 325 SER B N 1
ATOM 5883 C CA . SER B 1 325 ? 11.977 13.453 4.793 1 91.94 325 SER B CA 1
ATOM 5884 C C . SER B 1 325 ? 11.883 13.562 6.309 1 91.94 325 SER B C 1
ATOM 5886 O O . SER B 1 325 ? 11.281 14.5 6.836 1 91.94 325 SER B O 1
ATOM 5888 N N . ALA B 1 326 ? 12.492 12.695 6.988 1 93.69 326 ALA B N 1
ATOM 5889 C CA . ALA B 1 326 ? 12.383 12.648 8.445 1 93.69 326 ALA B CA 1
ATOM 5890 C C . ALA B 1 326 ? 13.141 13.805 9.086 1 93.69 326 ALA B C 1
ATOM 5892 O O . ALA B 1 326 ? 14.188 14.227 8.586 1 93.69 326 ALA B O 1
ATOM 5893 N N . ASP B 1 327 ? 12.625 14.32 10.203 1 93.12 327 ASP B N 1
ATOM 5894 C CA . ASP B 1 327 ? 13.32 15.312 11.016 1 93.12 327 ASP B CA 1
ATOM 5895 C C . ASP B 1 327 ? 14.359 14.656 11.914 1 93.12 327 ASP B C 1
ATOM 5897 O O . ASP B 1 327 ? 14.32 13.445 12.141 1 93.12 327 ASP B O 1
ATOM 5901 N N . ILE B 1 328 ? 15.242 15.516 12.359 1 90.5 328 ILE B N 1
ATOM 5902 C CA . ILE B 1 328 ? 16.203 15.016 13.336 1 90.5 328 ILE B CA 1
ATOM 5903 C C . ILE B 1 328 ? 15.453 14.461 14.547 1 90.5 328 ILE B C 1
ATOM 5905 O O . ILE B 1 328 ? 14.531 15.102 15.07 1 90.5 328 ILE B O 1
ATOM 5909 N N . GLY B 1 329 ? 15.773 13.297 14.875 1 91.69 329 GLY B N 1
ATOM 5910 C CA . GLY B 1 329 ? 15.086 12.648 15.984 1 91.69 329 GLY B CA 1
ATOM 5911 C C . GLY B 1 329 ? 13.75 12.047 15.586 1 91.69 329 GLY B C 1
ATOM 5912 O O . GLY B 1 329 ? 13.023 11.523 16.438 1 91.69 329 GLY B O 1
ATOM 5913 N N . GLY B 1 330 ? 13.492 12.062 14.32 1 93.88 330 GLY B N 1
ATOM 5914 C CA . GLY B 1 330 ? 12.164 11.68 13.867 1 93.88 330 GLY B CA 1
ATOM 5915 C C . GLY B 1 330 ? 12.117 10.273 13.297 1 93.88 330 GLY B C 1
ATOM 5916 O O . GLY B 1 330 ? 11.078 9.836 12.789 1 93.88 330 GLY B O 1
ATOM 5917 N N . LEU B 1 331 ? 13.195 9.531 13.367 1 94.69 331 LEU B N 1
ATOM 5918 C CA . LEU B 1 331 ? 13.227 8.148 12.898 1 94.69 331 LEU B CA 1
ATOM 5919 C C . LEU B 1 331 ? 13.281 7.18 14.07 1 94.69 331 LEU B C 1
ATOM 5921 O O . LEU B 1 331 ? 14.211 7.234 14.883 1 94.69 331 LEU B O 1
ATOM 5925 N N . ILE B 1 332 ? 12.297 6.352 14.133 1 94.44 332 ILE B N 1
ATOM 5926 C CA . ILE B 1 332 ? 12.195 5.383 15.219 1 94.44 332 ILE B CA 1
ATOM 5927 C C . ILE B 1 332 ? 12.328 3.967 14.664 1 94.44 332 ILE B C 1
ATOM 5929 O O . ILE B 1 332 ? 11.586 3.57 13.766 1 94.44 332 ILE B O 1
ATOM 5933 N N . ARG B 1 333 ? 13.242 3.281 15.211 1 90.94 333 ARG B N 1
ATOM 5934 C CA . ARG B 1 333 ? 13.469 1.89 14.836 1 90.94 333 ARG B CA 1
ATOM 5935 C C . ARG B 1 333 ? 12.781 0.939 15.812 1 90.94 333 ARG B C 1
ATOM 5937 O O . ARG B 1 333 ? 12.953 1.055 17.031 1 90.94 333 ARG B O 1
ATOM 5944 N N . LEU B 1 334 ? 11.992 0.102 15.289 1 90 334 LEU B N 1
ATOM 5945 C CA . LEU B 1 334 ? 11.391 -0.96 16.094 1 90 334 LEU B CA 1
ATOM 5946 C C . LEU B 1 334 ? 12.266 -2.211 16.062 1 90 334 LEU B C 1
ATOM 5948 O O . LEU B 1 334 ? 12.891 -2.518 15.055 1 90 334 LEU B O 1
ATOM 5952 N N . PRO B 1 335 ? 12.289 -2.832 17.172 1 81.31 335 PRO B N 1
ATOM 5953 C CA . PRO B 1 335 ? 13.125 -4.035 17.219 1 81.31 335 PRO B CA 1
ATOM 5954 C C . PRO B 1 335 ? 12.633 -5.137 16.297 1 81.31 335 PRO B C 1
ATOM 5956 O O . PRO B 1 335 ? 11.422 -5.262 16.062 1 81.31 335 PRO B O 1
ATOM 5959 N N . GLY B 1 336 ? 13.672 -5.789 15.75 1 73.5 336 GLY B N 1
ATOM 5960 C CA . GLY B 1 336 ? 13.305 -6.988 15.016 1 73.5 336 GLY B CA 1
ATOM 5961 C C . GLY B 1 336 ? 12.688 -8.062 15.898 1 73.5 336 GLY B C 1
ATOM 5962 O O . GLY B 1 336 ? 12.656 -7.922 17.125 1 73.5 336 GLY B O 1
ATOM 5963 N N . LEU B 1 337 ? 12.18 -9.07 15.344 1 70.25 337 LEU B N 1
ATOM 5964 C CA . LEU B 1 337 ? 11.469 -10.133 16.047 1 70.25 337 LEU B CA 1
ATOM 5965 C C . LEU B 1 337 ? 12.406 -10.883 17 1 70.25 337 LEU B C 1
ATOM 5967 O O . LEU B 1 337 ? 11.977 -11.414 18.016 1 70.25 337 LEU B O 1
ATOM 5971 N N . ASN B 1 338 ? 13.672 -10.883 16.594 1 71.94 338 ASN B N 1
ATOM 5972 C CA . ASN B 1 338 ? 14.641 -11.602 17.422 1 71.94 338 ASN B CA 1
ATOM 5973 C C . ASN B 1 338 ? 15.477 -10.648 18.266 1 71.94 338 ASN B C 1
ATOM 5975 O O . ASN B 1 338 ? 16.469 -11.062 18.891 1 71.94 338 ASN B O 1
ATOM 5979 N N . GLU B 1 339 ? 15.047 -9.43 18.25 1 75.69 339 GLU B N 1
ATOM 5980 C CA . GLU B 1 339 ? 15.812 -8.43 18.984 1 75.69 339 GLU B CA 1
ATOM 5981 C C . GLU B 1 339 ? 15.078 -7.996 20.25 1 75.69 339 GLU B C 1
ATOM 5983 O O . GLU B 1 339 ? 13.852 -7.871 20.25 1 75.69 339 GLU B O 1
ATOM 5988 N N . ASN B 1 340 ? 15.859 -7.992 21.297 1 78 340 ASN B N 1
ATOM 5989 C CA . ASN B 1 340 ? 15.273 -7.652 22.594 1 78 340 ASN B CA 1
ATOM 5990 C C . ASN B 1 340 ? 15.672 -6.242 23.031 1 78 340 ASN B C 1
ATOM 5992 O O . ASN B 1 340 ? 16.328 -6.07 24.047 1 78 340 ASN B O 1
ATOM 5996 N N . TYR B 1 341 ? 15.422 -5.254 22.266 1 79.56 341 TYR B N 1
ATOM 5997 C CA . TYR B 1 341 ? 15.602 -3.869 22.688 1 79.56 341 TYR B CA 1
ATOM 5998 C C . TYR B 1 341 ? 14.352 -3.051 22.406 1 79.56 341 TYR B C 1
ATOM 6000 O O . TYR B 1 341 ? 13.547 -3.404 21.531 1 79.56 341 TYR B O 1
ATOM 6008 N N . PRO B 1 342 ? 14.117 -2.111 23.219 1 84.06 342 PRO B N 1
ATOM 6009 C CA . PRO B 1 342 ? 12.945 -1.26 23.016 1 84.06 342 PRO B CA 1
ATOM 6010 C C . PRO B 1 342 ? 13.062 -0.385 21.766 1 84.06 342 PRO B C 1
ATOM 6012 O O . PRO B 1 342 ? 14.164 -0.219 21.219 1 84.06 342 PRO B O 1
ATOM 6015 N N . PRO B 1 343 ? 11.945 0.015 21.297 1 87.62 343 PRO B N 1
ATOM 6016 C CA . PRO B 1 343 ? 12.016 0.999 20.219 1 87.62 343 PRO B CA 1
ATOM 6017 C C . PRO B 1 343 ? 12.922 2.182 20.547 1 87.62 343 PRO B C 1
ATOM 6019 O O . PRO B 1 343 ? 12.938 2.645 21.703 1 87.62 343 PRO B O 1
ATOM 6022 N N . GLN B 1 344 ? 13.688 2.588 19.547 1 88.81 344 GLN B N 1
ATOM 6023 C CA . GLN B 1 344 ? 14.656 3.648 19.812 1 88.81 344 GLN B CA 1
ATOM 6024 C C . GLN B 1 344 ? 14.727 4.637 18.656 1 88.81 344 GLN B C 1
ATOM 6026 O O . GLN B 1 344 ? 14.586 4.25 17.484 1 88.81 344 GLN B O 1
ATOM 6031 N N . VAL B 1 345 ? 14.961 5.832 19.047 1 92.69 345 VAL B N 1
ATOM 6032 C CA . VAL B 1 345 ? 15.312 6.832 18.047 1 92.69 345 VAL B CA 1
ATOM 6033 C C . VAL B 1 345 ? 16.688 6.516 17.453 1 92.69 345 VAL B C 1
ATOM 6035 O O . VAL B 1 345 ? 17.625 6.215 18.188 1 92.69 345 VAL B O 1
ATOM 6038 N N . VAL B 1 346 ? 16.734 6.559 16.188 1 91.06 346 VAL B N 1
ATOM 6039 C CA . VAL B 1 346 ? 17.984 6.168 15.516 1 91.06 346 VAL B CA 1
ATOM 6040 C C . VAL B 1 346 ? 19.078 7.188 15.828 1 91.06 346 VAL B C 1
ATOM 6042 O O . VAL B 1 346 ? 18.781 8.367 16.047 1 91.06 346 VAL B O 1
ATOM 6045 N N . GLY B 1 347 ? 20.328 6.703 15.867 1 88.56 347 GLY B N 1
ATOM 6046 C CA . GLY B 1 347 ? 21.453 7.582 16.109 1 88.56 347 GLY B CA 1
ATOM 6047 C C . GLY B 1 347 ? 21.719 8.539 14.961 1 88.56 347 GLY B C 1
ATOM 6048 O O . GLY B 1 347 ? 21.125 8.422 13.891 1 88.56 347 GLY B O 1
ATOM 6049 N N . GLU B 1 348 ? 22.594 9.438 15.219 1 87.12 348 GLU B N 1
ATOM 6050 C CA . GLU B 1 348 ? 22.891 10.5 14.266 1 87.12 348 GLU B CA 1
ATOM 6051 C C . GLU B 1 348 ? 23.453 9.938 12.969 1 87.12 348 GLU B C 1
ATOM 6053 O O . GLU B 1 348 ? 23.078 10.375 11.883 1 87.12 348 GLU B O 1
ATOM 6058 N N . GLN B 1 349 ? 24.312 9.023 13.07 1 83.06 349 GLN B N 1
ATOM 6059 C CA . GLN B 1 349 ? 24.953 8.453 11.883 1 83.06 349 GLN B CA 1
ATOM 6060 C C . GLN B 1 349 ? 23.938 7.746 10.992 1 83.06 349 GLN B C 1
ATOM 6062 O O . GLN B 1 349 ? 23.953 7.918 9.773 1 83.06 349 GLN B O 1
ATOM 6067 N N . LEU B 1 350 ? 23.172 6.965 11.656 1 86 350 LEU B N 1
ATOM 6068 C CA . LEU B 1 350 ? 22.141 6.254 10.898 1 86 350 LEU B CA 1
ATOM 6069 C C . LEU B 1 350 ? 21.125 7.23 10.32 1 86 350 LEU B C 1
ATOM 6071 O O . LEU B 1 350 ? 20.656 7.047 9.188 1 86 350 LEU B O 1
ATOM 6075 N N . TYR B 1 351 ? 20.828 8.25 11.078 1 90.25 351 TYR B N 1
ATOM 6076 C CA . TYR B 1 351 ? 19.922 9.289 10.586 1 90.25 351 TYR B CA 1
ATOM 6077 C C . TYR B 1 351 ? 20.469 9.914 9.312 1 90.25 351 TYR B C 1
ATOM 6079 O O . TYR B 1 351 ? 19.75 10.055 8.32 1 90.25 351 TYR B O 1
ATOM 6087 N N . LYS B 1 352 ? 21.703 10.273 9.32 1 86.94 352 LYS B N 1
ATOM 6088 C CA . LYS B 1 352 ? 22.344 10.914 8.172 1 86.94 352 LYS B CA 1
ATOM 6089 C C . LYS B 1 352 ? 22.375 9.984 6.969 1 86.94 352 LYS B C 1
ATOM 6091 O O . LYS B 1 352 ? 22.141 10.414 5.836 1 86.94 352 LYS B O 1
ATOM 6096 N N . ARG B 1 353 ? 22.594 8.734 7.215 1 84.19 353 ARG B N 1
ATOM 6097 C CA . ARG B 1 353 ? 22.641 7.738 6.148 1 84.19 353 ARG B CA 1
ATOM 6098 C C . ARG B 1 353 ? 21.281 7.625 5.449 1 84.19 353 ARG B C 1
ATOM 6100 O O . ARG B 1 353 ? 21.219 7.43 4.234 1 84.19 353 ARG B O 1
ATOM 6107 N N . ILE B 1 354 ? 20.297 7.738 6.242 1 88.38 354 ILE B N 1
ATOM 6108 C CA . ILE B 1 354 ? 18.953 7.543 5.711 1 88.38 354 ILE B CA 1
ATOM 6109 C C . ILE B 1 354 ? 18.484 8.82 5.012 1 88.38 354 ILE B C 1
ATOM 6111 O O . ILE B 1 354 ? 18.047 8.773 3.863 1 88.38 354 ILE B O 1
ATOM 6115 N N . VAL B 1 355 ? 18.625 9.953 5.648 1 89.38 355 VAL B N 1
ATOM 6116 C CA . VAL B 1 355 ? 18.062 11.211 5.16 1 89.38 355 VAL B CA 1
ATOM 6117 C C . VAL B 1 355 ? 18.922 11.742 4.012 1 89.38 355 VAL B C 1
ATOM 6119 O O . VAL B 1 355 ? 18.391 12.297 3.043 1 89.38 355 VAL B O 1
ATOM 6122 N N . TYR B 1 356 ? 20.188 11.531 4.09 1 86.94 356 TYR B N 1
ATOM 6123 C CA . TYR B 1 356 ? 21.062 12.109 3.076 1 86.94 356 TYR B CA 1
ATOM 6124 C C . TYR B 1 356 ? 21.578 11.039 2.119 1 86.94 356 TYR B C 1
ATOM 6126 O O . TYR B 1 356 ? 22.281 11.344 1.16 1 86.94 356 TYR B O 1
ATOM 6134 N N . GLY B 1 357 ? 21.172 9.805 2.35 1 84.69 357 GLY B N 1
ATOM 6135 C CA . GLY B 1 357 ? 21.547 8.703 1.473 1 84.69 357 GLY B CA 1
ATOM 6136 C C . GLY B 1 357 ? 20.469 8.352 0.464 1 84.69 357 GLY B C 1
ATOM 6137 O O . GLY B 1 357 ? 19.438 9.023 0.391 1 84.69 357 GLY B O 1
ATOM 6138 N N . SER B 1 358 ? 20.781 7.305 -0.36 1 87.19 358 SER B N 1
ATOM 6139 C CA . SER B 1 358 ? 19.844 6.844 -1.376 1 87.19 358 SER B CA 1
ATOM 6140 C C . SER B 1 358 ? 18.797 5.914 -0.775 1 87.19 358 SER B C 1
ATOM 6142 O O . SER B 1 358 ? 18.828 5.633 0.425 1 87.19 358 SER B O 1
ATOM 6144 N N . GLY B 1 359 ? 17.859 5.594 -1.635 1 88.44 359 GLY B N 1
ATOM 6145 C CA . GLY B 1 359 ? 16.875 4.621 -1.205 1 88.44 359 GLY B CA 1
ATOM 6146 C C . GLY B 1 359 ? 17.484 3.301 -0.767 1 88.44 359 GLY B C 1
ATOM 6147 O O . GLY B 1 359 ? 17.078 2.732 0.249 1 88.44 359 GLY B O 1
ATOM 6148 N N . ASP B 1 360 ? 18.406 2.803 -1.513 1 88.38 360 ASP B N 1
ATOM 6149 C CA . ASP B 1 360 ? 19.094 1.556 -1.17 1 88.38 360 ASP B CA 1
ATOM 6150 C C . ASP B 1 360 ? 19.859 1.69 0.143 1 88.38 360 ASP B C 1
ATOM 6152 O O . ASP B 1 360 ? 19.922 0.746 0.934 1 88.38 360 ASP B O 1
ATOM 6156 N N . ASP B 1 361 ? 20.438 2.877 0.377 1 86.62 361 ASP B N 1
ATOM 6157 C CA . ASP B 1 361 ? 21.125 3.113 1.641 1 86.62 361 ASP B CA 1
ATOM 6158 C C . ASP B 1 361 ? 20.172 2.941 2.826 1 86.62 361 ASP B C 1
ATOM 6160 O O . ASP B 1 361 ? 20.531 2.314 3.826 1 86.62 361 ASP B O 1
ATOM 6164 N N . ALA B 1 362 ? 19.109 3.514 2.625 1 89.12 362 ALA B N 1
ATOM 6165 C CA . ALA B 1 362 ? 18.109 3.404 3.678 1 89.12 362 ALA B CA 1
ATOM 6166 C C . ALA B 1 362 ? 17.625 1.962 3.832 1 89.12 362 ALA B C 1
ATOM 6168 O O . ALA B 1 362 ? 17.531 1.448 4.949 1 89.12 362 ALA B O 1
ATOM 6169 N N . ALA B 1 363 ? 17.375 1.289 2.734 1 90 363 ALA B N 1
ATOM 6170 C CA . ALA B 1 363 ? 16.859 -0.078 2.75 1 90 363 ALA B CA 1
ATOM 6171 C C . ALA B 1 363 ? 17.844 -1.029 3.418 1 90 363 ALA B C 1
ATOM 6173 O O . ALA B 1 363 ? 17.453 -1.95 4.133 1 90 363 ALA B O 1
ATOM 6174 N N . LEU B 1 364 ? 19.062 -0.819 3.225 1 87.62 364 LEU B N 1
ATOM 6175 C CA . LEU B 1 364 ? 20.109 -1.7 3.713 1 87.62 364 LEU B CA 1
ATOM 6176 C C . LEU B 1 364 ? 20.469 -1.374 5.16 1 87.62 364 LEU B C 1
ATOM 6178 O O . LEU B 1 364 ? 21.188 -2.129 5.812 1 87.62 364 LEU B O 1
ATOM 6182 N N . SER B 1 365 ? 19.984 -0.238 5.613 1 85.06 365 SER B N 1
ATOM 6183 C CA . SER B 1 365 ? 20.297 0.167 6.98 1 85.06 365 SER B CA 1
ATOM 6184 C C . SER B 1 365 ? 19.562 -0.712 7.992 1 85.06 365 SER B C 1
ATOM 6186 O O . SER B 1 365 ? 18.703 -1.501 7.625 1 85.06 365 SER B O 1
ATOM 6188 N N . ASP B 1 366 ? 19.906 -0.527 9.227 1 82.62 366 ASP B N 1
ATOM 6189 C CA . ASP B 1 366 ? 19.297 -1.287 10.312 1 82.62 366 ASP B CA 1
ATOM 6190 C C . ASP B 1 366 ? 17.828 -0.903 10.492 1 82.62 366 ASP B C 1
ATOM 6192 O O . ASP B 1 366 ? 17.078 -1.627 11.141 1 82.62 366 ASP B O 1
ATOM 6196 N N . LEU B 1 367 ? 17.516 0.192 9.953 1 87.06 367 LEU B N 1
ATOM 6197 C CA . LEU B 1 367 ? 16.125 0.612 10.078 1 87.06 367 LEU B CA 1
ATOM 6198 C C . LEU B 1 367 ? 15.203 -0.335 9.32 1 87.06 367 LEU B C 1
ATOM 6200 O O . LEU B 1 367 ? 14.133 -0.699 9.812 1 87.06 367 LEU B O 1
ATOM 6204 N N . PHE B 1 368 ? 15.617 -0.781 8.148 1 88.69 368 PHE B N 1
ATOM 6205 C CA . PHE B 1 368 ? 14.781 -1.655 7.336 1 88.69 368 PHE B CA 1
ATOM 6206 C C . PHE B 1 368 ? 15.305 -3.086 7.367 1 88.69 368 PHE B C 1
ATOM 6208 O O . PHE B 1 368 ? 14.531 -4.039 7.258 1 88.69 368 PHE B O 1
ATOM 6215 N N . GLY B 1 369 ? 16.562 -3.211 7.363 1 82.81 369 GLY B N 1
ATOM 6216 C CA . GLY B 1 369 ? 17.156 -4.523 7.562 1 82.81 369 GLY B CA 1
ATOM 6217 C C . GLY B 1 369 ? 17.219 -5.348 6.289 1 82.81 369 GLY B C 1
ATOM 6218 O O . GLY B 1 369 ? 17.219 -6.582 6.344 1 82.81 369 GLY B O 1
ATOM 6219 N N . LEU B 1 370 ? 17.25 -4.797 5.164 1 87.25 370 LEU B N 1
ATOM 6220 C CA . LEU B 1 370 ? 17.438 -5.531 3.914 1 87.25 370 LEU B CA 1
ATOM 6221 C C . LEU B 1 370 ? 18.875 -6.02 3.783 1 87.25 370 LEU B C 1
ATOM 6223 O O . LEU B 1 370 ? 19.812 -5.27 4.055 1 87.25 370 LEU B O 1
ATOM 6227 N N . ASP B 1 371 ? 19.047 -7.223 3.383 1 82.62 371 ASP B N 1
ATOM 6228 C CA . ASP B 1 371 ? 20.391 -7.805 3.309 1 82.62 371 ASP B CA 1
ATOM 6229 C C . ASP B 1 371 ? 21.125 -7.348 2.047 1 82.62 371 ASP B C 1
ATOM 6231 O O . ASP B 1 371 ? 22.312 -7.059 2.086 1 82.62 371 ASP B O 1
ATOM 6235 N N . THR B 1 372 ? 20.406 -7.352 0.937 1 85.12 372 THR B N 1
ATOM 6236 C CA . THR B 1 372 ? 20.969 -6.984 -0.357 1 85.12 372 THR B CA 1
ATOM 6237 C C . THR B 1 372 ? 19.953 -6.215 -1.194 1 85.12 372 THR B C 1
ATOM 6239 O O . THR B 1 372 ? 18.75 -6.488 -1.129 1 85.12 372 THR B O 1
ATOM 6242 N N . PRO B 1 373 ? 20.438 -5.25 -1.835 1 86.12 373 PRO B N 1
ATOM 6243 C CA . PRO B 1 373 ? 19.516 -4.512 -2.701 1 86.12 373 PRO B CA 1
ATOM 6244 C C . PRO B 1 373 ? 19.219 -5.246 -4.008 1 86.12 373 PRO B C 1
ATOM 6246 O O . PRO B 1 373 ? 18.469 -4.734 -4.848 1 86.12 373 PRO B O 1
ATOM 6249 N N . TYR B 1 374 ? 19.797 -6.477 -4.164 1 85.44 374 TYR B N 1
ATOM 6250 C CA . TYR B 1 374 ? 19.656 -7.211 -5.418 1 85.44 374 TYR B CA 1
ATOM 6251 C C . TYR B 1 374 ? 18.672 -8.352 -5.281 1 85.44 374 TYR B C 1
ATOM 6253 O O . TYR B 1 374 ? 18.484 -8.898 -4.188 1 85.44 374 TYR B O 1
ATOM 6261 N N . GLY B 1 375 ? 18.062 -8.656 -6.422 1 84.5 375 GLY B N 1
ATOM 6262 C CA . GLY B 1 375 ? 17.125 -9.766 -6.457 1 84.5 375 GLY B CA 1
ATOM 6263 C C . GLY B 1 375 ? 17.797 -11.125 -6.492 1 84.5 375 GLY B C 1
ATOM 6264 O O . GLY B 1 375 ? 19.031 -11.203 -6.559 1 84.5 375 GLY B O 1
ATOM 6265 N N . SER B 1 376 ? 17 -12.117 -6.449 1 86.75 376 SER B N 1
ATOM 6266 C CA . SER B 1 376 ? 17.5 -13.484 -6.406 1 86.75 376 SER B CA 1
ATOM 6267 C C . SER B 1 376 ? 18.266 -13.836 -7.676 1 86.75 376 SER B C 1
ATOM 6269 O O . SER B 1 376 ? 19.297 -14.516 -7.617 1 86.75 376 SER B O 1
ATOM 6271 N N . GLU B 1 377 ? 17.781 -13.43 -8.781 1 84.44 377 GLU B N 1
ATOM 6272 C CA . GLU B 1 377 ? 18.438 -13.719 -10.047 1 84.44 377 GLU B CA 1
ATOM 6273 C C . GLU B 1 377 ? 19.844 -13.102 -10.094 1 84.44 377 GLU B C 1
ATOM 6275 O O . GLU B 1 377 ? 20.781 -13.734 -10.578 1 84.44 377 GLU B O 1
ATOM 6280 N N . ALA B 1 378 ? 19.922 -11.93 -9.672 1 83.88 378 ALA B N 1
ATOM 6281 C CA . ALA B 1 378 ? 21.203 -11.258 -9.617 1 83.88 378 ALA B CA 1
ATOM 6282 C C . ALA B 1 378 ? 22.156 -11.977 -8.672 1 83.88 378 ALA B C 1
ATOM 6284 O O . ALA B 1 378 ? 23.344 -12.148 -8.984 1 83.88 378 ALA B O 1
ATOM 6285 N N . GLU B 1 379 ? 21.625 -12.359 -7.566 1 82.06 379 GLU B N 1
ATOM 6286 C CA . GLU B 1 379 ? 22.453 -13.047 -6.578 1 82.06 379 GLU B CA 1
ATOM 6287 C C . GLU B 1 379 ? 22.953 -14.391 -7.109 1 82.06 379 GLU B C 1
ATOM 6289 O O . GLU B 1 379 ? 24.094 -14.773 -6.855 1 82.06 379 GLU B O 1
ATOM 6294 N N . LYS B 1 380 ? 22.094 -15.078 -7.766 1 84.88 380 LYS B N 1
ATOM 6295 C CA . LYS B 1 380 ? 22.5 -16.328 -8.391 1 84.88 380 LYS B CA 1
ATOM 6296 C C . LYS B 1 380 ? 23.609 -16.109 -9.414 1 84.88 380 LYS B C 1
ATOM 6298 O O . LYS B 1 380 ? 24.594 -16.844 -9.438 1 84.88 380 LYS B O 1
ATOM 6303 N N . LEU B 1 381 ? 23.375 -15.172 -10.234 1 83.5 381 LEU B N 1
ATOM 6304 C CA . LEU B 1 381 ? 24.375 -14.867 -11.258 1 83.5 381 LEU B CA 1
ATOM 6305 C C . LEU B 1 381 ? 25.703 -14.461 -10.625 1 83.5 381 LEU B C 1
ATOM 6307 O O . LEU B 1 381 ? 26.766 -14.844 -11.117 1 83.5 381 LEU B O 1
ATOM 6311 N N . ARG B 1 382 ? 25.609 -13.727 -9.602 1 78.5 382 ARG B N 1
ATOM 6312 C CA . ARG B 1 382 ? 26.828 -13.289 -8.914 1 78.5 382 ARG B CA 1
ATOM 6313 C C . ARG B 1 382 ? 27.562 -14.477 -8.297 1 78.5 382 ARG B C 1
ATOM 6315 O O . ARG B 1 382 ? 28.797 -14.531 -8.336 1 78.5 382 ARG B O 1
ATOM 6322 N N . SER B 1 383 ? 26.875 -15.312 -7.695 1 81.75 383 SER B N 1
ATOM 6323 C CA . SER B 1 383 ? 27.484 -16.516 -7.125 1 81.75 383 SER B CA 1
ATOM 6324 C C . SER B 1 383 ? 28.188 -17.344 -8.195 1 81.75 383 SER B C 1
ATOM 6326 O O . SER B 1 383 ? 29.297 -17.844 -7.977 1 81.75 383 SER B O 1
ATOM 6328 N N . LYS B 1 384 ? 27.531 -17.484 -9.289 1 84.62 384 LYS B N 1
ATOM 6329 C CA . LYS B 1 384 ? 28.125 -18.219 -10.406 1 84.62 384 LYS B CA 1
ATOM 6330 C C . LYS B 1 384 ? 29.391 -17.516 -10.914 1 84.62 384 LYS B C 1
ATOM 6332 O O . LYS B 1 384 ? 30.375 -18.156 -11.273 1 84.62 384 LYS B O 1
ATOM 6337 N N . LEU B 1 385 ? 29.297 -16.25 -10.945 1 81.06 385 LEU B N 1
ATOM 6338 C CA . LEU B 1 385 ? 30.422 -15.453 -11.406 1 81.06 385 LEU B CA 1
ATOM 6339 C C . LEU B 1 385 ? 31.625 -15.633 -10.484 1 81.06 385 LEU B C 1
ATOM 6341 O O . LEU B 1 385 ? 32.75 -15.758 -10.953 1 81.06 385 LEU B O 1
ATOM 6345 N N . ILE B 1 386 ? 31.344 -15.641 -9.227 1 75.56 386 ILE B N 1
ATOM 6346 C CA . ILE B 1 386 ? 32.406 -15.797 -8.234 1 75.56 386 ILE B CA 1
ATOM 6347 C C . ILE B 1 386 ? 33.062 -17.172 -8.383 1 75.56 386 ILE B C 1
ATOM 6349 O O . ILE B 1 386 ? 34.281 -17.297 -8.266 1 75.56 386 ILE B O 1
ATOM 6353 N N . GLU B 1 387 ? 32.25 -18.109 -8.688 1 81.62 387 GLU B N 1
ATOM 6354 C CA . GLU B 1 387 ? 32.75 -19.453 -8.883 1 81.62 387 GLU B CA 1
ATOM 6355 C C . GLU B 1 387 ? 33.688 -19.531 -10.086 1 81.62 387 GLU B C 1
ATOM 6357 O O . GLU B 1 387 ? 34.75 -20.172 -10.031 1 81.62 387 GLU B O 1
ATOM 6362 N N . ILE B 1 388 ? 33.312 -18.875 -11.156 1 86 388 ILE B N 1
ATOM 6363 C CA . ILE B 1 388 ? 34.062 -18.922 -12.398 1 86 388 ILE B CA 1
ATOM 6364 C C . ILE B 1 388 ? 35.281 -18 -12.305 1 86 388 ILE B C 1
ATOM 6366 O O . ILE B 1 388 ? 36.312 -18.281 -12.906 1 86 388 ILE B O 1
ATOM 6370 N N . GLU B 1 389 ? 35.031 -16.906 -11.539 1 81.38 389 GLU B N 1
ATOM 6371 C CA . GLU B 1 389 ? 36.094 -15.906 -11.406 1 81.38 389 GLU B CA 1
ATOM 6372 C C . GLU B 1 389 ? 37.375 -16.516 -10.836 1 81.38 389 GLU B C 1
ATOM 6374 O O . GLU B 1 389 ? 38.469 -16.188 -11.281 1 81.38 389 GLU B O 1
ATOM 6379 N N . GLY B 1 390 ? 37.219 -17.375 -9.859 1 76.69 390 GLY B N 1
ATOM 6380 C CA . GLY B 1 390 ? 38.375 -18.062 -9.32 1 76.69 390 GLY B CA 1
ATOM 6381 C C . GLY B 1 390 ? 39.156 -18.828 -10.367 1 76.69 390 GLY B C 1
ATOM 6382 O O . GLY B 1 390 ? 40.375 -18.719 -10.438 1 76.69 390 GLY B O 1
ATOM 6383 N N . ARG B 1 391 ? 38.438 -19.453 -11.266 1 85.06 391 ARG B N 1
ATOM 6384 C CA . ARG B 1 391 ? 39.062 -20.234 -12.32 1 85.06 391 ARG B CA 1
ATOM 6385 C C . ARG B 1 391 ? 39.656 -19.344 -13.391 1 85.06 391 ARG B C 1
ATOM 6387 O O . ARG B 1 391 ? 40.688 -19.656 -13.961 1 85.06 391 ARG B O 1
ATOM 6394 N N . VAL B 1 392 ? 39.062 -18.281 -13.625 1 84.62 392 VAL B N 1
ATOM 6395 C CA . VAL B 1 392 ? 39.562 -17.328 -14.625 1 84.62 392 VAL B CA 1
ATOM 6396 C C . VAL B 1 392 ? 40.844 -16.656 -14.125 1 84.62 392 VAL B C 1
ATOM 6398 O O . VAL B 1 392 ? 41.781 -16.484 -14.883 1 84.62 392 VAL B O 1
ATOM 6401 N N . LEU B 1 393 ? 40.812 -16.312 -12.844 1 83.38 393 LEU B N 1
ATOM 6402 C CA . LEU B 1 393 ? 41.969 -15.617 -12.266 1 83.38 393 LEU B CA 1
ATOM 6403 C C . LEU B 1 393 ? 43.156 -16.562 -12.141 1 83.38 393 LEU B C 1
ATOM 6405 O O . LEU B 1 393 ? 44.312 -16.125 -12.305 1 83.38 393 LEU B O 1
ATOM 6409 N N . ASP B 1 394 ? 42.906 -17.812 -11.938 1 83.88 394 ASP B N 1
ATOM 6410 C CA . ASP B 1 394 ? 43.969 -18.781 -11.805 1 83.88 394 ASP B CA 1
ATOM 6411 C C . ASP B 1 394 ? 44.406 -19.297 -13.164 1 83.88 394 ASP B C 1
ATOM 6413 O O . ASP B 1 394 ? 45.375 -20.062 -13.258 1 83.88 394 ASP B O 1
ATOM 6417 N N . GLY B 1 395 ? 43.719 -18.844 -14.234 1 83.44 395 GLY B N 1
ATOM 6418 C CA . GLY B 1 395 ? 44.094 -19.234 -15.586 1 83.44 395 GLY B CA 1
ATOM 6419 C C . GLY B 1 395 ? 43.594 -20.609 -15.969 1 83.44 395 GLY B C 1
ATOM 6420 O O . GLY B 1 395 ? 43.938 -21.125 -17.047 1 83.44 395 GLY B O 1
ATOM 6421 N N . SER B 1 396 ? 42.875 -21.25 -15.109 1 88.38 396 SER B N 1
ATOM 6422 C CA . SER B 1 396 ? 42.406 -22.625 -15.352 1 88.38 396 SER B CA 1
ATOM 6423 C C . SER B 1 396 ? 41.062 -22.641 -16.078 1 88.38 396 SER B C 1
ATOM 6425 O O . SER B 1 396 ? 40.594 -23.703 -16.438 1 88.38 396 SER B O 1
ATOM 6427 N N . ALA B 1 397 ? 40.5 -21.5 -16.453 1 86.38 397 ALA B N 1
ATOM 6428 C CA . ALA B 1 397 ? 39.188 -21.453 -17.062 1 86.38 397 ALA B CA 1
ATOM 6429 C C . ALA B 1 397 ? 39.25 -21.75 -18.547 1 86.38 397 ALA B C 1
ATOM 6431 O O . ALA B 1 397 ? 40.219 -21.375 -19.219 1 86.38 397 ALA B O 1
ATOM 6432 N N . SER B 1 398 ? 38.375 -22.562 -19.016 1 91.19 398 SER B N 1
ATOM 6433 C CA . SER B 1 398 ? 38.25 -22.797 -20.453 1 91.19 398 SER B CA 1
ATOM 6434 C C . SER B 1 398 ? 37.844 -21.531 -21.188 1 91.19 398 SER B C 1
ATOM 6436 O O . SER B 1 398 ? 37.469 -20.531 -20.547 1 91.19 398 SER B O 1
ATOM 6438 N N . LYS B 1 399 ? 38.031 -21.531 -22.547 1 89.12 399 LYS B N 1
ATOM 6439 C CA . LYS B 1 399 ? 37.625 -20.375 -23.359 1 89.12 399 LYS B CA 1
ATOM 6440 C C . LYS B 1 399 ? 36.125 -20.078 -23.219 1 89.12 399 LYS B C 1
ATOM 6442 O O . LYS B 1 399 ? 35.719 -18.922 -23.188 1 89.12 399 LYS B O 1
ATOM 6447 N N . ALA B 1 400 ? 35.438 -21.156 -23.031 1 90.06 400 ALA B N 1
ATOM 6448 C CA . ALA B 1 400 ? 34 -21 -22.859 1 90.06 400 ALA B CA 1
ATOM 6449 C C . ALA B 1 400 ? 33.656 -20.344 -21.531 1 90.06 400 ALA B C 1
ATOM 6451 O O . ALA B 1 400 ? 32.75 -19.5 -21.453 1 90.06 400 ALA B O 1
ATOM 6452 N N . GLU B 1 401 ? 34.406 -20.672 -20.547 1 88.56 401 GLU B N 1
ATOM 6453 C CA . GLU B 1 401 ? 34.188 -20.109 -19.219 1 88.56 401 GLU B CA 1
ATOM 6454 C C . GLU B 1 401 ? 34.562 -18.641 -19.156 1 88.56 401 GLU B C 1
ATOM 6456 O O . GLU B 1 401 ? 33.906 -17.844 -18.469 1 88.56 401 GLU B O 1
ATOM 6461 N N . VAL B 1 402 ? 35.594 -18.359 -19.875 1 87.62 402 VAL B N 1
ATOM 6462 C CA . VAL B 1 402 ? 36.031 -16.969 -19.922 1 87.62 402 VAL B CA 1
ATOM 6463 C C . VAL B 1 402 ? 34.969 -16.109 -20.609 1 87.62 402 VAL B C 1
ATOM 6465 O O . VAL B 1 402 ? 34.688 -14.992 -20.172 1 87.62 402 VAL B O 1
ATOM 6468 N N . ARG B 1 403 ? 34.406 -16.672 -21.672 1 87.81 403 ARG B N 1
ATOM 6469 C CA . ARG B 1 403 ? 33.344 -15.961 -22.359 1 87.81 403 ARG B CA 1
ATOM 6470 C C . ARG B 1 403 ? 32.125 -15.797 -21.469 1 87.81 403 ARG B C 1
ATOM 6472 O O . ARG B 1 403 ? 31.516 -14.727 -21.438 1 87.81 403 ARG B O 1
ATOM 6479 N N . GLN B 1 404 ? 31.859 -16.828 -20.781 1 87 404 GLN B N 1
ATOM 6480 C CA . GLN B 1 404 ? 30.734 -16.781 -19.859 1 87 404 GLN B CA 1
ATOM 6481 C C . GLN B 1 404 ? 30.969 -15.758 -18.75 1 87 404 GLN B C 1
ATOM 6483 O O . GLN B 1 404 ? 30.047 -15.047 -18.359 1 87 404 GLN B O 1
ATOM 6488 N N . TYR B 1 405 ? 32.156 -15.727 -18.312 1 83.94 405 TYR B N 1
ATOM 6489 C CA . TYR B 1 405 ? 32.531 -14.781 -17.266 1 83.94 405 TYR B CA 1
ATOM 6490 C C . TYR B 1 405 ? 32.375 -13.344 -17.75 1 83.94 405 TYR B C 1
ATOM 6492 O O . TYR B 1 405 ? 31.844 -12.5 -17.016 1 83.94 405 TYR B O 1
ATOM 6500 N N . ARG B 1 406 ? 32.75 -13.094 -18.906 1 81.75 406 ARG B N 1
ATOM 6501 C CA . ARG B 1 406 ? 32.625 -11.742 -19.469 1 81.75 406 ARG B CA 1
ATOM 6502 C C . ARG B 1 406 ? 31.156 -11.352 -19.641 1 81.75 406 ARG B C 1
ATOM 6504 O O . ARG B 1 406 ? 30.766 -10.227 -19.328 1 81.75 406 ARG B O 1
ATOM 6511 N N . GLU B 1 407 ? 30.391 -12.281 -20.078 1 82.81 407 GLU B N 1
ATOM 6512 C CA . GLU B 1 407 ? 28.969 -12.023 -20.297 1 82.81 407 GLU B CA 1
ATOM 6513 C C . GLU B 1 407 ? 28.234 -11.773 -18.984 1 82.81 407 GLU B C 1
ATOM 6515 O O . GLU B 1 407 ? 27.406 -10.859 -18.891 1 82.81 407 GLU B O 1
ATOM 6520 N N . MET B 1 408 ? 28.594 -12.562 -18.062 1 80.75 408 MET B N 1
ATOM 6521 C CA . MET B 1 408 ? 27.953 -12.43 -16.75 1 80.75 408 MET B CA 1
ATOM 6522 C C . MET B 1 408 ? 28.375 -11.125 -16.078 1 80.75 408 MET B C 1
ATOM 6524 O O . MET B 1 408 ? 27.547 -10.461 -15.445 1 80.75 408 MET B O 1
ATOM 6528 N N . SER B 1 409 ? 29.594 -10.805 -16.266 1 77.25 409 SER B N 1
ATOM 6529 C CA . SER B 1 409 ? 30.094 -9.562 -15.695 1 77.25 409 SER B CA 1
ATOM 6530 C C . SER B 1 409 ? 29.438 -8.344 -16.344 1 77.25 409 SER B C 1
ATOM 6532 O O . SER B 1 409 ? 29.094 -7.383 -15.648 1 77.25 409 SER B O 1
ATOM 6534 N N . GLU B 1 410 ? 29.234 -8.445 -17.594 1 77.75 410 GLU B N 1
ATOM 6535 C CA . GLU B 1 410 ? 28.578 -7.359 -18.312 1 77.75 410 GLU B CA 1
ATOM 6536 C C . GLU B 1 410 ? 27.125 -7.211 -17.875 1 77.75 410 GLU B C 1
ATOM 6538 O O . GLU B 1 410 ? 26.609 -6.094 -17.75 1 77.75 410 GLU B O 1
ATOM 6543 N N . THR B 1 411 ? 26.562 -8.266 -17.672 1 77.81 411 THR B N 1
ATOM 6544 C CA . THR B 1 411 ? 25.156 -8.258 -17.266 1 77.81 411 THR B CA 1
ATOM 6545 C C . THR B 1 411 ? 25.016 -7.633 -15.875 1 77.81 411 THR B C 1
ATOM 6547 O O . THR B 1 411 ? 24.109 -6.832 -15.648 1 77.81 411 THR B O 1
ATOM 6550 N N . LEU B 1 412 ? 25.875 -7.961 -15.031 1 74.88 412 LEU B N 1
ATOM 6551 C CA . LEU B 1 412 ? 25.781 -7.488 -13.656 1 74.88 412 LEU B CA 1
ATOM 6552 C C . LEU B 1 412 ? 26.203 -6.023 -13.555 1 74.88 412 LEU B C 1
ATOM 6554 O O . LEU B 1 412 ? 25.812 -5.324 -12.625 1 74.88 412 LEU B O 1
ATOM 6558 N N . THR B 1 413 ? 27 -5.539 -14.453 1 62.5 413 THR B N 1
ATOM 6559 C CA . THR B 1 413 ? 27.484 -4.168 -14.406 1 62.5 413 THR B CA 1
ATOM 6560 C C . THR B 1 413 ? 26.562 -3.232 -15.18 1 62.5 413 THR B C 1
ATOM 6562 O O . THR B 1 413 ? 26.859 -2.049 -15.344 1 62.5 413 THR B O 1
ATOM 6565 N N . SER B 1 414 ? 25.672 -3.773 -15.734 1 57.88 414 SER B N 1
ATOM 6566 C CA . SER B 1 414 ? 24.75 -2.91 -16.484 1 57.88 414 SER B CA 1
ATOM 6567 C C . SER B 1 414 ? 24.141 -1.849 -15.57 1 57.88 414 SER B C 1
ATOM 6569 O O . SER B 1 414 ? 23.594 -0.856 -16.047 1 57.88 414 SER B O 1
ATOM 6571 N N . SER B 1 415 ? 24.125 -2.029 -14.312 1 54.06 415 SER B N 1
ATOM 6572 C CA . SER B 1 415 ? 23.562 -1.022 -13.414 1 54.06 415 SER B CA 1
ATOM 6573 C C . SER B 1 415 ? 24.672 -0.176 -12.781 1 54.06 415 SER B C 1
ATOM 6575 O O . SER B 1 415 ? 25.781 -0.654 -12.57 1 54.06 415 SER B O 1
ATOM 6577 N N . LEU B 1 416 ? 24.594 1.082 -12.859 1 49.16 416 LEU B N 1
ATOM 6578 C CA . LEU B 1 416 ? 25.562 2 -12.266 1 49.16 416 LEU B CA 1
ATOM 6579 C C . LEU B 1 416 ? 25.922 1.562 -10.852 1 49.16 416 LEU B C 1
ATOM 6581 O O . LEU B 1 416 ? 27.094 1.594 -10.469 1 49.16 416 LEU B O 1
ATOM 6585 N N . SER B 1 417 ? 24.969 1.179 -10.07 1 49.44 417 SER B N 1
ATOM 6586 C CA . SER B 1 417 ? 25.188 0.785 -8.688 1 49.44 417 SER B CA 1
ATOM 6587 C C . SER B 1 417 ? 26 -0.497 -8.594 1 49.44 417 SER B C 1
ATOM 6589 O O . SER B 1 417 ? 26.859 -0.633 -7.719 1 49.44 417 SER B O 1
ATOM 6591 N N . ALA B 1 418 ? 25.75 -1.439 -9.516 1 48.78 418 ALA B N 1
ATOM 6592 C CA . ALA B 1 418 ? 26.562 -2.643 -9.586 1 48.78 418 ALA B CA 1
ATOM 6593 C C . ALA B 1 418 ? 28.016 -2.297 -9.891 1 48.78 418 ALA B C 1
ATOM 6595 O O . ALA B 1 418 ? 28.938 -2.904 -9.344 1 48.78 418 ALA B O 1
ATOM 6596 N N . ARG B 1 419 ? 28.125 -1.453 -10.797 1 47.34 419 ARG B N 1
ATOM 6597 C CA . ARG B 1 419 ? 29.469 -1.027 -11.125 1 47.34 419 ARG B CA 1
ATOM 6598 C C . ARG B 1 419 ? 30.172 -0.445 -9.906 1 47.34 419 ARG B C 1
ATOM 6600 O O . ARG B 1 419 ? 31.375 -0.681 -9.703 1 47.34 419 ARG B O 1
ATOM 6607 N N . VAL B 1 420 ? 29.375 0.126 -9.141 1 45.88 420 VAL B N 1
ATOM 6608 C CA . VAL B 1 420 ? 29.922 0.766 -7.953 1 45.88 420 VAL B CA 1
ATOM 6609 C C . VAL B 1 420 ? 30.297 -0.296 -6.922 1 45.88 420 VAL B C 1
ATOM 6611 O O . VAL B 1 420 ? 31.375 -0.234 -6.324 1 45.88 420 VAL B O 1
ATOM 6614 N N . ASP B 1 421 ? 29.484 -1.222 -6.668 1 44.88 421 ASP B N 1
ATOM 6615 C CA . ASP B 1 421 ? 29.797 -2.314 -5.75 1 44.88 421 ASP B CA 1
ATOM 6616 C C . ASP B 1 421 ? 31.047 -3.078 -6.203 1 44.88 421 ASP B C 1
ATOM 6618 O O . ASP B 1 421 ? 31.875 -3.467 -5.379 1 44.88 421 ASP B O 1
ATOM 6622 N N . GLU B 1 422 ? 31.109 -3.369 -7.371 1 43.59 422 GLU B N 1
ATOM 6623 C CA . GLU B 1 422 ? 32.312 -4.008 -7.891 1 43.59 422 GLU B CA 1
ATOM 6624 C C . GLU B 1 422 ? 33.531 -3.148 -7.625 1 43.59 422 GLU B C 1
ATOM 6626 O O . GLU B 1 422 ? 34.594 -3.662 -7.223 1 43.59 422 GLU B O 1
ATOM 6631 N N . VAL B 1 423 ? 33.344 -1.979 -7.871 1 38.28 423 VAL B N 1
ATOM 6632 C CA . VAL B 1 423 ? 34.469 -1.099 -7.641 1 38.28 423 VAL B CA 1
ATOM 6633 C C . VAL B 1 423 ? 34.781 -1.023 -6.148 1 38.28 423 VAL B C 1
ATOM 6635 O O . VAL B 1 423 ? 35.938 -1.061 -5.742 1 38.28 423 VAL B O 1
ATOM 6638 N N . SER B 1 424 ? 33.781 -0.997 -5.34 1 41.12 424 SER B N 1
ATOM 6639 C CA . SER B 1 424 ? 34.031 -0.983 -3.9 1 41.12 424 SER B CA 1
ATOM 6640 C C . SER B 1 424 ? 34.594 -2.311 -3.422 1 41.12 424 SER B C 1
ATOM 6642 O O . SER B 1 424 ? 35.469 -2.338 -2.529 1 41.12 424 SER B O 1
ATOM 6644 N N . GLY B 1 425 ? 33.969 -3.379 -3.754 1 39.25 425 GLY B N 1
ATOM 6645 C CA . GLY B 1 425 ? 34.625 -4.648 -3.467 1 39.25 425 GLY B CA 1
ATOM 6646 C C . GLY B 1 425 ? 36.094 -4.691 -3.891 1 39.25 425 GLY B C 1
ATOM 6647 O O . GLY B 1 425 ? 36.938 -5.219 -3.168 1 39.25 425 GLY B O 1
ATOM 6648 N N . ARG B 1 426 ? 36.312 -4.273 -5.008 1 36.5 426 ARG B N 1
ATOM 6649 C CA . ARG B 1 426 ? 37.719 -4.219 -5.438 1 36.5 426 ARG B CA 1
ATOM 6650 C C . ARG B 1 426 ? 38.531 -3.262 -4.57 1 36.5 426 ARG B C 1
ATOM 6652 O O . ARG B 1 426 ? 39.688 -3.518 -4.273 1 36.5 426 ARG B O 1
ATOM 6659 N N . LEU B 1 427 ? 37.906 -2.26 -4.234 1 35.12 427 LEU B N 1
ATOM 6660 C CA . LEU B 1 427 ? 38.656 -1.337 -3.383 1 35.12 427 LEU B CA 1
ATOM 6661 C C . LEU B 1 427 ? 38.781 -1.889 -1.967 1 35.12 427 LEU B C 1
ATOM 6663 O O . LEU B 1 427 ? 39.781 -1.612 -1.277 1 35.12 427 LEU B O 1
ATOM 6667 N N . GLY B 1 428 ? 37.875 -2.488 -1.373 1 33.72 428 GLY B N 1
ATOM 6668 C CA . GLY B 1 428 ? 38.062 -3.168 -0.103 1 33.72 428 GLY B CA 1
ATOM 6669 C C . GLY B 1 428 ? 39.062 -4.297 -0.183 1 33.72 428 GLY B C 1
ATOM 6670 O O . GLY B 1 428 ? 39.594 -4.742 0.84 1 33.72 428 GLY B O 1
ATOM 6671 N N . ARG B 1 429 ? 39.188 -5.113 -1.156 1 33.38 429 ARG B N 1
ATOM 6672 C CA . ARG B 1 429 ? 40.281 -6.07 -1.192 1 33.38 429 ARG B CA 1
ATOM 6673 C C . ARG B 1 429 ? 41.625 -5.355 -1.255 1 33.38 429 ARG B C 1
ATOM 6675 O O . ARG B 1 429 ? 42.688 -5.977 -1.087 1 33.38 429 ARG B O 1
ATOM 6682 N N . ARG B 1 430 ? 41.656 -4.246 -1.686 1 31.2 430 ARG B N 1
ATOM 6683 C CA . ARG B 1 430 ? 42.969 -3.641 -1.704 1 31.2 430 ARG B CA 1
ATOM 6684 C C . ARG B 1 430 ? 43.312 -3.006 -0.357 1 31.2 430 ARG B C 1
ATOM 6686 O O . ARG B 1 430 ? 44.406 -2.523 -0.15 1 31.2 430 ARG B O 1
ATOM 6693 N N . ASN B 1 431 ? 42.312 -2.643 0.49 1 28.56 431 ASN B N 1
ATOM 6694 C CA . ASN B 1 431 ? 42.875 -2.377 1.81 1 28.56 431 ASN B CA 1
ATOM 6695 C C . ASN B 1 431 ? 42.938 -3.645 2.656 1 28.56 431 ASN B C 1
ATOM 6697 O O . ASN B 1 431 ? 42 -4.426 2.691 1 28.56 431 ASN B O 1
#

Foldseek 3Di:
DAFEDPPLCQLVVLLLVLLQLLQDPVLNCVLPVFCCVVDPVPCLADKDKRKDKAAADQVQCVVQPQPPPPPRQQRIKMKMWIFHHPDCPPPDDDDSPPPSHTDIDIDIDGPDPPPPPDVPPRSQQVFDEAEADQLEFADQDQPDLVVVPPPVPQSNDSVVSCLRYVNSRPNPDYLNVLQNPLQNLVVCVVVVPPPSVVLNVVLQQLQQWCQDPDQKGWDDADPNTIWIDHDPDDIDHQVPDFRVSGRSSSVSSSVSVSQCSSSVDWDWDQDPNGIATSHAHEYEYEAPCRRHDLVSLLCNLVSCCVRYVRYHYQYYHHFLNNLLSADQQRYWARDDPPDDDHIDRDDPVLSCQSNVHDRVSSCVDPRNPDPDPDDPVLVVLVVVLVVLVVCVVVVNHDPVSVVSNVVSLCVQVVDVVSVVVVVVVVVVVVD/DAFEDPPLCQLVVLLLVLLQLLQDPVLNCVLPVFCCVVDPVPCLADKDKRKDKAAADQVQCVVQVQPPPDPRQFRIKMKMWIFHRPDPPPPDDDPSPPPSGTDIDIDIDGPPPPPVCRPQNRSQQVFDEAEADQLEFADQDQPDLVVVPPPVPQSNDSVVSCLRYVNSRPNPDYLNVLQNPLQNLVVCVVVVPPCSVVLSVVLQQLQQWCLDPDQKGWDDADPNTIWIDHDPDDIDHQVPDFRVSGRSSSVSSSVSVSQCSSSVDWDWDQDPNGIATSHAHEYEYEAPCRRHDLVSLLCNLVSCCVRYVRYHYQYYHHFLNNLLSADQQRYWARDDPPDDDHIDRDDPVLSCQSNVHDRVSSCVDPRNPDPDPDDPVLVVLVVVLVVLVVCVVVVNHDPVSVVSNVVSLCVQVPDVVSVVVVVVVVVVVVD

Radius of gyration: 29.03 Å; Cα contacts (8 Å, |Δi|>4): 1534; chains: 2; bounding box: 84×72×77 Å

Sequence (862 aa):
MVAGRNGAGKTSLLRCIALALAANPETGRALVPSYVMWRSPFDTRTVGKISADLFLDSGDLSDLNLEGLPEKPGTHARVGITLTPPEEIPKTGRKRSLNLGSEWTQVIECDDDDEEVDQAIFPTRNWFTAGYGPFRRLSSEIADPRSTRSQLVTPIDPSSVMDRFSTLFHEDATLGEGVSWLVGLHLRSLENEKGAGRLLQNVLEVLSDGLLPDGYSPVRVSSSGLWVRRQTGKAFPLKEMSDGFRTVTALVLDIIRQLHTFYGTLRMRRSKKGIAIYAPGVILIDEVDAHLHVGWQQRIGGWLKSHFPRIQFIVSTHSPYICQSADIGGLIRLPGLNENYPPQVVGEQLYKRIVYGSGDDAALSDLFGLDTPYGSEAEKLRSKLIEIEGRVLDGSASKAEVRQYREMSETLTSSLSARVDEVSGRLGRRNMVAGRNGAGKTSLLRCIALALAANPETGRALVPSYVMWRSPFDTRTVGKISADLFLDSGDLSDLNLEGLPEKPGTHARVGITLTPPEEIPKTGRKRSLNLGSEWTQVIECDDDDEEVDQAIFPTRNWFTAGYGPFRRLSSEIADPRSTRSQLVTPIDPSSVMDRFSTLFHEDATLGEGVSWLVGLHLRSLENEKGAGRLLQNVLEVLSDGLLPDGYSPVRVSSSGLWVRRQTGKAFPLKEMSDGFRTVTALVLDIIRQLHTFYGTLRMRRSKKGIAIYAPGVILIDEVDAHLHVGWQQRIGGWLKSHFPRIQFIVSTHSPYICQSADIGGLIRLPGLNENYPPQVVGEQLYKRIVYGSGDDAALSDLFGLDTPYGSEAEKLRSKLIEIEGRVLDGSASKAEVRQYREMSETLTSSLSARVDEVSGRLGRRN

Solvent-accessible surface area (backbone atoms only — not comparable to full-atom values): 46197 Å² total; per-residue (Å²): 57,37,35,36,49,77,69,45,44,63,66,59,50,54,50,52,51,46,48,54,50,55,51,34,71,69,41,42,43,67,62,43,71,58,51,47,74,79,37,60,83,81,50,72,77,55,68,44,76,47,75,46,81,45,74,44,63,68,79,61,48,68,79,52,79,48,84,86,50,68,92,71,68,60,42,38,39,35,36,35,38,39,38,35,52,47,69,78,69,76,84,68,76,93,70,76,72,73,64,58,47,49,53,80,46,76,48,74,51,56,74,55,79,59,79,72,69,50,94,66,72,27,55,40,63,77,35,49,62,37,29,38,21,67,55,52,34,56,45,87,60,68,56,60,43,75,68,63,49,73,59,83,62,48,54,61,35,54,67,46,50,42,61,36,34,34,30,52,68,32,71,83,36,60,38,22,61,32,51,21,51,51,33,31,34,50,52,36,27,76,70,64,40,87,63,29,49,58,51,49,49,52,52,45,51,56,51,43,65,72,67,44,70,92,56,32,27,56,75,48,74,43,99,87,28,49,25,29,22,41,72,91,51,72,70,39,53,41,90,76,48,38,68,33,58,30,32,53,50,27,51,53,42,36,51,52,50,50,46,29,63,62,61,70,52,78,49,70,47,80,54,98,86,42,60,26,39,67,52,56,34,40,37,37,30,35,39,70,50,62,68,40,26,58,66,52,28,38,44,49,50,51,50,52,45,60,34,28,65,45,38,48,72,44,33,26,36,57,50,43,42,40,51,16,50,52,53,91,79,28,42,34,32,44,35,53,94,90,44,93,54,72,69,37,64,56,52,70,67,59,45,38,17,28,23,36,9,32,33,49,43,22,33,51,27,84,51,50,56,32,90,60,63,52,21,66,62,29,49,52,52,48,54,52,40,54,60,48,43,56,31,49,74,71,64,71,43,50,74,67,50,49,51,47,44,53,52,51,49,50,48,41,43,56,10,73,62,36,42,37,49,53,48,45,53,53,50,53,69,68,100,56,37,35,35,50,77,70,47,43,64,67,59,50,54,51,52,50,47,48,56,50,55,54,35,73,69,40,42,45,66,61,44,72,58,50,46,74,78,36,62,82,82,48,70,77,55,69,44,75,46,74,45,79,45,74,46,62,68,80,59,47,70,78,51,77,48,84,84,52,69,92,72,68,57,43,35,36,36,35,36,38,38,37,34,52,48,71,76,69,78,82,71,74,90,70,78,70,74,68,56,48,49,52,79,45,77,47,78,50,54,73,50,81,59,75,79,54,62,82,65,60,31,54,43,62,74,36,49,62,39,29,38,20,67,57,51,34,55,45,88,60,70,55,60,44,75,66,64,50,72,58,82,63,48,54,63,35,53,67,45,50,41,61,36,34,34,30,53,67,31,72,82,36,59,39,23,61,32,49,19,51,52,34,30,34,49,52,37,27,77,68,63,40,85,63,29,48,59,52,48,51,51,51,46,49,55,51,42,65,70,68,44,72,92,56,32,28,56,74,51,74,42,98,87,27,50,23,30,22,42,74,89,50,72,72,40,52,40,89,76,46,39,67,33,58,30,33,53,50,28,49,53,42,35,51,52,51,51,45,29,62,62,61,71,51,78,49,70,49,80,54,98,88,42,59,26,39,68,53,56,33,40,37,37,30,36,38,70,51,61,69,40,27,58,65,52,29,38,43,49,49,51,51,52,45,60,33,28,64,45,39,48,72,45,34,26,38,59,50,42,42,41,51,17,49,52,54,92,80,28,42,32,31,46,35,54,91,90,44,92,54,73,70,38,65,55,52,70,67,60,45,36,18,28,24,36,9,32,35,48,43,20,32,51,28,84,51,50,56,32,90,61,62,52,19,66,61,28,50,51,52,48,53,52,42,55,61,48,44,56,31,48,74,70,64,71,42,50,75,67,50,48,51,49,46,51,52,52,50,51,46,40,41,58,11,72,64,36,42,38,49,52,49,45,54,54,50,54,71,70,99

Organism: Streptomyces coelicolor (strain ATCC BAA-471 / A3(2) / M145) (NCBI:txid100226)

Secondary structure (DSSP, 8-state):
-EE--TTSSHHHHHHHHHHHHH--HHHHHHH-S-GGGGS-TT-SSPPEEEEEEEE--HHHHTT---TTS-SS--SEEEEEEEEEPP------SS------PPEEEEEEEE----TT--TT--HHHHSEEEEE-TT----S----TTTS------TTSHHHHHHHHHHHH-TT---HHHHHHHHHHHHHHHTT-TTHHHHHHHHHHHHTTT-SSTTEEEEEEETTEEEEEETTS-EEEGGGS-HHHHHHHHHHHHHHHHHHHHHSS--EEEETTEEEE---EEEEETTTTTT--HHHHHHHHHHHHHHSTTEEEEEEES-TTGGGGPPTT--EEPPPTT-----EEPPHHHHHHHHSS-HHHHHHSTTT--S-SS-HHHHHHHHHHHHHHHHHHTT---HHHHHHHHHHHHHHTTSHHHHHHHHHHHHHHH-/-EE--TTSSHHHHHHHHHHHHH--HHHHHHH-S-GGGGS-TT-SSPPEEEEEEEE--HHHHTT---TTS-SS--SEEEEEEEEEPP------SS--------EEEEEEEE----GGGTTT--HHHHSEEEEE-TT----S----TTTS------TTSHHHHHHHHHHHH-TT---HHHHHHHHHHHHHHHTT-TTHHHHHHHHHHHHTTT-SSTTEEEEEEETTEEEEEETTS-EEEGGGS-HHHHHHHHHHHHHHHHHHHHHSS--EEEETTEEEE---EEEEETTTTTT--HHHHHHHHHHHHHHSTTEEEEEEES-TTGGGGPPTT--EEPPPTT-----EEPPHHHHHHHHSS-HHHHHHSTTT--S-SS-HHHHHHHHHHHHHHHHHHTT---HHHHHHHHHHHHHHTTSHHHHHHHHHHHHHHH-

Nearest PDB structures (foldseek):
  8eea-assembly1_E  TM=5.634E-01  e=2.429E-12  Escherichia coli
  8sux-assembly1_A  TM=5.970E-01  e=2.076E-11  Escherichia coli
  8eea-assembly1_F  TM=5.422E-01  e=9.687E-11  Escherichia coli
  8ee4-assembly1_F  TM=5.738E-01  e=3.249E-10  Escherichia coli
  8ee4-assembly1_D  TM=5.648E-01  e=8.746E-10  Escherichia coli